Protein 1NA6 (pdb70)

Foldseek 3Di:
DQLLVVLVVLLPAFWKKKKAQQFLQQQVLLPFHDDDFLVVLCQQAVVQPDVPDAFDKDWAWEAERQDPDDTDIKMWTAHNQVVPPHDGGGIDIGCSDDPHCRNHLQLALWMKMKIFRDDPVRHHGRYIYIHTDPAVVSVCSQCQAQADHFHVDMDIGGSNVRGDRFHDDDDDADPPDDDDVCLLPPPDDLLVLLVCLLVPVLCLVVLVRSLVVSVNVNVNSLCSNPVVVVVVDDPDPVVVVVVRVVSRVVVNCNPPCSNLNNLVSVQCVQQLNEWDCPCQHTWPPYVVVVCPTDHEDEDQGDPPPCVVVLCQYEYARLEHRPVRVVVQVPSDYAYEYRPVRLVRYHPPCSVRHQYPSNVSVVSND/DQLLVVLVVQLPDQWKKKKAQAFLLQQCLLDDDRPAHFADPVCCCQAAVPQPDQPDAKDKDWAWEAESADPDDIDTKIWIARRCVSVVDDGGTIHIGDRDPPDPSNHQLLALWMKMWIFHGDPPSHHGRYIYMHTDPDVVSQCSQCVQQNHHFHPDIDIGRSNQNRVRYHDDADADDDDPCLLPDPDDLLVLLCCLQVPPDVVDPFLLVSLVSSVVSSVRVNSVSLCSVVVVVVVVPDDDVVVVVVVVVVSSVVVNVSVVCNVLSSLVVSLVVVPLQAWDQQAAAPDRQGARIKPRYNCLLPDPPHDLVLIAGEHEDQRCSVPPVSPLPRRPSDQQYEYEYARLEHHPVVVVVCVVSNYQYEYRPVSLVSYRPVNSVRYHHSRRVSVVNCVSPVD

InterPro domains:
  IPR011335 Restriction endonuclease type II-like [SSF52980] (180-397)
  IPR015109 Restriction endonuclease, type II, EcoRII, C-terminal [PF09019] (229-393)
  IPR015300 DNA-binding pseudobarrel domain superfamily [G3DSA:2.40.330.10] (2-172)
  IPR015300 DNA-binding pseudobarrel domain superfamily [SSF101936] (5-176)
  IPR023372 Restriction endonuclease, type II, EcoRII, N-terminal [PF09217] (17-165)
  IPR038365 EcoRII, C-terminal domain superfamily [G3DSA:3.40.91.80] (178-404)

Sequence (760 aa):
SVFHNWLLEIACENYFVYIKRLSANDTGATQVGLYIPSGIVEKLFPSINHTRELNPSVFLTAHVSSHDCPDSEARAIYYNSAHFGKTRNEKRITRWGRGSPLQDPENTGALTLLAFKLDEQGGDCKEVNIWVCASTDEEDVIETAIGEVIPGALISGPAGQILGGLSLQQAPVNHKYILPEDWHLRFPSGSEIIQYAASHYDPDEQLLDRRRVEYDIFLLVEELHVLDIIRKGFGSVDEFIALANSVSNRRKSRAGKSLELHLEHLFIEHGLRHFATQAPDFLFPSAGAYHPLRMLAVKTTCKDRWRQILNHLFTLQEGVSLAQYREMRESGVRLVVPSSLHKKYPEAVRAELMTLGAFIAELTGSVFHNWLLEIACENYFVYIKRLSANDTGATGGHQVGLYIPSGIVEKLFPSINHTRELNPSVFLTAHVSSHDCPDSEARAIYYNSAHFGKTRNEKRITRWGRGSPLQDPENTGALTLLAFKLDEQGGDCKEVNIWVCASTDEEDVIETAIGEVIPGALISGPAGQILGGLSLQQAPYILPEDWHLRFPSGSEIIQYAASHYVKNSLDPDEQLLDRRRVEYDIFLLVEELHVLDIIRKGFGSVDEFIALANSVSNRRKSRAGKSLELHLEHLFIEHGLRHFATQAITEGNKKPDFLFPSAGAYHDTEFPVENLRMLAVKTTCKDRWRQILNEADKIHQVHLFTLQEGVSLAQYREMRESGVRLVVPSSLHKKYPEAVRAELMTLGAFIAELTGLYAD

B-factor: mean 43.72, std 16.7, range [16.26, 100.53]

CATH classification: 2.40.330.10 (+1 more: 3.40.91.80)

Secondary structure (DSSP, 8-state):
-HHHHHHHHHHHSSEEEEEEE--HHHHT---------HHHHHHH-GGG---SSSS-EEEEEEEESSS----EEEEEEEE-GGGTTS---EEEEE---TTSGGG-GGGTT-EEEEEEEP-TTS----EEEEEE--SHHHHHHHHHHH----TT--EEEEHHHHSSSS----PPP-TT----GGGGTSPPPHHHHHHHHHH---HHHHHHHHHHHHHHHHHHHHHHHHHHHHHH--SSHHHHHHHHHHHHHHHHHHSSSHHHHHHHHHHHTSS-----S------BS-GGGG---B--EEESS-TT-SGGGG--EEE--S---HHHHHHHHTTT--EE--HHHHTTS-TTTGGG---HHHHHHHH--/-HHHHHHHHHHTSSEEEEEEE--HHHHTTTSSS---EEE-HHHHHHH-GGG-SSSSSS-EEEEEEEETTTT---EEEEEEEE-GGGTTS---EEEEE---TT-GGG-GGGTT-EEEEEEEP-TTSS---EEEEEE--SHHHHHHHHHHH-PPPTT--EEEEHHHHHSSS----------GGGGTS---HHHHHHHHHHHT--S--SHHHHHHHHHHHHHHHHHHHHHHHHHHHHHH--SSHHHHHHHHHHHHHHHHHHHHHHHHHHHHHHHHHTT----BSS---STT---S-EES-HHHHH-SSS-GGG-EEEEE-SS-TT-SGGGTTS-SS-SSEEEE---S---HHHHHHHHHTTEEEE--GGGGGGS-HHHHTT-B-HHHHHHHHHHHT--

Structure (mmCIF, N/CA/C/O backbone):
data_1NA6
#
_entry.id   1NA6
#
_cell.length_a   58.746
_cell.length_b   92.360
_cell.length_c   88.308
_cell.angle_alpha   90.00
_cell.angle_beta   108.08
_cell.angle_gamma   90.00
#
_symmetry.space_group_name_H-M   'P 1 21 1'
#
loop_
_entity.id
_entity.type
_entity.pdbx_description
1 polymer 'Restriction endonuclease EcoRII'
2 water water
#
loop_
_atom_site.group_PDB
_atom_site.id
_atom_s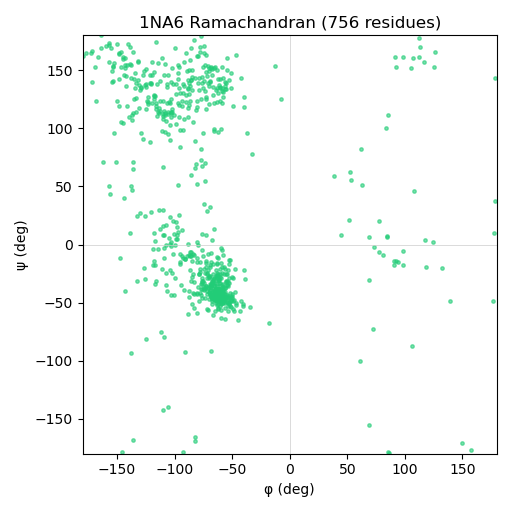ite.type_symbol
_atom_site.label_atom_id
_atom_site.label_alt_id
_atom_site.label_comp_id
_atom_site.label_asym_id
_atom_site.label_entity_id
_atom_site.label_seq_id
_atom_site.pdbx_PDB_ins_code
_atom_site.Cartn_x
_atom_site.Cartn_y
_atom_site.Cartn_z
_atom_site.occupancy
_atom_site.B_iso_or_equiv
_atom_site.auth_seq_id
_atom_site.auth_comp_id
_atom_site.auth_asym_id
_atom_site.auth_atom_id
_atom_site.pdbx_PDB_model_num
ATOM 1 N N . SER A 1 4 ? 29.095 81.418 25.755 1.00 43.70 4 SER A N 1
ATOM 2 C CA . SER A 1 4 ? 29.690 82.471 24.875 1.00 42.14 4 SER A CA 1
ATOM 3 C C . SER A 1 4 ? 31.170 82.602 25.180 1.00 40.00 4 SER A C 1
ATOM 4 O O . SER A 1 4 ? 32.007 82.594 24.281 1.00 38.21 4 SER A O 1
ATOM 7 N N . VAL A 1 5 ? 31.486 82.726 26.465 1.00 39.24 5 VAL A N 1
ATOM 8 C CA . VAL A 1 5 ? 32.868 82.864 26.892 1.00 37.13 5 VAL A CA 1
ATOM 9 C C . VAL A 1 5 ? 33.666 81.607 26.524 1.00 34.46 5 VAL A C 1
ATOM 10 O O . VAL A 1 5 ? 34.765 81.705 25.969 1.00 32.92 5 VAL A O 1
ATOM 14 N N . PHE A 1 6 ? 33.108 80.431 26.805 1.00 33.33 6 PHE A N 1
ATOM 15 C CA . PHE A 1 6 ? 33.796 79.181 26.491 1.00 32.11 6 PHE A CA 1
ATOM 16 C C . PHE A 1 6 ? 34.038 79.102 24.990 1.00 32.73 6 PHE A C 1
ATOM 17 O O . PHE A 1 6 ? 35.145 78.779 24.543 1.00 30.91 6 PHE A O 1
ATOM 25 N N . HIS A 1 7 ? 32.995 79.413 24.221 1.00 32.59 7 HIS A N 1
ATOM 26 C CA . HIS A 1 7 ? 33.067 79.418 22.762 1.00 33.58 7 HIS A CA 1
ATOM 27 C C . HIS A 1 7 ? 34.265 80.239 22.275 1.00 31.47 7 HIS A C 1
ATOM 28 O O . HIS A 1 7 ? 35.018 79.801 21.415 1.00 29.73 7 HIS A O 1
ATOM 35 N N . ASN A 1 8 ? 34.427 81.436 22.825 1.00 30.97 8 ASN A N 1
ATOM 36 C CA . ASN A 1 8 ? 35.531 82.315 22.442 1.00 30.27 8 ASN A CA 1
ATOM 37 C C . ASN A 1 8 ? 36.865 81.859 23.056 1.00 30.19 8 ASN A C 1
ATOM 38 O O . ASN A 1 8 ? 37.933 82.038 22.462 1.00 30.83 8 ASN A O 1
ATOM 43 N N . TRP A 1 9 ? 36.808 81.275 24.248 1.00 31.73 9 TRP A N 1
ATOM 44 C CA . TRP A 1 9 ? 38.030 80.804 24.908 1.00 31.19 9 TRP A CA 1
ATOM 45 C C . TRP A 1 9 ? 38.679 79.727 24.046 1.00 31.18 9 TRP A C 1
ATOM 46 O O . TRP A 1 9 ? 39.879 79.764 23.779 1.00 32.13 9 TRP A O 1
ATOM 57 N N . LEU A 1 10 ? 37.874 78.766 23.603 1.00 32.50 10 LEU A N 1
ATOM 58 C CA . LEU A 1 10 ? 38.386 77.684 22.778 1.00 30.97 10 LEU A CA 1
ATOM 59 C C . LEU A 1 10 ? 39.143 78.190 21.565 1.00 31.34 10 LEU A C 1
ATOM 60 O O . LEU A 1 10 ? 40.235 77.714 21.270 1.00 32.26 10 LEU A O 1
ATOM 65 N N . LEU A 1 11 ? 38.580 79.163 20.860 1.00 33.26 11 LEU A N 1
ATOM 66 C CA . LEU A 1 11 ? 39.248 79.696 19.681 1.00 33.05 11 LEU A CA 1
ATOM 67 C C . LEU A 1 11 ? 40.533 80.431 20.059 1.00 34.52 11 LEU A C 1
ATOM 68 O O . LEU A 1 11 ? 41.529 80.353 19.341 1.00 32.58 11 LEU A O 1
ATOM 73 N N . GLU A 1 12 ? 40.501 81.139 21.188 1.00 33.79 12 GLU A N 1
ATOM 74 C CA . GLU A 1 12 ? 41.665 81.860 21.690 1.00 35.15 12 GLU A CA 1
ATOM 75 C C . GLU A 1 12 ? 42.809 80.866 21.915 1.00 35.12 12 GLU A C 1
ATOM 76 O O . GLU A 1 12 ? 43.929 81.076 21.449 1.00 35.55 12 GLU A O 1
ATOM 82 N N . ILE A 1 13 ? 42.511 79.775 22.618 1.00 33.83 13 ILE A N 1
ATOM 83 C CA . ILE A 1 13 ? 43.507 78.743 22.923 1.00 33.89 13 ILE A CA 1
ATOM 84 C C . ILE A 1 13 ? 44.033 78.034 21.677 1.00 31.62 13 ILE A C 1
ATOM 85 O O . ILE A 1 13 ? 45.233 77.763 21.556 1.00 31.24 13 ILE A O 1
ATOM 90 N N . ALA A 1 14 ? 43.127 77.747 20.754 1.00 30.10 14 ALA A N 1
ATOM 91 C CA . ALA A 1 14 ? 43.475 77.060 19.522 1.00 28.82 14 ALA A CA 1
ATOM 92 C C . ALA A 1 14 ? 44.516 77.796 18.696 1.00 28.64 14 ALA A C 1
ATOM 93 O O . ALA A 1 14 ? 45.345 77.164 18.052 1.00 26.39 14 ALA A O 1
ATOM 95 N N . CYS A 1 15 ? 44.479 79.125 18.713 1.00 29.86 15 CYS A N 1
ATOM 96 C CA . CYS A 1 15 ? 45.406 79.917 17.907 1.00 33.09 15 CYS A CA 1
ATOM 97 C C . CYS A 1 15 ? 46.606 80.528 18.620 1.00 36.55 15 CYS A C 1
ATOM 98 O O . CYS A 1 15 ? 47.490 81.093 17.976 1.00 34.23 15 CYS A O 1
ATOM 101 N N . GLU A 1 16 ? 46.634 80.430 19.940 1.00 38.45 16 GLU A N 1
ATOM 102 C CA . GLU A 1 16 ? 47.763 80.945 20.699 1.00 44.35 16 GLU A CA 1
ATOM 103 C C . GLU A 1 16 ? 48.584 79.748 21.188 1.00 45.82 16 GLU A C 1
ATOM 104 O O . GLU A 1 16 ? 48.068 78.871 21.873 1.00 49.65 16 GLU A O 1
ATOM 110 N N . ASN A 1 17 ? 49.857 79.718 20.808 1.00 46.08 17 ASN A N 1
ATOM 111 C CA . ASN A 1 17 ? 50.788 78.644 21.152 1.00 43.09 17 ASN A CA 1
ATOM 112 C C . ASN A 1 17 ? 50.561 77.979 22.516 1.00 41.97 17 ASN A C 1
ATOM 113 O O . ASN A 1 17 ? 51.280 78.246 23.482 1.00 41.88 17 ASN A O 1
ATOM 118 N N . TYR A 1 18 ? 49.563 77.101 22.571 1.00 39.41 18 TYR A N 1
ATOM 119 C CA . TYR A 1 18 ? 49.202 76.375 23.782 1.00 38.03 18 TYR A CA 1
ATOM 120 C C . TYR A 1 18 ? 49.327 74.879 23.575 1.00 37.13 18 TYR A C 1
ATOM 121 O O . TYR A 1 18 ? 49.291 74.389 22.446 1.00 37.55 18 TYR A O 1
ATOM 130 N N . PHE A 1 19 ? 49.484 74.170 24.686 1.00 34.08 19 PHE A N 1
ATOM 131 C CA . PHE A 1 19 ? 49.529 72.718 24.703 1.00 33.84 19 PHE A CA 1
ATOM 132 C C . PHE A 1 19 ? 48.305 72.436 25.562 1.00 32.39 19 PHE A C 1
ATOM 133 O O . PHE A 1 19 ? 48.199 72.967 26.665 1.00 34.49 19 PHE A O 1
ATOM 141 N N . VAL A 1 20 ? 47.373 71.633 25.062 1.00 31.66 20 VAL A N 1
ATOM 142 C CA . VAL A 1 20 ? 46.155 71.344 25.809 1.00 28.07 20 VAL A CA 1
ATOM 143 C C . VAL A 1 20 ? 46.106 69.917 26.334 1.00 29.17 20 VAL A C 1
ATOM 144 O O . VAL A 1 20 ? 46.605 68.986 25.695 1.00 30.96 20 VAL A O 1
ATOM 148 N N . TYR A 1 21 ? 45.508 69.762 27.510 1.00 29.79 21 TYR A N 1
ATOM 149 C CA . TYR A 1 21 ? 45.360 68.468 28.178 1.00 30.78 21 TYR A CA 1
ATOM 150 C C . TYR A 1 21 ? 43.904 68.368 28.582 1.00 29.75 21 TYR A C 1
ATOM 151 O O . TYR A 1 21 ? 43.425 69.156 29.392 1.00 29.49 21 TYR A O 1
ATOM 160 N N . ILE A 1 22 ? 43.212 67.382 28.029 1.00 30.20 22 ILE A N 1
ATOM 161 C CA . ILE A 1 22 ? 41.793 67.212 28.276 1.00 32.04 22 ILE A CA 1
ATOM 162 C C . ILE A 1 22 ? 41.489 65.857 28.874 1.00 32.70 22 ILE A C 1
ATOM 163 O O . ILE A 1 22 ? 42.047 64.855 28.452 1.00 34.57 22 ILE A O 1
ATOM 168 N N . LYS A 1 23 ? 40.591 65.831 29.848 1.00 33.44 23 LYS A N 1
ATOM 169 C CA . LYS A 1 23 ? 40.201 64.583 30.480 1.00 34.95 23 LYS A CA 1
ATOM 170 C C . LYS A 1 23 ? 39.038 64.917 31.379 1.00 35.56 23 LYS A C 1
ATOM 171 O O . LYS A 1 23 ? 38.773 66.091 31.633 1.00 35.99 23 LYS A O 1
ATOM 177 N N . ARG A 1 24 ? 38.335 63.890 31.843 1.00 35.86 24 ARG A N 1
ATOM 178 C CA . ARG A 1 24 ? 37.231 64.093 32.769 1.00 38.07 24 ARG A CA 1
ATOM 179 C C . ARG A 1 24 ? 37.809 63.864 34.164 1.00 38.77 24 ARG A C 1
ATOM 180 O O . ARG A 1 24 ? 38.555 62.907 34.387 1.00 37.01 24 ARG A O 1
ATOM 188 N N . LEU A 1 25 ? 37.481 64.759 35.089 1.00 40.23 25 LEU A N 1
ATOM 189 C CA . LEU A 1 25 ? 37.990 64.673 36.452 1.00 41.10 25 LEU A CA 1
ATOM 190 C C . LEU A 1 25 ? 37.541 63.429 37.208 1.00 42.06 25 LEU A C 1
ATOM 191 O O . LEU A 1 25 ? 36.350 63.168 37.359 1.00 40.33 25 LEU A O 1
ATOM 196 N N . SER A 1 26 ? 38.516 62.657 37.673 1.00 44.66 26 SER A N 1
ATOM 197 C CA . SER A 1 26 ? 38.240 61.453 38.447 1.00 48.43 26 SER A CA 1
ATOM 198 C C . SER A 1 26 ? 38.007 61.842 39.911 1.00 48.61 26 SER A C 1
ATOM 199 O O . SER A 1 26 ? 38.136 63.009 40.272 1.00 48.32 26 SER A O 1
ATOM 202 N N . ALA A 1 27 ? 37.667 60.866 40.747 1.00 50.48 27 ALA A N 1
ATOM 203 C CA . ALA A 1 27 ? 37.433 61.123 42.170 1.00 50.61 27 ALA A CA 1
ATOM 204 C C . ALA A 1 27 ? 38.727 61.526 42.878 1.00 51.15 27 ALA A C 1
ATOM 205 O O . ALA A 1 27 ? 38.713 62.313 43.825 1.00 51.46 27 ALA A O 1
ATOM 207 N N . ASN A 1 28 ? 39.845 60.982 42.412 1.00 50.85 28 ASN A N 1
ATOM 208 C CA . ASN A 1 28 ? 41.145 61.295 42.985 1.00 51.38 28 ASN A CA 1
ATOM 209 C C . ASN A 1 28 ? 41.654 62.656 42.534 1.00 51.74 28 ASN A C 1
ATOM 210 O O . ASN A 1 28 ? 42.330 63.353 43.295 1.00 51.41 28 ASN A O 1
ATOM 215 N N . ASP A 1 29 ? 41.333 63.034 41.299 1.00 51.55 29 ASP A N 1
ATOM 216 C CA . ASP A 1 29 ? 41.764 64.324 40.777 1.00 51.36 29 ASP A CA 1
ATOM 217 C C . ASP A 1 29 ? 41.136 65.417 41.625 1.00 50.67 29 ASP A C 1
ATOM 218 O O . ASP A 1 29 ? 41.775 66.415 41.954 1.00 52.05 29 ASP A O 1
ATOM 223 N N . THR A 1 30 ? 39.870 65.224 41.966 1.00 50.41 30 THR A N 1
ATOM 224 C CA . THR A 1 30 ? 39.135 66.200 42.751 1.00 53.41 30 THR A CA 1
ATOM 225 C C . THR A 1 30 ? 39.420 66.104 44.245 1.00 55.56 30 THR A C 1
ATOM 226 O O . THR A 1 30 ? 39.586 67.121 44.922 1.00 55.33 30 THR A O 1
ATOM 230 N N . GLY A 1 31 ? 39.470 64.875 44.749 1.00 56.35 31 GLY A N 1
ATOM 231 C CA . GLY A 1 31 ? 39.726 64.660 46.156 1.00 58.63 31 GLY A CA 1
ATOM 232 C C . GLY A 1 31 ? 38.553 63.978 46.831 1.00 59.88 31 GLY A C 1
ATOM 233 O O . GLY A 1 31 ? 38.567 63.774 48.042 1.00 61.87 31 GLY A O 1
ATOM 234 N N . ALA A 1 32 ? 37.539 63.622 46.049 1.00 59.48 32 ALA A N 1
ATOM 235 C CA . ALA A 1 32 ? 36.355 62.966 46.585 1.00 60.76 32 ALA A CA 1
ATOM 236 C C . ALA A 1 32 ? 36.658 61.572 47.140 1.00 62.08 32 ALA A C 1
ATOM 237 O O . ALA A 1 32 ? 35.739 60.791 47.406 1.00 62.05 32 ALA A O 1
ATOM 239 N N . THR A 1 33 ? 37.943 61.264 47.310 1.00 62.58 33 THR A N 1
ATOM 240 C CA . THR A 1 33 ? 38.362 59.967 47.840 1.00 62.99 33 THR A CA 1
ATOM 241 C C . THR A 1 33 ? 39.638 60.102 48.666 1.00 63.67 33 THR A C 1
ATOM 242 O O . THR A 1 33 ? 40.731 60.271 48.121 1.00 64.37 33 THR A O 1
ATOM 246 N N . GLN A 1 37 ? 44.980 66.850 49.320 1.00 69.67 37 GLN A N 1
ATOM 247 C CA . GLN A 1 37 ? 44.680 67.271 47.956 1.00 69.15 37 GLN A CA 1
ATOM 248 C C . GLN A 1 37 ? 45.929 67.325 47.076 1.00 68.04 37 GLN A C 1
ATOM 249 O O . GLN A 1 37 ? 46.587 68.362 46.958 1.00 67.50 37 GLN A O 1
ATOM 255 N N . VAL A 1 38 ? 46.240 66.190 46.457 1.00 66.82 38 VAL A N 1
ATOM 256 C CA . VAL A 1 38 ? 47.403 66.059 45.583 1.00 65.54 38 VAL A CA 1
ATOM 257 C C . VAL A 1 38 ? 47.208 66.759 44.237 1.00 64.10 38 VAL A C 1
ATOM 258 O O . VAL A 1 38 ? 48.099 67.461 43.758 1.00 64.15 38 VAL A O 1
ATOM 262 N N . GLY A 1 39 ? 46.046 66.554 43.624 1.00 62.29 39 GLY A N 1
ATOM 263 C CA . GLY A 1 39 ? 45.770 67.184 42.346 1.00 59.07 39 GLY A CA 1
ATOM 264 C C . GLY A 1 39 ? 45.563 66.242 41.171 1.00 55.83 39 GLY A C 1
ATOM 265 O O . GLY A 1 39 ? 46.001 65.092 41.172 1.00 54.41 39 GLY A O 1
ATOM 266 N N . LEU A 1 40 ? 44.872 66.759 40.165 1.00 53.18 40 LEU A N 1
ATOM 267 C CA . LEU A 1 40 ? 44.568 66.045 38.936 1.00 49.80 40 LEU A CA 1
ATOM 268 C C . LEU A 1 40 ? 45.758 65.242 38.413 1.00 48.06 40 LEU A C 1
ATOM 269 O O . LEU A 1 40 ? 46.904 65.678 38.517 1.00 47.18 40 LEU A O 1
ATOM 274 N N . TYR A 1 41 ? 45.485 64.066 37.852 1.00 45.79 41 TYR A N 1
ATOM 275 C CA . TYR A 1 41 ? 46.549 63.234 37.293 1.00 43.63 41 TYR A CA 1
ATOM 276 C C . TYR A 1 41 ? 46.959 63.752 35.920 1.00 42.17 41 TYR A C 1
ATOM 277 O O . TYR A 1 41 ? 46.114 64.039 35.078 1.00 43.38 41 TYR A O 1
ATOM 286 N N . ILE A 1 42 ? 48.261 63.866 35.704 1.00 40.34 42 ILE A N 1
ATOM 287 C CA . ILE A 1 42 ? 48.800 64.328 34.436 1.00 40.61 42 ILE A CA 1
ATOM 288 C C . ILE A 1 42 ? 50.040 63.495 34.162 1.00 41.27 42 ILE A C 1
ATOM 289 O O . ILE A 1 42 ? 50.988 63.523 34.940 1.00 40.51 42 ILE A O 1
ATOM 294 N N . PRO A 1 43 ? 50.045 62.736 33.055 1.00 40.41 43 PRO A N 1
ATOM 295 C CA . PRO A 1 43 ? 51.206 61.908 32.724 1.00 39.30 43 PRO A CA 1
ATOM 296 C C . PRO A 1 43 ? 52.530 62.609 33.014 1.00 38.04 43 PRO A C 1
ATOM 297 O O . PRO A 1 43 ? 52.770 63.727 32.561 1.00 38.50 43 PRO A O 1
ATOM 301 N N . SER A 1 44 ? 53.387 61.946 33.781 1.00 37.54 44 SER A N 1
ATOM 302 C CA . SER A 1 44 ? 54.685 62.512 34.135 1.00 35.07 44 SER A CA 1
ATOM 303 C C . SER A 1 44 ? 55.435 62.947 32.888 1.00 34.41 44 SER A C 1
ATOM 304 O O . SER A 1 44 ? 56.180 63.940 32.906 1.00 33.29 44 SER A O 1
ATOM 307 N N . GLY A 1 45 ? 55.226 62.205 31.801 1.00 33.04 45 GLY A N 1
ATOM 308 C CA . GLY A 1 45 ? 55.889 62.513 30.545 1.00 32.09 45 GLY A CA 1
ATOM 309 C C . GLY A 1 45 ? 55.559 63.900 30.027 1.00 33.60 45 GLY A C 1
ATOM 310 O O . GLY A 1 45 ? 56.428 64.610 29.523 1.00 35.49 45 GLY A O 1
ATOM 311 N N . ILE A 1 46 ? 54.295 64.283 30.145 1.00 34.02 46 ILE A N 1
ATOM 312 C CA . ILE A 1 46 ? 53.850 65.592 29.694 1.00 35.34 46 ILE A CA 1
ATOM 313 C C . ILE A 1 46 ? 54.414 66.686 30.609 1.00 36.57 46 ILE A C 1
ATOM 314 O O . ILE A 1 46 ? 54.952 67.689 30.135 1.00 38.15 46 ILE A O 1
ATOM 319 N N . VAL A 1 47 ? 54.305 66.486 31.918 1.00 36.74 47 VAL A N 1
ATOM 320 C CA . VAL A 1 47 ? 54.820 67.461 32.881 1.00 37.47 47 VAL A CA 1
ATOM 321 C C . VAL A 1 47 ? 56.318 67.680 32.678 1.00 37.30 47 VAL A C 1
ATOM 322 O O . VAL A 1 47 ? 56.816 68.798 32.788 1.00 37.59 47 VAL A O 1
ATOM 326 N N . GLU A 1 48 ? 57.031 66.606 32.371 1.00 39.48 48 GLU A N 1
ATOM 327 C CA . GLU A 1 48 ? 58.468 66.673 32.143 1.00 41.14 48 GLU A CA 1
ATOM 328 C C . GLU A 1 48 ? 58.840 67.571 30.958 1.00 42.12 48 GLU A C 1
ATOM 329 O O . GLU A 1 48 ? 59.845 68.287 30.997 1.00 42.57 48 GLU A O 1
ATOM 335 N N . LYS A 1 49 ? 58.040 67.518 29.900 1.00 42.19 49 LYS A N 1
ATOM 336 C CA . LYS A 1 49 ? 58.296 68.330 28.717 1.00 42.63 49 LYS A CA 1
ATOM 337 C C . LYS A 1 49 ? 57.888 69.776 28.976 1.00 39.81 49 LYS A C 1
ATOM 338 O O . LYS A 1 49 ? 58.521 70.703 28.473 1.00 38.98 49 LYS A O 1
ATOM 344 N N . LEU A 1 50 ? 56.829 69.959 29.764 1.00 38.33 50 LEU A N 1
ATOM 345 C CA . LEU A 1 50 ? 56.331 71.294 30.096 1.00 38.64 50 LEU A CA 1
ATOM 346 C C . LEU A 1 50 ? 57.254 72.101 31.028 1.00 40.72 50 LEU A C 1
ATOM 347 O O . LEU A 1 50 ? 57.263 73.334 30.984 1.00 39.63 50 LEU A O 1
ATOM 352 N N . PHE A 1 51 ? 58.027 71.411 31.868 1.00 41.68 51 PHE A N 1
ATOM 353 C CA . PHE A 1 51 ? 58.945 72.084 32.793 1.00 41.77 51 PHE A CA 1
ATOM 354 C C . PHE A 1 51 ? 60.289 71.366 32.799 1.00 43.28 51 PHE A C 1
ATOM 355 O O . PHE A 1 51 ? 60.655 70.718 33.778 1.00 42.68 51 PHE A O 1
ATOM 363 N N . PRO A 1 52 ? 61.044 71.492 31.700 1.00 43.81 52 PRO A N 1
ATOM 364 C CA . PRO A 1 52 ? 62.356 70.880 31.494 1.00 45.24 52 PRO A CA 1
ATOM 365 C C . PRO A 1 52 ? 63.454 71.238 32.491 1.00 46.77 52 PRO A C 1
ATOM 366 O O . PRO A 1 52 ? 64.436 70.508 32.600 1.00 46.81 52 PRO A O 1
ATOM 370 N N . SER A 1 53 ? 63.297 72.345 33.214 1.00 46.26 53 SER A N 1
ATOM 371 C CA . SER A 1 53 ? 64.318 72.771 34.173 1.00 46.81 53 SER A CA 1
ATOM 372 C C . SER A 1 53 ? 64.363 71.926 35.442 1.00 47.54 53 SER A C 1
ATOM 373 O O . SER A 1 53 ? 65.396 71.862 36.104 1.00 48.79 53 SER A O 1
ATOM 376 N N . ILE A 1 54 ? 63.251 71.283 35.779 1.00 47.19 54 ILE A N 1
ATOM 377 C CA . ILE A 1 54 ? 63.182 70.463 36.983 1.00 47.83 54 ILE A CA 1
ATOM 378 C C . ILE A 1 54 ? 63.665 69.021 36.801 1.00 47.85 54 ILE A C 1
ATOM 379 O O . ILE A 1 54 ? 63.760 68.272 37.770 1.00 45.94 54 ILE A O 1
ATOM 384 N N . ASN A 1 55 ? 63.966 68.635 35.565 1.00 49.16 55 ASN A N 1
ATOM 385 C CA . ASN A 1 55 ? 64.425 67.281 35.278 1.00 49.52 55 ASN A CA 1
ATOM 386 C C . ASN A 1 55 ? 65.916 67.102 35.565 1.00 51.00 55 ASN A C 1
ATOM 387 O O . ASN A 1 55 ? 66.723 66.945 34.647 1.00 50.23 55 ASN A O 1
ATOM 392 N N . HIS A 1 56 ? 66.275 67.135 36.845 1.00 52.25 56 HIS A N 1
ATOM 393 C CA . HIS A 1 56 ? 67.660 66.961 37.261 1.00 52.61 56 HIS A CA 1
ATOM 394 C C . HIS A 1 56 ? 67.695 66.326 38.646 1.00 53.29 56 HIS A C 1
ATOM 395 O O . HIS A 1 56 ? 66.659 66.171 39.292 1.00 53.28 56 HIS A O 1
ATOM 402 N N . THR A 1 57 ? 68.888 65.955 39.098 1.00 53.80 57 THR A N 1
ATOM 403 C CA . THR A 1 57 ? 69.047 65.337 40.410 1.00 53.99 57 THR A CA 1
ATOM 404 C C . THR A 1 57 ? 70.066 66.100 41.249 1.00 54.46 57 THR A C 1
ATOM 405 O O . THR A 1 57 ? 70.676 65.540 42.154 1.00 54.21 57 THR A O 1
ATOM 409 N N . ARG A 1 58 ? 70.244 67.381 40.938 1.00 55.31 58 ARG A N 1
ATOM 410 C CA . ARG A 1 58 ? 71.186 68.223 41.664 1.00 55.65 58 ARG A CA 1
ATOM 411 C C . ARG A 1 58 ? 70.683 68.462 43.085 1.00 55.62 58 ARG A C 1
ATOM 412 O O . ARG A 1 58 ? 71.390 69.045 43.906 1.00 56.84 58 ARG A O 1
ATOM 420 N N . GLU A 1 59 ? 69.460 68.013 43.362 1.00 54.96 59 GLU A N 1
ATOM 421 C CA . GLU A 1 59 ? 68.840 68.158 44.680 1.00 53.71 59 GLU A CA 1
ATOM 422 C C . GLU A 1 59 ? 67.515 67.401 44.745 1.00 52.45 59 GLU A C 1
ATOM 423 O O . GLU A 1 59 ? 66.956 67.020 43.712 1.00 53.10 59 GLU A O 1
ATOM 429 N N . LEU A 1 60 ? 67.014 67.185 45.960 1.00 49.47 60 LEU A N 1
ATOM 430 C CA . LEU A 1 60 ? 65.759 66.463 46.162 1.00 46.64 60 LEU A CA 1
ATOM 431 C C . LEU A 1 60 ? 64.517 67.293 45.846 1.00 45.70 60 LEU A C 1
ATOM 432 O O . LEU A 1 60 ? 64.435 68.469 46.204 1.00 46.16 60 LEU A O 1
ATOM 437 N N . ASN A 1 61 ? 63.552 66.647 45.192 1.00 43.28 61 ASN A N 1
ATOM 438 C CA . ASN A 1 61 ? 62.289 67.255 44.782 1.00 39.08 61 ASN A CA 1
ATOM 439 C C . ASN A 1 61 ? 62.408 68.687 44.295 1.00 37.75 61 ASN A C 1
ATOM 440 O O . ASN A 1 61 ? 61.796 69.585 44.860 1.00 36.36 61 ASN A O 1
ATOM 445 N N . PRO A 1 62 ? 63.205 68.922 43.242 1.00 37.17 62 PRO A N 1
ATOM 446 C CA . PRO A 1 62 ? 63.352 70.283 42.724 1.00 39.36 62 PRO A CA 1
ATOM 447 C C . PRO A 1 62 ? 62.038 70.700 42.060 1.00 41.37 62 PRO A C 1
ATOM 448 O O . PRO A 1 62 ? 61.288 69.844 41.581 1.00 41.50 62 PRO A O 1
ATOM 452 N N . SER A 1 63 ? 61.748 72.000 42.036 1.00 42.22 63 SER A N 1
ATOM 453 C CA . SER A 1 63 ? 60.496 72.463 41.437 1.00 42.56 63 SER A CA 1
ATOM 454 C C . SER A 1 63 ? 60.487 73.913 40.962 1.00 42.72 63 SER A C 1
ATOM 455 O O . SER A 1 63 ? 61.430 74.673 41.191 1.00 41.88 63 SER A O 1
ATOM 458 N N . VAL A 1 64 ? 59.396 74.277 40.292 1.00 43.04 64 VAL A N 1
ATOM 459 C CA . VAL A 1 64 ? 59.194 75.625 39.777 1.00 42.08 64 VAL A CA 1
ATOM 460 C C . VAL A 1 64 ? 57.716 75.990 39.916 1.00 41.54 64 VAL A C 1
ATOM 461 O O . VAL A 1 64 ? 56.848 75.115 39.930 1.00 43.88 64 VAL A O 1
ATOM 465 N N . PHE A 1 65 ? 57.427 77.278 40.051 1.00 40.24 65 PHE A N 1
ATOM 466 C CA . PHE A 1 65 ? 56.042 77.722 40.186 1.00 40.53 65 PHE A CA 1
ATOM 467 C C . PHE A 1 65 ? 55.519 78.151 38.823 1.00 39.28 65 PHE A C 1
ATOM 468 O O . PHE A 1 65 ? 56.292 78.558 37.959 1.00 37.96 65 PHE A O 1
ATOM 476 N N . LEU A 1 66 ? 54.210 78.046 38.629 1.00 39.03 66 LEU A N 1
ATOM 477 C CA . LEU A 1 66 ? 53.597 78.492 37.382 1.00 39.82 66 LEU A CA 1
ATOM 478 C C . LEU A 1 66 ? 52.264 79.112 37.755 1.00 38.80 66 LEU A C 1
ATOM 479 O O . LEU A 1 66 ? 51.599 78.664 38.688 1.00 38.27 66 LEU A O 1
ATOM 484 N N . THR A 1 67 ? 51.878 80.153 37.035 1.00 40.23 67 THR A N 1
ATOM 485 C CA . THR A 1 67 ? 50.621 80.816 37.331 1.00 40.51 67 THR A CA 1
ATOM 486 C C . THR A 1 67 ? 49.439 80.018 36.797 1.00 39.41 67 THR A C 1
ATOM 487 O O . THR A 1 67 ? 49.386 79.684 35.615 1.00 38.22 67 THR A O 1
ATOM 491 N N . ALA A 1 68 ? 48.504 79.708 37.687 1.00 39.20 68 ALA A N 1
ATOM 492 C CA . ALA A 1 68 ? 47.308 78.975 37.323 1.00 39.43 68 ALA A CA 1
ATOM 493 C C . ALA A 1 68 ? 46.151 79.960 37.239 1.00 41.67 68 ALA A C 1
ATOM 494 O O . ALA A 1 68 ? 45.702 80.483 38.259 1.00 40.37 68 ALA A O 1
ATOM 496 N N . HIS A 1 69 ? 45.679 80.216 36.021 1.00 42.54 69 HIS A N 1
ATOM 497 C CA . HIS A 1 69 ? 44.557 81.128 35.804 1.00 43.83 69 HIS A CA 1
ATOM 498 C C . HIS A 1 69 ? 43.312 80.287 35.537 1.00 43.30 69 HIS A C 1
ATOM 499 O O . HIS A 1 69 ? 43.321 79.430 34.658 1.00 43.63 69 HIS A O 1
ATOM 506 N N . VAL A 1 70 ? 42.250 80.508 36.302 1.00 41.55 70 VAL A N 1
ATOM 507 C CA . VAL A 1 70 ? 41.020 79.755 36.094 1.00 42.87 70 VAL A CA 1
ATOM 508 C C . VAL A 1 70 ? 40.066 80.566 35.221 1.00 42.17 70 VAL A C 1
ATOM 509 O O . VAL A 1 70 ? 39.676 81.673 35.580 1.00 39.42 70 VAL A O 1
ATOM 513 N N . SER A 1 71 ? 39.701 80.010 34.070 1.00 41.69 71 SER A N 1
ATOM 514 C CA . SER A 1 71 ? 38.810 80.701 33.145 1.00 42.26 71 SER A CA 1
ATOM 515 C C . SER A 1 71 ? 37.362 80.242 33.220 1.00 42.03 71 SER A C 1
ATOM 516 O O . SER A 1 71 ? 36.446 81.011 32.943 1.00 40.38 71 SER A O 1
ATOM 519 N N . SER A 1 72 ? 37.160 78.988 33.593 1.00 44.42 72 SER A N 1
ATOM 520 C CA . SER A 1 72 ? 35.817 78.433 33.688 1.00 47.29 72 SER A CA 1
ATOM 521 C C . SER A 1 72 ? 35.041 78.999 34.863 1.00 49.11 72 SER A C 1
ATOM 522 O O . SER A 1 72 ? 33.810 78.959 34.879 1.00 50.27 72 SER A O 1
ATOM 525 N N . HIS A 1 73 ? 35.764 79.514 35.852 1.00 50.79 73 HIS A N 1
ATOM 526 C CA . HIS A 1 73 ? 35.144 80.086 37.041 1.00 51.55 73 HIS A CA 1
ATOM 527 C C . HIS A 1 73 ? 35.839 81.394 37.393 1.00 54.01 73 HIS A C 1
ATOM 528 O O . HIS A 1 73 ? 36.919 81.689 36.885 1.00 53.93 73 HIS A O 1
ATOM 535 N N . ASP A 1 74 ? 35.217 82.181 38.261 1.00 57.02 74 ASP A N 1
ATOM 536 C CA . ASP A 1 74 ? 35.812 83.445 38.670 1.00 59.99 74 ASP A CA 1
ATOM 537 C C . ASP A 1 74 ? 36.590 83.252 39.977 1.00 60.67 74 ASP A C 1
ATOM 538 O O . ASP A 1 74 ? 36.075 83.484 41.071 1.00 59.67 74 ASP A O 1
ATOM 543 N N . CYS A 1 75 ? 37.833 82.803 39.836 1.00 61.52 75 CYS A N 1
ATOM 544 C CA . CYS A 1 75 ? 38.724 82.561 40.961 1.00 62.23 75 CYS A CA 1
ATOM 545 C C . CYS A 1 75 ? 40.002 83.331 40.664 1.00 61.92 75 CYS A C 1
ATOM 546 O O . CYS A 1 75 ? 40.363 83.505 39.503 1.00 62.98 75 CYS A O 1
ATOM 549 N N . PRO A 1 76 ? 40.700 83.808 41.706 1.00 61.31 76 PRO A N 1
ATOM 550 C CA . PRO A 1 76 ? 41.945 84.562 41.505 1.00 60.25 76 PRO A CA 1
ATOM 551 C C . PRO A 1 76 ? 43.131 83.677 41.115 1.00 58.62 76 PRO A C 1
ATOM 552 O O . PRO A 1 76 ? 43.173 82.498 41.458 1.00 58.13 76 PRO A O 1
ATOM 556 N N . ASP A 1 77 ? 44.089 84.259 40.398 1.00 58.01 77 ASP A N 1
ATOM 557 C CA . ASP A 1 77 ? 45.286 83.543 39.945 1.00 57.64 77 ASP A CA 1
ATOM 558 C C . ASP A 1 77 ? 46.137 82.957 41.070 1.00 57.53 77 ASP A C 1
ATOM 559 O O . ASP A 1 77 ? 46.934 83.666 41.690 1.00 57.82 77 ASP A O 1
ATOM 564 N N . SER A 1 78 ? 45.981 81.662 41.325 1.00 56.78 78 SER A N 1
ATOM 565 C CA . SER A 1 78 ? 46.769 81.008 42.361 1.00 55.65 78 SER A CA 1
ATOM 566 C C . SER A 1 78 ? 48.082 80.582 41.727 1.00 54.64 78 SER A C 1
ATOM 567 O O . SER A 1 78 ? 48.228 80.624 40.504 1.00 55.19 78 SER A O 1
ATOM 570 N N . GLU A 1 79 ? 49.037 80.172 42.552 1.00 51.56 79 GLU A N 1
ATOM 571 C CA . GLU A 1 79 ? 50.334 79.746 42.047 1.00 49.89 79 GLU A CA 1
ATOM 572 C C . GLU A 1 79 ? 50.492 78.254 42.320 1.00 48.58 79 GLU A C 1
ATOM 573 O O . GLU A 1 79 ? 50.561 77.843 43.475 1.00 49.65 79 GLU A O 1
ATOM 579 N N . ALA A 1 80 ? 50.532 77.443 41.267 1.00 45.82 80 ALA A N 1
ATOM 580 C CA . ALA A 1 80 ? 50.689 76.001 41.433 1.00 43.75 80 ALA A CA 1
ATOM 581 C C . ALA A 1 80 ? 52.150 75.666 41.175 1.00 42.79 80 ALA A C 1
ATOM 582 O O . ALA A 1 80 ? 52.905 76.518 40.701 1.00 42.62 80 ALA A O 1
ATOM 584 N N . ARG A 1 81 ? 52.566 74.442 41.483 1.00 42.13 81 ARG A N 1
ATOM 585 C CA . ARG A 1 81 ? 53.960 74.096 41.238 1.00 41.60 81 ARG A CA 1
ATOM 586 C C . ARG A 1 81 ? 54.216 72.754 40.586 1.00 38.85 81 ARG A C 1
ATOM 587 O O . ARG A 1 81 ? 53.533 71.770 40.851 1.00 37.71 81 ARG A O 1
ATOM 595 N N . ALA A 1 82 ? 55.219 72.748 39.716 1.00 37.86 82 ALA A N 1
ATOM 596 C CA . ALA A 1 82 ? 55.641 71.559 39.000 1.00 39.55 82 ALA A CA 1
ATOM 597 C C . ALA A 1 82 ? 56.805 71.039 39.822 1.00 41.10 82 ALA A C 1
ATOM 598 O O . ALA A 1 82 ? 57.789 71.746 40.022 1.00 40.20 82 ALA A O 1
ATOM 600 N N . ILE A 1 83 ? 56.688 69.808 40.298 1.00 42.23 83 ILE A N 1
ATOM 601 C CA . ILE A 1 83 ? 57.725 69.224 41.132 1.00 43.31 83 ILE A CA 1
ATOM 602 C C . ILE A 1 83 ? 58.155 67.847 40.659 1.00 43.02 83 ILE A C 1
ATOM 603 O O . ILE A 1 83 ? 57.323 66.988 40.377 1.00 42.48 83 ILE A O 1
ATOM 608 N N . TYR A 1 84 ? 59.465 67.647 40.581 1.00 42.51 84 TYR A N 1
ATOM 609 C CA . TYR A 1 84 ? 60.027 66.370 40.167 1.00 42.67 84 TYR A CA 1
ATOM 610 C C . TYR A 1 84 ? 60.355 65.542 41.412 1.00 43.59 84 TYR A C 1
ATOM 611 O O . TYR A 1 84 ? 61.395 65.754 42.045 1.00 43.87 84 TYR A O 1
ATOM 620 N N . TYR A 1 85 ? 59.464 64.621 41.777 1.00 43.61 85 TYR A N 1
ATOM 621 C CA . TYR A 1 85 ? 59.706 63.773 42.939 1.00 44.42 85 TYR A CA 1
ATOM 622 C C . TYR A 1 85 ? 60.900 62.883 42.644 1.00 44.48 85 TYR A C 1
ATOM 623 O O . TYR A 1 85 ? 60.792 61.842 42.003 1.00 45.84 85 TYR A O 1
ATOM 632 N N . ASN A 1 86 ? 62.037 63.342 43.148 1.00 44.69 86 ASN A N 1
ATOM 633 C CA . ASN A 1 86 ? 63.351 62.750 42.975 1.00 44.21 86 ASN A CA 1
ATOM 634 C C . ASN A 1 86 ? 63.779 61.554 43.824 1.00 43.83 86 ASN A C 1
ATOM 635 O O . ASN A 1 86 ? 64.797 60.943 43.525 1.00 43.74 86 ASN A O 1
ATOM 640 N N . SER A 1 87 ? 63.029 61.231 44.873 1.00 43.99 87 SER A N 1
ATOM 641 C CA . SER A 1 87 ? 63.377 60.132 45.781 1.00 44.73 87 SER A CA 1
ATOM 642 C C . SER A 1 87 ? 64.381 59.085 45.316 1.00 45.26 87 SER A C 1
ATOM 643 O O . SER A 1 87 ? 65.476 58.991 45.864 1.00 43.91 87 SER A O 1
ATOM 646 N N . ALA A 1 88 ? 63.993 58.289 44.325 1.00 46.07 88 ALA A N 1
ATOM 647 C CA . ALA A 1 88 ? 64.836 57.224 43.797 1.00 47.39 88 ALA A CA 1
ATOM 648 C C . ALA A 1 88 ? 66.321 57.556 43.695 1.00 49.76 88 ALA A C 1
ATOM 649 O O . ALA A 1 88 ? 67.162 56.660 43.797 1.00 50.75 88 ALA A O 1
ATOM 651 N N . HIS A 1 89 ? 66.649 58.829 43.495 1.00 50.20 89 HIS A N 1
ATOM 652 C CA . HIS A 1 89 ? 68.047 59.239 43.381 1.00 52.79 89 HIS A CA 1
ATOM 653 C C . HIS A 1 89 ? 68.577 59.788 44.701 1.00 53.84 89 HIS A C 1
ATOM 654 O O . HIS A 1 89 ? 69.627 60.439 44.745 1.00 54.04 89 HIS A O 1
ATOM 661 N N . PHE A 1 90 ? 67.840 59.519 45.774 1.00 53.13 90 PHE A N 1
ATOM 662 C CA . PHE A 1 90 ? 68.216 59.971 47.104 1.00 53.89 90 PHE A CA 1
ATOM 663 C C . PHE A 1 90 ? 67.848 58.936 48.161 1.00 54.63 90 PHE A C 1
ATOM 664 O O . PHE A 1 90 ? 67.370 59.278 49.242 1.00 55.11 90 PHE A O 1
ATOM 672 N N . GLY A 1 91 ? 68.060 57.665 47.832 1.00 55.14 91 GLY A N 1
ATOM 673 C CA . GLY A 1 91 ? 67.775 56.603 48.779 1.00 57.17 91 GLY A CA 1
ATOM 674 C C . GLY A 1 91 ? 66.393 55.984 48.756 1.00 58.27 91 GLY A C 1
ATOM 675 O O . GLY A 1 91 ? 66.201 54.896 49.296 1.00 58.58 91 GLY A O 1
ATOM 676 N N . LYS A 1 92 ? 65.422 56.653 48.143 1.00 58.91 92 LYS A N 1
ATOM 677 C CA . LYS A 1 92 ? 64.077 56.099 48.110 1.00 59.42 92 LYS A CA 1
ATOM 678 C C . LYS A 1 92 ? 63.661 55.528 46.761 1.00 59.75 92 LYS A C 1
ATOM 679 O O . LYS A 1 92 ? 64.467 54.884 46.091 1.00 59.20 92 LYS A O 1
ATOM 685 N N . THR A 1 93 ? 62.415 55.762 46.353 1.00 60.51 93 THR A N 1
ATOM 686 C CA . THR A 1 93 ? 61.941 55.192 45.096 1.00 61.53 93 THR A CA 1
ATOM 687 C C . THR A 1 93 ? 61.070 56.059 44.175 1.00 60.73 93 THR A C 1
ATOM 688 O O . THR A 1 93 ? 60.518 55.546 43.201 1.00 60.25 93 THR A O 1
ATOM 692 N N . ARG A 1 94 ? 60.944 57.354 44.461 1.00 59.64 94 ARG A N 1
ATOM 693 C CA . ARG A 1 94 ? 60.123 58.228 43.618 1.00 58.76 94 ARG A CA 1
ATOM 694 C C . ARG A 1 94 ? 60.883 58.831 42.437 1.00 57.91 94 ARG A C 1
ATOM 695 O O . ARG A 1 94 ? 61.962 59.398 42.603 1.00 56.75 94 ARG A O 1
ATOM 703 N N . ASN A 1 95 ? 60.310 58.705 41.242 1.00 57.28 95 ASN A N 1
ATOM 704 C CA . ASN A 1 95 ? 60.925 59.246 40.031 1.00 56.72 95 ASN A CA 1
ATOM 705 C C . ASN A 1 95 ? 59.846 59.613 39.013 1.00 55.67 95 ASN A C 1
ATOM 706 O O . ASN A 1 95 ? 59.694 58.956 37.986 1.00 56.20 95 ASN A O 1
ATOM 711 N N . GLU A 1 96 ? 59.107 60.677 39.301 1.00 53.63 96 GLU A N 1
ATOM 712 C CA . GLU A 1 96 ? 58.026 61.109 38.429 1.00 52.22 96 GLU A CA 1
ATOM 713 C C . GLU A 1 96 ? 57.766 62.604 38.609 1.00 49.43 96 GLU A C 1
ATOM 714 O O . GLU A 1 96 ? 57.799 63.107 39.729 1.00 48.46 96 GLU A O 1
ATOM 720 N N . LYS A 1 97 ? 57.511 63.308 37.508 1.00 47.50 97 LYS A N 1
ATOM 721 C CA . LYS A 1 97 ? 57.227 64.740 37.571 1.00 44.67 97 LYS A CA 1
ATOM 722 C C . LYS A 1 97 ? 55.723 64.952 37.697 1.00 42.77 97 LYS A C 1
ATOM 723 O O . LYS A 1 97 ? 54.936 64.289 37.020 1.00 43.44 97 LYS A O 1
ATOM 729 N N . ARG A 1 98 ? 55.329 65.866 38.576 1.00 40.18 98 ARG A N 1
ATOM 730 C CA . ARG A 1 98 ? 53.917 66.167 38.795 1.00 40.08 98 ARG A CA 1
ATOM 731 C C . ARG A 1 98 ? 53.680 67.656 38.986 1.00 39.56 98 ARG A C 1
ATOM 732 O O . ARG A 1 98 ? 54.620 68.443 39.076 1.00 40.45 98 ARG A O 1
ATOM 740 N N . ILE A 1 99 ? 52.407 68.030 39.037 1.00 38.60 99 ILE A N 1
ATOM 741 C CA . ILE A 1 99 ? 52.018 69.411 39.268 1.00 38.59 99 ILE A CA 1
ATOM 742 C C . ILE A 1 99 ? 51.092 69.345 40.471 1.00 37.61 99 ILE A C 1
ATOM 743 O O . ILE A 1 99 ? 50.239 68.473 40.552 1.00 36.22 99 ILE A O 1
ATOM 748 N N . THR A 1 100 ? 51.272 70.247 41.420 1.00 36.95 100 THR A N 1
ATOM 749 C CA . THR A 1 100 ? 50.423 70.222 42.598 1.00 39.43 100 THR A CA 1
ATOM 750 C C . THR A 1 100 ? 50.168 71.645 43.087 1.00 39.70 100 THR A C 1
ATOM 751 O O . THR A 1 100 ? 50.617 72.616 42.472 1.00 39.71 100 THR A O 1
ATOM 755 N N . ARG A 1 101 ? 49.432 71.755 44.185 1.00 41.46 101 ARG A N 1
ATOM 756 C CA . ARG A 1 101 ? 49.089 73.043 44.769 1.00 45.34 101 ARG A CA 1
ATOM 757 C C . ARG A 1 101 ? 48.250 73.881 43.812 1.00 45.43 101 ARG A C 1
ATOM 758 O O . ARG A 1 101 ? 48.567 75.037 43.547 1.00 44.60 101 ARG A O 1
ATOM 766 N N . TRP A 1 102 ? 47.184 73.291 43.288 1.00 47.13 102 TRP A N 1
ATOM 767 C CA . TRP A 1 102 ? 46.310 74.021 42.386 1.00 49.53 102 TRP A CA 1
ATOM 768 C C . TRP A 1 102 ? 45.575 75.033 43.253 1.00 51.89 102 TRP A C 1
ATOM 769 O O . TRP A 1 102 ? 44.881 75.922 42.756 1.00 50.78 102 TRP A O 1
ATOM 780 N N . GLY A 1 103 ? 45.764 74.895 44.564 1.00 54.32 103 GLY A N 1
ATOM 781 C CA . GLY A 1 103 ? 45.114 75.775 45.514 1.00 55.54 103 GLY A CA 1
ATOM 782 C C . GLY A 1 103 ? 43.800 75.150 45.935 1.00 56.96 103 GLY A C 1
ATOM 783 O O . GLY A 1 103 ? 43.210 74.372 45.189 1.00 58.55 103 GLY A O 1
ATOM 784 N N . ARG A 1 104 ? 43.339 75.472 47.134 1.00 57.54 104 ARG A N 1
ATOM 785 C CA . ARG A 1 104 ? 42.080 74.925 47.617 1.00 59.36 104 ARG A CA 1
ATOM 786 C C . ARG A 1 104 ? 40.980 75.885 47.168 1.00 58.30 104 ARG A C 1
ATOM 787 O O . ARG A 1 104 ? 41.210 77.090 47.041 1.00 58.60 104 ARG A O 1
ATOM 795 N N . GLY A 1 105 ? 39.789 75.359 46.916 1.00 55.79 105 GLY A N 1
ATOM 796 C CA . GLY A 1 105 ? 38.713 76.224 46.470 1.00 55.29 105 GLY A CA 1
ATOM 797 C C . GLY A 1 105 ? 38.779 76.426 44.967 1.00 53.78 105 GLY A C 1
ATOM 798 O O . GLY A 1 105 ? 38.057 77.246 44.400 1.00 53.26 105 GLY A O 1
ATOM 799 N N . SER A 1 106 ? 39.677 75.682 44.329 1.00 52.36 106 SER A N 1
ATOM 800 C CA . SER A 1 106 ? 39.850 75.726 42.883 1.00 49.27 106 SER A CA 1
ATOM 801 C C . SER A 1 106 ? 38.865 74.718 42.324 1.00 47.29 106 SER A C 1
ATOM 802 O O . SER A 1 106 ? 38.546 73.731 42.986 1.00 48.18 106 SER A O 1
ATOM 805 N N . PRO A 1 107 ? 38.356 74.953 41.106 1.00 44.59 107 PRO A N 1
ATOM 806 C CA . PRO A 1 107 ? 37.403 74.012 40.519 1.00 42.78 107 PRO A CA 1
ATOM 807 C C . PRO A 1 107 ? 37.950 72.585 40.486 1.00 39.80 107 PRO A C 1
ATOM 808 O O . PRO A 1 107 ? 37.205 71.627 40.662 1.00 38.22 107 PRO A O 1
ATOM 812 N N . LEU A 1 108 ? 39.253 72.454 40.265 1.00 40.31 108 LEU A N 1
ATOM 813 C CA . LEU A 1 108 ? 39.893 71.143 40.204 1.00 42.30 108 LEU A CA 1
ATOM 814 C C . LEU A 1 108 ? 39.846 70.413 41.544 1.00 44.41 108 LEU A C 1
ATOM 815 O O . LEU A 1 108 ? 39.751 69.189 41.593 1.00 44.11 108 LEU A O 1
ATOM 820 N N . GLN A 1 109 ? 39.902 71.174 42.630 1.00 47.26 109 GLN A N 1
ATOM 821 C CA . GLN A 1 109 ? 39.887 70.597 43.973 1.00 49.65 109 GLN A CA 1
ATOM 822 C C . GLN A 1 109 ? 38.487 70.591 44.590 1.00 49.94 109 GLN A C 1
ATOM 823 O O . GLN A 1 109 ? 38.343 70.587 45.813 1.00 50.63 109 GLN A O 1
ATOM 829 N N . ASP A 1 110 ? 37.460 70.582 43.746 1.00 48.48 110 ASP A N 1
ATOM 830 C CA . ASP A 1 110 ? 36.071 70.584 44.213 1.00 47.66 110 ASP A CA 1
ATOM 831 C C . ASP A 1 110 ? 35.415 69.242 43.919 1.00 48.38 110 ASP A C 1
ATOM 832 O O . ASP A 1 110 ? 35.109 68.937 42.770 1.00 49.85 110 ASP A O 1
ATOM 837 N N . PRO A 1 111 ? 35.172 68.428 44.958 1.00 48.42 111 PRO A N 1
ATOM 838 C CA . PRO A 1 111 ? 34.546 67.108 44.802 1.00 46.59 111 PRO A CA 1
ATOM 839 C C . PRO A 1 111 ? 33.228 67.091 44.030 1.00 46.51 111 PRO A C 1
ATOM 840 O O . PRO A 1 111 ? 32.76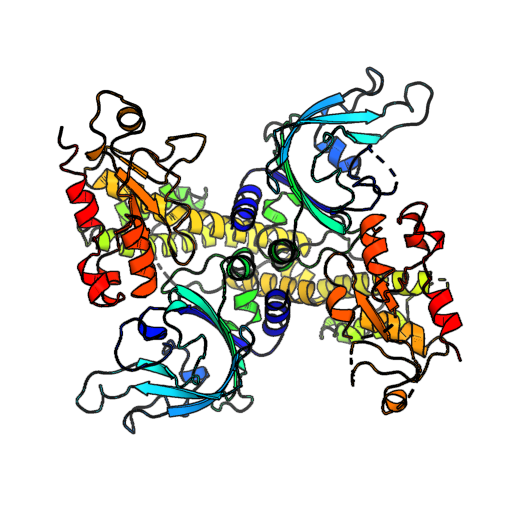9 66.037 43.576 1.00 45.04 111 PRO A O 1
ATOM 844 N N . GLU A 1 112 ? 32.620 68.257 43.876 1.00 46.28 112 GLU A N 1
ATOM 845 C CA . GLU A 1 112 ? 31.355 68.341 43.165 1.00 47.20 112 GLU A CA 1
ATOM 846 C C . GLU A 1 112 ? 31.519 68.429 41.653 1.00 45.49 112 GLU A C 1
ATOM 847 O O . GLU A 1 112 ? 30.542 68.344 40.915 1.00 45.34 112 GLU A O 1
ATOM 853 N N . ASN A 1 113 ? 32.760 68.594 41.205 1.00 43.45 113 ASN A N 1
ATOM 854 C CA . ASN A 1 113 ? 33.076 68.664 39.785 1.00 42.00 113 ASN A CA 1
ATOM 855 C C . ASN A 1 113 ? 33.579 67.300 39.311 1.00 42.58 113 ASN A C 1
ATOM 856 O O . ASN A 1 113 ? 34.240 67.196 38.270 1.00 41.93 113 ASN A O 1
ATOM 861 N N . THR A 1 114 ? 33.269 66.259 40.083 1.00 41.04 114 THR A N 1
ATOM 862 C CA . THR A 1 114 ? 33.688 64.905 39.741 1.00 40.44 114 THR A CA 1
ATOM 863 C C . THR A 1 114 ? 32.932 64.379 38.519 1.00 39.03 114 THR A C 1
ATOM 864 O O . THR A 1 114 ? 31.696 64.291 38.508 1.00 35.75 114 THR A O 1
ATOM 868 N N . GLY A 1 115 ? 33.694 64.031 37.487 1.00 38.49 115 GLY A N 1
ATOM 869 C CA . GLY A 1 115 ? 33.100 63.526 36.263 1.00 38.33 115 GLY A CA 1
ATOM 870 C C . GLY A 1 115 ? 32.984 64.616 35.210 1.00 38.22 115 GLY A C 1
ATOM 871 O O . GLY A 1 115 ? 32.608 64.348 34.072 1.00 38.17 115 GLY A O 1
ATOM 872 N N . ALA A 1 116 ? 33.320 65.844 35.587 1.00 36.96 116 ALA A N 1
ATOM 873 C CA . ALA A 1 116 ? 33.236 66.973 34.677 1.00 36.44 116 ALA A CA 1
ATOM 874 C C . ALA A 1 116 ? 34.418 67.015 33.726 1.00 36.79 116 ALA A C 1
ATOM 875 O O . ALA A 1 116 ? 35.542 66.692 34.107 1.00 37.59 116 ALA A O 1
ATOM 877 N N . LEU A 1 117 ? 34.146 67.414 32.485 1.00 35.52 117 LEU A N 1
ATOM 878 C CA . LEU A 1 117 ? 35.169 67.517 31.448 1.00 33.03 117 LEU A CA 1
ATOM 879 C C . LEU A 1 117 ? 36.027 68.738 31.751 1.00 32.25 117 LEU A C 1
ATOM 880 O O . LEU A 1 117 ? 35.511 69.824 32.021 1.00 30.20 117 LEU A O 1
ATOM 885 N N . THR A 1 118 ? 37.339 68.568 31.705 1.00 31.44 118 THR A N 1
ATOM 886 C CA . THR A 1 118 ? 38.216 69.678 32.011 1.00 33.44 118 THR A CA 1
ATOM 887 C C . THR A 1 118 ? 39.345 69.799 31.004 1.00 32.30 118 THR A C 1
ATOM 888 O O . THR A 1 118 ? 39.805 68.801 30.450 1.00 32.83 118 THR A O 1
ATOM 892 N N . LEU A 1 119 ? 39.770 71.034 30.753 1.00 30.98 119 LEU A N 1
ATOM 893 C CA . LEU A 1 119 ? 40.855 71.285 29.825 1.00 30.85 119 LEU A CA 1
ATOM 894 C C . LEU A 1 119 ? 41.907 72.168 30.463 1.00 31.43 119 LEU A C 1
ATOM 895 O O . LEU A 1 119 ? 41.573 73.174 31.083 1.00 31.91 119 LEU A O 1
ATOM 900 N N . LEU A 1 120 ? 43.171 71.797 30.290 1.00 29.82 120 LEU A N 1
ATOM 901 C CA . LEU A 1 120 ? 44.284 72.586 30.808 1.00 32.72 120 LEU A CA 1
ATOM 902 C C . LEU A 1 120 ? 45.091 73.067 29.616 1.00 31.90 120 LEU A C 1
ATOM 903 O O . LEU A 1 120 ? 45.652 72.265 28.865 1.00 32.40 120 LEU A O 1
ATOM 908 N N . ALA A 1 121 ? 45.131 74.379 29.435 1.00 31.58 121 ALA A N 1
ATOM 909 C CA . ALA A 1 121 ? 45.873 74.969 28.328 1.00 34.00 121 ALA A CA 1
ATOM 910 C C . ALA A 1 121 ? 47.173 75.577 28.850 1.00 34.59 121 ALA A C 1
ATOM 911 O O . ALA A 1 121 ? 47.171 76.656 29.444 1.00 34.48 121 ALA A O 1
ATOM 913 N N . PHE A 1 122 ? 48.277 74.876 28.628 1.00 35.81 122 PHE A N 1
ATOM 914 C CA . PHE A 1 122 ? 49.570 75.353 29.082 1.00 38.31 122 PHE A CA 1
ATOM 915 C C . PHE A 1 122 ? 50.195 76.231 28.017 1.00 38.96 122 PHE A C 1
ATOM 916 O O . PHE A 1 122 ? 50.463 75.775 26.908 1.00 39.09 122 PHE A O 1
ATOM 924 N N . LYS A 1 123 ? 50.413 77.497 28.354 1.00 39.70 123 LYS A N 1
ATOM 925 C CA . LYS A 1 123 ? 51.017 78.437 27.418 1.00 41.90 123 LYS A CA 1
ATOM 926 C C . LYS A 1 123 ? 52.459 78.013 27.169 1.00 43.37 123 LYS A C 1
ATOM 927 O O . LYS A 1 123 ? 53.221 77.805 28.112 1.00 44.54 123 LYS A O 1
ATOM 933 N N . LEU A 1 124 ? 52.839 77.890 25.903 1.00 43.82 124 LEU A N 1
ATOM 934 C CA . LEU A 1 124 ? 54.188 77.454 25.572 1.00 46.10 124 LEU A CA 1
ATOM 935 C C . LEU A 1 124 ? 55.174 78.567 25.267 1.00 48.51 124 LEU A C 1
ATOM 936 O O . LEU A 1 124 ? 54.801 79.663 24.846 1.00 48.08 124 LEU A O 1
ATOM 941 N N . ASP A 1 125 ? 56.446 78.258 25.488 1.00 51.31 125 ASP A N 1
ATOM 942 C CA . ASP A 1 125 ? 57.532 79.184 25.223 1.00 55.22 125 ASP A CA 1
ATOM 943 C C . ASP A 1 125 ? 58.232 78.694 23.957 1.00 57.55 125 ASP A C 1
ATOM 944 O O . ASP A 1 125 ? 58.822 77.614 23.945 1.00 56.67 125 ASP A O 1
ATOM 949 N N . GLU A 1 126 ? 58.150 79.484 22.892 1.00 60.79 126 GLU A N 1
ATOM 950 C CA . GLU A 1 126 ? 58.768 79.121 21.621 1.00 64.21 126 GLU A CA 1
ATOM 951 C C . GLU A 1 126 ? 60.292 79.016 21.717 1.00 64.97 126 GLU A C 1
ATOM 952 O O . GLU A 1 126 ? 60.937 78.420 20.852 1.00 65.57 126 GLU A O 1
ATOM 958 N N . GLN A 1 127 ? 60.860 79.587 22.774 1.00 65.79 127 GLN A N 1
ATOM 959 C CA . GLN A 1 127 ? 62.302 79.545 22.979 1.00 65.23 127 GLN A CA 1
ATOM 960 C C . GLN A 1 127 ? 62.730 78.200 23.562 1.00 64.57 127 GLN A C 1
ATOM 961 O O . GLN A 1 127 ? 63.800 77.689 23.228 1.00 64.88 127 GLN A O 1
ATOM 967 N N . GLY A 1 128 ? 61.897 77.635 24.437 1.00 62.80 128 GLY A N 1
ATOM 968 C CA . GLY A 1 128 ? 62.210 76.343 25.029 1.00 59.70 128 GLY A CA 1
ATOM 969 C C . GLY A 1 128 ? 62.229 76.283 26.548 1.00 57.85 128 GLY A C 1
ATOM 970 O O . GLY A 1 128 ? 62.526 75.236 27.123 1.00 57.43 128 GLY A O 1
ATOM 971 N N . GLY A 1 129 ? 61.910 77.395 27.202 1.00 55.22 129 GLY A N 1
ATOM 972 C CA . GLY A 1 129 ? 61.912 77.430 28.654 1.00 53.00 129 GLY A CA 1
ATOM 973 C C . GLY A 1 129 ? 60.694 76.766 29.261 1.00 51.91 129 GLY A C 1
ATOM 974 O O . GLY A 1 129 ? 59.817 76.292 28.538 1.00 53.39 129 GLY A O 1
ATOM 975 N N . ASP A 1 130 ? 60.629 76.740 30.589 1.00 49.11 130 ASP A N 1
ATOM 976 C CA . ASP A 1 130 ? 59.511 76.117 31.289 1.00 47.02 130 ASP A CA 1
ATOM 977 C C . ASP A 1 130 ? 58.210 76.853 31.025 1.00 46.32 130 ASP A C 1
ATOM 978 O O . ASP A 1 130 ? 58.206 78.047 30.742 1.00 46.86 130 ASP A O 1
ATOM 983 N N . CYS A 1 131 ? 57.101 76.132 31.109 1.00 45.11 131 CYS A N 1
ATOM 984 C CA . CYS A 1 131 ? 55.804 76.749 30.924 1.00 43.86 131 CYS A CA 1
ATOM 985 C C . CYS A 1 131 ? 55.646 77.607 32.168 1.00 44.48 131 CYS A C 1
ATOM 986 O O . CYS A 1 131 ? 55.958 77.165 33.266 1.00 44.31 131 CYS A O 1
ATOM 989 N N . LYS A 1 132 ? 55.170 78.833 32.010 1.00 45.40 132 LYS A N 1
ATOM 990 C CA . LYS A 1 132 ? 55.007 79.702 33.164 1.00 45.18 132 LYS A CA 1
ATOM 991 C C . LYS A 1 132 ? 53.561 80.037 33.464 1.00 43.96 132 LYS A C 1
ATOM 992 O O . LYS A 1 132 ? 53.269 80.696 34.464 1.00 44.13 132 LYS A O 1
ATOM 998 N N . GLU A 1 133 ? 52.653 79.567 32.613 1.00 41.82 133 GLU A N 1
ATOM 999 C CA . GLU A 1 133 ? 51.234 79.852 32.793 1.00 41.21 133 GLU A CA 1
ATOM 1000 C C . GLU A 1 133 ? 50.337 78.717 32.292 1.00 39.51 133 GLU A C 1
ATOM 1001 O O . GLU A 1 133 ? 50.628 78.100 31.269 1.00 37.47 133 GLU A O 1
ATOM 1007 N N . VAL A 1 134 ? 49.247 78.456 33.009 1.00 37.22 134 VAL A N 1
ATOM 1008 C CA . VAL A 1 134 ? 48.295 77.431 32.597 1.00 37.63 134 VAL A CA 1
ATOM 1009 C C . VAL A 1 134 ? 46.862 77.957 32.736 1.00 38.95 134 VAL A C 1
ATOM 1010 O O . VAL A 1 134 ? 46.453 78.427 33.802 1.00 37.57 134 VAL A O 1
ATOM 1014 N N . ASN A 1 135 ? 46.114 77.886 31.639 1.00 39.08 135 ASN A N 1
ATOM 1015 C CA . ASN A 1 135 ? 44.732 78.348 31.595 1.00 40.46 135 ASN A CA 1
ATOM 1016 C C . ASN A 1 135 ? 43.840 77.149 31.890 1.00 40.36 135 ASN A C 1
ATOM 1017 O O . ASN A 1 135 ? 43.905 76.144 31.192 1.00 42.79 135 ASN A O 1
ATOM 1022 N N . ILE A 1 136 ? 42.994 77.260 32.906 1.00 40.45 136 ILE A N 1
ATOM 1023 C CA . ILE A 1 136 ? 42.131 76.153 33.312 1.00 39.57 136 ILE A CA 1
ATOM 1024 C C . ILE A 1 136 ? 40.652 76.315 32.960 1.00 39.63 136 ILE A C 1
ATOM 1025 O O . ILE A 1 136 ? 40.080 77.385 33.167 1.00 39.12 136 ILE A O 1
ATOM 1030 N N . TRP A 1 137 ? 40.033 75.256 32.440 1.00 35.92 137 TRP A N 1
ATOM 1031 C CA . TRP A 1 137 ? 38.605 75.304 32.153 1.00 34.74 137 TRP A CA 1
ATOM 1032 C C . TRP A 1 137 ? 37.942 74.012 32.589 1.00 34.04 137 TRP A C 1
ATOM 1033 O O . TRP A 1 137 ? 38.177 72.947 32.013 1.00 37.56 137 TRP A O 1
ATOM 1044 N N . VAL A 1 138 ? 37.120 74.112 33.622 1.00 32.69 138 VAL A N 1
ATOM 1045 C CA . VAL A 1 138 ? 36.390 72.969 34.155 1.00 34.04 138 VAL A CA 1
ATOM 1046 C C . VAL A 1 138 ? 34.924 73.198 33.796 1.00 34.75 138 VAL A C 1
ATOM 1047 O O . VAL A 1 138 ? 34.308 74.112 34.331 1.00 34.84 138 VAL A O 1
ATOM 1051 N N . CYS A 1 139 ? 34.377 72.387 32.886 1.00 36.05 139 CYS A N 1
ATOM 1052 C CA . CYS A 1 139 ? 32.977 72.542 32.457 1.00 37.87 139 CYS A CA 1
ATOM 1053 C C . CYS A 1 139 ? 32.008 72.426 33.628 1.00 40.32 139 CYS A C 1
ATOM 1054 O O . CYS A 1 139 ? 31.969 71.404 34.312 1.00 42.37 139 CYS A O 1
ATOM 1057 N N . ALA A 1 140 ? 31.209 73.470 33.837 1.00 42.82 140 ALA A N 1
ATOM 1058 C CA . ALA A 1 140 ? 30.254 73.514 34.940 1.00 42.07 140 ALA A CA 1
ATOM 1059 C C . ALA A 1 140 ? 28.839 73.115 34.556 1.00 43.83 140 ALA A C 1
ATOM 1060 O O . ALA A 1 140 ? 27.907 73.311 35.336 1.00 44.87 140 ALA A O 1
ATOM 1062 N N . SER A 1 141 ? 28.671 72.565 33.356 1.00 43.38 141 SER A N 1
ATOM 1063 C CA . SER A 1 141 ? 27.355 72.142 32.882 1.00 41.19 141 SER A CA 1
ATOM 1064 C C . SER A 1 141 ? 27.504 71.254 31.650 1.00 40.81 141 SER A C 1
ATOM 1065 O O . SER A 1 141 ? 28.553 71.259 31.013 1.00 38.37 141 SER A O 1
ATOM 1068 N N . THR A 1 142 ? 26.465 70.491 31.316 1.00 41.01 142 THR A N 1
ATOM 1069 C CA . THR A 1 142 ? 26.540 69.634 30.141 1.00 43.12 142 THR A CA 1
ATOM 1070 C C . THR A 1 142 ? 26.474 70.507 28.896 1.00 41.90 142 THR A C 1
ATOM 1071 O O . THR A 1 142 ? 26.966 70.121 27.836 1.00 41.88 142 THR A O 1
ATOM 1075 N N . ASP A 1 143 ? 25.875 71.689 29.033 1.00 41.66 143 ASP A N 1
ATOM 1076 C CA . ASP A 1 143 ? 25.770 72.614 27.909 1.00 41.11 143 ASP A CA 1
ATOM 1077 C C . ASP A 1 143 ? 27.164 73.023 27.466 1.00 38.91 143 ASP A C 1
ATOM 1078 O O . ASP A 1 143 ? 27.429 73.148 26.274 1.00 39.10 143 ASP A O 1
ATOM 1083 N N . GLU A 1 144 ? 28.060 73.225 28.425 1.00 35.70 144 GLU A N 1
ATOM 1084 C CA . GLU A 1 144 ? 29.424 73.597 28.085 1.00 35.05 144 GLU A CA 1
ATOM 1085 C C . GLU A 1 144 ? 30.137 72.380 27.526 1.00 31.86 144 GLU A C 1
ATOM 1086 O O . GLU A 1 144 ? 30.948 72.499 26.612 1.00 30.10 144 GLU A O 1
ATOM 1092 N N . GLU A 1 145 ? 29.839 71.210 28.083 1.00 30.08 145 GLU A N 1
ATOM 1093 C CA . GLU A 1 145 ? 30.477 69.985 27.612 1.00 32.18 145 GLU A CA 1
ATOM 1094 C C . GLU A 1 145 ? 30.036 69.664 26.184 1.00 30.17 145 GLU A C 1
ATOM 1095 O O . GLU A 1 145 ? 30.794 69.081 25.414 1.00 31.74 145 GLU A O 1
ATOM 1101 N N . ASP A 1 146 ? 28.811 70.039 25.839 1.00 30.24 146 ASP A N 1
ATOM 1102 C CA . ASP A 1 146 ? 28.318 69.801 24.480 1.00 31.83 146 ASP A CA 1
ATOM 1103 C C . ASP A 1 146 ? 29.152 70.624 23.502 1.00 29.96 146 ASP A C 1
ATOM 1104 O O . ASP A 1 146 ? 29.528 70.140 22.434 1.00 32.16 146 ASP A O 1
ATOM 1109 N N . VAL A 1 147 ? 29.450 71.866 23.873 1.00 28.40 147 VAL A N 1
ATOM 1110 C CA . VAL A 1 147 ? 30.253 72.728 23.020 1.00 26.87 147 VAL A CA 1
ATOM 1111 C C . VAL A 1 147 ? 31.561 72.051 22.635 1.00 28.00 147 VAL A C 1
ATOM 1112 O O . VAL A 1 147 ? 31.853 71.877 21.449 1.00 24.90 147 VAL A O 1
ATOM 1116 N N . ILE A 1 148 ? 32.352 71.643 23.626 1.00 26.04 148 ILE A N 1
ATOM 1117 C CA . ILE A 1 148 ? 33.623 71.026 23.295 1.00 24.52 148 ILE A CA 1
ATOM 1118 C C . ILE A 1 148 ? 33.497 69.644 22.671 1.00 25.64 148 ILE A C 1
ATOM 1119 O O . ILE A 1 148 ? 34.216 69.325 21.719 1.00 26.45 148 ILE A O 1
ATOM 1124 N N . GLU A 1 149 ? 32.580 68.822 23.173 1.00 24.59 149 GLU A N 1
ATOM 1125 C CA . GLU A 1 149 ? 32.451 67.481 22.623 1.00 26.52 149 GLU A CA 1
ATOM 1126 C C . GLU A 1 149 ? 31.892 67.419 21.196 1.00 25.35 149 GLU A C 1
ATOM 1127 O O . GLU A 1 149 ? 32.192 66.480 20.459 1.00 24.22 149 GLU A O 1
ATOM 1133 N N . THR A 1 150 ? 31.090 68.405 20.802 1.00 24.34 150 THR A N 1
ATOM 1134 C CA . THR A 1 150 ? 30.561 68.407 19.438 1.00 25.66 150 THR A CA 1
ATOM 1135 C C . THR A 1 150 ? 31.761 68.595 18.507 1.00 23.82 150 THR A C 1
ATOM 1136 O O . THR A 1 150 ? 31.775 68.122 17.371 1.00 25.34 150 THR A O 1
ATOM 1140 N N . ALA A 1 151 ? 32.783 69.267 19.017 1.00 23.46 151 ALA A N 1
ATOM 1141 C CA . ALA A 1 151 ? 33.977 69.537 18.241 1.00 22.90 151 ALA A CA 1
ATOM 1142 C C . ALA A 1 151 ? 35.001 68.411 18.204 1.00 24.93 151 ALA A C 1
ATOM 1143 O O . ALA A 1 151 ? 35.386 67.952 17.130 1.00 26.01 151 ALA A O 1
ATOM 1145 N N . ILE A 1 152 ? 35.435 67.951 19.371 1.00 25.51 152 ILE A N 1
ATOM 1146 C CA . ILE A 1 152 ? 36.465 66.919 19.430 1.00 24.21 152 ILE A CA 1
ATOM 1147 C C . ILE A 1 152 ? 35.929 65.512 19.561 1.00 23.30 152 ILE A C 1
ATOM 1148 O O . ILE A 1 152 ? 36.687 64.554 19.478 1.00 25.86 152 ILE A O 1
ATOM 1153 N N . GLY A 1 153 ? 34.626 65.385 19.767 1.00 25.62 153 GLY A N 1
ATOM 1154 C CA . GLY A 1 153 ? 34.043 64.074 19.934 1.00 28.37 153 GLY A CA 1
ATOM 1155 C C . GLY A 1 153 ? 33.883 63.803 21.424 1.00 32.41 153 GLY A C 1
ATOM 1156 O O . GLY A 1 153 ? 34.514 64.461 22.257 1.00 32.39 153 GLY A O 1
ATOM 1157 N N . GLU A 1 154 ? 33.032 62.841 21.757 1.00 32.65 154 GLU A N 1
ATOM 1158 C CA . GLU A 1 154 ? 32.776 62.468 23.142 1.00 35.48 154 GLU A CA 1
ATOM 1159 C C . GLU A 1 154 ? 34.044 62.072 23.902 1.00 34.54 154 GLU A C 1
ATOM 1160 O O . GLU A 1 154 ? 34.881 61.327 23.396 1.00 30.39 154 GLU A O 1
ATOM 1166 N N . VAL A 1 155 ? 34.189 62.593 25.117 1.00 35.53 155 VAL A N 1
ATOM 1167 C CA . VAL A 1 155 ? 35.345 62.268 25.935 1.00 34.60 155 VAL A CA 1
ATOM 1168 C C . VAL A 1 155 ? 34.907 61.218 26.942 1.00 35.02 155 VAL A C 1
ATOM 1169 O O . VAL A 1 155 ? 34.116 61.483 27.848 1.00 34.44 155 VAL A O 1
ATOM 1173 N N . ILE A 1 156 ? 35.433 60.018 26.755 1.00 35.66 156 ILE A N 1
ATOM 1174 C CA . ILE A 1 156 ? 35.119 58.866 27.589 1.00 36.69 156 ILE A CA 1
ATOM 1175 C C . ILE A 1 156 ? 35.806 58.967 28.943 1.00 35.45 156 ILE A C 1
ATOM 1176 O O . ILE A 1 156 ? 36.956 59.401 29.040 1.00 36.19 156 ILE A O 1
ATOM 1181 N N . PRO A 1 157 ? 35.111 58.571 30.013 1.00 35.50 157 PRO A N 1
ATOM 1182 C CA . PRO A 1 157 ? 35.760 58.648 31.326 1.00 35.77 157 PRO A CA 1
ATOM 1183 C C . PRO A 1 157 ? 37.063 57.862 31.216 1.00 36.02 157 PRO A C 1
ATOM 1184 O O . PRO A 1 157 ? 37.081 56.772 30.648 1.00 36.70 157 PRO A O 1
ATOM 1188 N N . GLY A 1 158 ? 38.156 58.425 31.711 1.00 35.63 158 GLY A N 1
ATOM 1189 C CA . GLY A 1 158 ? 39.425 57.727 31.638 1.00 34.18 158 GLY A CA 1
ATOM 1190 C C . GLY A 1 158 ? 40.251 58.053 30.407 1.00 34.18 158 GLY A C 1
ATOM 1191 O O . GLY A 1 158 ? 41.443 57.733 30.350 1.00 32.09 158 GLY A O 1
ATOM 1192 N N . ALA A 1 159 ? 39.632 58.679 29.410 1.00 33.87 159 ALA A N 1
ATOM 1193 C CA . ALA A 1 159 ? 40.361 59.033 28.197 1.00 34.80 159 ALA A CA 1
ATOM 1194 C C . ALA A 1 159 ? 41.235 60.253 28.451 1.00 34.68 159 ALA A C 1
ATOM 1195 O O . ALA A 1 159 ? 40.861 61.155 29.193 1.00 36.26 159 ALA A O 1
ATOM 1197 N N . LEU A 1 160 ? 42.402 60.274 27.825 1.00 35.32 160 LEU A N 1
ATOM 1198 C CA . LEU A 1 160 ? 43.321 61.384 27.964 1.00 35.95 160 LEU A CA 1
ATOM 1199 C C . LEU A 1 160 ? 43.617 61.921 26.566 1.00 37.00 160 LEU A C 1
ATOM 1200 O O . LEU A 1 160 ? 44.051 61.172 25.686 1.00 37.40 160 LEU A O 1
ATOM 1205 N N . ILE A 1 161 ? 43.363 63.211 26.357 1.00 36.03 161 ILE A N 1
ATOM 1206 C CA . ILE A 1 161 ? 43.618 63.838 25.061 1.00 35.97 161 ILE A CA 1
ATOM 1207 C C . ILE A 1 161 ? 44.572 65.011 25.268 1.00 34.40 161 ILE A C 1
ATOM 1208 O O . ILE A 1 161 ? 44.309 65.871 26.101 1.00 36.53 161 ILE A O 1
ATOM 1213 N N . SER A 1 162 ? 45.672 65.057 24.522 1.00 32.64 162 SER A N 1
ATOM 1214 C CA . SER A 1 162 ? 46.614 66.166 24.671 1.00 32.33 162 SER A CA 1
ATOM 1215 C C . SER A 1 162 ? 47.471 66.384 23.431 1.00 30.97 162 SER A C 1
ATOM 1216 O O . SER A 1 162 ? 47.669 65.468 22.639 1.00 32.18 162 SER A O 1
ATOM 1219 N N . GLY A 1 163 ? 47.981 67.604 23.287 1.00 29.04 163 GLY A N 1
ATOM 1220 C CA . GLY A 1 163 ? 48.825 67.953 22.159 1.00 28.74 163 GLY A CA 1
ATOM 1221 C C . GLY A 1 163 ? 48.691 69.419 21.777 1.00 28.25 163 GLY A C 1
ATOM 1222 O O . GLY A 1 163 ? 48.086 70.198 22.506 1.00 26.58 163 GLY A O 1
ATOM 1223 N N . PRO A 1 164 ? 49.263 69.834 20.640 1.00 29.00 164 PRO A N 1
ATOM 1224 C CA . PRO A 1 164 ? 49.136 71.244 20.254 1.00 28.93 164 PRO A CA 1
ATOM 1225 C C . PRO A 1 164 ? 47.650 71.578 20.148 1.00 28.47 164 PRO A C 1
ATOM 1226 O O . PRO A 1 164 ? 46.905 70.892 19.445 1.00 25.53 164 PRO A O 1
ATOM 1230 N N . ALA A 1 165 ? 47.233 72.628 20.846 1.00 27.42 165 ALA A N 1
ATOM 1231 C CA . ALA A 1 165 ? 45.835 73.050 20.867 1.00 29.28 165 ALA A CA 1
ATOM 1232 C C . ALA A 1 165 ? 45.206 73.295 19.494 1.00 29.67 165 ALA A C 1
ATOM 1233 O O . ALA A 1 165 ? 44.018 73.050 19.305 1.00 31.52 165 ALA A O 1
ATOM 1235 N N . GLY A 1 166 ? 45.997 73.793 18.552 1.00 29.09 166 GLY A N 1
ATOM 1236 C CA . GLY A 1 166 ? 45.473 74.073 17.226 1.00 32.52 166 GLY A CA 1
ATOM 1237 C C . GLY A 1 166 ? 45.268 72.846 16.351 1.00 31.15 166 GLY A C 1
ATOM 1238 O O . GLY A 1 166 ? 44.768 72.962 15.234 1.00 32.14 166 GLY A O 1
ATOM 1239 N N . GLN A 1 167 ? 45.668 71.680 16.852 1.00 29.91 167 GLN A N 1
ATOM 1240 C CA . GLN A 1 167 ? 45.517 70.428 16.120 1.00 27.12 167 GLN A CA 1
ATOM 1241 C C . GLN A 1 167 ? 44.405 69.598 16.750 1.00 27.47 167 GLN A C 1
ATOM 1242 O O . GLN A 1 167 ? 43.813 68.742 16.094 1.00 25.02 167 GLN A O 1
ATOM 1248 N N . ILE A 1 168 ? 44.149 69.850 18.031 1.00 24.71 168 ILE A N 1
ATOM 1249 C CA . ILE A 1 168 ? 43.119 69.140 18.783 1.00 24.95 168 ILE A CA 1
ATOM 1250 C C . ILE A 1 168 ? 41.769 69.826 18.634 1.00 25.10 168 ILE A C 1
ATOM 1251 O O . ILE A 1 168 ? 40.737 69.177 18.430 1.00 25.43 168 ILE A O 1
ATOM 1256 N N . LEU A 1 169 ? 41.782 71.148 18.768 1.00 25.68 169 LEU A N 1
ATOM 1257 C CA . LEU A 1 169 ? 40.565 71.935 18.658 1.00 27.28 169 LEU A CA 1
ATOM 1258 C C . LEU A 1 169 ? 40.419 72.315 17.185 1.00 26.96 169 LEU A C 1
ATOM 1259 O O . LEU A 1 169 ? 41.372 72.199 16.417 1.00 27.38 169 LEU A O 1
ATOM 1264 N N . GLY A 1 170 ? 39.242 72.767 16.781 1.00 28.33 170 GLY A N 1
ATOM 1265 C CA . GLY A 1 170 ? 39.076 73.120 15.382 1.00 28.02 170 GLY A CA 1
ATOM 1266 C C . GLY A 1 170 ? 37.825 72.539 14.757 1.00 27.65 170 GLY A C 1
ATOM 1267 O O . GLY A 1 170 ? 37.374 73.008 13.712 1.00 27.70 170 GLY A O 1
ATOM 1268 N N . GLY A 1 171 ? 37.268 71.498 15.362 1.00 27.83 171 GLY A N 1
ATOM 1269 C CA . GLY A 1 171 ? 36.044 70.945 14.811 1.00 25.33 171 GLY A CA 1
ATOM 1270 C C . GLY A 1 171 ? 36.080 69.509 14.334 1.00 24.52 171 GLY A C 1
ATOM 1271 O O . GLY A 1 171 ? 35.024 68.895 14.192 1.00 24.45 171 GLY A O 1
ATOM 1272 N N . LEU A 1 172 ? 37.269 68.972 14.076 1.00 21.44 172 LEU A N 1
ATOM 1273 C CA . LEU A 1 172 ? 37.397 67.589 13.622 1.00 22.78 172 LEU A CA 1
ATOM 1274 C C . LEU A 1 172 ? 37.935 66.724 14.769 1.00 24.22 172 LEU A C 1
ATOM 1275 O O . LEU A 1 172 ? 38.752 67.173 15.582 1.00 22.75 172 LEU A O 1
ATOM 1280 N N . SER A 1 173 ? 37.479 65.479 14.825 1.00 24.57 173 SER A N 1
ATOM 1281 C CA . SER A 1 173 ? 37.847 64.585 15.908 1.00 24.93 173 SER A CA 1
ATOM 1282 C C . SER A 1 173 ? 39.176 63.841 15.770 1.00 26.46 173 SER A C 1
ATOM 1283 O O . SER A 1 173 ? 39.298 62.895 14.999 1.00 27.78 173 SER A O 1
ATOM 1286 N N . LEU A 1 174 ? 40.175 64.275 16.527 1.00 27.47 174 LEU A N 1
ATOM 1287 C CA . LEU A 1 174 ? 41.481 63.620 16.501 1.00 28.90 174 LEU A CA 1
ATOM 1288 C C . LEU A 1 174 ? 41.510 62.535 17.590 1.00 29.85 174 LEU A C 1
ATOM 1289 O O . LEU A 1 174 ? 40.730 62.576 18.539 1.00 29.96 174 LEU A O 1
ATOM 1294 N N . GLN A 1 175 ? 42.384 61.546 17.433 1.00 31.92 175 GLN A N 1
ATOM 1295 C CA . GLN A 1 175 ? 42.527 60.488 18.427 1.00 34.41 175 GLN A CA 1
ATOM 1296 C C . GLN A 1 175 ? 44.009 60.128 18.430 1.00 35.52 175 GLN A C 1
ATOM 1297 O O . GLN A 1 175 ? 44.719 60.404 17.460 1.00 35.06 175 GLN A O 1
ATOM 1303 N N . GLN A 1 176 ? 44.485 59.512 19.506 1.00 37.16 176 GLN A N 1
ATOM 1304 C CA . GLN A 1 176 ? 45.912 59.236 19.612 1.00 38.56 176 GLN A CA 1
ATOM 1305 C C . GLN A 1 176 ? 46.361 57.778 19.718 1.00 38.83 176 GLN A C 1
ATOM 1306 O O . GLN A 1 176 ? 47.563 57.498 19.733 1.00 39.95 176 GLN A O 1
ATOM 1312 N N . ALA A 1 177 ? 45.425 56.842 19.790 1.00 38.16 177 ALA A N 1
ATOM 1313 C CA . ALA A 1 177 ? 45.820 55.440 19.884 1.00 36.76 177 ALA A CA 1
ATOM 1314 C C . ALA A 1 177 ? 46.419 54.977 18.563 1.00 36.62 177 ALA A C 1
ATOM 1315 O O . ALA A 1 177 ? 46.057 55.478 17.500 1.00 34.95 177 ALA A O 1
ATOM 1317 N N . PRO A 1 178 ? 47.358 54.018 18.615 1.00 36.02 178 PRO A N 1
ATOM 1318 C CA . PRO A 1 178 ? 47.989 53.499 17.397 1.00 34.43 178 PRO A CA 1
ATOM 1319 C C . PRO A 1 178 ? 47.121 52.371 16.837 1.00 32.41 178 PRO A C 1
ATOM 1320 O O . PRO A 1 178 ? 46.327 51.782 17.566 1.00 29.12 178 PRO A O 1
ATOM 1324 N N . VAL A 1 179 ? 47.269 52.078 15.551 1.00 30.68 179 VAL A N 1
ATOM 1325 C CA . VAL A 1 179 ? 46.492 51.012 14.932 1.00 31.08 179 VAL A CA 1
ATOM 1326 C C . VAL A 1 179 ? 47.105 49.649 15.266 1.00 31.62 179 VAL A C 1
ATOM 1327 O O . VAL A 1 179 ? 48.332 49.490 15.286 1.00 30.51 179 VAL A O 1
ATOM 1331 N N . ASN A 1 180 ? 46.240 48.681 15.551 1.00 29.40 180 ASN A N 1
ATOM 1332 C CA . ASN A 1 180 ? 46.659 47.314 15.861 1.00 29.17 180 ASN A CA 1
ATOM 1333 C C . ASN A 1 180 ? 46.327 46.495 14.622 1.00 28.46 180 ASN A C 1
ATOM 1334 O O . ASN A 1 180 ? 45.152 46.305 14.315 1.00 26.45 180 ASN A O 1
ATOM 1339 N N . HIS A 1 181 ? 47.344 46.006 13.914 1.00 27.67 181 HIS A N 1
ATOM 1340 C CA . HIS A 1 181 ? 47.096 45.238 12.698 1.00 29.01 181 HIS A CA 1
ATOM 1341 C C . HIS A 1 181 ? 47.030 43.737 12.915 1.00 29.33 181 HIS A C 1
ATOM 1342 O O . HIS A 1 181 ? 47.053 42.975 11.945 1.00 28.14 181 HIS A O 1
ATOM 1349 N N . LYS A 1 182 ? 46.945 43.314 14.174 1.00 29.68 182 LYS A N 1
ATOM 1350 C CA . LYS A 1 182 ? 46.902 41.887 14.496 1.00 32.43 182 LYS A CA 1
ATOM 1351 C C . LYS A 1 182 ? 45.523 41.264 14.304 1.00 34.34 182 LYS A C 1
ATOM 1352 O O . LYS A 1 182 ? 45.342 40.067 14.538 1.00 36.32 182 LYS A O 1
ATOM 1358 N N . TYR A 1 183 ? 44.549 42.059 13.887 1.00 33.45 183 TYR A N 1
ATOM 1359 C CA . TYR A 1 183 ? 43.211 41.511 13.693 1.00 33.43 183 TYR A CA 1
ATOM 1360 C C . TYR A 1 183 ? 43.000 41.050 12.269 1.00 32.54 183 TYR A C 1
ATOM 1361 O O . TYR A 1 183 ? 43.412 41.724 11.328 1.00 34.01 183 TYR A O 1
ATOM 1370 N N . ILE A 1 184 ? 42.354 39.896 12.127 1.00 32.71 184 ILE A N 1
ATOM 1371 C CA . ILE A 1 184 ? 42.012 39.325 10.830 1.00 31.06 184 ILE A CA 1
ATOM 1372 C C . ILE A 1 184 ? 40.524 39.651 10.669 1.00 33.12 184 ILE A C 1
ATOM 1373 O O . ILE A 1 184 ? 39.691 39.154 11.436 1.00 30.71 184 ILE A O 1
ATOM 1378 N N . LEU A 1 185 ? 40.189 40.461 9.668 1.00 31.04 185 LEU A N 1
ATOM 1379 C CA . LEU A 1 185 ? 38.802 40.865 9.454 1.00 31.81 185 LEU A CA 1
ATOM 1380 C C . LEU A 1 185 ? 38.144 40.292 8.189 1.00 30.07 185 LEU A C 1
ATOM 1381 O O . LEU A 1 185 ? 38.827 39.865 7.263 1.00 30.94 185 LEU A O 1
ATOM 1386 N N . PRO A 1 186 ? 36.798 40.278 8.142 1.00 29.66 186 PRO A N 1
ATOM 1387 C CA . PRO A 1 186 ? 36.060 39.772 6.975 1.00 29.63 186 PRO A CA 1
ATOM 1388 C C . PRO A 1 186 ? 36.611 40.520 5.754 1.00 32.11 186 PRO A C 1
ATOM 1389 O O . PRO A 1 186 ? 36.901 41.715 5.851 1.00 31.97 186 PRO A O 1
ATOM 1393 N N . GLU A 1 187 ? 36.761 39.848 4.614 1.00 34.68 187 GLU A N 1
ATOM 1394 C CA . GLU A 1 187 ? 37.325 40.516 3.431 1.00 36.13 187 GLU A CA 1
ATOM 1395 C C . GLU A 1 187 ? 36.553 41.680 2.828 1.00 36.39 187 GLU A C 1
ATOM 1396 O O . GLU A 1 187 ? 37.150 42.551 2.190 1.00 39.96 187 GLU A O 1
ATOM 1402 N N . ASP A 1 188 ? 35.241 41.716 3.015 1.00 33.93 188 ASP A N 1
ATOM 1403 C CA . ASP A 1 188 ? 34.458 42.797 2.428 1.00 33.24 188 ASP A CA 1
ATOM 1404 C C . ASP A 1 188 ? 34.626 44.131 3.156 1.00 31.57 188 ASP A C 1
ATOM 1405 O O . ASP A 1 188 ? 34.368 45.191 2.583 1.00 26.07 188 ASP A O 1
ATOM 1410 N N . TRP A 1 189 ? 35.068 44.081 4.410 1.00 29.52 189 TRP A N 1
ATOM 1411 C CA . TRP A 1 189 ? 35.234 45.302 5.195 1.00 29.60 189 TRP A CA 1
ATOM 1412 C C . TRP A 1 189 ? 36.278 46.265 4.643 1.00 29.11 189 TRP A C 1
ATOM 1413 O O . TRP A 1 189 ? 36.363 47.395 5.092 1.00 31.34 189 TRP A O 1
ATOM 1424 N N . HIS A 1 190 ? 37.067 45.814 3.676 1.00 31.56 190 HIS A N 1
ATOM 1425 C CA . HIS A 1 190 ? 38.084 46.655 3.050 1.00 32.59 190 HIS A CA 1
ATOM 1426 C C . HIS A 1 190 ? 37.397 47.567 2.038 1.00 33.45 190 HIS A C 1
ATOM 1427 O O . HIS A 1 190 ? 37.909 48.636 1.698 1.00 32.81 190 HIS A O 1
ATOM 1434 N N . LEU A 1 191 ? 36.244 47.129 1.539 1.00 32.23 191 LEU A N 1
ATOM 1435 C CA . LEU A 1 191 ? 35.507 47.906 0.544 1.00 33.41 191 LEU A CA 1
ATOM 1436 C C . LEU A 1 191 ? 34.253 48.532 1.138 1.00 30.64 191 LEU A C 1
ATOM 1437 O O . LEU A 1 191 ? 33.859 49.631 0.765 1.00 29.96 191 LEU A O 1
ATOM 1442 N N . ARG A 1 192 ? 33.629 47.822 2.067 1.00 29.15 192 ARG A N 1
ATOM 1443 C CA . ARG A 1 192 ? 32.407 48.302 2.697 1.00 30.71 192 ARG A CA 1
ATOM 1444 C C . ARG A 1 192 ? 32.651 48.526 4.182 1.00 30.12 192 ARG A C 1
ATOM 1445 O O . ARG A 1 192 ? 33.008 47.598 4.903 1.00 33.87 192 ARG A O 1
ATOM 1453 N N . PHE A 1 193 ? 32.477 49.762 4.636 1.00 28.87 193 PHE A N 1
ATOM 1454 C CA . PHE A 1 193 ? 32.677 50.075 6.036 1.00 28.37 193 PHE A CA 1
ATOM 1455 C C . PHE A 1 193 ? 31.524 49.504 6.850 1.00 30.45 193 PHE A C 1
ATOM 1456 O O . PHE A 1 193 ? 30.378 49.898 6.675 1.00 31.62 193 PHE A O 1
ATOM 1464 N N . PRO A 1 194 ? 31.819 48.561 7.756 1.00 31.65 194 PRO A N 1
ATOM 1465 C CA . PRO A 1 194 ? 30.799 47.935 8.598 1.00 30.11 194 PRO A CA 1
ATOM 1466 C C . PRO A 1 194 ? 30.195 48.909 9.586 1.00 32.42 194 PRO A C 1
ATOM 1467 O O . PRO A 1 194 ? 30.855 49.863 10.008 1.00 31.88 194 PRO A O 1
ATOM 1471 N N . SER A 1 195 ? 28.939 48.659 9.954 1.00 31.58 195 SER A N 1
ATOM 1472 C CA . SER A 1 195 ? 28.237 49.513 10.901 1.00 32.87 195 SER A CA 1
ATOM 1473 C C . SER A 1 195 ? 28.774 49.252 12.293 1.00 33.77 195 SER A C 1
ATOM 1474 O O . SER A 1 195 ? 29.457 48.248 12.526 1.00 31.69 195 SER A O 1
ATOM 1477 N N . GLY A 1 196 ? 28.470 50.167 13.211 1.00 33.89 196 GLY A N 1
ATOM 1478 C CA . GLY A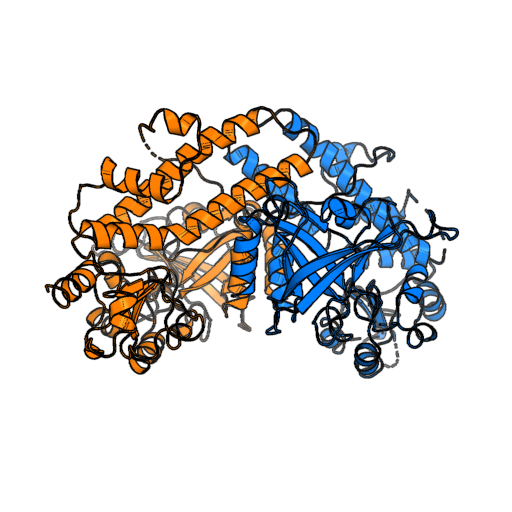 1 196 ? 28.917 50.019 14.581 1.00 33.20 196 GLY A CA 1
ATOM 1479 C C . GLY A 1 196 ? 28.516 48.663 15.136 1.00 34.55 196 GLY A C 1
ATOM 1480 O O . GLY A 1 196 ? 29.353 47.929 15.664 1.00 31.79 196 GLY A O 1
ATOM 1481 N N . SER A 1 197 ? 27.235 48.327 14.996 1.00 35.18 197 SER A N 1
ATOM 1482 C CA . SER A 1 197 ? 26.705 47.063 15.493 1.00 35.88 197 SER A CA 1
ATOM 1483 C C . SER A 1 197 ? 27.442 45.874 14.892 1.00 35.08 197 SER A C 1
ATOM 1484 O O . SER A 1 197 ? 27.790 44.934 15.595 1.00 37.30 197 SER A O 1
ATOM 1487 N N . GLU A 1 198 ? 27.680 45.921 13.587 1.00 36.36 198 GLU A N 1
ATOM 1488 C CA . GLU A 1 198 ? 28.374 44.838 12.899 1.00 35.66 198 GLU A CA 1
ATOM 1489 C C . GLU A 1 198 ? 29.756 44.629 13.524 1.00 35.59 198 GLU A C 1
ATOM 1490 O O . GLU A 1 198 ? 30.214 43.499 13.694 1.00 35.04 198 GLU A O 1
ATOM 1496 N N . ILE A 1 199 ? 30.419 45.727 13.867 1.00 35.18 199 ILE A N 1
ATOM 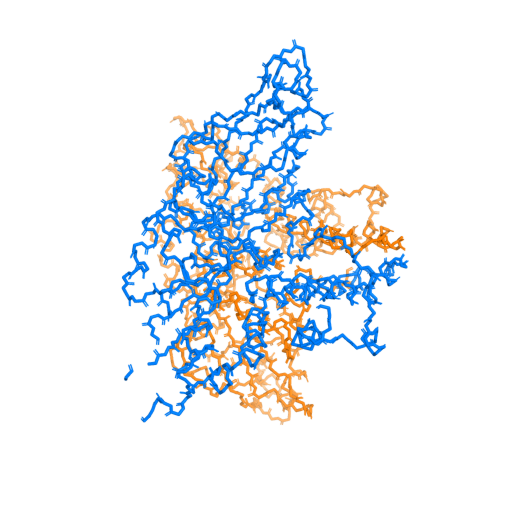1497 C CA . ILE A 1 199 ? 31.737 45.648 14.478 1.00 36.69 199 ILE A CA 1
ATOM 1498 C C . ILE A 1 199 ? 31.644 45.083 15.897 1.00 39.18 199 ILE A C 1
ATOM 1499 O O . ILE A 1 199 ? 32.476 44.277 16.311 1.00 38.45 199 ILE A O 1
ATOM 1504 N N . ILE A 1 200 ? 30.627 45.502 16.641 1.00 40.42 200 ILE A N 1
ATOM 1505 C CA . ILE A 1 200 ? 30.460 45.024 18.007 1.00 43.60 200 ILE A CA 1
ATOM 1506 C C . ILE A 1 200 ? 30.062 43.547 18.040 1.00 43.64 200 ILE A C 1
ATOM 1507 O O . ILE A 1 200 ? 30.535 42.795 18.890 1.00 43.27 200 ILE A O 1
ATOM 1512 N N . GLN A 1 201 ? 29.205 43.130 17.115 1.00 45.24 201 GLN A N 1
ATOM 1513 C CA . GLN A 1 201 ? 28.792 41.728 17.057 1.00 47.52 201 GLN A CA 1
ATOM 1514 C C . GLN A 1 201 ? 30.009 40.861 16.748 1.00 47.01 201 GLN A C 1
ATOM 1515 O O . GLN A 1 201 ? 30.184 39.787 17.319 1.00 47.59 201 GLN A O 1
ATOM 1521 N N . TYR A 1 202 ? 30.848 41.342 15.836 1.00 46.63 202 TYR A N 1
ATOM 1522 C CA . TYR A 1 202 ? 32.060 40.638 15.448 1.00 44.64 202 TYR A CA 1
ATOM 1523 C C . TYR A 1 202 ? 32.967 40.513 16.659 1.00 44.64 202 TYR A C 1
ATOM 1524 O O . TYR A 1 202 ? 33.492 39.438 16.942 1.00 42.34 202 TYR A O 1
ATOM 1533 N N . ALA A 1 203 ? 33.139 41.622 17.374 1.00 44.59 203 ALA A N 1
ATOM 1534 C CA . ALA A 1 203 ? 33.986 41.651 18.563 1.00 47.01 203 ALA A CA 1
ATOM 1535 C C . ALA A 1 203 ? 33.451 40.735 19.656 1.00 47.73 203 ALA A C 1
ATOM 1536 O O . ALA A 1 203 ? 34.205 40.236 20.482 1.00 48.89 203 ALA A O 1
ATOM 1538 N N . ALA A 1 204 ? 32.142 40.514 19.652 1.00 50.52 204 ALA A N 1
ATOM 1539 C CA . ALA A 1 204 ? 31.506 39.656 20.643 1.00 52.79 204 ALA A CA 1
ATOM 1540 C C . ALA A 1 204 ? 31.506 38.187 20.217 1.00 55.08 204 ALA A C 1
ATOM 1541 O O . ALA A 1 204 ? 31.157 37.307 21.005 1.00 55.92 204 ALA A O 1
ATOM 1543 N N . SER A 1 205 ? 31.899 37.923 18.974 1.00 56.09 205 SER A N 1
ATOM 1544 C CA . SER A 1 205 ? 31.917 36.559 18.457 1.00 58.30 205 SER A CA 1
ATOM 1545 C C . SER A 1 205 ? 33.311 36.086 18.088 1.00 58.96 205 SER A C 1
ATOM 1546 O O . SER A 1 205 ? 33.476 34.972 17.601 1.00 60.96 205 SER A O 1
ATOM 1549 N N . HIS A 1 206 ? 34.316 36.921 18.324 1.00 60.33 206 HIS A N 1
ATOM 1550 C CA . HIS A 1 206 ? 35.676 36.552 17.960 1.00 61.19 206 HIS A CA 1
ATOM 1551 C C . HIS A 1 206 ? 36.735 36.898 18.995 1.00 60.71 206 HIS A C 1
ATOM 1552 O O . HIS A 1 206 ? 37.002 36.114 19.903 1.00 61.30 206 HIS A O 1
ATOM 1559 N N . TYR A 1 207 ? 37.345 38.069 18.853 1.00 60.56 207 TYR A N 1
ATOM 1560 C CA . TYR A 1 207 ? 38.387 38.487 19.778 1.00 59.45 207 TYR A CA 1
ATOM 1561 C C . TYR A 1 207 ? 37.806 38.932 21.116 1.00 60.28 207 TYR A C 1
ATOM 1562 O O . TYR A 1 207 ? 37.371 38.101 21.919 1.00 60.79 207 TYR A O 1
ATOM 1571 N N . ASP A 1 213 ? 34.081 36.731 34.706 1.00 81.64 213 ASP A N 1
ATOM 1572 C CA . ASP A 1 213 ? 33.097 37.773 34.973 1.00 80.65 213 ASP A CA 1
ATOM 1573 C C . ASP A 1 213 ? 33.010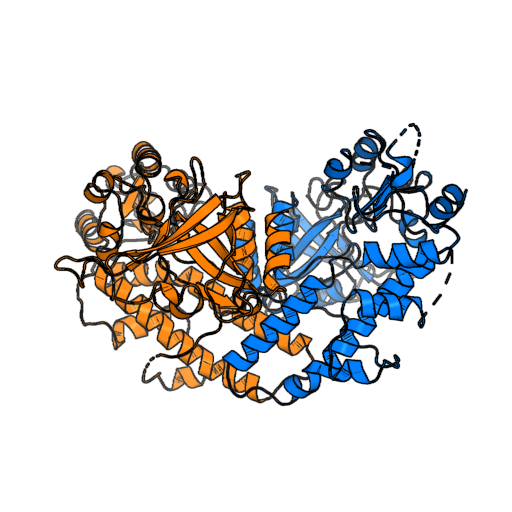 38.759 33.810 1.00 80.40 213 ASP A C 1
ATOM 1574 O O . ASP A 1 213 ? 34.017 39.333 33.390 1.00 80.35 213 ASP A O 1
ATOM 1579 N N . PRO A 1 214 ? 31.798 38.955 33.264 1.00 79.65 214 PRO A N 1
ATOM 1580 C CA . PRO A 1 214 ? 31.570 39.872 32.147 1.00 78.86 214 PRO A CA 1
ATOM 1581 C C . PRO A 1 214 ? 32.229 41.232 32.368 1.00 78.07 214 PRO A C 1
ATOM 1582 O O . PRO A 1 214 ? 32.472 41.974 31.420 1.00 78.31 214 PRO A O 1
ATOM 1586 N N . ASP A 1 215 ? 32.514 41.548 33.627 1.00 77.01 215 ASP A N 1
ATOM 1587 C CA . ASP A 1 215 ? 33.145 42.814 33.975 1.00 76.45 215 ASP A CA 1
ATOM 1588 C C . ASP A 1 215 ? 34.432 43.018 33.186 1.00 75.65 215 ASP A C 1
ATOM 1589 O O . ASP A 1 215 ? 34.762 44.140 32.799 1.00 76.26 215 ASP A O 1
ATOM 1594 N N . GLU A 1 216 ? 35.160 41.931 32.950 1.00 73.52 216 GLU A N 1
ATOM 1595 C CA . GLU A 1 216 ? 36.407 42.007 32.204 1.00 71.65 216 GLU A CA 1
ATOM 1596 C C . GLU A 1 216 ? 36.135 41.934 30.707 1.00 69.88 216 GLU A C 1
ATOM 1597 O O . GLU A 1 216 ? 36.868 42.516 29.913 1.00 69.91 216 GLU A O 1
ATOM 1603 N N . GLN A 1 217 ? 35.079 41.218 30.329 1.00 67.39 217 GLN A N 1
ATOM 1604 C CA . GLN A 1 217 ? 34.719 41.057 28.924 1.00 65.88 217 GLN A CA 1
ATOM 1605 C C . GLN A 1 217 ? 34.277 42.357 28.268 1.00 63.84 217 GLN A C 1
ATOM 1606 O O . GLN A 1 217 ? 34.888 42.805 27.302 1.00 63.62 217 GLN A O 1
ATOM 1612 N N . LEU A 1 218 ? 33.208 42.949 28.787 1.00 61.58 218 LEU A N 1
ATOM 1613 C CA . LEU A 1 218 ? 32.694 44.209 28.262 1.00 58.96 218 LEU A CA 1
ATOM 1614 C C . LEU A 1 218 ? 33.843 45.169 27.984 1.00 57.17 218 LEU A C 1
ATOM 1615 O O . LEU A 1 218 ? 34.021 45.638 26.862 1.00 56.69 218 LEU A O 1
ATOM 1620 N N . LEU A 1 219 ? 34.627 45.451 29.016 1.00 54.73 219 LEU A N 1
ATOM 1621 C CA . LEU A 1 219 ? 35.751 46.361 28.882 1.00 53.41 219 LEU A CA 1
ATOM 1622 C C . LEU A 1 219 ? 36.796 45.840 27.914 1.00 52.61 219 LEU A C 1
ATOM 1623 O O . LEU A 1 219 ? 37.660 46.592 27.462 1.00 52.66 219 LEU A O 1
ATOM 1628 N N . ASP A 1 220 ? 36.721 44.554 27.590 1.00 50.60 220 ASP A N 1
ATOM 1629 C CA . ASP A 1 220 ? 37.691 43.969 26.678 1.00 49.96 220 ASP A CA 1
ATOM 1630 C C . ASP A 1 220 ? 37.203 44.026 25.238 1.00 48.54 220 ASP A C 1
ATOM 1631 O O . ASP A 1 220 ? 37.987 44.282 24.321 1.00 47.09 220 ASP A O 1
ATOM 1636 N N . ARG A 1 221 ? 35.910 43.782 25.044 1.00 47.86 221 ARG A N 1
ATOM 1637 C CA . ARG A 1 221 ? 35.314 43.828 23.714 1.00 47.96 221 ARG A CA 1
ATOM 1638 C C . ARG A 1 221 ? 35.257 45.297 23.318 1.00 47.41 221 ARG A C 1
ATOM 1639 O O . ARG A 1 221 ? 35.316 45.648 22.138 1.00 46.54 221 ARG A O 1
ATOM 1647 N N . ARG A 1 222 ? 35.151 46.142 24.338 1.00 46.13 222 ARG A N 1
ATOM 1648 C CA . ARG A 1 222 ? 35.104 47.585 24.180 1.00 45.91 222 ARG A CA 1
ATOM 1649 C C . ARG A 1 222 ? 36.396 48.032 23.487 1.00 43.50 222 ARG A C 1
ATOM 1650 O O . ARG A 1 222 ? 36.358 48.813 22.541 1.00 43.25 222 ARG A O 1
ATOM 1658 N N . ARG A 1 223 ? 37.537 47.518 23.940 1.00 40.92 223 ARG A N 1
ATOM 1659 C CA . ARG A 1 223 ? 38.813 47.895 23.333 1.00 39.99 223 ARG A CA 1
ATOM 1660 C C . ARG A 1 223 ? 39.036 47.252 21.958 1.00 37.77 223 ARG A C 1
ATOM 1661 O O . ARG A 1 223 ? 39.669 47.849 21.085 1.00 34.85 223 ARG A O 1
ATOM 1669 N N . VAL A 1 224 ? 38.524 46.035 21.772 1.00 35.23 224 VAL A N 1
ATOM 1670 C CA . VAL A 1 224 ? 38.648 45.332 20.495 1.00 33.42 224 VAL A CA 1
ATOM 1671 C C . VAL A 1 224 ? 37.842 46.105 19.435 1.00 32.49 224 VAL A C 1
ATOM 1672 O O . VAL A 1 224 ? 38.312 46.344 18.318 1.00 31.09 224 VAL A O 1
ATOM 1676 N N . GLU A 1 225 ? 36.629 46.501 19.804 1.00 32.83 225 GLU A N 1
ATOM 1677 C CA . GLU A 1 225 ? 35.767 47.259 18.909 1.00 32.86 225 GLU A CA 1
ATOM 1678 C C . GLU A 1 225 ? 36.496 48.526 18.453 1.00 32.87 225 GLU A C 1
ATOM 1679 O O . GLU A 1 225 ? 36.520 48.844 17.256 1.00 31.55 225 GLU A O 1
ATOM 1685 N N . TYR A 1 226 ? 37.096 49.242 19.405 1.00 29.91 226 TYR A N 1
ATOM 1686 C CA . TYR A 1 226 ? 37.814 50.469 19.076 1.00 30.46 226 TYR A CA 1
ATOM 1687 C C . TYR A 1 226 ? 38.968 50.219 18.112 1.00 30.63 226 TYR A C 1
ATOM 1688 O O . TYR A 1 226 ? 39.161 50.991 17.168 1.00 27.72 226 TYR A O 1
ATOM 1697 N N . ASP A 1 227 ? 39.737 49.152 18.357 1.00 29.79 227 ASP A N 1
ATOM 1698 C CA . ASP A 1 227 ? 40.859 48.794 17.484 1.00 30.25 227 ASP A CA 1
ATOM 1699 C C . ASP A 1 227 ? 40.372 48.418 16.084 1.00 28.10 227 ASP A C 1
ATOM 1700 O O . ASP A 1 227 ? 40.932 48.854 15.079 1.00 26.79 227 ASP A O 1
ATOM 1705 N N . ILE A 1 228 ? 39.332 47.595 16.022 1.00 26.91 228 ILE A N 1
ATOM 1706 C CA . ILE A 1 228 ? 38.801 47.186 14.739 1.00 27.46 228 ILE A CA 1
ATOM 1707 C C . ILE A 1 228 ? 38.359 48.410 13.947 1.00 25.54 228 ILE A C 1
ATOM 1708 O O . ILE A 1 228 ? 38.718 48.554 12.783 1.00 26.61 228 ILE A O 1
ATOM 1713 N N . PHE A 1 229 ? 37.618 49.310 14.579 1.00 26.06 229 PHE A N 1
ATOM 1714 C CA . PHE A 1 229 ? 37.170 50.518 13.886 1.00 25.35 229 PHE A CA 1
ATOM 1715 C C . PHE A 1 229 ? 38.354 51.291 13.307 1.00 25.40 229 PHE A C 1
ATOM 1716 O O . PHE A 1 229 ? 38.317 51.747 12.161 1.00 24.15 229 PHE A O 1
ATOM 1724 N N . LEU A 1 230 ? 39.402 51.439 14.109 1.00 24.29 230 LEU A N 1
ATOM 1725 C CA . LEU A 1 230 ? 40.603 52.162 13.696 1.00 25.16 230 LEU A CA 1
ATOM 1726 C C . LEU A 1 230 ? 41.313 51.446 12.554 1.00 24.89 230 LEU A C 1
ATOM 1727 O O . LEU A 1 230 ? 41.821 52.078 11.630 1.00 25.95 230 LEU A O 1
ATOM 1732 N N . LEU A 1 231 ? 41.357 50.120 12.620 1.00 26.11 231 LEU A N 1
ATOM 1733 C CA . LEU A 1 231 ? 42.005 49.347 11.564 1.00 24.12 231 LEU A CA 1
ATOM 1734 C C . LEU A 1 231 ? 41.172 49.451 10.279 1.00 24.45 231 LEU A C 1
ATOM 1735 O O . LEU A 1 231 ? 41.705 49.662 9.194 1.00 23.52 231 LEU A O 1
ATOM 1740 N N . VAL A 1 232 ? 39.860 49.294 10.401 1.00 23.11 232 VAL A N 1
ATOM 1741 C CA . VAL A 1 232 ? 39.005 49.391 9.231 1.00 23.28 232 VAL A CA 1
ATOM 1742 C C . VAL A 1 232 ? 39.207 50.762 8.589 1.00 24.29 232 VAL A C 1
ATOM 1743 O O . VAL A 1 232 ? 39.422 50.871 7.376 1.00 23.46 232 VAL A O 1
ATOM 1747 N N . GLU A 1 233 ? 39.166 51.805 9.416 1.00 23.55 233 GLU A N 1
ATOM 1748 C CA . GLU A 1 233 ? 39.354 53.171 8.934 1.00 24.74 233 GLU A CA 1
ATOM 1749 C C . GLU A 1 233 ? 40.659 53.310 8.148 1.00 24.92 233 GLU A C 1
ATOM 1750 O O . GLU A 1 233 ? 40.682 53.937 7.093 1.00 27.81 233 GLU A O 1
ATOM 1756 N N . GLU A 1 234 ? 41.742 52.718 8.652 1.00 24.18 234 GLU A N 1
ATOM 1757 C CA . GLU A 1 234 ? 43.037 52.787 7.971 1.00 25.52 234 GLU A CA 1
ATOM 1758 C C . GLU A 1 234 ? 42.985 52.113 6.599 1.00 23.16 234 GLU A C 1
ATOM 1759 O O . GLU A 1 234 ? 43.485 52.649 5.618 1.00 22.85 234 GLU A O 1
ATOM 1765 N N . LEU A 1 235 ? 42.389 50.928 6.543 1.00 22.45 235 LEU A N 1
ATOM 1766 C CA . LEU A 1 235 ? 42.277 50.202 5.285 1.00 25.40 235 LEU A CA 1
ATOM 1767 C C . LEU A 1 235 ? 41.523 51.032 4.248 1.00 24.69 235 LEU A C 1
ATOM 1768 O O . LEU A 1 235 ? 41.835 50.984 3.063 1.00 28.40 235 LEU A O 1
ATOM 1773 N N . HIS A 1 236 ? 40.524 51.785 4.689 1.00 24.59 236 HIS A N 1
ATOM 1774 C CA . HIS A 1 236 ? 39.751 52.620 3.771 1.00 27.45 236 HIS A CA 1
ATOM 1775 C C . HIS A 1 236 ? 40.446 53.921 3.344 1.00 30.16 236 HIS A C 1
ATOM 1776 O O . HIS A 1 236 ? 40.403 54.287 2.166 1.00 32.30 236 HIS A O 1
ATOM 1783 N N . VAL A 1 237 ? 41.096 54.618 4.275 1.00 30.08 237 VAL A N 1
ATOM 1784 C CA . VAL A 1 237 ? 41.700 55.911 3.923 1.00 29.89 237 VAL A CA 1
ATOM 1785 C C . VAL A 1 237 ? 43.206 56.160 3.999 1.00 30.05 237 VAL A C 1
ATOM 1786 O O . VAL A 1 237 ? 43.686 57.116 3.402 1.00 30.31 237 VAL A O 1
ATOM 1790 N N . LEU A 1 238 ? 43.962 55.332 4.711 1.00 31.85 238 LEU A N 1
ATOM 1791 C CA . LEU A 1 238 ? 45.403 55.584 4.835 1.00 33.20 238 LEU A CA 1
ATOM 1792 C C . LEU A 1 238 ? 46.116 55.795 3.498 1.00 34.21 238 LEU A C 1
ATOM 1793 O O . LEU A 1 238 ? 46.824 56.787 3.302 1.00 33.36 238 LEU A O 1
ATOM 1798 N N . ASP A 1 239 ? 45.920 54.850 2.587 1.00 35.77 239 ASP A N 1
ATOM 1799 C CA . ASP A 1 239 ? 46.540 54.872 1.270 1.00 38.09 239 ASP A CA 1
ATOM 1800 C C . ASP A 1 239 ? 46.225 56.149 0.492 1.00 37.93 239 ASP A C 1
ATOM 1801 O O . ASP A 1 239 ? 47.112 56.728 -0.151 1.00 36.89 239 ASP A O 1
ATOM 1806 N N . ILE A 1 240 ? 44.967 56.582 0.549 1.00 36.46 240 ILE A N 1
ATOM 1807 C CA . ILE A 1 240 ? 44.542 57.810 -0.120 1.00 36.15 240 ILE A CA 1
ATOM 1808 C C . ILE A 1 240 ? 45.316 58.965 0.511 1.00 35.49 240 ILE A C 1
ATOM 1809 O O . ILE A 1 240 ? 45.933 59.780 -0.176 1.00 35.47 240 ILE A O 1
ATOM 1814 N N . ILE A 1 241 ? 45.272 59.011 1.837 1.00 34.20 241 ILE A N 1
ATOM 1815 C CA . ILE A 1 241 ? 45.942 60.040 2.615 1.00 33.90 241 ILE A CA 1
ATOM 1816 C C . ILE A 1 241 ? 47.449 60.088 2.362 1.00 35.77 241 ILE A C 1
ATOM 1817 O O . ILE A 1 241 ? 48.039 61.173 2.309 1.00 35.78 241 ILE A O 1
ATOM 1822 N N . ARG A 1 242 ? 48.063 58.917 2.202 1.00 36.03 242 ARG A N 1
ATOM 1823 C CA . ARG A 1 242 ? 49.495 58.833 1.939 1.00 37.73 242 ARG A CA 1
ATOM 1824 C C . ARG A 1 242 ? 49.839 59.350 0.554 1.00 37.62 242 ARG A C 1
ATOM 1825 O O . ARG A 1 242 ? 50.906 59.919 0.350 1.00 38.21 242 ARG A O 1
ATOM 1833 N N . LYS A 1 243 ? 48.936 59.142 -0.397 1.00 37.42 243 LYS A N 1
ATOM 1834 C CA . LYS A 1 243 ? 49.159 59.595 -1.758 1.00 37.19 243 LYS A CA 1
ATOM 1835 C C . LYS A 1 243 ? 49.163 61.119 -1.845 1.00 37.48 243 LYS A C 1
ATOM 1836 O O . LYS A 1 243 ? 50.018 61.709 -2.500 1.00 36.33 243 LYS A O 1
ATOM 1842 N N . GLY A 1 244 ? 48.212 61.757 -1.174 1.00 36.88 244 GLY A N 1
ATOM 1843 C CA . GLY A 1 244 ? 48.148 63.205 -1.212 1.00 36.65 244 GLY A CA 1
ATOM 1844 C C . GLY A 1 244 ? 46.897 63.660 -1.932 1.00 35.92 244 GLY A C 1
ATOM 1845 O O . GLY A 1 244 ? 46.206 62.860 -2.558 1.00 36.08 244 GLY A O 1
ATOM 1846 N N . PHE A 1 245 ? 46.601 64.948 -1.859 1.00 34.20 245 PHE A N 1
ATOM 1847 C CA . PHE A 1 245 ? 45.395 65.450 -2.495 1.00 32.97 245 PHE A CA 1
ATOM 1848 C C . PHE A 1 245 ? 45.681 66.461 -3.581 1.00 32.77 245 PHE A C 1
ATOM 1849 O O . PHE A 1 245 ? 46.660 67.203 -3.508 1.00 33.57 245 PHE A O 1
ATOM 1857 N N . GLY A 1 246 ? 44.815 66.477 -4.590 1.00 34.87 246 GLY A N 1
ATOM 1858 C CA . GLY A 1 246 ? 44.979 67.393 -5.702 1.00 35.73 246 GLY A CA 1
ATOM 1859 C C . GLY A 1 246 ? 44.272 68.717 -5.506 1.00 37.83 246 GLY A C 1
ATOM 1860 O O . GLY A 1 246 ? 44.508 69.671 -6.254 1.00 37.54 246 GLY A O 1
ATOM 1861 N N . SER A 1 247 ? 43.397 68.785 -4.509 1.00 37.79 247 SER A N 1
ATOM 1862 C CA . SER A 1 247 ? 42.671 70.022 -4.239 1.00 37.55 247 SER A CA 1
ATOM 1863 C C . SER A 1 247 ? 42.247 70.135 -2.780 1.00 35.72 247 SER A C 1
ATOM 1864 O O . SER A 1 247 ? 42.064 69.130 -2.096 1.00 34.03 247 SER A O 1
ATOM 1867 N N . VAL A 1 248 ? 42.099 71.373 -2.318 1.00 34.37 248 VAL A N 1
ATOM 1868 C CA . VAL A 1 248 ? 41.684 71.650 -0.953 1.00 33.88 248 VAL A CA 1
ATOM 1869 C C . VAL A 1 248 ? 40.374 70.930 -0.630 1.00 35.14 248 VAL A C 1
ATOM 1870 O O . VAL A 1 248 ? 40.259 70.238 0.390 1.00 35.31 248 VAL A O 1
ATOM 1874 N N . ASP A 1 249 ? 39.394 71.077 -1.513 1.00 33.16 249 ASP A N 1
ATOM 1875 C CA . ASP A 1 249 ? 38.090 70.475 -1.299 1.00 34.67 249 ASP A CA 1
ATOM 1876 C C . ASP A 1 249 ? 38.048 68.949 -1.225 1.00 32.93 249 ASP A C 1
ATOM 1877 O O . ASP A 1 249 ? 37.152 68.402 -0.608 1.00 31.60 249 ASP A O 1
ATOM 1882 N N . GLU A 1 250 ? 39.003 68.260 -1.844 1.00 33.71 250 GLU A N 1
ATOM 1883 C CA . GLU A 1 250 ? 39.056 66.792 -1.770 1.00 35.58 250 GLU A CA 1
ATOM 1884 C C . GLU A 1 250 ? 39.614 66.445 -0.385 1.00 33.03 250 GLU A C 1
ATOM 1885 O O . GLU A 1 250 ? 39.206 65.478 0.255 1.00 33.50 250 GLU A O 1
ATOM 1891 N N . PHE A 1 251 ? 40.570 67.248 0.059 1.00 32.09 251 PHE A N 1
ATOM 1892 C CA . PHE A 1 251 ? 41.176 67.075 1.371 1.00 30.49 251 PHE A CA 1
ATOM 1893 C C . PHE A 1 251 ? 40.073 67.298 2.409 1.00 28.03 251 PHE A C 1
ATOM 1894 O O . PHE A 1 251 ? 39.851 66.469 3.276 1.00 28.54 251 PHE A O 1
ATOM 1902 N N . ILE A 1 252 ? 39.375 68.422 2.289 1.00 25.87 252 ILE A N 1
ATOM 1903 C CA . ILE A 1 252 ? 38.299 68.783 3.206 1.00 26.52 252 ILE A CA 1
ATOM 1904 C C . ILE A 1 252 ? 37.164 67.751 3.243 1.00 26.94 252 ILE A C 1
ATOM 1905 O O . ILE A 1 252 ? 36.718 67.344 4.315 1.00 26.89 252 ILE A O 1
ATOM 1910 N N . ALA A 1 253 ? 36.695 67.330 2.073 1.00 26.38 253 ALA A N 1
ATOM 1911 C CA . ALA A 1 253 ? 35.605 66.368 2.013 1.00 28.45 253 ALA A CA 1
ATOM 1912 C C . ALA A 1 253 ? 35.926 65.094 2.789 1.00 27.46 253 ALA A C 1
ATOM 1913 O O . ALA A 1 253 ? 35.072 64.563 3.492 1.00 27.18 253 ALA A O 1
ATOM 1915 N N . LEU A 1 254 ? 37.161 64.613 2.678 1.00 26.00 254 LEU A N 1
ATOM 1916 C CA . LEU A 1 254 ? 37.546 63.404 3.390 1.00 25.79 254 LEU A CA 1
ATOM 1917 C C . LEU A 1 254 ? 37.732 63.669 4.894 1.00 24.43 254 LEU A C 1
ATOM 1918 O O . LEU A 1 254 ? 37.377 62.832 5.719 1.00 26.16 254 LEU A O 1
ATOM 1923 N N . ALA A 1 255 ? 38.291 64.824 5.252 1.00 22.16 255 ALA A N 1
ATOM 1924 C CA . ALA A 1 255 ? 38.484 65.152 6.660 1.00 23.64 255 ALA A CA 1
ATOM 1925 C C . ALA A 1 255 ? 37.144 65.132 7.397 1.00 21.42 255 ALA A C 1
ATOM 1926 O O . ALA A 1 255 ? 37.020 64.506 8.453 1.00 21.05 255 ALA A O 1
ATOM 1928 N N . ASN A 1 256 ? 36.154 65.823 6.831 1.00 22.10 256 ASN A N 1
ATOM 1929 C CA . ASN A 1 256 ? 34.811 65.904 7.395 1.00 22.57 256 ASN A CA 1
ATOM 1930 C C . ASN A 1 256 ? 34.191 64.522 7.574 1.00 23.40 256 ASN A C 1
ATOM 1931 O O . ASN A 1 256 ? 33.605 64.235 8.614 1.00 24.08 256 ASN A O 1
ATOM 1936 N N . SER A 1 257 ? 34.321 63.677 6.553 1.00 24.27 257 SER A N 1
ATOM 1937 C CA . SER A 1 257 ? 33.766 62.323 6.581 1.00 25.61 257 SER A CA 1
ATOM 1938 C C . SER A 1 257 ? 34.479 61.460 7.595 1.00 22.74 257 SER A C 1
ATOM 1939 O O . SER A 1 257 ? 33.843 60.746 8.353 1.00 23.00 257 SER A O 1
ATOM 1942 N N . VAL A 1 258 ? 35.806 61.509 7.597 1.00 22.83 258 VAL A N 1
ATOM 1943 C CA . VAL A 1 258 ? 36.564 60.721 8.562 1.00 22.88 258 VAL A CA 1
ATOM 1944 C C . VAL A 1 258 ? 36.149 61.127 9.972 1.00 21.06 258 VAL A C 1
ATOM 1945 O O . VAL A 1 258 ? 35.871 60.282 10.820 1.00 22.48 258 VAL A O 1
ATOM 1949 N N . SER A 1 259 ? 36.092 62.432 10.211 1.00 21.90 259 SER A N 1
ATOM 1950 C CA . SER A 1 259 ? 35.732 62.962 11.527 1.00 19.51 259 SER A CA 1
ATOM 1951 C C . SER A 1 259 ? 34.297 62.632 11.951 1.00 22.13 259 SER A C 1
ATOM 1952 O O . SER A 1 259 ? 34.063 62.177 13.077 1.00 21.73 259 SER A O 1
ATOM 1955 N N . ASN A 1 260 ? 33.331 62.852 11.060 1.00 23.38 260 ASN A N 1
ATOM 1956 C CA . ASN A 1 260 ? 31.940 62.537 11.393 1.00 25.42 260 ASN A CA 1
ATOM 1957 C C . ASN A 1 260 ? 31.739 61.077 11.765 1.00 25.34 260 ASN A C 1
ATOM 1958 O O . ASN A 1 260 ? 31.012 60.770 12.710 1.00 27.71 260 ASN A O 1
ATOM 1963 N N . ARG A 1 261 ? 32.371 60.167 11.029 1.00 25.32 261 ARG A N 1
ATOM 1964 C CA . ARG A 1 261 ? 32.198 58.755 11.344 1.00 25.55 261 ARG A CA 1
ATOM 1965 C C . ARG A 1 261 ? 32.779 58.483 12.733 1.00 24.85 261 ARG A C 1
ATOM 1966 O O . ARG A 1 261 ? 32.221 57.711 13.510 1.00 25.58 261 ARG A O 1
ATOM 1974 N N . ARG A 1 262 ? 33.893 59.129 13.062 1.00 25.38 262 ARG A N 1
ATOM 1975 C CA . ARG A 1 262 ? 34.485 58.942 14.381 1.00 24.51 262 ARG A CA 1
ATOM 1976 C C . ARG A 1 262 ? 33.539 59.420 15.473 1.00 27.11 262 ARG A C 1
ATOM 1977 O O . ARG A 1 262 ? 33.302 58.716 16.444 1.00 28.52 262 ARG A O 1
ATOM 1985 N N . LYS A 1 263 ? 32.981 60.612 15.308 1.00 26.69 263 LYS A N 1
ATOM 1986 C CA . LYS A 1 263 ? 32.081 61.155 16.313 1.00 29.10 263 LYS A CA 1
ATOM 1987 C C . LYS A 1 263 ? 30.807 60.338 16.476 1.00 31.43 263 LYS A C 1
ATOM 1988 O O . LYS A 1 263 ? 30.191 60.347 17.538 1.00 31.99 263 LYS A O 1
ATOM 1994 N N . SER A 1 264 ? 30.398 59.646 15.421 1.00 34.72 264 SER A N 1
ATOM 1995 C CA . SER A 1 264 ? 29.179 58.844 15.481 1.00 38.40 264 SER A CA 1
ATOM 1996 C C . SER A 1 264 ? 29.386 57.534 16.250 1.00 41.33 264 SER A C 1
ATOM 1997 O O . SER A 1 264 ? 28.453 57.003 16.850 1.00 40.61 264 SER A O 1
ATOM 2000 N N . ARG A 1 265 ? 30.612 57.022 16.225 1.00 44.84 265 ARG A N 1
ATOM 2001 C CA . ARG A 1 265 ? 30.943 55.772 16.897 1.00 49.31 265 ARG A CA 1
ATOM 2002 C C . ARG A 1 265 ? 30.434 55.720 18.333 1.00 51.29 265 ARG A C 1
ATOM 2003 O O . ARG A 1 265 ? 29.824 54.736 18.738 1.00 52.36 265 ARG A O 1
ATOM 2011 N N . ALA A 1 266 ? 30.676 56.776 19.100 1.00 54.48 266 ALA A N 1
ATOM 2012 C CA . ALA A 1 266 ? 30.228 56.824 20.490 1.00 56.88 266 ALA A CA 1
ATOM 2013 C C . ALA A 1 266 ? 28.716 57.043 20.586 1.00 58.68 266 ALA A C 1
ATOM 2014 O O . ALA A 1 266 ? 28.249 57.968 21.256 1.00 59.09 266 ALA A O 1
ATOM 2016 N N . GLY A 1 267 ? 27.954 56.184 19.916 1.00 59.39 267 GLY A N 1
ATOM 2017 C CA . GLY A 1 267 ? 26.507 56.300 19.940 1.00 59.10 267 GLY A CA 1
ATOM 2018 C C . GLY A 1 267 ? 25.840 55.159 20.686 1.00 59.12 267 GLY A C 1
ATOM 2019 O O . GLY A 1 267 ? 25.370 55.331 21.814 1.00 58.83 267 GLY A O 1
ATOM 2020 N N . LYS A 1 268 ? 25.791 53.988 20.060 1.00 58.08 268 LYS A N 1
ATOM 2021 C CA . LYS A 1 268 ? 25.168 52.840 20.698 1.00 59.05 268 LYS A CA 1
ATOM 2022 C C . LYS A 1 268 ? 26.147 51.724 21.035 1.00 58.01 268 LYS A C 1
ATOM 2023 O O . LYS A 1 268 ? 25.767 50.557 21.079 1.00 59.82 268 LYS A O 1
ATOM 2029 N N . SER A 1 269 ? 27.399 52.085 21.294 1.00 56.54 269 SER A N 1
ATOM 2030 C CA . SER A 1 269 ? 28.422 51.097 21.626 1.00 56.14 269 SER A CA 1
ATOM 2031 C C . SER A 1 269 ? 28.128 50.320 22.909 1.00 54.90 269 SER A C 1
ATOM 2032 O O . SER A 1 269 ? 28.093 49.090 22.909 1.00 54.07 269 SER A O 1
ATOM 2035 N N . LEU A 1 270 ? 27.920 51.041 24.001 1.00 53.66 270 LEU A N 1
ATOM 2036 C CA . LEU A 1 270 ? 27.668 50.404 25.284 1.00 53.99 270 LEU A CA 1
ATOM 2037 C C . LEU A 1 270 ? 26.354 49.625 25.335 1.00 54.21 270 LEU A C 1
ATOM 2038 O O . LEU A 1 270 ? 26.323 48.485 25.797 1.00 54.65 270 LEU A O 1
ATOM 2043 N N . GLU A 1 271 ? 25.274 50.228 24.855 1.00 54.77 271 GLU A N 1
ATOM 2044 C CA . GLU A 1 271 ? 23.978 49.558 24.870 1.00 54.95 271 GLU A CA 1
ATOM 2045 C C . GLU A 1 271 ? 23.955 48.276 24.032 1.00 55.69 271 GLU A C 1
ATOM 2046 O O . GLU A 1 271 ? 23.009 47.488 24.121 1.00 55.97 271 GLU A O 1
ATOM 2052 N N . LEU A 1 272 ? 24.993 48.067 23.224 1.00 55.02 272 LEU A N 1
ATOM 2053 C CA . LEU A 1 272 ? 25.083 46.875 22.382 1.00 53.88 272 LEU A CA 1
ATOM 2054 C C . LEU A 1 272 ? 26.008 45.829 22.985 1.00 54.67 272 LEU A C 1
ATOM 2055 O O . LEU A 1 272 ? 25.692 44.637 22.970 1.00 54.16 272 LEU A O 1
ATOM 2060 N N . HIS A 1 273 ? 27.154 46.267 23.501 1.00 54.44 273 HIS A N 1
ATOM 2061 C CA . HIS A 1 273 ? 28.101 45.345 24.119 1.00 55.38 273 HIS A CA 1
ATOM 2062 C C . HIS A 1 273 ? 27.430 44.640 25.292 1.00 56.79 273 HIS A C 1
ATOM 2063 O O . HIS A 1 273 ? 27.645 43.450 25.519 1.00 56.84 273 HIS A O 1
ATOM 2070 N N . LEU A 1 274 ? 26.623 45.386 26.039 1.00 58.09 274 LEU A N 1
ATOM 2071 C CA . LEU A 1 274 ? 25.911 44.834 27.184 1.00 60.39 274 LEU A CA 1
ATOM 2072 C C . LEU A 1 274 ? 24.926 43.774 26.703 1.00 61.51 274 LEU A C 1
ATOM 2073 O O . LEU A 1 274 ? 24.877 42.667 27.242 1.00 62.19 274 LEU A O 1
ATOM 2078 N N . GLU A 1 275 ? 24.152 44.123 25.681 1.00 63.16 275 GLU A N 1
ATOM 2079 C CA . GLU A 1 275 ? 23.155 43.223 25.111 1.00 64.62 275 GLU A CA 1
ATOM 2080 C C . GLU A 1 275 ? 23.735 41.846 24.802 1.00 65.80 275 GLU A C 1
ATOM 2081 O O . GLU A 1 275 ? 23.135 40.824 25.131 1.00 66.63 275 GLU A O 1
ATOM 2087 N N . HIS A 1 276 ? 24.904 41.819 24.173 1.00 65.99 276 HIS A N 1
ATOM 2088 C CA . HIS A 1 276 ? 25.542 40.553 23.835 1.00 66.69 276 HIS A CA 1
ATOM 2089 C C . HIS A 1 276 ? 25.956 39.800 25.093 1.00 66.70 276 HIS A C 1
ATOM 2090 O O . HIS A 1 276 ? 25.812 38.580 25.175 1.00 66.91 276 HIS A O 1
ATOM 2097 N N . LEU A 1 277 ? 26.472 40.533 26.072 1.00 67.20 277 LEU A N 1
ATOM 2098 C CA . LEU A 1 277 ? 26.913 39.929 27.319 1.00 67.63 277 LEU A CA 1
ATOM 2099 C C . LEU A 1 277 ? 25.752 39.349 28.117 1.00 68.30 277 LEU A C 1
ATOM 2100 O O . LEU A 1 277 ? 25.958 38.539 29.022 1.00 68.41 277 LEU A O 1
ATOM 2105 N N . PHE A 1 278 ? 24.534 39.762 27.780 1.00 68.39 278 PHE A N 1
ATOM 2106 C CA . PHE A 1 278 ? 23.350 39.260 28.466 1.00 68.98 278 PHE A CA 1
ATOM 2107 C C . PHE A 1 278 ? 22.834 37.984 27.798 1.00 69.60 278 PHE A C 1
ATOM 2108 O O . PHE A 1 278 ? 22.760 36.934 28.437 1.00 69.18 278 PHE A O 1
ATOM 2116 N N . ILE A 1 279 ? 22.473 38.074 26.520 1.00 70.32 279 ILE A N 1
ATOM 2117 C CA . ILE A 1 279 ? 21.985 36.910 25.787 1.00 71.26 279 ILE A CA 1
ATOM 2118 C C . ILE A 1 279 ? 22.944 35.758 26.068 1.00 72.81 279 ILE A C 1
ATOM 2119 O O . ILE A 1 279 ? 22.535 34.618 26.282 1.00 73.24 279 ILE A O 1
ATOM 2124 N N . GLU A 1 280 ? 24.227 36.090 26.084 1.00 74.20 280 GLU A N 1
ATOM 2125 C CA . GLU A 1 280 ? 25.296 3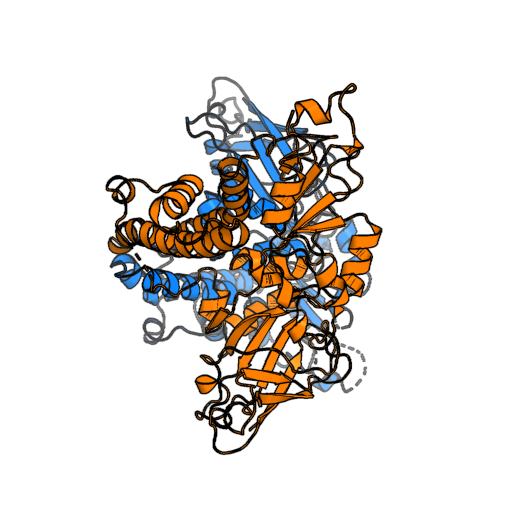5.134 26.322 1.00 76.44 280 GLU A CA 1
ATOM 2126 C C . GLU A 1 280 ? 25.292 34.535 27.730 1.00 78.40 280 GLU A C 1
ATOM 2127 O O . GLU A 1 280 ? 25.677 33.379 27.916 1.00 78.51 280 GLU A O 1
ATOM 2133 N N . HIS A 1 281 ? 24.864 35.322 28.716 1.00 80.61 281 HIS A N 1
ATOM 2134 C CA . HIS A 1 281 ? 24.828 34.867 30.107 1.00 82.42 281 HIS A CA 1
ATOM 2135 C C . HIS A 1 281 ? 23.417 34.661 30.655 1.00 83.70 281 HIS A C 1
ATOM 2136 O O . HIS A 1 281 ? 22.979 35.388 31.550 1.00 83.82 281 HIS A O 1
ATOM 2143 N N . GLY A 1 282 ? 22.707 33.672 30.124 1.00 84.84 282 GLY A N 1
ATOM 2144 C CA . GLY A 1 282 ? 21.364 33.402 30.604 1.00 87.01 282 GLY A CA 1
ATOM 2145 C C . GLY A 1 282 ? 20.318 34.427 30.207 1.00 88.14 282 GLY A C 1
ATOM 2146 O O . GLY A 1 282 ? 19.475 34.142 29.360 1.00 88.30 282 GLY A O 1
ATOM 2147 N N . LEU A 1 283 ? 20.364 35.609 30.820 1.00 89.29 283 LEU A N 1
ATOM 2148 C CA . LEU A 1 283 ? 19.403 36.674 30.529 1.00 90.17 283 LEU A CA 1
ATOM 2149 C C . LEU A 1 283 ? 19.043 36.698 29.051 1.00 91.02 283 LEU A C 1
ATOM 2150 O O . LEU A 1 283 ? 19.755 37.291 28.240 1.00 91.42 283 LEU A O 1
ATOM 2155 N N . ARG A 1 284 ? 17.933 36.050 28.709 1.00 91.78 284 ARG A N 1
ATOM 2156 C CA . ARG A 1 284 ? 17.486 35.979 27.324 1.00 92.85 284 ARG A CA 1
ATOM 2157 C C . ARG A 1 284 ? 16.546 37.116 26.957 1.00 93.08 284 ARG A C 1
ATOM 2158 O O . ARG A 1 284 ? 16.989 38.187 26.548 1.00 93.93 284 ARG A O 1
ATOM 2166 N N . HIS A 1 285 ? 15.248 36.880 27.104 1.00 93.06 285 HIS A N 1
ATOM 2167 C CA . HIS A 1 285 ? 14.248 37.882 26.763 1.00 93.01 285 HIS A CA 1
ATOM 2168 C C . HIS A 1 285 ? 14.284 39.159 27.598 1.00 92.52 285 HIS A C 1
ATOM 2169 O O . HIS A 1 285 ? 14.373 39.126 28.827 1.00 92.61 285 HIS A O 1
ATOM 2176 N N . PHE A 1 286 ? 14.224 40.284 26.892 1.00 91.49 286 PHE A N 1
ATOM 2177 C CA . PHE A 1 286 ? 14.222 41.618 27.479 1.00 90.26 286 PHE A CA 1
ATOM 2178 C C . PHE A 1 286 ? 13.750 42.591 26.401 1.00 89.71 286 PHE A C 1
ATOM 2179 O O . PHE A 1 286 ? 13.450 42.175 25.284 1.00 89.67 286 PHE A O 1
ATOM 2187 N N . ALA A 1 287 ? 13.671 43.877 26.723 1.00 88.92 287 ALA A N 1
ATOM 2188 C CA . ALA A 1 287 ? 13.213 44.852 25.740 1.00 88.35 287 ALA A CA 1
ATOM 2189 C C . ALA A 1 287 ? 14.107 46.081 25.649 1.00 88.20 287 ALA A C 1
ATOM 2190 O O . ALA A 1 287 ? 14.611 46.574 26.658 1.00 87.91 287 ALA A O 1
ATOM 2192 N N . THR A 1 288 ? 14.296 46.568 24.426 1.00 87.92 288 THR A N 1
ATOM 2193 C CA . THR A 1 288 ? 15.120 47.743 24.175 1.00 87.79 288 THR A CA 1
ATOM 2194 C C . THR A 1 288 ? 14.230 48.907 23.760 1.00 88.38 288 THR A C 1
ATOM 2195 O O . THR A 1 288 ? 14.708 49.908 23.226 1.00 88.13 288 THR A O 1
ATOM 2199 N N . GLN A 1 289 ? 12.932 48.766 24.011 1.00 89.28 289 GLN A N 1
ATOM 2200 C CA . GLN A 1 289 ? 11.963 49.799 23.669 1.00 89.79 289 GLN A CA 1
ATOM 2201 C C . GLN A 1 289 ? 10.547 49.354 24.025 1.00 89.67 289 GLN A C 1
ATOM 2202 O O . GLN A 1 289 ? 10.203 48.179 23.888 1.00 89.77 289 GLN A O 1
ATOM 2208 N N . ALA A 1 290 ? 9.730 50.299 24.481 1.00 89.23 290 ALA A N 1
ATOM 2209 C CA . ALA A 1 290 ? 8.350 50.009 24.854 1.00 88.66 290 ALA A CA 1
ATOM 2210 C C . ALA A 1 290 ? 7.394 50.498 23.773 1.00 88.67 290 ALA A C 1
ATOM 2211 O O . ALA A 1 290 ? 7.175 51.700 23.621 1.00 88.69 290 ALA A O 1
ATOM 2213 N N . PRO A 1 298 ? 13.403 54.004 26.717 1.00 83.96 298 PRO A N 1
ATOM 2214 C CA . PRO A 1 298 ? 13.944 53.014 27.655 1.00 84.09 298 PRO A CA 1
ATOM 2215 C C . PRO A 1 298 ? 14.852 52.006 26.961 1.00 84.71 298 PRO A C 1
ATOM 2216 O O . PRO A 1 298 ? 14.375 51.061 26.333 1.00 84.84 298 PRO A O 1
ATOM 2220 N N . ASP A 1 299 ? 16.162 52.207 27.083 1.00 85.27 299 ASP A N 1
ATOM 2221 C CA . ASP A 1 299 ? 17.131 51.322 26.447 1.00 85.72 299 ASP A CA 1
ATOM 2222 C C . ASP A 1 299 ? 17.088 49.865 26.911 1.00 85.68 299 ASP A C 1
ATOM 2223 O O . ASP A 1 299 ? 17.419 48.963 26.142 1.00 86.05 299 ASP A O 1
ATOM 2228 N N . PHE A 1 300 ? 16.686 49.627 28.155 1.00 85.44 300 PHE A N 1
ATOM 2229 C CA . PHE A 1 300 ? 16.599 48.259 28.666 1.00 84.75 300 PHE A CA 1
ATOM 2230 C C . PHE A 1 300 ? 15.349 48.014 29.503 1.00 84.58 300 PHE A C 1
ATOM 2231 O O . PHE A 1 300 ? 14.627 48.949 29.849 1.00 84.35 300 PHE A O 1
ATOM 2239 N N . LEU A 1 301 ? 15.096 46.747 29.820 1.00 84.36 301 LEU A N 1
ATOM 2240 C CA . LEU A 1 301 ? 13.931 46.375 30.613 1.00 83.82 301 LEU A CA 1
ATOM 2241 C C . LEU A 1 301 ? 13.981 44.899 31.007 1.00 83.79 301 LEU A C 1
ATOM 2242 O O . LEU A 1 301 ? 14.364 44.046 30.209 1.00 83.52 301 LEU A O 1
ATOM 2247 N N . PHE A 1 302 ? 13.592 44.609 32.244 1.00 84.30 302 PHE A N 1
ATOM 2248 C CA . PHE A 1 302 ? 13.584 43.240 32.753 1.00 85.53 302 PHE A CA 1
ATOM 2249 C C . PHE A 1 302 ? 12.317 42.980 33.566 1.00 86.02 302 PHE A C 1
ATOM 2250 O O . PHE A 1 302 ? 11.846 43.859 34.285 1.00 86.18 302 PHE A O 1
ATOM 2258 N N . PRO A 1 303 ? 11.757 41.760 33.476 1.00 86.42 303 PRO A N 1
ATOM 2259 C CA . PRO A 1 303 ? 12.222 40.623 32.674 1.00 86.68 303 PRO A CA 1
ATOM 2260 C C . PRO A 1 303 ? 11.833 40.684 31.195 1.00 87.05 303 PRO A C 1
ATOM 2261 O O . PRO A 1 303 ? 12.381 39.944 30.375 1.00 87.29 303 PRO A O 1
ATOM 2265 N N . SER A 1 304 ? 10.885 41.558 30.860 1.00 87.10 304 SER A N 1
ATOM 2266 C CA . SER A 1 304 ? 10.439 41.711 29.477 1.00 87.26 304 SER A CA 1
ATOM 2267 C C . SER A 1 304 ? 9.349 42.770 29.345 1.00 86.77 304 SER A C 1
ATOM 2268 O O . SER A 1 304 ? 8.721 43.150 30.331 1.00 86.22 304 SER A O 1
ATOM 2271 N N . ALA A 1 305 ? 9.134 43.241 28.118 1.00 86.84 305 ALA A N 1
ATOM 2272 C CA . ALA A 1 305 ? 8.124 44.257 27.839 1.00 87.07 305 ALA A CA 1
ATOM 2273 C C . ALA A 1 305 ? 6.735 43.737 28.178 1.00 87.83 305 ALA A C 1
ATOM 2274 O O . ALA A 1 305 ? 5.826 44.510 28.485 1.00 87.84 305 ALA A O 1
ATOM 2276 N N . GLY A 1 306 ? 6.577 42.419 28.110 1.00 88.58 306 GLY A N 1
ATOM 2277 C CA . GLY A 1 306 ? 5.297 41.814 28.421 1.00 89.14 306 GLY A CA 1
ATOM 2278 C C . GLY A 1 306 ? 4.936 42.044 29.872 1.00 89.44 306 GLY A C 1
ATOM 2279 O O . GLY A 1 306 ? 3.775 42.283 30.202 1.00 89.91 306 GLY A O 1
ATOM 2280 N N . ALA A 1 307 ? 5.938 41.975 30.743 1.00 89.70 307 ALA A N 1
ATOM 2281 C CA . ALA A 1 307 ? 5.736 42.184 32.171 1.00 89.87 307 ALA A CA 1
ATOM 2282 C C . ALA A 1 307 ? 5.528 43.668 32.465 1.00 89.95 307 ALA A C 1
ATOM 2283 O O . ALA A 1 307 ? 5.954 44.171 33.505 1.00 90.01 307 ALA A O 1
ATOM 2285 N N . TYR A 1 308 ? 4.876 44.363 31.537 1.00 89.96 308 TYR A N 1
ATOM 2286 C CA . TYR A 1 308 ? 4.610 45.786 31.696 1.00 89.80 308 TYR A CA 1
ATOM 2287 C C . TYR A 1 308 ? 3.150 46.083 31.363 1.00 90.36 308 TYR A C 1
ATOM 2288 O O . TYR A 1 308 ? 2.800 47.205 30.995 1.00 90.99 308 TYR A O 1
ATOM 2297 N N . HIS A 1 309 ? 2.304 45.065 31.497 1.00 90.80 309 HIS A N 1
ATOM 2298 C CA . HIS A 1 309 ? 0.874 45.195 31.220 1.00 91.03 309 HIS A CA 1
ATOM 2299 C C . HIS A 1 309 ? 0.070 44.144 31.983 1.00 90.81 309 HIS A C 1
ATOM 2300 O O . HIS A 1 309 ? 0.488 43.674 33.043 1.00 90.37 309 HIS A O 1
ATOM 2307 N N . PRO A 1 314 ? 4.999 45.557 39.747 1.00 71.01 314 PRO A N 1
ATOM 2308 C CA . PRO A 1 314 ? 5.739 44.522 40.473 1.00 70.90 314 PRO A CA 1
ATOM 2309 C C . PRO A 1 314 ? 7.247 44.628 40.292 1.00 70.87 314 PRO A C 1
ATOM 2310 O O . PRO A 1 314 ? 7.966 44.978 41.227 1.00 70.22 314 PRO A O 1
ATOM 2314 N N . LEU A 1 318 ? 10.291 44.034 38.719 1.00 76.31 318 LEU A N 1
ATOM 2315 C CA . LEU A 1 318 ? 10.856 44.520 37.466 1.00 75.72 318 LEU A CA 1
ATOM 2316 C C . LEU A 1 318 ? 12.227 45.153 37.682 1.00 76.34 318 LEU A C 1
ATOM 2317 O O . LEU A 1 318 ? 12.619 45.450 38.812 1.00 76.58 318 LEU A O 1
ATOM 2322 N N . ARG A 1 319 ? 12.952 45.354 36.587 1.00 76.46 319 ARG A N 1
ATOM 2323 C CA . ARG A 1 319 ? 14.279 45.955 36.637 1.00 76.74 319 ARG A CA 1
ATOM 2324 C C . ARG A 1 319 ? 14.533 46.754 35.362 1.00 76.93 319 ARG A C 1
ATOM 2325 O O . ARG A 1 319 ? 14.509 46.204 34.262 1.00 77.39 319 ARG A O 1
ATOM 2333 N N . MET A 1 320 ? 14.766 48.055 35.517 1.00 76.90 320 MET A N 1
ATOM 2334 C CA . MET A 1 320 ? 15.032 48.936 34.383 1.00 76.05 320 MET A CA 1
ATOM 2335 C C . MET A 1 320 ? 16.454 49.481 34.479 1.00 75.10 320 MET A C 1
ATOM 2336 O O . MET A 1 320 ? 16.759 50.289 35.357 1.00 75.79 320 MET A O 1
ATOM 2341 N N . LEU A 1 321 ? 17.319 49.032 33.573 1.00 72.89 321 LEU A N 1
ATOM 2342 C CA . LEU A 1 321 ? 18.716 49.453 33.564 1.00 69.84 321 LEU A CA 1
ATOM 2343 C C . LEU A 1 321 ? 19.010 50.463 32.464 1.00 68.49 321 LEU A C 1
ATOM 2344 O O . LEU A 1 321 ? 18.792 50.190 31.286 1.00 67.33 321 LEU A O 1
ATOM 2349 N N . ALA A 1 322 ? 19.499 51.635 32.862 1.00 67.08 322 ALA A N 1
ATOM 2350 C CA . ALA A 1 322 ? 19.849 52.693 31.920 1.00 65.26 322 ALA A CA 1
ATOM 2351 C C . ALA A 1 322 ? 21.367 52.696 31.745 1.00 64.11 322 ALA A C 1
ATOM 2352 O O . ALA A 1 322 ? 22.101 52.310 32.657 1.00 64.54 322 ALA A O 1
ATOM 2354 N N . VAL A 1 323 ? 21.840 53.126 30.579 1.00 62.51 323 VAL A N 1
ATOM 2355 C CA . VAL A 1 323 ? 23.277 53.152 30.317 1.00 60.75 323 VAL A CA 1
ATOM 2356 C C . VAL A 1 323 ? 23.777 54.569 30.067 1.00 60.15 323 VAL A C 1
ATOM 2357 O O . VAL A 1 323 ? 23.228 55.290 29.234 1.00 59.98 323 VAL A O 1
ATOM 2361 N N . LYS A 1 324 ? 24.822 54.960 30.793 1.00 58.90 324 LYS A N 1
ATOM 2362 C CA . LYS A 1 324 ? 25.406 56.290 30.660 1.00 56.45 324 LYS A CA 1
ATOM 2363 C C . LYS A 1 324 ? 26.915 56.222 30.840 1.00 55.73 324 LYS A C 1
ATOM 2364 O O . LYS A 1 324 ? 27.397 56.070 31.960 1.00 56.59 324 LYS A O 1
ATOM 2370 N N . THR A 1 325 ? 27.661 56.328 29.743 1.00 54.04 325 THR A N 1
ATOM 2371 C CA . THR A 1 325 ? 29.121 56.281 29.810 1.00 53.27 325 THR A CA 1
ATOM 2372 C C . THR A 1 325 ? 29.582 57.194 30.941 1.00 52.94 325 THR A C 1
ATOM 2373 O O . THR A 1 325 ? 30.376 56.794 31.789 1.00 53.04 325 THR A O 1
ATOM 2377 N N . THR A 1 326 ? 29.079 58.424 30.938 1.00 52.94 326 THR A N 1
ATOM 2378 C CA . THR A 1 326 ? 29.391 59.402 31.975 1.00 52.64 326 THR A CA 1
ATOM 2379 C C . THR A 1 326 ? 28.077 59.698 32.694 1.00 53.92 326 THR A C 1
ATOM 2380 O O . THR A 1 326 ? 27.100 60.125 32.081 1.00 53.44 326 THR A O 1
ATOM 2384 N N . CYS A 1 327 ? 28.066 59.458 33.999 1.00 54.64 327 CYS A N 1
ATOM 2385 C CA . CYS A 1 327 ? 26.876 59.643 34.824 1.00 55.63 327 CYS A CA 1
ATOM 2386 C C . CYS A 1 327 ? 26.507 61.092 35.181 1.00 53.61 327 CYS A C 1
ATOM 2387 O O . CYS A 1 327 ? 25.348 61.486 35.082 1.00 52.57 327 CYS A O 1
ATOM 2390 N N . LYS A 1 328 ? 27.502 61.870 35.594 1.00 53.10 328 LYS A N 1
ATOM 2391 C CA . LYS A 1 328 ? 27.319 63.261 36.008 1.00 51.10 328 LYS A CA 1
ATOM 2392 C C . LYS A 1 328 ? 26.354 64.126 35.202 1.00 51.60 328 LYS A C 1
ATOM 2393 O O . LYS A 1 328 ? 26.560 64.366 34.011 1.00 49.79 328 LYS A O 1
ATOM 2399 N N . ASP A 1 329 ? 25.306 64.595 35.880 1.00 52.48 329 ASP A N 1
ATOM 2400 C CA . ASP A 1 329 ? 24.295 65.483 35.306 1.00 52.03 329 ASP A CA 1
ATOM 2401 C C . ASP A 1 329 ? 23.371 64.915 34.244 1.00 52.91 329 ASP A C 1
ATOM 2402 O O . ASP A 1 329 ? 22.579 65.652 33.652 1.00 53.32 329 ASP A O 1
ATOM 2407 N N . ARG A 1 330 ? 23.448 63.618 33.994 1.00 52.80 330 ARG A N 1
ATOM 2408 C CA . ARG A 1 330 ? 22.579 63.039 32.984 1.00 54.91 330 ARG A CA 1
ATOM 2409 C C . ARG A 1 330 ? 21.986 61.708 33.413 1.00 56.57 330 ARG A C 1
ATOM 2410 O O . ARG A 1 330 ? 22.048 60.724 32.680 1.00 57.94 330 ARG A O 1
ATOM 2418 N N . TRP A 1 331 ? 21.406 61.687 34.610 1.00 59.13 331 TRP A N 1
ATOM 2419 C CA . TRP A 1 331 ? 20.784 60.475 35.132 1.00 60.82 331 TRP A CA 1
ATOM 2420 C C . TRP A 1 331 ? 19.337 60.722 35.550 1.00 62.23 331 TRP A C 1
ATOM 2421 O O . TRP A 1 331 ? 18.502 59.821 35.485 1.00 62.44 331 TRP A O 1
ATOM 2432 N N . ARG A 1 332 ? 19.041 61.950 35.962 1.00 63.84 332 ARG A N 1
ATOM 2433 C CA . ARG A 1 332 ? 17.695 62.303 36.391 1.00 65.69 332 ARG A CA 1
ATOM 2434 C C . ARG A 1 332 ? 16.588 61.911 35.412 1.00 66.42 332 ARG A C 1
ATOM 2435 O O . ARG A 1 332 ? 15.555 61.392 35.830 1.00 66.70 332 ARG A O 1
ATOM 2443 N N . GLN A 1 333 ? 16.791 62.150 34.119 1.00 66.97 333 GLN A N 1
ATOM 2444 C CA . GLN A 1 333 ? 15.766 61.809 33.131 1.00 68.17 333 GLN A CA 1
ATOM 2445 C C . GLN A 1 333 ? 15.385 60.336 33.178 1.00 68.52 333 GLN A C 1
ATOM 2446 O O . GLN A 1 333 ? 14.324 59.945 32.691 1.00 67.78 333 GLN A O 1
ATOM 2452 N N . ILE A 1 334 ? 16.252 59.525 33.769 1.00 69.58 334 ILE A N 1
ATOM 2453 C CA . ILE A 1 334 ? 16.013 58.094 33.875 1.00 70.72 334 ILE A CA 1
ATOM 2454 C C . ILE A 1 334 ? 14.884 57.790 34.852 1.00 71.86 334 ILE A C 1
ATOM 2455 O O . ILE A 1 334 ? 14.202 56.770 34.732 1.00 72.95 334 ILE A O 1
ATOM 2460 N N . LEU A 1 335 ? 14.686 58.689 35.812 1.00 72.35 335 LEU A N 1
ATOM 2461 C CA . LEU A 1 335 ? 13.656 58.523 36.831 1.00 72.27 335 LEU A CA 1
ATOM 2462 C C . LEU A 1 335 ? 12.240 58.703 36.297 1.00 72.30 335 LEU A C 1
ATOM 2463 O O . LEU A 1 335 ? 11.350 59.114 37.037 1.00 73.31 335 LEU A O 1
ATOM 2468 N N . ASN A 1 336 ? 12.029 58.398 35.021 1.00 72.42 336 ASN A N 1
ATOM 2469 C CA . ASN A 1 336 ? 10.705 58.532 34.423 1.00 72.33 336 ASN A CA 1
ATOM 2470 C C . ASN A 1 336 ? 10.710 58.176 32.942 1.00 71.76 336 ASN A C 1
ATOM 2471 O O . ASN A 1 336 ? 9.678 58.249 32.277 1.00 70.76 336 ASN A O 1
ATOM 2476 N N . HIS A 1 345 ? 18.076 50.656 37.782 1.00 61.54 345 HIS A N 1
ATOM 2477 C CA . HIS A 1 345 ? 19.531 50.549 37.806 1.00 61.92 345 HIS A CA 1
ATOM 2478 C C . HIS A 1 345 ? 20.193 51.471 36.785 1.00 61.17 345 HIS A C 1
ATOM 2479 O O . HIS A 1 345 ? 19.597 51.823 35.771 1.00 61.34 345 HIS A O 1
ATOM 2486 N N . LEU A 1 346 ? 21.433 51.857 37.063 1.00 61.61 346 LEU A N 1
ATOM 2487 C CA . LEU A 1 346 ? 22.165 52.745 36.172 1.00 60.55 346 LEU A CA 1
ATOM 2488 C C . LEU A 1 346 ? 23.574 52.237 35.929 1.00 59.88 346 LEU A C 1
ATOM 2489 O O . LEU A 1 346 ? 24.393 52.188 36.846 1.00 60.68 346 LEU A O 1
ATOM 2494 N N . PHE A 1 347 ? 23.850 51.850 34.688 1.00 59.14 347 PHE A N 1
ATOM 2495 C CA . PHE A 1 347 ? 25.174 51.367 34.327 1.00 57.68 347 PHE A CA 1
ATOM 2496 C C . PHE A 1 347 ? 26.009 52.558 33.872 1.00 56.01 347 PHE A C 1
ATOM 2497 O O . PHE A 1 347 ? 25.578 53.324 33.012 1.00 57.33 347 PHE A O 1
ATOM 2505 N N . THR A 1 348 ? 27.197 52.713 34.447 1.00 53.82 348 THR A N 1
ATOM 2506 C CA . THR A 1 348 ? 28.073 53.822 34.093 1.00 52.23 348 THR A CA 1
ATOM 2507 C C . THR A 1 348 ? 29.537 53.390 34.102 1.00 50.77 348 THR A C 1
ATOM 2508 O O . THR A 1 348 ? 29.884 52.373 34.702 1.00 51.69 348 THR A O 1
ATOM 2512 N N . LEU A 1 349 ? 30.390 54.160 33.428 1.00 48.00 349 LEU A N 1
ATOM 2513 C CA . LEU A 1 349 ? 31.819 53.860 33.375 1.00 44.85 349 LEU A CA 1
ATOM 2514 C C . LEU A 1 349 ? 32.635 54.984 34.000 1.00 42.80 349 LEU A C 1
ATOM 2515 O O . LEU A 1 349 ? 33.860 55.000 33.910 1.00 38.26 349 LEU A O 1
ATOM 2520 N N . GLN A 1 350 ? 31.945 55.913 34.650 1.00 44.75 350 GLN A N 1
ATOM 2521 C CA . GLN A 1 350 ? 32.590 57.055 35.290 1.00 45.31 350 GLN A CA 1
ATOM 2522 C C . GLN A 1 350 ? 33.670 56.637 36.283 1.00 47.89 350 GLN A C 1
ATOM 2523 O O . GLN A 1 350 ? 33.503 55.670 37.029 1.00 49.58 350 GLN A O 1
ATOM 2529 N N . GLU A 1 351 ? 34.783 57.363 36.284 1.00 47.79 351 GLU A N 1
ATOM 2530 C CA . GLU A 1 351 ? 35.879 57.050 37.186 1.00 50.34 351 GLU A CA 1
ATOM 2531 C C . GLU A 1 351 ? 35.631 57.604 38.577 1.00 50.71 351 GLU A C 1
ATOM 2532 O O . GLU A 1 351 ? 36.474 58.307 39.138 1.00 49.92 351 GLU A O 1
ATOM 2538 N N . GLY A 1 352 ? 34.464 57.293 39.128 1.00 51.22 352 GLY A N 1
ATOM 2539 C CA . GLY A 1 352 ? 34.151 57.761 40.460 1.00 53.80 352 GLY A CA 1
ATOM 2540 C C . GLY A 1 352 ? 33.044 58.789 40.520 1.00 55.44 352 GLY A C 1
ATOM 2541 O O . GLY A 1 352 ? 32.713 59.430 39.523 1.00 56.47 352 GLY A O 1
ATOM 2542 N N . VAL A 1 353 ? 32.480 58.936 41.713 1.00 55.99 353 VAL A N 1
ATOM 2543 C CA . VAL A 1 353 ? 31.398 59.872 41.987 1.00 56.42 353 VAL A CA 1
ATOM 2544 C C . VAL A 1 353 ? 31.532 60.290 43.446 1.00 57.70 353 VAL A C 1
ATOM 2545 O O . VAL A 1 353 ? 31.541 59.440 44.339 1.00 58.69 353 VAL A O 1
ATOM 2549 N N . SER A 1 354 ? 31.636 61.594 43.690 1.00 57.90 354 SER A N 1
ATOM 2550 C CA . SER A 1 354 ? 31.791 62.102 45.053 1.00 57.46 354 SER A CA 1
ATOM 2551 C C . SER A 1 354 ? 30.690 61.617 45.989 1.00 58.19 354 SER A C 1
ATOM 2552 O O . SER A 1 354 ? 29.615 61.196 45.553 1.00 57.83 354 SER A O 1
ATOM 2555 N N . LEU A 1 355 ? 30.969 61.684 47.285 1.00 58.78 355 LEU A N 1
ATOM 2556 C CA . LEU A 1 355 ? 30.014 61.254 48.293 1.00 59.42 355 LEU A CA 1
ATOM 2557 C C . LEU A 1 355 ? 28.650 61.917 48.126 1.00 58.27 355 LEU A C 1
ATOM 2558 O O . LEU A 1 355 ? 27.626 61.237 48.100 1.00 57.50 355 LEU A O 1
ATOM 2563 N N . ALA A 1 356 ? 28.642 63.241 48.003 1.00 58.42 356 ALA A N 1
ATOM 2564 C CA . ALA A 1 356 ? 27.397 63.991 47.847 1.00 59.61 356 ALA A CA 1
ATOM 2565 C C . ALA A 1 356 ? 26.641 63.578 46.589 1.00 60.21 356 ALA A C 1
ATOM 2566 O O . ALA A 1 356 ? 25.438 63.310 46.634 1.00 60.68 356 ALA A O 1
ATOM 2568 N N . GLN A 1 357 ? 27.349 63.540 45.466 1.00 60.76 357 GLN A N 1
ATOM 2569 C CA . GLN A 1 357 ? 26.749 63.151 44.196 1.00 60.94 357 GLN A CA 1
ATOM 2570 C C . GLN A 1 357 ? 25.971 61.848 44.338 1.00 62.60 357 GLN A C 1
ATOM 2571 O O . GLN A 1 357 ? 24.819 61.753 43.913 1.00 61.95 357 GLN A O 1
ATOM 2577 N N . TYR A 1 358 ? 26.604 60.846 44.943 1.00 65.15 358 TYR A N 1
ATOM 2578 C CA . TYR A 1 358 ? 25.962 59.550 45.122 1.00 68.33 358 TYR A CA 1
ATOM 2579 C C . TYR A 1 358 ? 24.713 59.610 45.989 1.00 69.91 358 TYR A C 1
ATOM 2580 O O . TYR A 1 358 ? 23.718 58.952 45.687 1.00 70.19 358 TYR A O 1
ATOM 2589 N N . ARG A 1 359 ? 24.763 60.391 47.064 1.00 72.08 359 ARG A N 1
ATOM 2590 C CA . ARG A 1 359 ? 23.614 60.505 47.954 1.00 74.37 359 ARG A CA 1
ATOM 2591 C C . ARG A 1 359 ? 22.341 60.793 47.168 1.00 75.34 359 ARG A C 1
ATOM 2592 O O . ARG A 1 359 ? 21.358 60.056 47.270 1.00 75.91 359 ARG A O 1
ATOM 2600 N N . GLU A 1 360 ? 22.364 61.865 46.382 1.00 76.26 360 GLU A N 1
ATOM 2601 C CA . GLU A 1 360 ? 21.206 62.251 45.586 1.00 76.76 360 GLU A CA 1
ATOM 2602 C C . GLU A 1 360 ? 20.741 61.092 44.714 1.00 77.43 360 GLU A C 1
ATOM 2603 O O . GLU A 1 360 ? 19.550 60.954 44.432 1.00 76.76 360 GLU A O 1
ATOM 2609 N N . MET A 1 361 ? 21.689 60.260 44.291 1.00 78.57 361 MET A N 1
ATOM 2610 C CA . MET A 1 361 ? 21.378 59.106 43.458 1.00 80.04 361 MET A CA 1
ATOM 2611 C C . MET A 1 361 ? 20.869 57.939 44.289 1.00 81.26 361 MET A C 1
ATOM 2612 O O . MET A 1 361 ? 19.938 57.252 43.880 1.00 81.28 361 MET A O 1
ATOM 2617 N N . ARG A 1 362 ? 21.488 57.703 45.445 1.00 83.11 362 ARG A N 1
ATOM 2618 C CA . ARG A 1 362 ? 21.061 56.609 46.317 1.00 85.14 362 ARG A CA 1
ATOM 2619 C C . ARG A 1 362 ? 19.568 56.781 46.558 1.00 85.43 362 ARG A C 1
ATOM 2620 O O . ARG A 1 362 ? 18.840 55.816 46.786 1.00 85.72 362 ARG A O 1
ATOM 2628 N N . GLU A 1 363 ? 19.129 58.032 46.502 1.00 85.79 363 GLU A N 1
ATOM 2629 C CA . GLU A 1 363 ? 17.731 58.382 46.689 1.00 86.13 363 GLU A CA 1
ATOM 2630 C C . GLU A 1 363 ? 17.099 58.411 45.299 1.00 86.21 363 GLU A C 1
ATOM 2631 O O . GLU A 1 363 ? 17.772 58.136 44.307 1.00 86.59 363 GLU A O 1
ATOM 2637 N N . SER A 1 364 ? 15.816 58.746 45.220 1.00 85.57 364 SER A N 1
ATOM 2638 C CA . SER A 1 364 ? 15.125 58.782 43.933 1.00 84.58 364 SER A CA 1
ATOM 2639 C C . SER A 1 364 ? 14.970 57.362 43.399 1.00 83.49 364 SER A C 1
ATOM 2640 O O . SER A 1 364 ? 14.011 57.059 42.690 1.00 83.66 364 SER A O 1
ATOM 2643 N N . GLY A 1 365 ? 15.922 56.497 43.743 1.00 82.01 365 GLY A N 1
ATOM 2644 C CA . GLY A 1 365 ? 15.868 55.116 43.302 1.00 80.45 365 GLY A CA 1
ATOM 2645 C C . GLY A 1 365 ? 16.884 54.762 42.234 1.00 79.40 365 GLY A C 1
ATOM 2646 O O . GLY A 1 365 ? 16.543 54.110 41.247 1.00 80.10 365 GLY A O 1
ATOM 2647 N N . VAL A 1 366 ? 18.131 55.181 42.427 1.00 77.81 366 VAL A N 1
ATOM 2648 C CA . VAL A 1 366 ? 19.189 54.895 41.462 1.00 76.32 366 VAL A CA 1
ATOM 2649 C C . VAL A 1 366 ? 20.227 53.936 42.039 1.00 75.22 366 VAL A C 1
ATOM 2650 O O . VAL A 1 366 ? 20.930 54.268 42.991 1.00 74.57 366 VAL A O 1
ATOM 2654 N N . ARG A 1 367 ? 20.317 52.747 41.448 1.00 74.32 367 ARG A N 1
ATOM 2655 C CA . ARG A 1 367 ? 21.257 51.718 41.890 1.00 73.76 367 ARG A CA 1
ATOM 2656 C C . ARG A 1 367 ? 22.373 51.576 40.854 1.00 72.42 367 ARG A C 1
ATOM 2657 O O . ARG A 1 367 ? 22.138 51.110 39.739 1.00 72.85 367 ARG A O 1
ATOM 2665 N N . LEU A 1 368 ? 23.585 51.972 41.225 1.00 70.68 368 LEU A N 1
ATOM 2666 C CA . LEU A 1 368 ? 24.723 51.911 40.310 1.00 69.40 368 LEU A CA 1
ATOM 2667 C C . LEU A 1 368 ? 25.204 50.514 39.933 1.00 69.12 368 LEU A C 1
ATOM 2668 O O . LEU A 1 368 ? 25.047 49.557 40.690 1.00 70.15 368 LEU A O 1
ATOM 2673 N N . VAL A 1 369 ? 25.799 50.422 38.747 1.00 68.13 369 VAL A N 1
ATOM 2674 C CA . VAL A 1 369 ? 26.345 49.178 38.209 1.00 65.56 369 VAL A CA 1
ATOM 2675 C C . VAL A 1 369 ? 27.658 49.560 37.531 1.00 63.89 369 VAL A C 1
ATOM 2676 O O . VAL A 1 369 ? 27.654 50.213 36.492 1.00 62.78 369 VAL A O 1
ATOM 2680 N N . VAL A 1 370 ? 28.779 49.156 38.117 1.00 63.27 370 VAL A N 1
ATOM 2681 C CA . VAL A 1 370 ? 30.086 49.506 37.573 1.00 62.94 370 VAL A CA 1
ATOM 2682 C C . VAL A 1 370 ? 31.055 48.327 37.503 1.00 63.74 370 VAL A C 1
ATOM 2683 O O . VAL A 1 370 ? 31.110 47.503 38.413 1.00 64.05 370 VAL A O 1
ATOM 2687 N N . PRO A 1 371 ? 31.827 48.229 36.409 1.00 64.42 371 PRO A N 1
ATOM 2688 C CA . PRO A 1 371 ? 32.799 47.146 36.232 1.00 64.42 371 PRO A CA 1
ATOM 2689 C C . PRO A 1 371 ? 33.842 47.106 37.355 1.00 64.78 371 PRO A C 1
ATOM 2690 O O . PRO A 1 371 ? 34.427 48.130 37.714 1.00 64.53 371 PRO A O 1
ATOM 2694 N N . SER A 1 372 ? 34.064 45.910 37.891 1.00 64.35 372 SER A N 1
ATOM 2695 C CA . SER A 1 372 ? 35.009 45.669 38.979 1.00 65.30 372 SER A CA 1
ATOM 2696 C C . SER A 1 372 ? 36.275 46.526 38.973 1.00 66.19 372 SER A C 1
ATOM 2697 O O . SER A 1 372 ? 36.608 47.168 39.975 1.00 67.00 372 SER A O 1
ATOM 2700 N N . SER A 1 373 ? 36.987 46.520 37.852 1.00 65.78 373 SER A N 1
ATOM 2701 C CA . SER A 1 373 ? 38.223 47.283 37.730 1.00 65.97 373 SER A CA 1
ATOM 2702 C C . SER A 1 373 ? 38.019 48.772 37.975 1.00 65.40 373 SER A C 1
ATOM 2703 O O . SER A 1 373 ? 38.984 49.527 38.086 1.00 64.91 373 SER A O 1
ATOM 2706 N N . LEU A 1 374 ? 36.763 49.192 38.071 1.00 64.89 374 LEU A N 1
ATOM 2707 C CA . LEU A 1 374 ? 36.457 50.598 38.274 1.00 65.37 374 LEU A CA 1
ATOM 2708 C C . LEU A 1 374 ? 36.077 50.993 39.696 1.00 65.56 374 LEU A C 1
ATOM 2709 O O . LEU A 1 374 ? 36.231 52.153 40.077 1.00 65.64 374 LEU A O 1
ATOM 2714 N N . HIS A 1 375 ? 35.584 50.044 40.484 1.00 65.22 375 HIS A N 1
ATOM 2715 C CA . HIS A 1 375 ? 35.189 50.360 41.851 1.00 64.02 375 HIS A CA 1
ATOM 2716 C C . HIS A 1 375 ? 36.280 51.082 42.622 1.00 64.09 375 HIS A C 1
ATOM 2717 O O . HIS A 1 375 ? 36.011 52.073 43.297 1.00 64.56 375 HIS A O 1
ATOM 2724 N N . LYS A 1 376 ? 37.511 50.599 42.512 1.00 64.54 376 LYS A N 1
ATOM 2725 C CA . LYS A 1 376 ? 38.631 51.223 43.207 1.00 65.42 376 LYS A CA 1
ATOM 2726 C C . LYS A 1 376 ? 38.712 52.720 42.922 1.00 65.86 376 LYS A C 1
ATOM 2727 O O . LYS A 1 376 ? 39.432 53.449 43.602 1.00 65.96 376 LYS A O 1
ATOM 2733 N N . LYS A 1 377 ? 37.968 53.171 41.917 1.00 66.49 377 LYS A N 1
ATOM 2734 C CA . LYS A 1 377 ? 37.952 54.579 41.528 1.00 67.65 377 LYS A CA 1
ATOM 2735 C C . LYS A 1 377 ? 36.992 55.393 42.391 1.00 68.43 377 LYS A C 1
ATOM 2736 O O . LYS A 1 377 ? 37.226 56.575 42.643 1.00 68.65 377 LYS A O 1
ATOM 2742 N N . TYR A 1 378 ? 35.909 54.760 42.830 1.00 69.52 378 TYR A N 1
ATOM 2743 C CA . TYR A 1 378 ? 34.906 55.423 43.659 1.00 71.50 378 TYR A CA 1
ATOM 2744 C C . TYR A 1 378 ? 35.375 55.674 45.095 1.00 73.54 378 TYR A C 1
ATOM 2745 O O . TYR A 1 378 ? 36.342 55.071 45.560 1.00 72.89 378 TYR A O 1
ATOM 2754 N N . PRO A 1 379 ? 34.685 56.575 45.817 1.00 75.65 379 PRO A N 1
ATOM 2755 C CA . PRO A 1 379 ? 35.020 56.914 47.203 1.00 77.11 379 PRO A CA 1
ATOM 2756 C C . PRO A 1 379 ? 35.160 55.686 48.092 1.00 78.50 379 PRO A C 1
ATOM 2757 O O . PRO A 1 379 ? 34.476 54.681 47.890 1.00 78.73 379 PRO A O 1
ATOM 2761 N N . GLU A 1 380 ? 36.044 55.781 49.080 1.00 79.38 380 GLU A N 1
ATOM 2762 C CA . GLU A 1 380 ? 36.285 54.689 50.016 1.00 80.49 380 GLU A CA 1
ATOM 2763 C C . GLU A 1 380 ? 35.056 54.513 50.909 1.00 80.18 380 GLU A C 1
ATOM 2764 O O . GLU A 1 380 ? 35.169 54.127 52.072 1.00 80.83 380 GLU A O 1
ATOM 2770 N N . ALA A 1 381 ? 33.883 54.798 50.349 1.00 79.47 381 ALA A N 1
ATOM 2771 C CA . ALA A 1 381 ? 32.622 54.692 51.073 1.00 78.72 381 ALA A CA 1
ATOM 2772 C C . ALA A 1 381 ? 31.505 54.182 50.168 1.00 78.63 381 ALA A C 1
ATOM 2773 O O . ALA A 1 381 ? 30.672 53.381 50.588 1.00 79.06 381 ALA A O 1
ATOM 2775 N N . VAL A 1 382 ? 31.489 54.653 48.926 1.00 78.57 382 VAL A N 1
ATOM 2776 C CA . VAL A 1 382 ? 30.471 54.243 47.967 1.00 78.60 382 VAL A CA 1
ATOM 2777 C C . VAL A 1 382 ? 30.877 52.930 47.302 1.00 78.82 382 VAL A C 1
ATOM 2778 O O . VAL A 1 382 ? 30.032 52.168 46.834 1.00 78.58 382 VAL A O 1
ATOM 2782 N N . ARG A 1 383 ? 32.182 52.678 47.276 1.00 78.82 383 ARG A N 1
ATOM 2783 C CA . ARG A 1 383 ? 32.749 51.478 46.669 1.00 78.98 383 ARG A CA 1
ATOM 2784 C C . ARG A 1 383 ? 31.993 50.204 47.037 1.00 79.12 383 ARG A C 1
ATOM 2785 O O . ARG A 1 383 ? 31.391 49.554 46.182 1.00 79.47 383 ARG A O 1
ATOM 2793 N N . ALA A 1 384 ? 32.032 49.854 48.317 1.00 79.31 384 ALA A N 1
ATOM 2794 C CA . ALA A 1 384 ? 31.375 48.652 48.815 1.00 79.11 384 ALA A CA 1
ATOM 2795 C C . ALA A 1 384 ? 29.873 48.627 48.553 1.00 79.03 384 ALA A C 1
ATOM 2796 O O . ALA A 1 384 ? 29.209 47.633 48.835 1.00 78.58 384 ALA A O 1
ATOM 2798 N N . GLU A 1 385 ? 29.339 49.714 48.009 1.00 78.97 385 GLU A N 1
ATOM 2799 C CA . GLU A 1 385 ? 27.909 49.792 47.736 1.00 79.53 385 GLU A CA 1
ATOM 2800 C C . GLU A 1 385 ? 27.581 49.617 46.255 1.00 78.97 385 GLU A C 1
ATOM 2801 O O . GLU A 1 385 ? 26.414 49.651 45.861 1.00 79.01 385 GLU A O 1
ATOM 2807 N N . LEU A 1 386 ? 28.614 49.415 45.441 1.00 78.22 386 LEU A N 1
ATOM 2808 C CA . LEU A 1 386 ? 28.438 49.241 44.001 1.00 77.48 386 LEU A CA 1
ATOM 2809 C C . LEU A 1 386 ? 28.125 47.793 43.617 1.00 77.29 386 LEU A C 1
ATOM 2810 O O . LEU A 1 386 ? 28.642 46.850 44.217 1.00 77.19 386 LEU A O 1
ATOM 2815 N N . MET A 1 387 ? 27.281 47.634 42.602 1.00 76.93 387 MET A N 1
ATOM 2816 C CA . MET A 1 387 ? 26.862 46.321 42.118 1.00 76.69 387 MET A CA 1
ATOM 2817 C C . MET A 1 387 ? 27.525 45.966 40.784 1.00 76.16 387 MET A C 1
ATOM 2818 O O . MET A 1 387 ? 27.030 46.346 39.723 1.00 76.09 387 MET A O 1
ATOM 2823 N N . THR A 1 388 ? 28.636 45.233 40.842 1.00 75.01 388 THR A N 1
ATOM 2824 C CA . THR A 1 388 ? 29.368 44.834 39.636 1.00 74.33 388 THR A CA 1
ATOM 2825 C C . THR A 1 388 ? 28.452 44.288 38.541 1.00 73.60 388 THR A C 1
ATOM 2826 O O . THR A 1 388 ? 27.302 43.932 38.800 1.00 73.36 388 THR A O 1
ATOM 2830 N N . LEU A 1 389 ? 28.966 44.227 37.315 1.00 72.83 389 LEU A N 1
ATOM 2831 C CA . LEU A 1 389 ? 28.185 43.715 36.194 1.00 72.08 389 LEU A CA 1
ATOM 2832 C C . LEU A 1 389 ? 27.839 42.257 36.444 1.00 71.63 389 LEU A C 1
ATOM 2833 O O . LEU A 1 389 ? 26.816 41.763 35.974 1.00 70.62 389 LEU A O 1
ATOM 2838 N N . GLY A 1 390 ? 28.707 41.572 37.182 1.00 72.24 390 GLY A N 1
ATOM 2839 C CA . GLY A 1 390 ? 28.468 40.176 37.499 1.00 72.18 390 GLY A CA 1
ATOM 2840 C C . GLY A 1 390 ? 27.330 40.071 38.494 1.00 72.01 390 GLY A C 1
ATOM 2841 O O . GLY A 1 390 ? 26.328 39.399 38.243 1.00 71.66 390 GLY A O 1
ATOM 2842 N N . ALA A 1 391 ? 27.483 40.754 39.624 1.00 72.40 391 ALA A N 1
ATOM 2843 C CA . ALA A 1 391 ? 26.469 40.752 40.672 1.00 72.20 391 ALA A CA 1
ATOM 2844 C C . ALA A 1 391 ? 25.113 41.174 40.111 1.00 71.78 391 ALA A C 1
ATOM 2845 O O . ALA A 1 391 ? 24.069 40.822 40.655 1.00 71.88 391 ALA A O 1
ATOM 2847 N N . PHE A 1 392 ? 25.133 41.933 39.021 1.00 71.66 392 PHE A N 1
ATOM 2848 C CA . PHE A 1 392 ? 23.897 42.383 38.399 1.00 71.62 392 PHE A CA 1
ATOM 2849 C C . PHE A 1 392 ? 23.303 41.259 37.563 1.00 73.30 392 PHE A C 1
ATOM 2850 O O . PHE A 1 392 ? 22.116 40.955 37.672 1.00 73.01 392 PHE A O 1
ATOM 2858 N N . ILE A 1 393 ? 24.138 40.642 36.730 1.00 76.01 393 ILE A N 1
ATOM 2859 C CA . ILE A 1 393 ? 23.696 39.546 35.875 1.00 78.38 393 ILE A CA 1
ATOM 2860 C C . ILE A 1 393 ? 23.226 38.386 36.741 1.00 79.70 393 ILE A C 1
ATOM 2861 O O . ILE A 1 393 ? 22.170 37.799 36.499 1.00 79.37 393 ILE A O 1
ATOM 2866 N N . ALA A 1 394 ? 24.023 38.067 37.756 1.00 81.92 394 ALA A N 1
ATOM 2867 C CA . ALA A 1 394 ? 23.710 36.981 38.677 1.00 83.88 394 ALA A CA 1
ATOM 2868 C C . ALA A 1 394 ? 22.322 37.155 39.290 1.00 84.94 394 ALA A C 1
ATOM 2869 O O . ALA A 1 394 ? 21.516 36.224 39.283 1.00 85.28 394 ALA A O 1
ATOM 2871 N N . GLU A 1 395 ? 22.050 38.349 39.812 1.00 85.99 395 GLU A N 1
ATOM 2872 C CA . GLU A 1 395 ? 20.764 38.648 40.436 1.00 87.11 395 GLU A CA 1
ATOM 2873 C C . GLU A 1 395 ? 19.594 38.482 39.462 1.00 87.37 395 GLU A C 1
ATOM 2874 O O . GLU A 1 395 ? 18.725 37.632 39.661 1.00 87.50 395 GLU A O 1
ATOM 2880 N N . LEU A 1 396 ? 19.579 39.294 38.412 1.00 88.14 396 LEU A N 1
ATOM 2881 C CA . LEU A 1 396 ? 18.519 39.243 37.407 1.00 89.21 396 LEU A CA 1
ATOM 2882 C C . LEU A 1 396 ? 18.240 37.839 36.873 1.00 89.55 396 LEU A C 1
ATOM 2883 O O . LEU A 1 396 ? 17.125 37.545 36.439 1.00 88.90 396 LEU A O 1
ATOM 2888 N N . THR A 1 397 ? 19.253 36.977 36.896 1.00 90.21 397 THR A N 1
ATOM 2889 C CA . THR A 1 397 ? 19.094 35.611 36.406 1.00 90.91 397 THR A CA 1
ATOM 2890 C C . THR A 1 397 ? 18.050 34.866 37.235 1.00 91.08 397 THR A C 1
ATOM 2891 O O . THR A 1 397 ? 18.351 34.339 38.309 1.00 90.96 397 THR A O 1
ATOM 2895 N N . GLY A 1 398 ? 16.822 34.832 36.725 1.00 90.83 398 GLY A N 1
ATOM 2896 C CA . GLY A 1 398 ? 15.738 34.161 37.419 1.00 89.72 398 GLY A CA 1
ATOM 2897 C C . GLY A 1 398 ? 14.724 35.154 37.948 1.00 89.11 398 GLY A C 1
ATOM 2898 O O . GLY A 1 398 ? 13.582 35.165 37.443 1.00 88.80 398 GLY A O 1
ATOM 2899 N N . SER B 1 4 ? 21.276 67.673 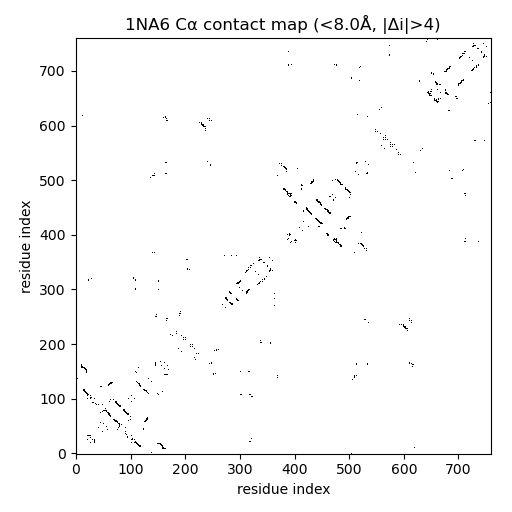26.463 1.00 41.60 4 SER B N 1
ATOM 2900 C CA . SER B 1 4 ? 22.104 67.894 25.240 1.00 41.22 4 SER B CA 1
ATOM 2901 C C . SER B 1 4 ? 21.366 67.417 23.984 1.00 38.20 4 SER B C 1
ATOM 2902 O O . SER B 1 4 ? 21.912 66.683 23.167 1.00 35.58 4 SER B O 1
ATOM 2905 N N . VAL B 1 5 ? 20.122 67.862 23.834 1.00 37.03 5 VAL B N 1
ATOM 2906 C CA . VAL B 1 5 ? 19.294 67.461 22.705 1.00 35.65 5 VAL B CA 1
ATOM 2907 C C . VAL B 1 5 ? 19.853 67.946 21.372 1.00 33.22 5 VAL B C 1
ATOM 2908 O O . VAL B 1 5 ? 19.927 67.179 20.417 1.00 34.49 5 VAL B O 1
ATOM 2912 N N . PHE B 1 6 ? 20.259 69.210 21.316 1.00 32.03 6 PHE B N 1
ATOM 2913 C CA . PHE B 1 6 ? 20.812 69.765 20.086 1.00 32.08 6 PHE B CA 1
ATOM 2914 C C . PHE B 1 6 ? 22.041 68.958 19.659 1.00 31.11 6 PHE B C 1
ATOM 2915 O O . PHE B 1 6 ? 22.149 68.556 18.504 1.00 34.05 6 PHE B O 1
ATOM 2923 N N . HIS B 1 7 ? 22.952 68.705 20.591 1.00 31.68 7 HIS B N 1
ATOM 2924 C CA . HIS B 1 7 ? 24.146 67.927 20.281 1.00 31.81 7 HIS B CA 1
ATOM 2925 C C . HIS B 1 7 ? 23.785 66.599 19.621 1.00 30.77 7 HIS B C 1
ATOM 2926 O O . HIS B 1 7 ? 24.344 66.250 18.590 1.00 30.12 7 HIS B O 1
ATOM 2933 N N . ASN B 1 8 ? 22.853 65.860 20.220 1.00 30.76 8 ASN B N 1
ATOM 2934 C CA . ASN B 1 8 ? 22.422 64.577 19.661 1.00 31.91 8 ASN B CA 1
ATOM 2935 C C . ASN B 1 8 ? 21.705 64.773 18.330 1.00 29.08 8 ASN B C 1
ATOM 2936 O O . ASN B 1 8 ? 21.836 63.963 17.418 1.00 30.29 8 ASN B O 1
ATOM 2941 N N . TRP B 1 9 ? 20.948 65.851 18.216 1.00 28.64 9 TRP B N 1
ATOM 2942 C CA . TRP B 1 9 ? 20.251 66.127 16.965 1.00 30.11 9 TRP B CA 1
ATOM 2943 C C . TRP B 1 9 ? 21.317 66.282 15.860 1.00 31.25 9 TRP B C 1
ATOM 2944 O O . TRP B 1 9 ? 21.232 65.668 14.791 1.00 31.18 9 TRP B O 1
ATOM 2955 N N . LEU B 1 10 ? 22.342 67.082 16.135 1.00 30.00 10 LEU B N 1
ATOM 2956 C CA . LEU B 1 10 ? 23.399 67.297 15.156 1.00 31.15 10 LEU B CA 1
ATOM 2957 C C . LEU B 1 10 ? 24.036 65.979 14.730 1.00 31.39 10 LEU B C 1
ATOM 2958 O O . LEU B 1 10 ? 24.236 65.734 13.540 1.00 33.83 10 LEU B O 1
ATOM 2963 N N . LEU B 1 11 ? 24.355 65.127 15.696 1.00 34.11 11 LEU B N 1
ATOM 2964 C CA . LEU B 1 11 ? 24.951 63.833 15.381 1.00 35.47 11 LEU B CA 1
ATOM 2965 C C . LEU B 1 11 ? 23.994 62.996 14.525 1.00 35.26 11 LEU B C 1
ATOM 2966 O O . LEU B 1 11 ? 24.421 62.303 13.609 1.00 35.57 11 LEU B O 1
ATOM 2971 N N . GLU B 1 12 ? 22.703 63.069 14.817 1.00 36.60 12 GLU B N 1
ATOM 2972 C CA . GLU B 1 12 ? 21.718 62.305 14.048 1.00 40.78 12 GLU B CA 1
ATOM 2973 C C . GLU B 1 12 ? 21.731 62.748 12.592 1.00 39.35 12 GLU B C 1
ATOM 2974 O O . GLU B 1 12 ? 21.900 61.936 11.683 1.00 41.33 12 GLU B O 1
ATOM 2980 N N . ILE B 1 13 ? 21.557 64.047 12.385 1.00 37.71 13 ILE B N 1
ATOM 2981 C CA . ILE B 1 13 ? 21.526 64.628 11.048 1.00 36.19 13 ILE B CA 1
ATOM 2982 C C . ILE B 1 13 ? 22.811 64.395 10.248 1.00 36.68 13 ILE B C 1
ATOM 2983 O O . ILE B 1 13 ? 22.772 63.934 9.103 1.00 34.97 13 ILE B O 1
ATOM 2988 N N . ALA B 1 14 ? 23.948 64.715 10.857 1.00 37.82 14 ALA B N 1
ATOM 2989 C CA . ALA B 1 14 ? 25.239 64.585 10.188 1.00 37.99 14 ALA B CA 1
ATOM 2990 C C . ALA B 1 14 ? 25.500 63.244 9.510 1.00 39.11 14 ALA B C 1
ATOM 2991 O O . ALA B 1 14 ? 26.235 63.182 8.524 1.00 38.02 14 ALA B O 1
ATOM 2993 N N . CYS B 1 15 ? 24.906 62.172 10.020 1.00 41.58 15 CYS B N 1
ATOM 2994 C CA . CYS B 1 15 ? 25.145 60.862 9.427 1.00 43.88 15 CYS B CA 1
ATOM 2995 C C . CYS B 1 15 ? 23.969 60.192 8.723 1.00 44.53 15 CYS B C 1
ATOM 2996 O O . CYS B 1 15 ? 24.023 59.004 8.404 1.00 45.63 15 CYS B O 1
ATOM 2999 N N . GLU B 1 16 ? 22.908 60.947 8.470 1.00 44.31 16 GLU B N 1
ATOM 3000 C CA . GLU B 1 16 ? 21.771 60.381 7.768 1.00 45.19 16 GLU B CA 1
ATOM 3001 C C . GLU B 1 16 ? 21.605 61.099 6.433 1.00 45.63 16 GLU B C 1
ATOM 3002 O O . GLU B 1 16 ? 22.316 62.066 6.146 1.00 46.27 16 GLU B O 1
ATOM 3008 N N . ASN B 1 17 ? 20.678 60.621 5.613 1.00 45.75 17 ASN B N 1
ATOM 3009 C CA . ASN B 1 17 ? 20.450 61.210 4.299 1.00 44.39 17 ASN B CA 1
ATOM 3010 C C . ASN B 1 17 ? 19.665 62.514 4.356 1.00 40.77 17 ASN B C 1
ATOM 3011 O O . ASN B 1 17 ? 18.495 62.550 3.983 1.00 38.64 17 ASN B O 1
ATOM 3016 N N . TYR B 1 18 ? 20.309 63.578 4.825 1.00 37.59 18 TYR B N 1
ATOM 3017 C CA . TYR B 1 18 ? 19.669 64.890 4.897 1.00 34.16 18 TYR B CA 1
ATOM 3018 C C . TYR B 1 18 ? 20.440 65.929 4.089 1.00 32.50 18 TYR B C 1
ATOM 3019 O O . TYR B 1 18 ? 21.675 65.874 4.002 1.00 29.66 18 TYR B O 1
ATOM 3028 N N . PHE B 1 19 ? 19.701 66.869 3.506 1.00 27.98 19 PHE B N 1
ATOM 3029 C CA . PHE B 1 19 ? 20.289 67.976 2.764 1.00 28.88 19 PHE B CA 1
ATOM 3030 C C . PHE B 1 19 ? 20.020 69.135 3.720 1.00 28.70 19 PHE B C 1
ATOM 3031 O O . PHE B 1 19 ? 18.864 69.493 3.939 1.00 27.56 19 PHE B O 1
ATOM 3039 N N . VAL B 1 20 ? 21.078 69.711 4.289 1.00 27.18 20 VAL B N 1
ATOM 3040 C CA . VAL B 1 20 ? 20.918 70.776 5.264 1.00 24.58 20 VAL B CA 1
ATOM 3041 C C . VAL B 1 20 ? 21.081 72.207 4.767 1.00 24.31 20 VAL B C 1
ATOM 3042 O O . VAL B 1 20 ? 21.990 72.533 4.005 1.00 25.51 20 VAL B O 1
ATOM 3046 N N . TYR B 1 21 ? 20.192 73.063 5.245 1.00 22.53 21 TYR B N 1
ATOM 3047 C CA . TYR B 1 21 ? 20.187 74.473 4.904 1.00 23.07 21 TYR B CA 1
ATOM 3048 C C . TYR B 1 21 ? 20.281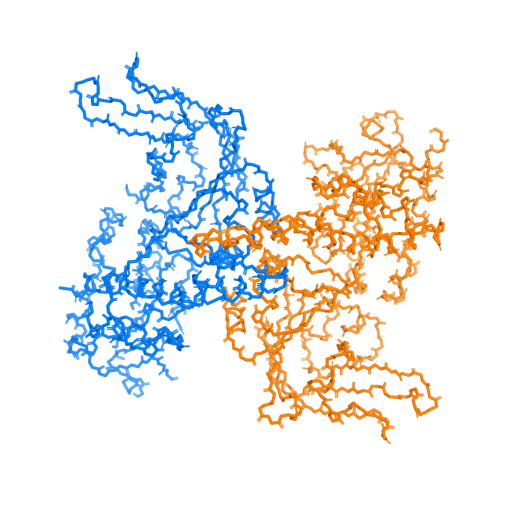 75.242 6.222 1.00 23.06 21 TYR B C 1
ATOM 3049 O O . TYR B 1 21 ? 19.446 75.063 7.120 1.00 23.46 21 TYR B O 1
ATOM 3058 N N . ILE B 1 22 ? 21.302 76.085 6.337 1.00 22.22 22 ILE B N 1
ATOM 3059 C CA . ILE B 1 22 ? 21.522 76.887 7.543 1.00 19.09 22 ILE B CA 1
ATOM 3060 C C . ILE B 1 22 ? 21.492 78.370 7.187 1.00 20.53 22 ILE B C 1
ATOM 3061 O O . ILE B 1 22 ? 22.033 78.775 6.159 1.00 20.07 22 ILE B O 1
ATOM 3066 N N . LYS B 1 23 ? 20.866 79.174 8.040 1.00 21.53 23 LYS B N 1
ATOM 3067 C CA . LYS B 1 23 ? 20.785 80.615 7.827 1.00 22.61 23 LYS B CA 1
ATOM 3068 C C . LYS B 1 23 ? 20.378 81.216 9.168 1.00 24.22 23 LYS B C 1
ATOM 3069 O O . LYS B 1 23 ? 20.027 80.488 10.089 1.00 25.76 23 LYS B O 1
ATOM 3075 N N . ARG B 1 24 ? 20.447 82.539 9.286 1.00 24.87 24 ARG B N 1
ATOM 3076 C CA . ARG B 1 24 ? 19.983 83.205 10.492 1.00 23.90 24 ARG B CA 1
ATOM 3077 C C . ARG B 1 24 ? 18.673 83.862 10.036 1.00 25.35 24 ARG B C 1
ATOM 3078 O O . ARG B 1 24 ? 18.595 84.393 8.928 1.00 23.00 24 ARG B O 1
ATOM 3086 N N . LEU B 1 25 ? 17.638 83.791 10.870 1.00 24.71 25 LEU B N 1
ATOM 3087 C CA . LEU B 1 25 ? 16.344 84.354 10.517 1.00 24.37 25 LEU B CA 1
ATOM 3088 C C . LEU B 1 25 ? 16.348 85.872 10.388 1.00 24.74 25 LEU B C 1
ATOM 3089 O O . LEU B 1 25 ? 16.691 86.594 11.318 1.00 24.13 25 LEU B O 1
ATOM 3094 N N . SER B 1 26 ? 15.963 86.346 9.215 1.00 22.17 26 SER B N 1
ATOM 3095 C CA . SER B 1 26 ? 15.890 87.779 8.945 1.00 22.44 26 SER B CA 1
ATOM 3096 C C . SER B 1 26 ? 14.584 88.329 9.531 1.00 23.34 26 SER B C 1
ATOM 3097 O O . SER B 1 26 ? 13.649 87.576 9.807 1.00 22.88 26 SER B O 1
ATOM 3100 N N . ALA B 1 27 ? 14.503 89.641 9.712 1.00 24.30 27 ALA B N 1
ATOM 3101 C CA . ALA B 1 27 ? 13.270 90.211 10.242 1.00 25.13 27 ALA B CA 1
ATOM 3102 C C . ALA B 1 27 ? 12.089 89.814 9.349 1.00 25.32 27 ALA B C 1
ATOM 3103 O O . ALA B 1 27 ? 11.000 89.554 9.851 1.00 27.05 27 ALA B O 1
ATOM 3105 N N . ASN B 1 28 ? 12.305 89.764 8.036 1.00 27.42 28 ASN B N 1
ATOM 3106 C CA . ASN B 1 28 ? 11.226 89.399 7.115 1.00 30.19 28 ASN B CA 1
ATOM 3107 C C . ASN B 1 28 ? 10.866 87.918 7.221 1.00 30.38 28 ASN B C 1
ATOM 3108 O O . ASN B 1 28 ? 9.690 87.567 7.143 1.00 28.81 28 ASN B O 1
ATOM 3113 N N . ASP B 1 29 ? 11.865 87.051 7.413 1.00 28.81 29 ASP B N 1
ATOM 3114 C CA . ASP B 1 29 ? 11.606 85.615 7.555 1.00 28.13 29 ASP B CA 1
ATOM 3115 C C . ASP B 1 29 ? 10.573 85.345 8.659 1.00 27.78 29 ASP B C 1
ATOM 3116 O O . ASP B 1 29 ? 9.676 84.522 8.510 1.00 27.38 29 ASP B O 1
ATOM 3121 N N . THR B 1 30 ? 10.736 86.032 9.780 1.00 26.39 30 THR B N 1
ATOM 3122 C CA . THR B 1 30 ? 9.876 85.839 10.940 1.00 27.61 30 THR B CA 1
ATOM 3123 C C . THR B 1 30 ? 8.592 86.670 10.952 1.00 27.60 30 THR B C 1
ATOM 3124 O O . THR B 1 30 ? 7.758 86.485 11.826 1.00 26.78 30 THR B O 1
ATOM 3128 N N . GLY B 1 31 ? 8.446 87.578 9.992 1.00 28.26 31 GLY B N 1
ATOM 3129 C CA . GLY B 1 31 ? 7.272 88.432 9.950 1.00 30.71 31 GLY B CA 1
ATOM 3130 C C . GLY B 1 31 ? 7.441 89.653 10.842 1.00 32.57 31 GLY B C 1
ATOM 3131 O O . GLY B 1 31 ? 6.512 90.440 11.038 1.00 33.48 31 GLY B O 1
ATOM 3132 N N . ALA B 1 32 ? 8.641 89.811 11.388 1.00 32.98 32 ALA B N 1
ATOM 3133 C CA . ALA B 1 32 ? 8.951 90.934 12.262 1.00 33.08 32 ALA B CA 1
ATOM 3134 C C . ALA B 1 32 ? 8.838 92.265 11.530 1.00 32.99 32 ALA B C 1
ATOM 3135 O O . ALA B 1 32 ? 8.624 93.294 12.164 1.00 32.90 32 ALA B O 1
ATOM 3137 N N . THR B 1 33 ? 8.985 92.256 10.206 1.00 31.98 33 THR B N 1
ATOM 3138 C CA . THR B 1 33 ? 8.876 93.500 9.445 1.00 35.62 33 THR B CA 1
ATOM 3139 C C . THR B 1 33 ? 7.424 93.921 9.288 1.00 38.05 33 THR B C 1
ATOM 3140 O O . THR B 1 33 ? 7.117 94.832 8.524 1.00 37.61 33 THR B O 1
ATOM 3144 N N . GLY B 1 34 ? 6.534 93.235 10.007 1.00 41.38 34 GLY B N 1
ATOM 3145 C CA . GLY B 1 34 ? 5.122 93.572 9.970 1.00 42.65 34 GLY B CA 1
ATOM 3146 C C . GLY B 1 34 ? 4.322 92.936 8.859 1.00 44.43 34 GLY B C 1
ATOM 3147 O O . GLY B 1 34 ? 4.849 92.170 8.055 1.00 45.97 34 GLY B O 1
ATOM 3148 N N . GLY B 1 35 ? 3.034 93.263 8.821 1.00 44.61 35 GLY B N 1
ATOM 3149 C CA . GLY B 1 35 ? 2.159 92.727 7.797 1.00 45.03 35 GLY B CA 1
ATOM 3150 C C . GLY B 1 35 ? 1.904 91.242 7.942 1.00 45.73 35 GLY B C 1
ATOM 3151 O O . GLY B 1 35 ? 2.008 90.682 9.035 1.00 46.14 35 GLY B O 1
ATOM 3152 N N . HIS B 1 36 ? 1.572 90.605 6.824 1.00 46.67 36 HIS B N 1
ATOM 3153 C CA . HIS B 1 36 ? 1.287 89.175 6.789 1.00 45.52 36 HIS B CA 1
ATOM 3154 C C . HIS B 1 36 ? 2.553 88.363 6.551 1.00 43.73 36 HIS B C 1
ATOM 3155 O O . HIS B 1 36 ? 3.424 88.763 5.774 1.00 43.89 36 HIS B O 1
ATOM 3162 N N . GLN B 1 37 ? 2.648 87.218 7.219 1.00 41.02 37 GLN B N 1
ATOM 3163 C CA . GLN B 1 37 ? 3.798 86.338 7.066 1.00 39.69 37 GLN B CA 1
ATOM 3164 C C . GLN B 1 37 ? 3.982 85.968 5.586 1.00 38.35 37 GLN B C 1
ATOM 3165 O O . GLN B 1 37 ? 3.008 85.677 4.896 1.00 37.47 37 GLN B O 1
ATOM 3171 N N . VAL B 1 38 ? 5.220 85.994 5.092 1.00 36.48 38 VAL B N 1
ATOM 3172 C CA . VAL B 1 38 ? 5.486 85.613 3.700 1.00 34.46 38 VAL B CA 1
ATOM 3173 C C . VAL B 1 38 ? 6.263 84.305 3.679 1.00 32.92 38 VAL B C 1
ATOM 3174 O O . VAL B 1 38 ? 6.277 83.602 2.671 1.00 34.04 38 VAL B O 1
ATOM 3178 N N . GLY B 1 39 ? 6.915 83.996 4.797 1.00 31.20 39 GLY B N 1
ATOM 3179 C CA . GLY B 1 39 ? 7.671 82.762 4.904 1.00 28.94 39 GLY B CA 1
ATOM 3180 C C . GLY B 1 39 ? 9.186 82.887 5.012 1.00 28.37 39 GLY B C 1
ATOM 3181 O O . GLY B 1 39 ? 9.764 83.983 4.964 1.00 23.58 39 GLY B O 1
ATOM 3182 N N . LEU B 1 40 ? 9.815 81.727 5.160 1.00 26.42 40 LEU B N 1
ATOM 3183 C CA . LEU B 1 40 ? 11.250 81.609 5.281 1.00 28.18 40 LEU B CA 1
ATOM 3184 C C . LEU B 1 40 ? 11.834 81.529 3.870 1.00 27.89 40 LEU B C 1
ATOM 3185 O O . LEU B 1 40 ? 11.458 80.673 3.067 1.00 27.28 40 LEU B O 1
ATOM 3190 N N . TYR B 1 41 ? 12.747 82.441 3.572 1.00 26.51 41 TYR B N 1
ATOM 3191 C CA . TYR B 1 41 ? 13.376 82.499 2.261 1.00 25.50 41 TYR B CA 1
ATOM 3192 C C . TYR B 1 41 ? 14.255 81.289 1.970 1.00 25.88 41 TYR B C 1
ATOM 3193 O O . TYR B 1 41 ? 14.994 80.856 2.829 1.00 26.22 41 TYR B O 1
ATOM 3202 N N . ILE B 1 42 ? 14.153 80.731 0.765 1.00 27.37 42 ILE B N 1
ATOM 3203 C CA . ILE B 1 42 ? 15.002 79.608 0.376 1.00 28.48 42 ILE B CA 1
ATOM 3204 C C . ILE B 1 42 ? 15.696 80.001 -0.936 1.00 28.27 42 ILE B C 1
ATOM 3205 O O . ILE B 1 42 ? 15.074 80.599 -1.821 1.00 25.26 42 ILE B O 1
ATOM 3210 N N . PRO B 1 43 ? 17.010 79.705 -1.055 1.00 28.52 43 PRO B N 1
ATOM 3211 C CA . PRO B 1 43 ? 17.821 80.015 -2.236 1.00 28.07 43 PRO B CA 1
ATOM 3212 C C . PRO B 1 43 ? 17.273 79.316 -3.463 1.00 28.60 43 PRO B C 1
ATOM 3213 O O . PRO B 1 43 ? 16.938 78.132 -3.407 1.00 26.39 43 PRO B O 1
ATOM 3217 N N . SER B 1 44 ? 17.191 80.041 -4.572 1.00 28.62 44 SER B N 1
ATOM 3218 C CA . SER B 1 44 ? 16.668 79.459 -5.791 1.00 30.88 44 SER B CA 1
ATOM 3219 C C . SER B 1 44 ? 17.529 78.275 -6.215 1.00 30.96 44 SER B C 1
ATOM 3220 O O . SER B 1 44 ? 17.029 77.296 -6.765 1.00 31.62 44 SER B O 1
ATOM 3223 N N . GLY B 1 45 ? 18.824 78.359 -5.935 1.00 30.56 45 GLY B N 1
ATOM 3224 C CA . GLY B 1 45 ? 19.724 77.282 -6.304 1.00 33.02 45 GLY B CA 1
ATOM 3225 C C . GLY B 1 45 ? 19.500 75.995 -5.531 1.00 34.41 45 GLY B C 1
ATOM 3226 O O . GLY B 1 45 ? 20.239 75.022 -5.708 1.00 36.79 45 GLY B O 1
ATOM 3227 N N . ILE B 1 46 ? 18.479 75.985 -4.681 1.00 33.68 46 ILE B N 1
ATOM 3228 C CA . ILE B 1 46 ? 18.144 74.823 -3.857 1.00 34.56 46 ILE B CA 1
ATOM 3229 C C . ILE B 1 46 ? 16.733 74.296 -4.176 1.00 32.55 46 ILE B C 1
ATOM 3230 O O . ILE B 1 46 ? 16.378 73.167 -3.843 1.00 29.75 46 ILE B O 1
ATOM 3235 N N . VAL B 1 47 ? 15.936 75.127 -4.827 1.00 30.25 47 VAL B N 1
ATOM 3236 C CA . VAL B 1 47 ? 14.571 74.752 -5.167 1.00 30.85 47 VAL B CA 1
ATOM 3237 C C . VAL B 1 47 ? 14.500 73.612 -6.164 1.00 31.62 47 VAL B C 1
ATOM 3238 O O . VAL B 1 47 ? 13.697 72.696 -6.011 1.00 30.69 47 VAL B O 1
ATOM 3242 N N . GLU B 1 48 ? 15.336 73.668 -7.191 1.00 31.76 48 GLU B N 1
ATOM 3243 C CA . GLU B 1 48 ? 15.305 72.621 -8.201 1.00 37.12 48 GLU B CA 1
ATOM 3244 C C . GLU B 1 48 ? 15.613 71.250 -7.611 1.00 36.84 48 GLU B C 1
ATOM 3245 O O . GLU B 1 48 ? 15.183 70.226 -8.137 1.00 39.16 48 GLU B O 1
ATOM 3251 N N . LYS B 1 49 ? 16.338 71.223 -6.503 1.00 36.21 49 LYS B N 1
ATOM 3252 C CA . LYS B 1 49 ? 16.680 69.951 -5.901 1.00 33.88 49 LYS B CA 1
ATOM 3253 C C . LYS B 1 49 ? 15.602 69.472 -4.945 1.00 33.40 49 LYS B C 1
ATOM 3254 O O . LYS B 1 49 ? 15.256 68.289 -4.930 1.00 34.38 49 LYS B O 1
ATOM 3260 N N . LEU B 1 50 ? 15.042 70.398 -4.176 1.00 29.70 50 LEU B N 1
ATOM 3261 C CA . LEU B 1 50 ? 14.045 70.045 -3.169 1.00 29.69 50 LEU B CA 1
ATOM 3262 C C . LEU B 1 50 ? 12.566 70.131 -3.539 1.00 28.16 50 LEU B C 1
ATOM 3263 O O . LEU B 1 50 ? 11.773 69.335 -3.055 1.00 26.84 50 LEU B O 1
ATOM 3268 N N . PHE B 1 51 ? 12.198 71.101 -4.371 1.00 26.48 51 PHE B N 1
ATOM 3269 C CA . PHE B 1 51 ? 10.805 71.288 -4.776 1.00 26.31 51 PHE B CA 1
ATOM 3270 C C . PHE B 1 51 ? 10.755 71.552 -6.280 1.00 25.40 51 PHE B C 1
ATOM 3271 O O . PHE B 1 51 ? 10.351 72.623 -6.723 1.00 25.49 51 PHE B O 1
ATOM 3279 N N . PRO B 1 52 ? 11.154 70.565 -7.088 1.00 26.37 52 PRO B N 1
ATOM 3280 C CA . PRO B 1 52 ? 11.151 70.744 -8.546 1.00 29.98 52 PRO B CA 1
ATOM 3281 C C . PRO B 1 52 ? 9.805 71.067 -9.188 1.00 31.72 52 PRO B C 1
ATOM 3282 O O . PRO B 1 52 ? 9.760 71.736 -10.210 1.00 31.95 52 PRO B O 1
ATOM 3286 N N . SER B 1 53 ? 8.711 70.615 -8.584 1.00 32.95 53 SER B N 1
ATOM 3287 C CA . SER B 1 53 ? 7.395 70.853 -9.165 1.00 34.72 53 SER B CA 1
ATOM 3288 C C . SER B 1 53 ? 6.866 72.282 -9.062 1.00 34.92 53 SER B C 1
ATOM 3289 O O . SER B 1 53 ? 5.917 72.632 -9.761 1.00 37.75 53 SER B O 1
ATOM 3292 N N . ILE B 1 54 ? 7.456 73.111 -8.204 1.00 34.01 54 ILE B N 1
ATOM 3293 C CA . ILE B 1 54 ? 6.987 74.491 -8.088 1.00 33.60 54 ILE B CA 1
ATOM 3294 C C . ILE B 1 54 ? 7.941 75.442 -8.800 1.00 32.03 54 ILE B C 1
ATOM 3295 O O . ILE B 1 54 ? 7.700 76.646 -8.845 1.00 32.45 54 ILE B O 1
ATOM 3300 N N . ASN B 1 55 ? 9.010 74.888 -9.368 1.00 32.23 55 ASN B N 1
ATOM 3301 C CA . ASN B 1 55 ? 10.047 75.665 -10.047 1.00 30.89 55 ASN B CA 1
ATOM 3302 C C . ASN B 1 55 ? 9.715 75.961 -11.506 1.00 31.22 55 ASN B C 1
ATOM 3303 O O . ASN B 1 55 ? 10.459 75.588 -12.408 1.00 30.37 55 ASN B O 1
ATOM 3308 N N . HIS B 1 56 ? 8.608 76.653 -11.733 1.00 30.70 56 HIS B N 1
ATOM 3309 C CA . HIS B 1 56 ? 8.190 76.982 -13.083 1.00 31.03 56 HIS B CA 1
ATOM 3310 C C . HIS B 1 56 ? 7.281 78.204 -13.056 1.00 31.59 56 HIS B C 1
ATOM 3311 O O . HIS B 1 56 ? 6.872 78.665 -11.990 1.00 31.70 56 HIS B O 1
ATOM 3318 N N . THR B 1 57 ? 6.961 78.711 -14.239 1.00 34.05 57 THR B N 1
ATOM 3319 C CA . THR B 1 57 ? 6.126 79.890 -14.382 1.00 35.88 57 THR B CA 1
ATOM 3320 C C . THR B 1 57 ? 4.854 79.636 -15.192 1.00 38.50 57 THR B C 1
ATOM 3321 O O . THR B 1 57 ? 4.325 80.555 -15.822 1.00 38.99 57 THR B O 1
ATOM 3325 N N . ARG B 1 58 ? 4.364 78.398 -15.178 1.00 39.49 58 ARG B N 1
ATOM 3326 C CA . ARG B 1 58 ? 3.145 78.066 -15.913 1.00 41.68 58 ARG B CA 1
ATOM 3327 C C . ARG B 1 58 ? 1.913 78.651 -15.235 1.00 43.24 58 ARG B C 1
ATOM 3328 O O . ARG B 1 58 ? 0.962 79.048 -15.908 1.00 44.58 58 ARG B O 1
ATOM 3336 N N . GLU B 1 59 ? 1.926 78.682 -13.903 1.00 41.46 59 GLU B N 1
ATOM 3337 C CA . GLU B 1 59 ? 0.816 79.239 -13.134 1.00 40.53 59 GLU B CA 1
ATOM 3338 C C . GLU B 1 59 ? 1.355 80.187 -12.080 1.00 38.34 59 GLU B C 1
ATOM 3339 O O . GLU B 1 59 ? 2.521 80.097 -11.684 1.00 37.40 59 GLU B O 1
ATOM 3345 N N . LEU B 1 60 ? 0.496 81.088 -11.624 1.00 34.39 60 LEU B N 1
ATOM 3346 C CA . LEU B 1 60 ? 0.861 82.055 -10.602 1.00 33.30 60 LEU B CA 1
ATOM 3347 C C . LEU B 1 60 ? 0.975 81.376 -9.238 1.00 31.27 60 LEU B C 1
ATOM 3348 O O . LEU B 1 60 ? 0.060 80.682 -8.802 1.00 29.30 60 LEU B O 1
ATOM 3353 N N . ASN B 1 61 ? 2.112 81.579 -8.583 1.00 28.18 61 ASN B N 1
ATOM 3354 C CA . ASN B 1 61 ? 2.394 81.036 -7.255 1.00 25.84 61 ASN B CA 1
ATOM 3355 C C . ASN B 1 61 ? 2.216 79.526 -7.032 1.00 25.61 61 ASN B C 1
ATOM 3356 O O . ASN B 1 61 ? 1.482 79.097 -6.136 1.00 24.60 61 ASN B O 1
ATOM 3361 N N . PRO B 1 62 ? 2.891 78.697 -7.842 1.00 24.34 62 PRO B N 1
ATOM 3362 C CA . PRO B 1 62 ? 2.725 77.262 -7.611 1.00 26.41 62 PRO B CA 1
ATOM 3363 C C . PRO B 1 62 ? 3.324 76.899 -6.248 1.00 28.13 62 PRO B C 1
ATOM 3364 O O . PRO B 1 62 ? 4.249 77.569 -5.759 1.00 26.44 62 PRO B O 1
ATOM 3368 N N . SER B 1 63 ? 2.787 75.856 -5.627 1.00 26.86 63 SER B N 1
ATOM 3369 C CA . SER B 1 63 ? 3.277 75.433 -4.333 1.00 28.60 63 SER B CA 1
ATOM 3370 C C . SER B 1 63 ? 3.005 73.954 -4.069 1.00 30.55 63 SER B C 1
ATOM 3371 O O . SER B 1 63 ? 2.266 73.297 -4.805 1.00 29.09 63 SER B O 1
ATOM 3374 N N . VAL B 1 64 ? 3.622 73.445 -3.011 1.00 28.45 64 VAL B N 1
ATOM 3375 C CA . VAL B 1 64 ? 3.469 72.057 -2.602 1.00 30.38 64 VAL B CA 1
ATOM 3376 C C . VAL B 1 64 ? 3.588 72.030 -1.093 1.00 31.05 64 VAL B C 1
ATOM 3377 O O . VAL B 1 64 ? 4.075 72.991 -0.490 1.00 30.27 64 VAL B O 1
ATOM 3381 N N . PHE B 1 65 ? 3.150 70.935 -0.488 1.00 29.99 65 PHE B N 1
ATOM 3382 C CA . PHE B 1 65 ? 3.218 70.778 0.958 1.00 32.16 65 PHE B CA 1
ATOM 3383 C C . PHE B 1 65 ? 4.280 69.766 1.370 1.00 31.49 65 PHE B C 1
ATOM 3384 O O . PHE B 1 65 ? 4.649 68.879 0.597 1.00 33.44 65 PHE B O 1
ATOM 3392 N N . LEU B 1 66 ? 4.766 69.915 2.594 1.00 32.18 66 LEU B N 1
ATOM 3393 C CA . LEU B 1 66 ? 5.748 68.999 3.157 1.00 30.99 66 LEU B CA 1
ATOM 3394 C C . LEU B 1 66 ? 5.566 69.074 4.660 1.00 30.87 66 LEU B C 1
ATOM 3395 O O . LEU B 1 66 ? 5.160 70.107 5.190 1.00 31.86 66 LEU B O 1
ATOM 3400 N N . THR B 1 67 ? 5.841 67.973 5.348 1.00 30.99 67 THR B N 1
ATOM 3401 C CA . THR B 1 67 ? 5.685 67.936 6.795 1.00 32.03 67 THR B CA 1
ATOM 3402 C C . THR B 1 67 ? 6.879 68.577 7.492 1.00 32.31 67 THR B C 1
ATOM 3403 O O . THR B 1 67 ? 8.027 68.190 7.270 1.00 32.12 67 THR B O 1
ATOM 3407 N N . ALA B 1 68 ? 6.596 69.573 8.320 1.00 31.76 68 ALA B N 1
ATOM 3408 C CA . ALA B 1 68 ? 7.635 70.268 9.059 1.00 35.39 68 ALA B CA 1
ATOM 3409 C C . ALA B 1 68 ? 7.661 69.810 10.517 1.00 35.60 68 ALA B C 1
ATOM 3410 O O . ALA B 1 68 ? 6.712 70.037 11.275 1.00 35.99 68 ALA B O 1
ATOM 3412 N N . HIS B 1 69 ? 8.746 69.140 10.893 1.00 36.08 69 HIS B N 1
ATOM 3413 C CA . HIS B 1 69 ? 8.930 68.669 12.259 1.00 36.22 69 HIS B CA 1
ATOM 3414 C C . HIS B 1 69 ? 9.946 69.584 12.941 1.00 36.55 69 HIS B C 1
ATOM 3415 O O . HIS B 1 69 ? 11.071 69.747 12.467 1.00 36.62 69 HIS B O 1
ATOM 3422 N N . VAL B 1 70 ? 9.551 70.190 14.051 1.00 35.81 70 VAL B N 1
ATOM 3423 C CA . VAL B 1 70 ? 10.455 71.064 14.772 1.00 35.98 70 VAL B CA 1
ATOM 3424 C C . VAL B 1 70 ? 10.997 70.344 16.004 1.00 36.56 70 VAL B C 1
ATOM 3425 O O . VAL B 1 70 ? 10.243 70.027 16.924 1.00 37.94 70 VAL B O 1
ATOM 3429 N N . SER B 1 71 ? 12.301 70.079 16.009 1.00 35.84 71 SER B N 1
ATOM 3430 C CA . SER B 1 71 ? 12.955 69.382 17.122 1.00 35.76 71 SER B CA 1
ATOM 3431 C C . SER B 1 71 ? 13.490 70.337 18.187 1.00 36.73 71 SER B C 1
ATOM 3432 O O . SER B 1 71 ? 13.860 69.918 19.285 1.00 36.27 71 SER B O 1
ATOM 3435 N N . SER B 1 72 ? 13.528 71.621 17.864 1.00 37.70 72 SER B N 1
ATOM 3436 C CA . SER B 1 72 ? 14.057 72.605 18.790 1.00 39.67 72 SER B CA 1
ATOM 3437 C C . SER B 1 72 ? 13.040 73.103 19.802 1.00 40.06 72 SER B C 1
ATOM 3438 O O . SER B 1 72 ? 13.396 73.522 20.903 1.00 40.00 72 SER B O 1
ATOM 3441 N N . HIS B 1 73 ? 11.772 73.074 19.420 1.00 40.41 73 HIS B N 1
ATOM 3442 C CA . HIS B 1 73 ? 10.714 73.532 20.300 1.00 39.30 73 HIS B CA 1
ATOM 3443 C C . HIS B 1 73 ? 9.601 72.506 20.339 1.00 41.63 73 HIS B C 1
ATOM 3444 O O . HIS B 1 73 ? 9.449 71.702 19.420 1.00 41.32 73 HIS B O 1
ATOM 3451 N N . ASP B 1 74 ? 8.828 72.536 21.415 1.00 44.82 74 ASP B N 1
ATOM 3452 C CA . ASP B 1 74 ? 7.722 71.611 21.594 1.00 47.98 74 ASP B CA 1
ATOM 3453 C C . ASP B 1 74 ? 6.554 72.071 20.728 1.00 49.20 74 ASP B C 1
ATOM 3454 O O . ASP B 1 74 ? 5.638 72.734 21.206 1.00 50.71 74 ASP B O 1
ATOM 3459 N N . CYS B 1 75 ? 6.596 71.720 19.447 1.00 49.54 75 CYS B N 1
ATOM 3460 C CA . CYS B 1 75 ? 5.551 72.115 18.515 1.00 49.43 75 CYS B CA 1
ATOM 3461 C C . CYS B 1 75 ? 4.998 70.926 17.753 1.00 47.88 75 CYS B C 1
ATOM 3462 O O . CYS B 1 75 ? 5.716 69.978 17.448 1.00 47.51 75 CYS B O 1
ATOM 3465 N N . PRO B 1 76 ? 3.700 70.963 17.437 1.00 46.95 76 PRO B N 1
ATOM 3466 C CA . PRO B 1 76 ? 3.108 69.852 16.694 1.00 46.62 76 PRO B CA 1
ATOM 3467 C C . PRO B 1 76 ? 3.585 69.914 15.249 1.00 45.18 76 PRO B C 1
ATOM 3468 O O . PRO B 1 76 ? 3.859 70.994 14.728 1.00 45.04 76 PRO B O 1
ATOM 3472 N N . ASP B 1 77 ? 3.712 68.759 14.611 1.00 44.49 77 ASP B N 1
ATOM 3473 C CA . ASP B 1 77 ? 4.125 68.737 13.220 1.00 43.56 77 ASP B CA 1
ATOM 3474 C C . ASP B 1 77 ? 3.033 69.450 12.437 1.00 43.44 77 ASP B C 1
ATOM 3475 O O . ASP B 1 77 ? 1.866 69.439 12.830 1.00 40.95 77 ASP B O 1
ATOM 3480 N N . SER B 1 78 ? 3.416 70.080 11.336 1.00 43.22 78 SER B N 1
ATOM 3481 C CA . SER B 1 78 ? 2.451 70.791 10.519 1.00 42.99 78 SER B CA 1
ATOM 3482 C C . SER B 1 78 ? 2.810 70.666 9.047 1.00 40.75 78 SER B C 1
ATOM 3483 O O . SER B 1 78 ? 3.935 70.308 8.704 1.00 38.73 78 SER B O 1
ATOM 3486 N N . GLU B 1 79 ? 1.841 70.925 8.177 1.00 37.44 79 GLU B N 1
ATOM 3487 C CA . GLU B 1 79 ? 2.086 70.845 6.747 1.00 35.63 79 GLU B CA 1
ATOM 3488 C C . GLU B 1 79 ? 2.484 72.232 6.286 1.00 34.97 79 GLU B C 1
ATOM 3489 O O . GLU B 1 79 ? 1.640 73.103 6.095 1.00 35.47 79 GLU B O 1
ATOM 3495 N N . ALA B 1 80 ? 3.787 72.441 6.147 1.00 32.90 80 ALA B N 1
ATOM 3496 C CA . ALA B 1 80 ? 4.304 73.727 5.711 1.00 32.05 80 ALA B CA 1
ATOM 3497 C C . ALA B 1 80 ? 4.103 73.799 4.207 1.00 31.02 80 ALA B C 1
ATOM 3498 O O . ALA B 1 80 ? 3.844 72.787 3.563 1.00 31.93 80 ALA B O 1
ATOM 3500 N N . ARG B 1 81 ? 4.225 74.992 3.648 1.00 29.15 81 ARG B N 1
ATOM 3501 C CA . ARG B 1 81 ? 4.034 75.161 2.223 1.00 28.50 81 ARG B CA 1
ATOM 3502 C C . ARG B 1 81 ? 5.219 75.814 1.510 1.00 27.02 81 ARG B C 1
ATOM 3503 O O . ARG B 1 81 ? 5.559 76.961 1.796 1.00 24.82 81 ARG B O 1
ATOM 3511 N N . ALA B 1 82 ? 5.849 75.078 0.597 1.00 26.29 82 ALA B N 1
ATOM 3512 C CA . ALA B 1 82 ? 6.945 75.632 -0.193 1.00 27.26 82 ALA B CA 1
ATOM 3513 C C . ALA B 1 82 ? 6.209 76.320 -1.323 1.00 27.75 82 ALA B C 1
ATOM 3514 O O . ALA B 1 82 ? 5.307 75.737 -1.929 1.00 26.45 82 ALA B O 1
ATOM 3516 N N . ILE B 1 83 ? 6.591 77.552 -1.617 1.00 27.47 83 ILE B N 1
ATOM 3517 C CA . ILE B 1 83 ? 5.903 78.305 -2.645 1.00 28.30 83 ILE B CA 1
ATOM 3518 C C . ILE B 1 83 ? 6.809 79.197 -3.456 1.00 28.34 83 ILE B C 1
ATOM 3519 O O . ILE B 1 83 ? 7.785 79.757 -2.950 1.00 29.78 83 ILE B O 1
ATOM 3524 N N . TYR B 1 84 ? 6.474 79.327 -4.729 1.00 27.24 84 TYR B N 1
ATOM 3525 C CA . TYR B 1 84 ? 7.227 80.180 -5.617 1.00 26.99 84 TYR B CA 1
ATOM 3526 C C . TYR B 1 84 ? 6.419 81.429 -5.955 1.00 28.72 84 TYR B C 1
ATOM 3527 O O . TYR B 1 84 ? 5.557 81.400 -6.848 1.00 29.37 84 TYR B O 1
ATOM 3536 N N . TYR B 1 85 ? 6.687 82.517 -5.235 1.00 26.31 85 TYR B N 1
ATOM 3537 C CA . TYR B 1 85 ? 6.010 83.786 -5.501 1.00 27.76 85 TYR B CA 1
ATOM 3538 C C . TYR B 1 85 ? 6.486 84.212 -6.884 1.00 28.32 85 TYR B C 1
ATOM 3539 O O . TYR B 1 85 ? 7.574 84.769 -7.074 1.00 28.35 85 TYR B O 1
ATOM 3548 N N . ASN B 1 86 ? 5.605 83.925 -7.826 1.00 28.37 86 ASN B N 1
ATOM 3549 C CA . ASN B 1 86 ? 5.740 84.080 -9.270 1.00 31.04 86 ASN B CA 1
ATOM 3550 C C . ASN B 1 86 ? 5.278 85.363 -9.991 1.00 29.79 86 ASN B C 1
ATOM 3551 O O . ASN B 1 86 ? 5.569 85.521 -11.174 1.00 26.21 86 ASN B O 1
ATOM 3556 N N . SER B 1 87 ? 4.535 86.236 -9.312 1.00 29.43 87 SER B N 1
ATOM 3557 C CA . SER B 1 87 ? 3.960 87.426 -9.950 1.00 31.17 87 SER B CA 1
ATOM 3558 C C . SER B 1 87 ? 4.773 88.222 -10.975 1.00 31.97 87 SER B C 1
ATOM 3559 O O . SER B 1 87 ? 4.184 88.928 -11.794 1.00 32.71 87 SER B O 1
ATOM 3562 N N . ALA B 1 88 ? 6.100 88.110 -10.956 1.00 29.41 88 ALA B N 1
ATOM 3563 C CA . ALA B 1 88 ? 6.921 88.825 -11.927 1.00 28.65 88 ALA B CA 1
ATOM 3564 C C . ALA B 1 88 ? 6.621 88.319 -13.333 1.00 30.12 88 ALA B C 1
ATOM 3565 O O . ALA B 1 88 ? 6.883 89.003 -14.322 1.00 29.09 88 ALA B O 1
ATOM 3567 N N . HIS B 1 89 ? 6.085 87.110 -13.421 1.00 30.02 89 HIS B N 1
ATOM 3568 C CA . HIS B 1 89 ? 5.746 86.524 -14.712 1.00 32.32 89 HIS B CA 1
ATOM 3569 C C . HIS B 1 89 ? 4.251 86.671 -14.980 1.00 33.60 89 HIS B C 1
ATOM 3570 O O . HIS B 1 89 ? 3.731 86.094 -15.932 1.00 36.67 89 HIS B O 1
ATOM 3577 N N . PHE B 1 90 ? 3.570 87.443 -14.136 1.00 33.93 90 PHE B N 1
ATOM 3578 C CA . PHE B 1 90 ? 2.135 87.661 -14.276 1.00 35.83 90 PHE B CA 1
ATOM 3579 C C . PHE B 1 90 ? 1.762 89.134 -14.054 1.00 37.64 90 PHE B C 1
ATOM 3580 O O . PHE B 1 90 ? 0.825 89.455 -13.311 1.00 37.72 90 PHE B O 1
ATOM 3588 N N . GLY B 1 91 ? 2.521 90.019 -14.701 1.00 38.12 91 GLY B N 1
ATOM 3589 C CA . GLY B 1 91 ? 2.272 91.447 -14.618 1.00 37.87 91 GLY B CA 1
ATOM 3590 C C . GLY B 1 91 ? 2.724 92.165 -13.362 1.00 39.29 91 GLY B C 1
ATOM 3591 O O . GLY B 1 91 ? 2.650 93.394 -13.296 1.00 37.98 91 GLY B O 1
ATOM 3592 N N . LYS B 1 92 ? 3.194 91.425 -12.362 1.00 38.92 92 LYS B N 1
ATOM 3593 C CA . LYS B 1 92 ? 3.623 92.062 -11.127 1.00 36.06 92 LYS B CA 1
ATOM 3594 C C . LYS B 1 92 ? 5.133 92.035 -10.865 1.00 34.89 92 LYS B C 1
ATOM 3595 O O . LYS B 1 92 ? 5.923 92.145 -11.799 1.00 33.05 92 LYS B O 1
ATOM 3601 N N . THR B 1 93 ? 5.532 91.851 -9.608 1.00 32.80 93 THR B N 1
ATOM 3602 C CA . THR B 1 93 ? 6.950 91.930 -9.263 1.00 33.95 93 THR B CA 1
ATOM 3603 C C . THR B 1 93 ? 7.677 90.805 -8.515 1.00 31.85 93 THR B C 1
ATOM 3604 O O . THR B 1 93 ? 8.903 90.726 -8.562 1.00 31.35 93 THR B O 1
ATOM 3608 N N . ARG B 1 94 ? 6.951 89.942 -7.826 1.00 30.04 94 ARG B N 1
ATOM 3609 C CA . ARG B 1 94 ? 7.608 88.896 -7.054 1.00 30.95 94 ARG B CA 1
ATOM 3610 C C . ARG B 1 94 ? 8.338 87.835 -7.858 1.00 29.65 94 ARG B C 1
ATOM 3611 O O . ARG B 1 94 ? 7.923 87.468 -8.961 1.00 27.88 94 ARG B O 1
ATOM 3619 N N . ASN B 1 95 ? 9.442 87.355 -7.293 1.00 27.26 95 ASN B N 1
ATOM 3620 C CA . ASN B 1 95 ? 10.224 86.305 -7.921 1.00 26.41 95 ASN B CA 1
ATOM 3621 C C . ASN B 1 95 ? 11.128 85.688 -6.868 1.00 26.49 95 ASN B C 1
ATOM 3622 O O . ASN B 1 95 ? 12.343 85.867 -6.899 1.00 25.13 95 ASN B O 1
ATOM 3627 N N . GLU B 1 96 ? 10.531 84.950 -5.941 1.00 25.29 96 GLU B N 1
ATOM 3628 C CA . GLU B 1 96 ? 11.296 84.343 -4.859 1.00 26.46 96 GLU B CA 1
ATOM 3629 C C . GLU B 1 96 ? 10.590 83.090 -4.386 1.00 25.02 96 GLU B C 1
ATOM 3630 O O . GLU B 1 96 ? 9.380 82.956 -4.561 1.00 23.95 96 GLU B O 1
ATOM 3636 N N . LYS B 1 97 ? 11.347 82.178 -3.782 1.00 23.02 97 LYS B N 1
ATOM 3637 C CA . LYS B 1 97 ? 10.771 80.956 -3.243 1.00 21.14 97 LYS B CA 1
ATOM 3638 C C . LYS B 1 97 ? 10.898 81.026 -1.733 1.00 23.31 97 LYS B C 1
ATOM 3639 O O . LYS B 1 97 ? 11.907 81.507 -1.218 1.00 21.65 97 LYS B O 1
ATOM 3645 N N . ARG B 1 98 ? 9.871 80.565 -1.027 1.00 23.89 98 ARG B N 1
ATOM 3646 C CA . ARG B 1 98 ? 9.886 80.546 0.428 1.00 25.61 98 ARG B CA 1
ATOM 3647 C C . ARG B 1 98 ? 9.071 79.364 0.937 1.00 27.14 98 ARG B C 1
ATOM 3648 O O . ARG B 1 98 ? 8.303 78.757 0.186 1.00 26.97 98 ARG B O 1
ATOM 3656 N N . ILE B 1 99 ? 9.249 79.030 2.206 1.00 24.62 99 ILE B N 1
ATOM 3657 C CA . ILE B 1 99 ? 8.472 77.963 2.822 1.00 27.35 99 ILE B CA 1
ATOM 3658 C C . ILE B 1 99 ? 7.702 78.685 3.927 1.00 28.99 99 ILE B C 1
ATOM 3659 O O . ILE B 1 99 ? 8.297 79.409 4.734 1.00 28.17 99 ILE B O 1
ATOM 3664 N N . THR B 1 100 ? 6.382 78.511 3.951 1.00 27.91 100 THR B N 1
ATOM 3665 C CA . THR B 1 100 ? 5.559 79.187 4.932 1.00 26.92 100 THR B CA 1
ATOM 3666 C C . THR B 1 100 ? 4.489 78.295 5.570 1.00 28.90 100 THR B C 1
ATOM 3667 O O . THR B 1 100 ? 4.513 77.077 5.407 1.00 28.21 100 THR B O 1
ATOM 3671 N N . ARG B 1 101 ? 3.558 78.920 6.287 1.00 31.19 101 ARG B N 1
ATOM 3672 C CA . ARG B 1 101 ? 2.481 78.251 7.034 1.00 33.14 101 ARG B CA 1
ATOM 3673 C C . ARG B 1 101 ? 3.028 77.174 7.966 1.00 31.51 101 ARG B C 1
ATOM 3674 O O . ARG B 1 101 ? 2.731 75.980 7.857 1.00 28.71 101 ARG B O 1
ATOM 3682 N N . TRP B 1 102 ? 3.841 77.634 8.905 1.00 30.38 102 TRP B N 1
ATOM 3683 C CA . TRP B 1 102 ? 4.482 76.766 9.876 1.00 31.42 102 TRP B CA 1
ATOM 3684 C C . TRP B 1 102 ? 3.545 76.338 10.996 1.00 32.52 102 TRP B C 1
ATOM 3685 O O . TRP B 1 102 ? 3.839 75.402 11.737 1.00 32.64 102 TRP B O 1
ATOM 3696 N N . GLY B 1 103 ? 2.418 77.029 11.112 1.00 33.96 103 GLY B N 1
ATOM 3697 C CA . GLY B 1 103 ? 1.473 76.702 12.155 1.00 36.02 103 GLY B CA 1
ATOM 3698 C C . GLY B 1 103 ? 1.564 77.754 13.239 1.00 38.99 103 GLY B C 1
ATOM 3699 O O . GLY B 1 103 ? 2.616 78.365 13.439 1.00 37.09 103 GLY B O 1
ATOM 3700 N N . ARG B 1 104 ? 0.456 77.960 13.942 1.00 40.10 104 ARG B N 1
ATOM 3701 C CA . ARG B 1 104 ? 0.378 78.946 15.008 1.00 40.10 104 ARG B CA 1
ATOM 3702 C C . ARG B 1 104 ? 1.358 78.660 16.144 1.00 39.12 104 ARG B C 1
ATOM 3703 O O . ARG B 1 104 ? 1.485 77.521 16.599 1.00 37.12 104 ARG B O 1
ATOM 3711 N N . GLY B 1 105 ? 2.048 79.707 16.591 1.00 38.55 105 GLY B N 1
ATOM 3712 C CA . GLY B 1 105 ? 3.003 79.574 17.681 1.00 37.97 105 GLY B CA 1
ATOM 3713 C C . GLY B 1 105 ? 4.376 79.046 17.300 1.00 36.06 105 GLY B C 1
ATOM 3714 O O . GLY B 1 105 ? 5.296 79.050 18.124 1.00 35.52 105 GLY B O 1
ATOM 3715 N N . SER B 1 106 ? 4.515 78.594 16.057 1.00 35.74 106 SER B N 1
ATOM 3716 C CA . SER B 1 106 ? 5.776 78.046 15.567 1.00 35.99 106 SER B CA 1
ATOM 3717 C C . SER B 1 106 ? 6.922 79.030 15.729 1.00 34.55 106 SER B C 1
ATOM 3718 O O . SER B 1 106 ? 6.764 80.227 15.495 1.00 33.86 106 SER B O 1
ATOM 3721 N N . PRO B 1 107 ? 8.101 78.531 16.128 1.00 34.36 107 PRO B N 1
ATOM 3722 C CA . PRO B 1 107 ? 9.268 79.398 16.314 1.00 33.70 107 PRO B CA 1
ATOM 3723 C C . PRO B 1 107 ? 9.681 80.108 15.034 1.00 32.51 107 PRO B C 1
ATOM 3724 O O . PRO B 1 107 ? 10.239 81.201 15.077 1.00 33.96 107 PRO B O 1
ATOM 3728 N N . LEU B 1 108 ? 9.400 79.495 13.893 1.00 32.36 108 LEU B N 1
ATOM 3729 C CA . LEU B 1 108 ? 9.767 80.105 12.618 1.00 34.11 108 LEU B CA 1
ATOM 3730 C C . LEU B 1 108 ? 8.872 81.299 12.287 1.00 34.29 108 LEU B C 1
ATOM 3731 O O . LEU B 1 108 ? 9.196 82.095 11.413 1.00 33.96 108 LEU B O 1
ATOM 3736 N N . GLN B 1 109 ? 7.758 81.436 13.000 1.00 35.76 109 GLN B N 1
ATOM 3737 C CA . GLN B 1 109 ? 6.841 82.551 12.760 1.00 37.69 109 GLN B CA 1
ATOM 3738 C C . GLN B 1 109 ? 6.898 83.542 13.909 1.00 37.42 109 GLN B C 1
ATOM 3739 O O . GLN B 1 109 ? 6.101 84.475 13.976 1.00 39.32 109 GLN B O 1
ATOM 3745 N N . ASP B 1 110 ? 7.853 83.341 14.806 1.00 37.05 110 ASP B N 1
ATOM 3746 C CA . ASP B 1 110 ? 8.001 84.200 15.974 1.00 35.23 110 ASP B CA 1
ATOM 3747 C C . ASP B 1 110 ? 9.032 85.309 15.766 1.00 35.43 110 ASP B C 1
ATOM 3748 O O . ASP B 1 110 ? 10.234 85.051 15.722 1.00 33.89 110 ASP B O 1
ATOM 3753 N N . PRO B 1 111 ? 8.570 86.567 15.655 1.00 36.27 111 PRO B N 1
ATOM 3754 C CA . PRO B 1 111 ? 9.452 87.722 15.454 1.00 35.29 111 PRO B CA 1
ATOM 3755 C C . PRO B 1 111 ? 10.569 87.864 16.483 1.00 35.63 111 PRO B C 1
ATOM 3756 O O . PRO B 1 111 ? 11.583 88.507 16.216 1.00 34.29 111 PRO B O 1
ATOM 3760 N N . GLU B 1 112 ? 10.390 87.258 17.652 1.00 35.60 112 GLU B N 1
ATOM 3761 C CA . GLU B 1 112 ? 11.408 87.344 18.690 1.00 35.66 112 GLU B CA 1
ATOM 3762 C C . GLU B 1 112 ? 12.553 86.354 18.466 1.00 34.25 112 GLU B C 1
ATOM 3763 O O . GLU B 1 112 ? 13.480 86.270 19.265 1.00 34.79 112 GLU B O 1
ATOM 3769 N N . ASN B 1 113 ? 12.474 85.616 17.363 1.00 32.14 113 ASN B N 1
ATOM 3770 C CA . ASN B 1 113 ? 13.497 84.664 16.973 1.00 28.42 113 ASN B CA 1
ATOM 3771 C C . ASN B 1 113 ? 14.283 85.292 15.821 1.00 27.99 113 ASN B C 1
ATOM 3772 O O . ASN B 1 113 ? 15.133 84.648 15.201 1.00 28.15 113 ASN B O 1
ATOM 3777 N N . THR B 1 114 ? 13.978 86.548 15.514 1.00 26.88 114 THR B N 1
ATOM 3778 C CA . THR B 1 114 ? 14.699 87.240 14.454 1.00 27.78 114 THR B CA 1
ATOM 3779 C C . THR B 1 114 ? 16.182 87.224 14.850 1.00 27.54 114 THR B C 1
ATOM 3780 O O . THR B 1 114 ? 16.536 87.541 15.992 1.00 26.63 114 THR B O 1
ATOM 3784 N N . GLY B 1 115 ? 17.036 86.840 13.911 1.00 25.25 115 GLY B N 1
ATOM 3785 C CA . GLY B 1 115 ? 18.460 86.777 14.182 1.00 24.30 115 GLY B CA 1
ATOM 3786 C C . GLY B 1 115 ? 18.961 85.405 14.615 1.00 24.73 115 GLY B C 1
ATOM 3787 O O . GLY B 1 115 ? 20.167 85.151 14.600 1.00 23.40 115 GLY B O 1
ATOM 3788 N N . ALA B 1 116 ? 18.045 84.519 15.002 1.00 23.92 116 ALA B N 1
ATOM 3789 C CA . ALA B 1 116 ? 18.413 83.186 15.457 1.00 21.45 116 ALA B CA 1
ATOM 3790 C C . ALA B 1 116 ? 18.956 82.274 14.360 1.00 23.88 116 ALA B C 1
ATOM 3791 O O . ALA B 1 116 ? 18.457 82.258 13.235 1.00 22.05 116 ALA B O 1
ATOM 3793 N N . LEU B 1 117 ? 19.972 81.500 14.717 1.00 22.77 117 LEU B N 1
ATOM 3794 C CA . LEU B 1 117 ? 20.601 80.550 13.811 1.00 25.72 117 LEU B CA 1
ATOM 3795 C C . LEU B 1 117 ? 19.615 79.409 13.642 1.00 25.98 117 LEU B C 1
ATOM 3796 O O . LEU B 1 117 ? 19.184 78.811 14.631 1.00 28.77 117 LEU B O 1
ATOM 3801 N N . THR B 1 118 ? 19.262 79.098 12.400 1.00 24.96 118 THR B N 1
ATOM 3802 C CA . THR B 1 118 ? 18.299 78.034 12.136 1.00 25.60 118 THR B CA 1
ATOM 3803 C C . THR B 1 118 ? 18.793 77.021 11.117 1.00 26.32 118 THR B C 1
ATOM 3804 O O . THR B 1 118 ? 19.338 77.387 10.077 1.00 24.31 118 THR B O 1
ATOM 3808 N N . LEU B 1 119 ? 18.580 75.743 11.419 1.00 25.16 119 LEU B N 1
ATOM 3809 C CA . LEU B 1 119 ? 19.001 74.677 10.531 1.00 26.99 119 LEU B CA 1
ATOM 3810 C C . LEU B 1 119 ? 17.808 73.841 10.059 1.00 28.30 119 LEU B C 1
ATOM 3811 O O . LEU B 1 119 ? 17.077 73.272 10.872 1.00 29.12 119 LEU B O 1
ATOM 3816 N N . LEU B 1 120 ? 17.608 73.776 8.744 1.00 29.27 120 LEU B N 1
ATOM 3817 C CA . LEU B 1 120 ? 16.516 72.980 8.185 1.00 27.27 120 LEU B CA 1
ATOM 3818 C C . LEU B 1 120 ? 17.135 71.791 7.488 1.00 27.11 120 LEU B C 1
ATOM 3819 O O . LEU B 1 120 ? 17.822 71.946 6.476 1.00 25.60 120 LEU B O 1
ATOM 3824 N N . ALA B 1 121 ? 16.906 70.607 8.045 1.00 24.50 121 ALA B N 1
ATOM 3825 C CA . ALA B 1 121 ? 17.438 69.388 7.475 1.00 24.92 121 ALA B CA 1
ATOM 3826 C C . ALA B 1 121 ? 16.323 68.751 6.668 1.00 26.40 121 ALA B C 1
ATOM 3827 O O . ALA B 1 121 ? 15.400 68.166 7.239 1.00 27.52 121 ALA B O 1
ATOM 3829 N N . PHE B 1 122 ? 16.404 68.878 5.345 1.00 29.26 122 PHE B N 1
ATOM 3830 C CA . PHE B 1 122 ? 15.405 68.310 4.445 1.00 32.05 122 PHE B CA 1
ATOM 3831 C C . PHE B 1 122 ? 15.753 66.856 4.114 1.00 34.52 122 PHE B C 1
ATOM 3832 O O . PHE B 1 122 ? 16.907 66.531 3.831 1.00 31.56 122 PHE B O 1
ATOM 3840 N N . LYS B 1 123 ? 14.746 65.988 4.139 1.00 38.13 123 LYS B N 1
ATOM 3841 C CA . LYS B 1 123 ? 14.939 64.577 3.813 1.00 42.20 123 LYS B CA 1
ATOM 3842 C C . LYS B 1 123 ? 14.791 64.422 2.300 1.00 44.83 123 LYS B C 1
ATOM 3843 O O . LYS B 1 123 ? 13.743 64.732 1.733 1.00 45.89 123 LYS B O 1
ATOM 3849 N N . LEU B 1 124 ? 15.841 63.951 1.638 1.00 49.08 124 LEU B N 1
ATOM 3850 C CA . LEU B 1 124 ? 15.797 63.781 0.189 1.00 52.93 124 LEU B CA 1
ATOM 3851 C C . LEU B 1 124 ? 14.720 62.785 -0.240 1.00 54.56 124 LEU B C 1
ATOM 3852 O O . LEU B 1 124 ? 14.544 61.735 0.382 1.00 55.31 124 LEU B O 1
ATOM 3857 N N . ASP B 1 125 ? 13.992 63.119 -1.301 1.00 57.36 125 ASP B N 1
ATOM 3858 C CA . ASP B 1 125 ? 12.949 62.231 -1.801 1.00 59.18 125 ASP B CA 1
ATOM 3859 C C . ASP B 1 125 ? 13.575 61.145 -2.664 1.00 60.48 125 ASP B C 1
ATOM 3860 O O . ASP B 1 125 ? 14.150 61.429 -3.715 1.00 60.25 125 ASP B O 1
ATOM 3865 N N . GLU B 1 126 ? 13.470 59.900 -2.214 1.00 62.18 126 GLU B N 1
ATOM 3866 C CA . GLU B 1 126 ? 14.025 58.784 -2.963 1.00 64.12 126 GLU B CA 1
ATOM 3867 C C . GLU B 1 126 ? 13.134 58.463 -4.153 1.00 63.56 126 GLU B C 1
ATOM 3868 O O . GLU B 1 126 ? 12.500 57.407 -4.202 1.00 63.83 126 GLU B O 1
ATOM 3874 N N . GLN B 1 127 ? 13.084 59.385 -5.107 1.00 62.42 127 GLN B N 1
ATOM 3875 C CA . GLN B 1 127 ? 12.275 59.197 -6.297 1.00 62.63 127 GLN B CA 1
ATOM 3876 C C . GLN B 1 127 ? 12.346 60.432 -7.189 1.00 61.14 127 GLN B C 1
ATOM 3877 O O . GLN B 1 127 ? 11.599 60.555 -8.161 1.00 61.34 127 GLN B O 1
ATOM 3883 N N . GLY B 1 128 ? 13.255 61.343 -6.851 1.00 59.51 128 GLY B N 1
ATOM 3884 C CA . GLY B 1 128 ? 13.429 62.554 -7.636 1.00 56.03 128 GLY B CA 1
ATOM 3885 C C . GLY B 1 128 ? 12.322 63.582 -7.486 1.00 53.38 128 GLY B C 1
ATOM 3886 O O . GLY B 1 128 ? 12.395 64.665 -8.071 1.00 53.53 128 GLY B O 1
ATOM 3887 N N . GLY B 1 129 ? 11.298 63.252 -6.703 1.00 50.10 129 GLY B N 1
ATOM 3888 C CA . GLY B 1 129 ? 10.195 64.173 -6.507 1.00 47.30 129 GLY B CA 1
ATOM 3889 C C . GLY B 1 129 ? 10.458 65.237 -5.455 1.00 44.94 129 GLY B C 1
ATOM 3890 O O . GLY B 1 129 ? 11.595 65.447 -5.034 1.00 45.66 129 GLY B O 1
ATOM 3891 N N . ASP B 1 130 ? 9.398 65.913 -5.027 1.00 42.43 130 ASP B N 1
ATOM 3892 C CA . ASP B 1 130 ? 9.524 66.952 -4.020 1.00 39.45 130 ASP B CA 1
ATOM 3893 C C . ASP B 1 130 ? 9.819 66.389 -2.646 1.00 38.28 130 ASP B C 1
ATOM 3894 O O . ASP B 1 130 ? 9.339 65.319 -2.273 1.00 35.62 130 ASP B O 1
ATOM 3899 N N . CYS B 1 131 ? 10.613 67.132 -1.890 1.00 36.40 131 CYS B N 1
ATOM 3900 C CA . CYS B 1 131 ? 10.954 66.737 -0.537 1.00 35.12 131 CYS B CA 1
ATOM 3901 C C . CYS B 1 131 ? 9.626 66.744 0.228 1.00 32.85 131 CYS B C 1
ATOM 3902 O O . CYS B 1 131 ? 8.850 67.674 0.095 1.00 31.32 131 CYS B O 1
ATOM 3905 N N . LYS B 1 132 ? 9.366 65.717 1.025 1.00 32.09 132 LYS B N 1
ATOM 3906 C CA . LYS B 1 132 ? 8.100 65.649 1.746 1.00 31.58 132 LYS B CA 1
ATOM 3907 C C . LYS B 1 132 ? 8.236 65.877 3.236 1.00 29.83 132 LYS B C 1
ATOM 3908 O O . LYS B 1 132 ? 7.235 65.903 3.964 1.00 27.29 132 LYS B O 1
ATOM 3914 N N . GLU B 1 133 ? 9.473 66.037 3.698 1.00 28.90 133 GLU B N 1
ATOM 3915 C CA . GLU B 1 133 ? 9.694 66.272 5.114 1.00 29.09 133 GLU B CA 1
ATOM 3916 C C . GLU B 1 133 ? 10.962 67.040 5.435 1.00 28.40 133 GLU B C 1
ATOM 3917 O O . GLU B 1 133 ? 12.002 66.850 4.802 1.00 28.98 133 GLU B O 1
ATOM 3923 N N . VAL B 1 134 ? 10.849 67.924 6.418 1.00 27.05 134 VAL B N 1
ATOM 3924 C CA . VAL B 1 134 ? 11.977 68.723 6.868 1.00 29.39 134 VAL B CA 1
ATOM 3925 C C . VAL B 1 134 ? 12.008 68.702 8.392 1.00 27.88 134 VAL B C 1
ATOM 3926 O O . VAL B 1 134 ? 10.978 68.840 9.056 1.00 28.68 134 VAL B O 1
ATOM 3930 N N . ASN B 1 135 ? 13.201 68.493 8.931 1.00 28.48 135 ASN B N 1
ATOM 3931 C CA . ASN B 1 135 ? 13.425 68.432 10.370 1.00 29.96 135 ASN B CA 1
ATOM 3932 C C . ASN B 1 135 ? 14.185 69.717 10.696 1.00 30.96 135 ASN B C 1
ATOM 3933 O O . ASN B 1 135 ? 15.322 69.898 10.246 1.00 32.83 135 ASN B O 1
ATOM 3938 N N . ILE B 1 136 ? 13.577 70.611 11.467 1.00 30.89 136 ILE B N 1
ATOM 3939 C CA . ILE B 1 136 ? 14.253 71.871 11.750 1.00 32.46 136 ILE B CA 1
ATOM 3940 C C . ILE B 1 136 ? 14.663 72.130 13.189 1.00 32.52 136 ILE B C 1
ATOM 3941 O O . ILE B 1 136 ? 14.099 71.582 14.132 1.00 32.79 136 ILE B O 1
ATOM 3946 N N . TRP B 1 137 ? 15.664 72.986 13.337 1.00 31.19 137 TRP B N 1
ATOM 3947 C CA . TRP B 1 137 ? 16.134 73.374 14.647 1.00 30.56 137 TRP B CA 1
ATOM 3948 C C . TRP B 1 137 ? 16.346 74.864 14.663 1.00 29.55 137 TRP B C 1
ATOM 3949 O O . TRP B 1 137 ? 17.201 75.380 13.942 1.00 30.16 137 TRP B O 1
ATOM 3960 N N . VAL B 1 138 ? 15.539 75.562 15.444 1.00 31.02 138 VAL B N 1
ATOM 3961 C CA . VAL B 1 138 ? 15.701 76.996 15.576 1.00 31.12 138 VAL B CA 1
ATOM 3962 C C . VAL B 1 138 ? 16.394 77.173 16.915 1.00 32.26 138 VAL B C 1
ATOM 3963 O O . VAL B 1 138 ? 15.825 76.857 17.956 1.00 30.41 138 VAL B O 1
ATOM 3967 N N . CYS B 1 139 ? 17.630 77.658 16.887 1.00 32.66 139 CYS B N 1
ATOM 3968 C CA . CYS B 1 139 ? 18.376 77.852 18.124 1.00 32.67 139 CYS B CA 1
ATOM 3969 C C . CYS B 1 139 ? 17.642 78.838 19.009 1.00 33.78 139 CYS B C 1
ATOM 3970 O O . CYS B 1 139 ? 17.368 79.965 18.609 1.00 32.99 139 CYS B O 1
ATOM 3973 N N . ALA B 1 140 ? 17.328 78.394 20.221 1.00 36.91 140 ALA B N 1
ATOM 3974 C CA . ALA B 1 140 ? 16.594 79.203 21.184 1.00 38.81 140 ALA B CA 1
ATOM 3975 C C . ALA B 1 140 ? 17.483 80.067 22.068 1.00 40.36 140 ALA B C 1
ATOM 3976 O O . ALA B 1 140 ? 16.984 80.925 22.802 1.00 41.78 140 ALA B O 1
ATOM 3978 N N . SER B 1 141 ? 18.794 79.848 22.005 1.00 40.90 141 SER B N 1
ATOM 3979 C CA . SER B 1 141 ? 19.718 80.626 22.822 1.00 40.06 141 SER B CA 1
ATOM 3980 C C . SER B 1 141 ? 21.128 80.595 22.265 1.00 40.03 141 SER B C 1
ATOM 3981 O O . SER B 1 141 ? 21.433 79.830 21.352 1.00 38.67 141 SER B O 1
ATOM 3984 N N . THR B 1 142 ? 21.985 81.430 22.843 1.00 38.64 142 THR B N 1
ATOM 3985 C CA . THR B 1 142 ? 23.379 81.522 22.444 1.00 39.03 142 THR B CA 1
ATOM 3986 C C . THR B 1 142 ? 24.117 80.228 22.808 1.00 37.31 142 THR B C 1
ATOM 3987 O O . THR B 1 142 ? 25.049 79.818 22.116 1.00 36.61 142 THR B O 1
ATOM 3991 N N . ASP B 1 143 ? 23.691 79.585 23.891 1.00 35.84 143 ASP B N 1
ATOM 3992 C CA . ASP B 1 143 ? 24.302 78.330 24.323 1.00 36.34 143 ASP B CA 1
ATOM 3993 C C . ASP B 1 143 ? 24.198 77.290 23.216 1.00 34.90 143 ASP B C 1
ATOM 3994 O O . ASP B 1 143 ? 25.161 76.581 22.928 1.00 34.19 143 ASP B O 1
ATOM 3999 N N . GLU B 1 144 ? 23.027 77.207 22.591 1.00 32.83 144 GLU B N 1
ATOM 4000 C CA . GLU B 1 144 ? 22.827 76.256 21.504 1.00 32.71 144 GLU B CA 1
ATOM 4001 C C . GLU B 1 144 ? 23.671 76.650 20.299 1.00 29.93 144 GLU B C 1
ATOM 4002 O O . GLU B 1 144 ? 24.346 75.816 19.704 1.00 30.66 144 GLU B O 1
ATOM 4008 N N . GLU B 1 145 ? 23.625 77.927 19.940 1.00 30.01 145 GLU B N 1
ATOM 4009 C CA . GLU B 1 145 ? 24.394 78.412 18.804 1.00 31.03 145 GLU B CA 1
ATOM 4010 C C . GLU B 1 145 ? 25.889 78.148 18.989 1.00 29.97 145 GLU B C 1
ATOM 4011 O O . GLU B 1 145 ? 26.583 77.875 18.014 1.00 30.53 145 GLU B O 1
ATOM 4017 N N . ASP B 1 146 ? 26.378 78.220 20.232 1.00 30.34 146 ASP B N 1
ATOM 4018 C CA . ASP B 1 146 ? 27.800 77.965 20.517 1.00 30.12 146 ASP B CA 1
ATOM 4019 C C . ASP B 1 146 ? 28.141 76.510 20.223 1.00 31.54 146 ASP B C 1
ATOM 4020 O O . ASP B 1 146 ? 29.277 76.181 19.874 1.00 34.39 146 ASP B O 1
ATOM 4025 N N . VAL B 1 147 ? 27.162 75.627 20.374 1.00 29.10 147 VAL B N 1
ATOM 4026 C CA . VAL B 1 147 ? 27.411 74.224 20.126 1.00 28.60 147 VAL B CA 1
ATOM 4027 C C . VAL B 1 147 ? 27.771 73.945 18.676 1.00 31.01 147 VAL B C 1
ATOM 4028 O O . VAL B 1 147 ? 28.744 73.237 18.385 1.00 32.54 147 VAL B O 1
ATOM 4032 N N . ILE B 1 148 ? 26.992 74.503 17.760 1.00 27.38 148 ILE B N 1
ATOM 4033 C CA . ILE B 1 148 ? 27.233 74.271 16.352 1.00 28.53 148 ILE B CA 1
ATOM 4034 C C . ILE B 1 148 ? 28.313 75.184 15.755 1.00 27.34 148 ILE B C 1
ATOM 4035 O O . ILE B 1 148 ? 29.177 74.715 14.999 1.00 28.50 148 ILE B O 1
ATOM 4040 N N . GLU B 1 149 ? 28.294 76.464 16.117 1.00 24.59 149 GLU B N 1
ATOM 4041 C CA . GLU B 1 149 ? 29.269 77.418 15.591 1.00 25.11 149 GLU B CA 1
ATOM 4042 C C . GLU B 1 149 ? 30.701 77.154 16.040 1.00 25.68 149 GLU B C 1
ATOM 4043 O O . GLU B 1 149 ? 31.648 77.553 15.364 1.00 24.77 149 GLU B O 1
ATOM 4049 N N . THR B 1 150 ? 30.865 76.496 17.180 1.00 25.34 150 THR B N 1
ATOM 4050 C CA . THR B 1 150 ? 32.203 76.187 17.658 1.00 28.93 150 THR B CA 1
ATOM 4051 C C . THR B 1 150 ? 32.849 75.164 16.730 1.00 28.36 150 THR B C 1
ATOM 4052 O O . THR B 1 150 ? 34.055 75.216 16.484 1.00 31.06 150 THR B O 1
ATOM 4056 N N . ALA B 1 151 ? 32.049 74.250 16.202 1.00 28.16 151 ALA B N 1
ATOM 4057 C CA . ALA B 1 151 ? 32.586 73.235 15.308 1.00 28.51 151 ALA B CA 1
ATOM 4058 C C . ALA B 1 151 ? 32.697 73.703 13.856 1.00 27.79 151 ALA B C 1
ATOM 4059 O O . ALA B 1 151 ? 33.762 73.584 13.253 1.00 28.30 151 ALA B O 1
ATOM 4061 N N . ILE B 1 152 ? 31.613 74.242 13.296 1.00 26.48 152 ILE B N 1
ATOM 4062 C CA . ILE B 1 152 ? 31.641 74.688 11.896 1.00 22.96 152 ILE B CA 1
ATOM 4063 C C . ILE B 1 152 ? 31.982 76.158 11.640 1.00 23.01 152 ILE B C 1
ATOM 4064 O O . ILE B 1 152 ? 32.194 76.560 10.488 1.00 22.57 152 ILE B O 1
ATOM 4069 N N . GLY B 1 153 ? 32.026 76.962 12.696 1.00 19.79 153 GLY B N 1
ATOM 4070 C CA . GLY B 1 153 ? 32.325 78.371 12.530 1.00 17.85 153 GLY B CA 1
ATOM 4071 C C . GLY B 1 153 ? 31.069 79.196 12.729 1.00 23.80 153 GLY B C 1
ATOM 4072 O O . GLY B 1 153 ? 29.947 78.675 12.649 1.00 21.63 153 GLY B O 1
ATOM 4073 N N . GLU B 1 154 ? 31.244 80.485 13.001 1.00 24.03 154 GLU B N 1
ATOM 4074 C CA . GLU B 1 154 ? 30.104 81.363 13.223 1.00 27.56 154 GLU B CA 1
ATOM 4075 C C . GLU B 1 154 ? 29.363 81.613 11.913 1.00 27.12 154 GLU B C 1
ATOM 4076 O O . GLU B 1 154 ? 29.972 81.803 10.860 1.00 24.62 154 GLU B O 1
ATOM 4082 N N . VAL B 1 155 ? 28.041 81.609 11.985 1.00 26.50 155 VAL B N 1
ATOM 4083 C CA . VAL B 1 155 ? 27.235 81.847 10.804 1.00 26.65 155 VAL B CA 1
ATOM 4084 C C . VAL B 1 155 ? 26.894 83.324 10.734 1.00 23.47 155 VAL B C 1
ATOM 4085 O O . VAL B 1 155 ? 26.245 83.878 11.619 1.00 26.22 155 VAL B O 1
ATOM 4089 N N . ILE B 1 156 ? 27.337 83.962 9.669 1.00 23.31 156 ILE B N 1
ATOM 4090 C CA . ILE B 1 156 ? 27.099 85.381 9.492 1.00 24.71 156 ILE B CA 1
ATOM 4091 C C . ILE B 1 156 ? 25.703 85.642 8.923 1.00 23.68 156 ILE B C 1
ATOM 4092 O O . ILE B 1 156 ? 25.213 84.865 8.117 1.00 23.88 156 ILE B O 1
ATOM 4097 N N . PRO B 1 157 ? 25.047 86.728 9.360 1.00 23.92 157 PRO B N 1
ATOM 4098 C CA . PRO B 1 157 ? 23.713 87.059 8.861 1.00 25.31 157 PRO B CA 1
ATOM 4099 C C . PRO B 1 157 ? 23.787 87.235 7.355 1.00 26.73 157 PRO B C 1
ATOM 4100 O O . PRO B 1 157 ? 24.707 87.872 6.835 1.00 27.08 157 PRO B O 1
ATOM 4104 N N . GLY B 1 158 ? 22.831 86.654 6.645 1.00 26.00 158 GLY B N 1
ATOM 4105 C CA . GLY B 1 158 ? 22.849 86.768 5.204 1.00 24.55 158 GLY B CA 1
ATOM 4106 C C . GLY B 1 158 ? 23.447 85.539 4.562 1.00 27.13 158 GLY B C 1
ATOM 4107 O O . GLY B 1 158 ? 23.264 85.312 3.366 1.00 30.94 158 GLY B O 1
ATOM 4108 N N . ALA B 1 159 ? 24.171 84.740 5.342 1.00 26.96 159 ALA B N 1
ATOM 4109 C CA . ALA B 1 159 ? 24.765 83.532 4.800 1.00 27.26 159 ALA B CA 1
ATOM 4110 C C . ALA B 1 159 ? 23.652 82.546 4.479 1.00 27.80 159 ALA B C 1
ATOM 4111 O O . ALA B 1 159 ? 22.689 82.410 5.231 1.00 30.82 159 ALA B O 1
ATOM 4113 N N . LEU B 1 160 ? 23.791 81.866 3.350 1.00 27.33 160 LEU B N 1
ATOM 4114 C CA . LEU B 1 160 ? 22.822 80.872 2.894 1.00 26.65 160 LEU B CA 1
ATOM 4115 C C . LEU B 1 160 ? 23.662 79.632 2.630 1.00 26.23 160 LEU B C 1
ATOM 4116 O O . LEU B 1 160 ? 24.179 79.433 1.532 1.00 27.51 160 LEU B O 1
ATOM 4121 N N . ILE B 1 161 ? 23.792 78.805 3.658 1.00 26.27 161 ILE B N 1
ATOM 4122 C CA . ILE B 1 161 ? 24.601 77.601 3.596 1.00 25.52 161 ILE B CA 1
ATOM 4123 C C . ILE B 1 161 ? 23.754 76.373 3.339 1.00 25.17 161 ILE B C 1
ATOM 4124 O O . ILE B 1 161 ? 22.759 76.153 4.028 1.00 26.92 161 ILE B O 1
ATOM 4129 N N . SER B 1 162 ? 24.145 75.571 2.355 1.00 23.79 162 SER B N 1
ATOM 4130 C CA . SER B 1 162 ? 23.407 74.352 2.060 1.00 25.94 162 SER B CA 1
ATOM 4131 C C . SER B 1 162 ? 24.309 73.302 1.416 1.00 25.73 162 SER B C 1
ATOM 4132 O O . SER B 1 162 ? 25.312 73.628 0.780 1.00 26.03 162 SER B O 1
ATOM 4135 N N . GLY B 1 163 ? 23.949 72.040 1.605 1.00 24.54 163 GLY B N 1
ATOM 4136 C CA . GLY B 1 163 ? 24.720 70.950 1.044 1.00 23.51 163 GLY B CA 1
ATOM 4137 C C . GLY B 1 163 ? 24.457 69.677 1.824 1.00 24.87 163 GLY B C 1
ATOM 4138 O O . GLY B 1 163 ? 23.615 69.677 2.722 1.00 25.62 163 GLY B O 1
ATOM 4139 N N . PRO B 1 164 ? 25.133 68.564 1.493 1.00 24.78 164 PRO B N 1
ATOM 4140 C CA . PRO B 1 164 ? 24.866 67.353 2.268 1.00 26.76 164 PRO B CA 1
ATOM 4141 C C . PRO B 1 164 ? 25.200 67.589 3.738 1.00 28.88 164 PRO B C 1
ATOM 4142 O O . PRO B 1 164 ? 26.158 68.300 4.064 1.00 29.00 164 PRO B O 1
ATOM 4146 N N . ALA B 1 165 ? 24.387 67.015 4.618 1.00 27.19 165 ALA B N 1
ATOM 4147 C CA . ALA B 1 165 ? 24.566 67.167 6.052 1.00 28.18 165 ALA B CA 1
ATOM 4148 C C . ALA B 1 165 ? 26.008 66.964 6.513 1.00 27.60 165 ALA B C 1
ATOM 4149 O O . ALA B 1 165 ? 26.569 67.810 7.219 1.00 28.42 165 ALA B O 1
ATOM 4151 N N . GLY B 1 166 ? 26.598 65.841 6.116 1.00 27.76 166 GLY B N 1
ATOM 4152 C CA . GLY B 1 166 ? 27.958 65.516 6.523 1.00 26.39 166 GLY B CA 1
ATOM 4153 C C . GLY B 1 166 ? 28.993 66.598 6.262 1.00 27.67 166 GLY B C 1
ATOM 4154 O O . GLY B 1 166 ? 29.815 66.911 7.131 1.00 29.01 166 GLY B O 1
ATOM 4155 N N . GLN B 1 167 ? 28.952 67.172 5.066 1.00 25.63 167 GLN B N 1
ATOM 4156 C CA . GLN B 1 167 ? 29.889 68.214 4.678 1.00 24.56 167 GLN B CA 1
ATOM 4157 C C . GLN B 1 167 ? 29.575 69.555 5.311 1.00 24.35 167 GLN B C 1
ATOM 4158 O O . GLN B 1 167 ? 30.475 70.358 5.576 1.00 23.46 167 GLN B O 1
ATOM 4164 N N . ILE B 1 168 ? 28.294 69.798 5.551 1.00 23.04 168 ILE B N 1
ATOM 4165 C CA . ILE B 1 168 ? 27.879 71.044 6.159 1.00 22.46 168 ILE B CA 1
ATOM 4166 C C . ILE B 1 168 ? 28.215 71.063 7.647 1.00 21.93 168 ILE B C 1
ATOM 4167 O O . ILE B 1 168 ? 28.628 72.083 8.181 1.00 21.85 168 ILE B O 1
ATOM 4172 N N . LEU B 1 169 ? 28.032 69.933 8.315 1.00 21.39 169 LEU B N 1
ATOM 4173 C CA . LEU B 1 169 ? 28.253 69.880 9.751 1.00 22.05 169 LEU B CA 1
ATOM 4174 C C . LEU B 1 169 ? 29.592 69.285 10.141 1.00 21.76 169 LEU B C 1
ATOM 4175 O O . LEU B 1 169 ? 29.901 69.206 11.320 1.00 24.09 169 LEU B O 1
ATOM 4180 N N . GLY B 1 170 ? 30.389 68.888 9.154 1.00 23.71 170 GLY B N 1
ATOM 4181 C CA . GLY B 1 170 ? 31.672 68.265 9.437 1.00 21.79 170 GLY B CA 1
ATOM 4182 C C . GLY B 1 170 ? 32.694 69.065 10.230 1.00 23.98 170 GLY B C 1
ATOM 4183 O O . GLY B 1 170 ? 33.399 68.515 11.084 1.00 24.34 170 GLY B O 1
ATOM 4184 N N . GLY B 1 171 ? 32.779 70.358 9.961 1.00 22.19 171 GLY B N 1
ATOM 4185 C CA . GLY B 1 171 ? 33.754 71.190 10.643 1.00 23.64 171 GLY B CA 1
ATOM 4186 C C . GLY B 1 171 ? 34.369 72.156 9.646 1.00 23.97 171 GLY B C 1
ATOM 4187 O O . GLY B 1 171 ? 34.437 73.350 9.915 1.00 24.84 171 GLY B O 1
ATOM 4188 N N . LEU B 1 172 ? 34.807 71.647 8.492 1.00 24.88 172 LEU B N 1
ATOM 4189 C CA . LEU B 1 172 ? 35.382 72.495 7.445 1.00 24.86 172 LEU B CA 1
ATOM 4190 C C . LEU B 1 172 ? 34.360 72.699 6.330 1.00 27.94 172 LEU B C 1
ATOM 4191 O O . LEU B 1 172 ? 33.644 71.778 5.943 1.00 28.98 172 LEU B O 1
ATOM 4196 N N . SER B 1 173 ? 34.312 73.916 5.813 1.00 27.82 173 SER B N 1
ATOM 4197 C CA . SER B 1 173 ? 33.385 74.275 4.754 1.00 29.83 173 SER B CA 1
ATOM 4198 C C . SER B 1 173 ? 34.005 74.096 3.363 1.00 30.73 173 SER B C 1
ATOM 4199 O O . SER B 1 173 ? 35.126 74.543 3.107 1.00 28.07 173 SER B O 1
ATOM 4202 N N . LEU B 1 174 ? 33.277 73.417 2.480 1.00 32.78 174 LEU B N 1
ATOM 4203 C CA . LEU B 1 174 ? 33.719 73.201 1.103 1.00 38.22 174 LEU B CA 1
ATOM 4204 C C . LEU B 1 174 ? 33.382 74.449 0.291 1.00 42.37 174 LEU B C 1
ATOM 4205 O O . LEU B 1 174 ? 33.020 75.484 0.853 1.00 39.52 174 LEU B O 1
ATOM 4210 N N . GLN B 1 175 ? 33.505 74.325 -1.030 1.00 49.35 175 GLN B N 1
ATOM 4211 C CA . GLN B 1 175 ? 33.188 75.387 -1.993 1.00 56.39 175 GLN B CA 1
ATOM 4212 C C . GLN B 1 175 ? 34.319 76.375 -2.242 1.00 60.35 175 GLN B C 1
ATOM 4213 O O . GLN B 1 175 ? 34.678 77.162 -1.370 1.00 62.36 175 GLN B O 1
ATOM 4219 N N . GLN B 1 176 ? 34.868 76.323 -3.452 1.00 65.07 176 GLN B N 1
ATOM 4220 C CA . GLN B 1 176 ? 35.950 77.209 -3.865 1.00 69.17 176 GLN B CA 1
ATOM 4221 C C . GLN B 1 176 ? 35.845 77.544 -5.355 1.00 70.86 176 GLN B C 1
ATOM 4222 O O . GLN B 1 176 ? 36.127 76.707 -6.214 1.00 72.31 176 GLN B O 1
ATOM 4228 N N . ALA B 1 177 ? 35.420 78.765 -5.660 1.00 72.59 177 ALA B N 1
ATOM 4229 C CA . ALA B 1 177 ? 35.304 79.186 -7.048 1.00 74.05 177 ALA B CA 1
ATOM 4230 C C . ALA B 1 177 ? 36.093 80.475 -7.315 1.00 74.71 177 ALA B C 1
ATOM 4231 O O . ALA B 1 177 ? 37.222 80.412 -7.808 1.00 75.23 177 ALA B O 1
ATOM 4233 N N . PRO B 1 178 ? 35.535 81.657 -6.978 1.00 75.24 178 PRO B N 1
ATOM 4234 C CA . PRO B 1 178 ? 36.317 82.869 -7.251 1.00 75.50 178 PRO B CA 1
ATOM 4235 C C . PRO B 1 178 ? 37.521 83.030 -6.324 1.00 75.62 178 PRO B C 1
ATOM 4236 O O . PRO B 1 178 ? 38.636 82.625 -6.659 1.00 75.70 178 PRO B O 1
ATOM 4240 N N . TYR B 1 183 ? 42.896 87.081 -9.565 1.00 48.98 183 TYR B N 1
ATOM 4241 C CA . TYR B 1 183 ? 43.689 88.070 -8.837 1.00 48.79 183 TYR B CA 1
ATOM 4242 C C . TYR B 1 183 ? 45.184 87.818 -8.955 1.00 49.38 183 TYR B C 1
ATOM 4243 O O . TYR B 1 183 ? 45.618 86.683 -9.136 1.00 50.56 183 TYR B O 1
ATOM 4252 N N . ILE B 1 184 ? 45.967 88.885 -8.832 1.00 49.83 184 ILE B N 1
ATOM 4253 C CA . ILE B 1 184 ? 47.418 88.780 -8.883 1.00 49.72 184 ILE B CA 1
ATOM 4254 C C . ILE B 1 184 ? 47.932 89.004 -7.465 1.00 49.56 184 ILE B C 1
ATOM 4255 O O . ILE B 1 184 ? 47.917 90.124 -6.949 1.00 50.20 184 ILE B O 1
ATOM 4260 N N . LEU B 1 185 ? 48.371 87.926 -6.829 1.00 48.00 185 LEU B N 1
ATOM 4261 C CA . LEU B 1 185 ? 48.867 88.009 -5.467 1.00 46.27 185 LEU B CA 1
ATOM 4262 C C . LEU B 1 185 ? 50.340 88.377 -5.477 1.00 45.38 185 LEU B C 1
ATOM 4263 O O . LEU B 1 185 ? 51.094 87.921 -6.329 1.00 43.92 185 LEU B O 1
ATOM 4268 N N . PRO B 1 186 ? 50.766 89.225 -4.533 1.00 45.10 186 PRO B N 1
ATOM 4269 C CA . PRO B 1 186 ? 52.176 89.608 -4.491 1.00 45.12 186 PRO B CA 1
ATOM 4270 C C . PRO B 1 186 ? 53.079 88.384 -4.347 1.00 45.49 186 PRO B C 1
ATOM 4271 O O . PRO B 1 186 ? 52.731 87.414 -3.665 1.00 44.50 186 PRO B O 1
ATOM 4275 N N . GLU B 1 187 ? 54.231 88.445 -5.009 1.00 44.80 187 GLU B N 1
ATOM 4276 C CA . GLU B 1 187 ? 55.222 87.374 -4.999 1.00 44.70 187 GLU B CA 1
ATOM 4277 C C . GLU B 1 187 ? 55.408 86.733 -3.628 1.00 43.83 187 GLU B C 1
ATOM 4278 O O . GLU B 1 187 ? 55.343 85.513 -3.493 1.00 44.04 187 GLU B O 1
ATOM 4284 N N . ASP B 1 188 ? 55.638 87.559 -2.617 1.00 43.49 188 ASP B N 1
ATOM 4285 C CA . ASP B 1 188 ? 55.878 87.060 -1.267 1.00 45.95 188 ASP B CA 1
ATOM 4286 C C . ASP B 1 188 ? 54.745 86.253 -0.633 1.00 44.75 188 ASP B C 1
ATOM 4287 O O . ASP B 1 188 ? 54.978 85.491 0.303 1.00 45.52 188 ASP B O 1
ATOM 4292 N N . TRP B 1 189 ? 53.524 86.410 -1.131 1.00 43.17 189 TRP B N 1
ATOM 4293 C CA . TRP B 1 189 ? 52.400 85.662 -0.574 1.00 42.00 189 TRP B CA 1
ATOM 4294 C C . TRP B 1 189 ? 52.435 84.203 -1.035 1.00 40.21 189 TRP B C 1
ATOM 4295 O O . TRP B 1 189 ? 51.691 83.359 -0.539 1.00 38.54 189 TRP B O 1
ATOM 4306 N N . HIS B 1 190 ? 53.312 83.918 -1.990 1.00 40.02 190 HIS B N 1
ATOM 4307 C CA . HIS B 1 190 ? 53.491 82.558 -2.490 1.00 41.34 190 HIS B CA 1
ATOM 4308 C C . HIS B 1 190 ? 54.487 81.853 -1.569 1.00 41.66 190 HIS B C 1
ATOM 4309 O O . HIS B 1 190 ? 54.666 80.637 -1.641 1.00 42.16 190 HIS B O 1
ATOM 4316 N N . LEU B 1 191 ? 55.122 82.624 -0.691 1.00 42.08 191 LEU B N 1
ATOM 4317 C CA . LEU B 1 191 ? 56.130 82.084 0.213 1.00 40.72 191 LEU B CA 1
ATOM 4318 C C . LEU B 1 191 ? 55.767 82.204 1.690 1.00 40.33 191 LEU B C 1
ATOM 4319 O O . LEU B 1 191 ? 56.123 81.343 2.492 1.00 41.15 191 LEU B O 1
ATOM 4324 N N . ARG B 1 192 ? 55.069 83.272 2.050 1.00 39.32 192 ARG B N 1
ATOM 4325 C CA . ARG B 1 192 ? 54.657 83.488 3.435 1.00 39.45 192 ARG B CA 1
ATOM 4326 C C . ARG B 1 192 ? 53.137 83.681 3.479 1.00 38.67 192 ARG B C 1
ATOM 4327 O O . ARG B 1 192 ? 52.546 84.162 2.510 1.00 36.71 192 ARG B O 1
ATOM 4335 N N . PHE B 1 193 ? 52.508 83.307 4.592 1.00 36.82 193 PHE B N 1
ATOM 4336 C CA . PHE B 1 193 ? 51.060 83.471 4.716 1.00 36.04 193 PHE B CA 1
ATOM 4337 C C . PHE B 1 193 ? 50.780 84.829 5.350 1.00 34.60 193 PHE B C 1
ATOM 4338 O O . PHE B 1 193 ? 51.021 85.036 6.539 1.00 34.33 193 PHE B O 1
ATOM 4346 N N . PRO B 1 194 ? 50.266 85.776 4.554 1.00 32.86 194 PRO B N 1
ATOM 4347 C CA . PRO B 1 194 ? 49.951 87.129 5.023 1.00 32.08 194 PRO B CA 1
ATOM 4348 C C . PRO B 1 194 ? 48.949 87.171 6.164 1.00 33.16 194 PRO B C 1
ATOM 4349 O O . PRO B 1 194 ? 48.111 86.284 6.301 1.00 34.27 194 PRO B O 1
ATOM 4353 N N . SER B 1 195 ? 49.039 88.212 6.979 1.00 30.99 195 SER B N 1
ATOM 4354 C CA . SER B 1 195 ? 48.140 88.373 8.109 1.00 32.21 195 SER B CA 1
ATOM 4355 C C . SER B 1 195 ? 46.771 88.882 7.637 1.00 30.42 195 SER B C 1
ATOM 4356 O O . SER B 1 195 ? 46.609 89.284 6.484 1.00 29.49 195 SER B O 1
ATOM 4359 N N . GLY B 1 196 ? 45.798 88.869 8.543 1.00 31.63 196 GLY B N 1
ATOM 4360 C CA . GLY B 1 196 ? 44.457 89.336 8.215 1.00 28.62 196 GLY B CA 1
ATOM 4361 C C . GLY B 1 196 ? 44.466 90.790 7.797 1.00 30.54 196 GLY B C 1
ATOM 4362 O O . GLY B 1 196 ? 43.786 91.172 6.837 1.00 28.39 196 GLY B O 1
ATOM 4363 N N . SER B 1 197 ? 45.241 91.613 8.509 1.00 30.49 197 SER B N 1
ATOM 4364 C CA . SER B 1 197 ? 45.341 93.035 8.175 1.00 31.18 197 SER B CA 1
ATOM 4365 C C . SER B 1 197 ? 45.938 93.217 6.788 1.00 30.33 197 SER B C 1
ATOM 4366 O O . SER B 1 197 ? 45.453 94.030 5.997 1.00 30.93 197 SER B O 1
ATOM 4369 N N . GLU B 1 198 ? 46.998 92.464 6.500 1.00 32.41 198 GLU B N 1
ATOM 4370 C CA . GLU B 1 198 ? 47.671 92.552 5.205 1.00 32.19 198 GLU B CA 1
ATOM 4371 C C . GLU B 1 198 ? 46.706 92.219 4.076 1.00 30.22 198 GLU B C 1
ATOM 4372 O O . GLU B 1 198 ? 46.686 92.893 3.047 1.00 31.59 198 GLU B O 1
ATOM 4378 N N . ILE B 1 199 ? 45.917 91.167 4.260 1.00 28.00 199 ILE B N 1
ATOM 4379 C CA . ILE B 1 199 ? 44.946 90.791 3.244 1.00 27.48 199 ILE B CA 1
ATOM 4380 C C . ILE B 1 199 ? 43.903 91.902 3.076 1.00 27.92 199 ILE B C 1
ATOM 4381 O O . ILE B 1 199 ? 43.513 92.250 1.960 1.00 29.53 199 ILE B O 1
ATOM 4386 N N . ILE B 1 200 ? 43.465 92.462 4.193 1.00 27.54 200 ILE B N 1
ATOM 4387 C CA . ILE B 1 200 ? 42.463 93.515 4.168 1.00 32.53 200 ILE B CA 1
ATOM 4388 C C . ILE B 1 200 ? 42.993 94.808 3.541 1.00 35.58 200 ILE B C 1
ATOM 4389 O O . ILE B 1 200 ? 42.297 95.461 2.760 1.00 36.10 200 ILE B O 1
ATOM 4394 N N . GLN B 1 201 ? 44.230 95.165 3.865 1.00 40.07 201 GLN B N 1
ATOM 4395 C CA . GLN B 1 201 ? 44.827 96.370 3.309 1.00 43.74 201 GLN B CA 1
ATOM 4396 C C . GLN B 1 201 ? 45.047 96.215 1.806 1.00 44.79 201 GLN B C 1
ATOM 4397 O O . GLN B 1 201 ? 45.008 97.193 1.066 1.00 46.98 201 GLN B O 1
ATOM 4403 N N . TYR B 1 202 ? 45.270 94.985 1.356 1.00 45.49 202 TYR B N 1
ATOM 4404 C CA . TYR B 1 202 ? 45.471 94.713 -0.066 1.00 46.84 202 TYR B CA 1
ATOM 4405 C C . TYR B 1 202 ? 44.128 94.735 -0.792 1.00 48.08 202 TYR B C 1
ATOM 4406 O O . TYR B 1 202 ? 44.024 95.216 -1.922 1.00 48.18 202 TYR B O 1
ATOM 4415 N N . ALA B 1 203 ? 43.099 94.206 -0.138 1.00 48.71 203 ALA B N 1
ATOM 4416 C CA . ALA B 1 203 ? 41.765 94.174 -0.722 1.00 49.08 203 ALA B CA 1
ATOM 4417 C C . ALA B 1 203 ? 41.252 95.598 -0.923 1.00 50.35 203 ALA B C 1
ATOM 4418 O O . ALA B 1 203 ? 40.678 95.921 -1.964 1.00 49.87 203 ALA B O 1
ATOM 4420 N N . ALA B 1 204 ? 41.470 96.441 0.082 1.00 52.12 204 ALA B N 1
ATOM 4421 C CA . ALA B 1 204 ? 41.029 97.830 0.044 1.00 55.15 204 ALA B CA 1
ATOM 4422 C C . ALA B 1 204 ? 41.852 98.655 -0.928 1.00 57.69 204 ALA B C 1
ATOM 4423 O O . ALA B 1 204 ? 41.320 99.291 -1.839 1.00 57.37 204 ALA B O 1
ATOM 4425 N N . SER B 1 205 ? 43.161 98.636 -0.720 1.00 60.83 205 SER B N 1
ATOM 4426 C CA . SER B 1 205 ? 44.086 99.397 -1.545 1.00 64.48 205 SER B CA 1
ATOM 4427 C C . SER B 1 205 ? 44.234 98.909 -2.980 1.00 65.16 205 SER B C 1
ATOM 4428 O O . SER B 1 205 ? 44.679 99.663 -3.843 1.00 66.02 205 SER B O 1
ATOM 4431 N N . HIS B 1 206 ? 43.850 97.669 -3.254 1.00 66.22 206 HIS B N 1
ATOM 4432 C CA . HIS B 1 206 ? 44.028 97.153 -4.601 1.00 67.71 206 HIS B CA 1
ATOM 4433 C C . HIS B 1 206 ? 42.822 96.740 -5.437 1.00 68.41 206 HIS B C 1
ATOM 4434 O O . HIS B 1 206 ? 42.966 96.564 -6.645 1.00 68.47 206 HIS B O 1
ATOM 4441 N N . TYR B 1 207 ? 41.641 96.588 -4.846 1.00 69.90 207 TYR B N 1
ATOM 4442 C CA . TYR B 1 207 ? 40.508 96.162 -5.667 1.00 71.59 207 TYR B CA 1
ATOM 4443 C C . TYR B 1 207 ? 39.158 96.867 -5.583 1.00 72.13 207 TYR B C 1
ATOM 4444 O O . TYR B 1 207 ? 38.435 96.916 -6.578 1.00 73.15 207 TYR B O 1
ATOM 4453 N N . VAL B 1 208 ? 38.787 97.395 -4.424 1.00 72.76 208 VAL B N 1
ATOM 4454 C CA . VAL B 1 208 ? 37.501 98.077 -4.341 1.00 73.49 208 VAL B CA 1
ATOM 4455 C C . VAL B 1 208 ? 37.572 99.370 -5.168 1.00 74.00 208 VAL B C 1
ATOM 4456 O O . VAL B 1 208 ? 37.305 99.356 -6.369 1.00 74.74 208 VAL B O 1
ATOM 4460 N N . LYS B 1 209 ? 37.944 100.472 -4.524 1.00 73.91 209 LYS B N 1
ATOM 4461 C CA . LYS B 1 209 ? 38.080 101.781 -5.162 1.00 73.24 209 LYS B CA 1
ATOM 4462 C C . LYS B 1 209 ? 36.956 102.196 -6.114 1.00 71.54 209 LYS B C 1
ATOM 4463 O O . LYS B 1 209 ? 37.068 103.210 -6.800 1.00 70.74 209 LYS B O 1
ATOM 4469 N N . ASN B 1 210 ? 35.880 101.418 -6.155 1.00 70.24 210 ASN B N 1
ATOM 4470 C CA . ASN B 1 210 ? 34.745 101.735 -7.016 1.00 68.94 210 ASN B CA 1
ATOM 4471 C C . ASN B 1 210 ? 33.626 102.297 -6.144 1.00 66.54 210 ASN B C 1
ATOM 4472 O O . ASN B 1 210 ? 32.448 102.244 -6.504 1.00 65.79 210 ASN B O 1
ATOM 4477 N N . SER B 1 211 ? 34.013 102.836 -4.992 1.00 63.91 211 SER B N 1
ATOM 4478 C CA . SER B 1 211 ? 33.067 103.399 -4.035 1.00 60.83 211 SER B CA 1
ATOM 4479 C C . SER B 1 211 ? 33.820 104.183 -2.969 1.00 58.20 211 SER B C 1
ATOM 4480 O O . SER B 1 211 ? 34.702 103.639 -2.305 1.00 57.33 211 SER B O 1
ATOM 4483 N N . LEU B 1 212 ? 33.481 105.459 -2.811 1.00 54.31 212 LEU B N 1
ATOM 4484 C CA . LEU B 1 212 ? 34.147 106.287 -1.812 1.00 51.06 212 LEU B CA 1
ATOM 4485 C C . LEU B 1 212 ? 33.270 106.370 -0.575 1.00 46.98 212 LEU B C 1
ATOM 4486 O O . LEU B 1 212 ? 33.577 107.082 0.378 1.00 47.43 212 LEU B O 1
ATOM 4491 N N . ASP B 1 213 ? 32.170 105.629 -0.613 1.00 44.44 213 ASP B N 1
ATOM 4492 C CA . ASP B 1 213 ? 31.218 105.562 0.488 1.00 42.69 213 ASP B CA 1
ATOM 4493 C C . ASP B 1 213 ? 31.636 104.415 1.419 1.00 40.39 213 ASP B C 1
ATOM 4494 O O . ASP B 1 213 ? 31.744 103.267 0.989 1.00 40.05 213 ASP B O 1
ATOM 4499 N N . PRO B 1 214 ? 31.866 104.714 2.707 1.00 37.95 214 PRO B N 1
ATOM 4500 C CA . PRO B 1 214 ? 32.280 103.719 3.704 1.00 35.03 214 PRO B CA 1
ATOM 4501 C C . PRO B 1 214 ? 31.412 102.462 3.773 1.00 34.55 214 PRO B C 1
ATOM 4502 O O . PRO B 1 214 ? 31.942 101.357 3.799 1.00 33.07 214 PRO B O 1
ATOM 4506 N N . ASP B 1 215 ? 30.091 102.631 3.826 1.00 31.49 215 ASP B N 1
ATOM 4507 C CA . ASP B 1 215 ? 29.178 101.489 3.891 1.00 32.09 215 ASP B CA 1
ATOM 4508 C C . ASP B 1 215 ? 29.403 100.554 2.704 1.00 32.01 215 ASP B C 1
ATOM 4509 O O . ASP B 1 215 ? 29.489 99.339 2.875 1.00 31.69 215 ASP B O 1
ATOM 4514 N N . GLU B 1 216 ? 29.513 101.126 1.506 1.00 30.75 216 GLU B N 1
ATOM 4515 C CA . GLU B 1 216 ? 29.737 100.341 0.295 1.00 30.81 216 GLU B CA 1
ATOM 4516 C C . GLU B 1 216 ? 31.159 99.751 0.260 1.00 29.59 216 GLU B C 1
ATOM 4517 O O . GLU B 1 216 ? 31.362 98.624 -0.193 1.00 28.13 216 GLU B O 1
ATOM 4523 N N . GLN B 1 217 ? 32.140 100.496 0.756 1.00 26.65 217 GLN B N 1
ATOM 4524 C CA . GLN B 1 217 ? 33.515 100.001 0.761 1.00 25.26 217 GLN B CA 1
ATOM 4525 C C . GLN B 1 217 ? 33.622 98.744 1.608 1.00 24.80 217 GLN B C 1
ATOM 4526 O O . GLN B 1 217 ? 34.253 97.774 1.212 1.00 28.60 217 GLN B O 1
ATOM 4532 N N . LEU B 1 218 ? 32.998 98.774 2.778 1.00 24.64 218 LEU B N 1
ATOM 4533 C CA . LEU B 1 218 ? 33.015 97.642 3.679 1.00 26.04 218 LEU B CA 1
ATOM 4534 C C . LEU B 1 218 ? 32.484 96.382 2.996 1.00 25.50 218 LEU B C 1
ATOM 4535 O O . LEU B 1 218 ? 33.169 95.365 2.958 1.00 22.20 218 LEU B O 1
ATOM 4540 N N . LEU B 1 219 ? 31.278 96.442 2.436 1.00 25.87 219 LEU B N 1
ATOM 4541 C CA . LEU B 1 219 ? 30.725 95.248 1.800 1.00 27.11 219 LEU B CA 1
ATOM 4542 C C . LEU B 1 219 ? 31.556 94.758 0.618 1.00 25.78 219 LEU B C 1
ATOM 4543 O O . LEU B 1 219 ? 31.756 93.552 0.459 1.00 25.19 219 LEU B O 1
ATOM 4548 N N . ASP B 1 220 ? 32.047 95.675 -0.206 1.00 25.71 220 ASP B N 1
ATOM 4549 C CA . ASP B 1 220 ? 32.865 95.269 -1.345 1.00 25.48 220 ASP B CA 1
ATOM 4550 C C . ASP B 1 220 ? 34.200 94.649 -0.890 1.00 23.55 220 ASP B C 1
ATOM 4551 O O . ASP B 1 220 ? 34.624 93.630 -1.418 1.00 22.69 220 ASP B O 1
ATOM 4556 N N . ARG B 1 221 ? 34.857 95.265 0.085 1.00 24.26 221 ARG B N 1
ATOM 4557 C CA . ARG B 1 221 ? 36.137 94.749 0.570 1.00 25.34 221 ARG B CA 1
ATOM 4558 C C . ARG B 1 221 ? 35.967 93.416 1.310 1.00 26.43 221 ARG B C 1
ATOM 4559 O O . ARG B 1 221 ? 36.829 92.541 1.234 1.00 27.77 221 ARG B O 1
ATOM 4567 N N . ARG B 1 222 ? 34.854 93.242 2.009 1.00 25.83 222 ARG B N 1
ATOM 4568 C CA . ARG B 1 222 ? 34.626 91.980 2.706 1.00 29.93 222 ARG B CA 1
ATOM 4569 C C . ARG B 1 222 ? 34.579 90.866 1.654 1.00 29.72 222 ARG B C 1
ATOM 4570 O O . ARG B 1 222 ? 35.080 89.756 1.878 1.00 26.61 222 ARG B O 1
ATOM 4578 N N . ARG B 1 223 ? 33.981 91.173 0.503 1.00 30.85 223 ARG B N 1
ATOM 4579 C CA . ARG B 1 223 ? 33.872 90.195 -0.573 1.00 32.46 223 ARG B CA 1
ATOM 4580 C C . ARG B 1 223 ? 35.237 89.904 -1.192 1.00 32.91 223 ARG B C 1
ATOM 4581 O O . ARG B 1 223 ? 35.519 88.771 -1.585 1.00 34.08 223 ARG B O 1
ATOM 4589 N N . VAL B 1 224 ? 36.074 90.930 -1.296 1.00 31.38 224 VAL B N 1
ATOM 4590 C CA . VAL B 1 224 ? 37.410 90.766 -1.869 1.00 31.43 224 VAL B CA 1
ATOM 4591 C C . VAL B 1 224 ? 38.311 89.999 -0.900 1.00 29.01 224 VAL B C 1
ATOM 4592 O O . VAL B 1 224 ? 39.094 89.149 -1.319 1.00 29.30 224 VAL B O 1
ATOM 4596 N N . GLU B 1 225 ? 38.191 90.304 0.388 1.00 29.81 225 GLU B N 1
ATOM 4597 C CA . GLU B 1 225 ? 38.972 89.633 1.429 1.00 28.63 225 GLU B CA 1
ATOM 4598 C C . GLU B 1 225 ? 38.674 88.128 1.347 1.00 29.81 225 GLU B C 1
ATOM 4599 O O . GLU B 1 225 ? 39.584 87.309 1.285 1.00 29.17 225 GLU B O 1
ATOM 4605 N N . TYR B 1 226 ? 37.393 87.770 1.319 1.00 30.30 226 TYR B N 1
ATOM 4606 C CA . TYR B 1 226 ? 37.004 86.364 1.230 1.00 31.26 226 TYR B CA 1
ATOM 4607 C C . TYR B 1 226 ? 37.664 85.647 0.055 1.00 31.03 226 TYR B C 1
ATOM 4608 O O . TYR B 1 226 ? 38.157 84.530 0.207 1.00 32.51 226 TYR B O 1
ATOM 4617 N N . ASP B 1 227 ? 37.673 86.270 -1.120 1.00 27.18 227 ASP B N 1
ATOM 4618 C CA . ASP B 1 227 ? 38.297 85.636 -2.277 1.00 25.55 227 ASP B CA 1
ATOM 4619 C C . ASP B 1 227 ? 39.823 85.502 -2.172 1.00 24.15 227 ASP B C 1
ATOM 4620 O O . ASP B 1 227 ? 40.376 84.425 -2.418 1.00 21.55 227 ASP B O 1
ATOM 4625 N N . ILE B 1 228 ? 40.519 86.574 -1.817 1.00 22.72 228 ILE B N 1
ATOM 4626 C CA . ILE B 1 228 ? 41.971 86.428 -1.761 1.00 26.12 228 ILE B CA 1
ATOM 4627 C C . ILE B 1 228 ? 42.424 85.514 -0.614 1.00 24.47 228 ILE B C 1
ATOM 4628 O O . ILE B 1 228 ? 43.394 84.778 -0.763 1.00 25.44 228 ILE B O 1
ATOM 4633 N N . PHE B 1 229 ? 41.731 85.540 0.520 1.00 23.34 229 PHE B N 1
ATOM 4634 C CA . PHE B 1 229 ? 42.103 84.625 1.599 1.00 23.80 229 PHE B CA 1
ATOM 4635 C C . PHE B 1 229 ? 42.014 83.205 1.044 1.00 24.78 229 PHE B C 1
ATOM 4636 O O . PHE B 1 229 ? 42.900 82.388 1.264 1.00 25.75 229 PHE B O 1
ATOM 4644 N N . LEU B 1 230 ? 40.941 82.917 0.310 1.00 25.53 230 LEU B N 1
ATOM 4645 C CA . LEU B 1 230 ? 40.742 81.592 -0.267 1.00 25.45 230 LEU B CA 1
ATOM 4646 C C . LEU B 1 230 ? 41.882 81.221 -1.223 1.00 27.33 230 LEU B C 1
ATOM 4647 O O . LEU B 1 230 ? 42.352 80.076 -1.230 1.00 25.07 230 LEU B O 1
ATOM 4652 N N . LEU B 1 231 ? 42.319 82.188 -2.032 1.00 27.42 231 LEU B N 1
ATOM 4653 C CA . LEU B 1 231 ? 43.423 81.979 -2.972 1.00 29.26 231 LEU B CA 1
ATOM 4654 C C . LEU B 1 231 ? 44.749 81.795 -2.240 1.00 29.94 231 LEU B C 1
ATOM 4655 O O . LEU B 1 231 ? 45.543 80.920 -2.587 1.00 31.49 231 LEU B O 1
ATOM 4660 N N . VAL B 1 232 ? 44.995 82.628 -1.234 1.00 29.81 232 VAL B N 1
ATOM 4661 C CA . VAL B 1 232 ? 46.216 82.524 -0.452 1.00 31.29 232 VAL B CA 1
ATOM 4662 C C . VAL B 1 232 ? 46.205 81.188 0.277 1.00 30.30 232 VAL B C 1
ATOM 4663 O O . VAL B 1 232 ? 47.209 80.483 0.330 1.00 30.71 232 VAL B O 1
ATOM 4667 N N . GLU B 1 233 ? 45.054 80.838 0.835 1.00 28.66 233 GLU B N 1
ATOM 4668 C CA . GLU B 1 233 ? 44.937 79.588 1.552 1.00 28.98 233 GLU B CA 1
ATOM 4669 C C . GLU B 1 233 ? 45.216 78.420 0.624 1.00 31.17 233 GLU B C 1
ATOM 4670 O O . GLU B 1 233 ? 45.956 77.501 0.976 1.00 31.94 233 GLU B O 1
ATOM 4676 N N . GLU B 1 234 ? 44.620 78.465 -0.563 1.00 31.48 234 GLU B N 1
ATOM 4677 C CA . GLU B 1 234 ? 44.782 77.400 -1.526 1.00 35.25 234 GLU B CA 1
ATOM 4678 C C . GLU B 1 234 ? 46.234 77.165 -1.885 1.00 36.76 234 GLU B C 1
ATOM 4679 O O . GLU B 1 234 ? 46.671 76.020 -1.992 1.00 37.51 234 GLU B O 1
ATOM 4685 N N . LEU B 1 235 ? 46.983 78.244 -2.071 1.00 38.35 235 LEU B N 1
ATOM 4686 C CA . LEU B 1 235 ? 48.395 78.117 -2.412 1.00 38.93 235 LEU B CA 1
ATOM 4687 C C . LEU B 1 235 ? 49.111 77.280 -1.369 1.00 38.39 235 LEU B C 1
ATOM 4688 O O . LEU B 1 235 ? 49.589 76.184 -1.653 1.00 39.60 235 LEU B O 1
ATOM 4693 N N . HIS B 1 236 ? 49.152 77.806 -0.154 1.00 37.98 236 HIS B N 1
ATOM 4694 C CA . HIS B 1 236 ? 49.820 77.169 0.971 1.00 37.53 236 HIS B CA 1
ATOM 4695 C C . HIS B 1 236 ? 49.346 75.778 1.371 1.00 37.68 236 HIS B C 1
ATOM 4696 O O . HIS B 1 236 ? 50.161 74.923 1.713 1.00 37.82 236 HIS B O 1
ATOM 4703 N N . VAL B 1 237 ? 48.039 75.539 1.330 1.00 37.37 237 VAL B N 1
ATOM 4704 C CA . VAL B 1 237 ? 47.521 74.236 1.715 1.00 37.13 237 VAL B CA 1
ATOM 4705 C C . VAL B 1 237 ? 47.732 73.183 0.637 1.00 38.76 237 VAL B C 1
ATOM 4706 O O . VAL B 1 237 ? 48.128 72.060 0.944 1.00 38.38 237 VAL B O 1
ATOM 4710 N N . LEU B 1 238 ? 47.478 73.546 -0.621 1.00 41.09 238 LEU B N 1
ATOM 4711 C CA . LEU B 1 238 ? 47.642 72.619 -1.740 1.00 42.21 238 LEU B CA 1
ATOM 4712 C C . LEU B 1 238 ? 49.040 72.009 -1.760 1.00 43.62 238 LEU B C 1
ATOM 4713 O O . LEU B 1 238 ? 49.226 70.867 -2.177 1.00 43.82 238 LEU B O 1
ATOM 4718 N N . ASP B 1 239 ? 50.022 72.785 -1.314 1.00 46.42 239 ASP B N 1
ATOM 4719 C CA . ASP B 1 239 ? 51.410 72.340 -1.294 1.00 48.42 239 ASP B CA 1
ATOM 4720 C C . ASP B 1 239 ? 51.610 71.171 -0.332 1.00 48.15 239 ASP B C 1
ATOM 4721 O O . ASP B 1 239 ? 52.076 70.098 -0.730 1.00 48.86 239 ASP B O 1
ATOM 4726 N N . ILE B 1 240 ? 51.250 71.382 0.930 1.00 46.05 240 ILE B N 1
ATOM 4727 C CA . ILE B 1 240 ? 51.373 70.348 1.959 1.00 44.47 240 ILE B CA 1
ATOM 4728 C C . ILE B 1 240 ? 50.495 69.147 1.608 1.00 42.72 240 ILE B C 1
ATOM 4729 O O . ILE B 1 240 ? 50.925 67.994 1.655 1.00 43.18 240 ILE B O 1
ATOM 4734 N N . ILE B 1 241 ? 49.253 69.446 1.257 1.00 39.87 241 ILE B N 1
ATOM 4735 C CA . ILE B 1 241 ? 48.258 68.444 0.921 1.00 37.42 241 ILE B CA 1
ATOM 4736 C C . ILE B 1 241 ? 48.679 67.487 -0.196 1.00 36.69 241 ILE B C 1
ATOM 4737 O O . ILE B 1 241 ? 48.293 66.309 -0.201 1.00 33.81 241 ILE B O 1
ATOM 4742 N N . ARG B 1 242 ? 49.472 67.991 -1.135 1.00 36.25 242 ARG B N 1
ATOM 4743 C CA . ARG B 1 242 ? 49.937 67.183 -2.259 1.00 37.27 242 ARG B CA 1
ATOM 4744 C C . ARG B 1 242 ? 50.968 66.137 -1.871 1.00 36.26 242 ARG B C 1
ATOM 4745 O O . ARG B 1 242 ? 51.095 65.122 -2.549 1.00 34.91 242 ARG B O 1
ATOM 4753 N N . LYS B 1 243 ? 51.702 66.384 -0.788 1.00 36.66 243 LYS B N 1
ATOM 4754 C CA . LYS B 1 243 ? 52.727 65.447 -0.329 1.00 37.51 243 LYS B CA 1
ATOM 4755 C C . LYS B 1 243 ? 52.128 64.245 0.417 1.00 38.00 243 LYS B C 1
ATOM 4756 O O . LYS B 1 243 ? 52.773 63.203 0.536 1.00 37.74 243 LYS B O 1
ATOM 4762 N N . GLY B 1 244 ? 50.905 64.390 0.926 1.00 37.71 244 GLY B N 1
ATOM 4763 C CA . GLY B 1 244 ? 50.274 63.294 1.649 1.00 35.21 244 GLY B CA 1
ATOM 4764 C C . GLY B 1 244 ? 50.664 63.266 3.119 1.00 36.11 244 GLY B C 1
ATOM 4765 O O . GLY B 1 244 ? 51.413 64.123 3.584 1.00 34.57 244 GLY B O 1
ATOM 4766 N N . PHE B 1 245 ? 50.160 62.282 3.857 1.00 34.68 245 PHE B N 1
ATOM 4767 C CA . PHE B 1 245 ? 50.467 62.175 5.283 1.00 35.11 245 PHE B CA 1
ATOM 4768 C C . PHE B 1 245 ? 50.731 60.720 5.680 1.00 34.95 245 PHE B C 1
ATOM 4769 O O . PHE B 1 245 ? 50.243 59.798 5.033 1.00 34.61 245 PHE B O 1
ATOM 4777 N N . GLY B 1 246 ? 51.498 60.524 6.749 1.00 38.02 246 GLY B N 1
ATOM 4778 C CA . GLY B 1 246 ? 51.821 59.177 7.203 1.00 37.88 246 GLY B CA 1
ATOM 4779 C C . GLY B 1 246 ? 50.717 58.466 7.971 1.00 37.01 246 GLY B C 1
ATOM 4780 O O . GLY B 1 246 ? 50.678 57.240 8.031 1.00 37.21 246 GLY B O 1
ATOM 4781 N N . SER B 1 247 ? 49.806 59.226 8.560 1.00 34.23 247 SER B N 1
ATOM 4782 C CA . SER B 1 247 ? 48.730 58.611 9.322 1.00 32.28 247 SER B CA 1
ATOM 4783 C C . SER B 1 247 ? 47.475 59.447 9.184 1.00 30.24 247 SER B C 1
ATOM 4784 O O . SER B 1 247 ? 47.535 60.594 8.749 1.00 32.24 247 SER B O 1
ATOM 4787 N N . VAL B 1 248 ? 46.344 58.875 9.573 1.00 27.91 248 VAL B N 1
ATOM 4788 C CA . VAL B 1 248 ? 45.078 59.575 9.492 1.00 27.99 248 VAL B CA 1
ATOM 4789 C C . VAL B 1 248 ? 45.072 60.781 10.423 1.00 30.75 248 VAL B C 1
ATOM 4790 O O . VAL B 1 248 ? 44.593 61.856 10.061 1.00 30.59 248 VAL B O 1
ATOM 4794 N N . ASP B 1 249 ? 45.640 60.622 11.612 1.00 31.17 249 ASP B N 1
ATOM 4795 C CA . ASP B 1 249 ? 45.645 61.718 12.558 1.00 31.36 249 ASP B CA 1
ATOM 4796 C C . ASP B 1 249 ? 46.573 62.891 12.263 1.00 31.46 249 ASP B C 1
ATOM 4797 O O . ASP B 1 249 ? 46.371 63.983 12.797 1.00 30.97 249 ASP B O 1
ATOM 4802 N N . GLU B 1 250 ? 47.575 62.684 11.410 1.00 31.23 250 GLU B N 1
ATOM 4803 C CA . GLU B 1 250 ? 48.462 63.782 11.003 1.00 32.41 250 GLU B CA 1
ATOM 4804 C C . GLU B 1 250 ? 47.609 64.580 9.999 1.00 28.99 250 GLU B C 1
ATOM 4805 O O . GLU B 1 250 ? 47.739 65.790 9.841 1.00 27.58 250 GLU B O 1
ATOM 4811 N N . PHE B 1 251 ? 46.756 63.842 9.306 1.00 28.59 251 PHE B N 1
ATOM 4812 C CA . PHE B 1 251 ? 45.834 64.363 8.299 1.00 28.99 251 PHE B CA 1
ATOM 4813 C C . PHE B 1 251 ? 44.781 65.240 8.986 1.00 26.21 251 PHE B C 1
ATOM 4814 O O . PHE B 1 251 ? 44.580 66.391 8.603 1.00 28.09 251 PHE B O 1
ATOM 4822 N N . ILE B 1 252 ? 44.143 64.703 10.023 1.00 26.42 252 ILE B N 1
ATOM 4823 C CA . ILE B 1 252 ? 43.121 65.428 10.792 1.00 24.64 252 ILE B CA 1
ATOM 4824 C C . ILE B 1 252 ? 43.712 66.625 11.536 1.00 24.32 252 ILE B C 1
ATOM 4825 O O . ILE B 1 252 ? 43.072 67.664 11.670 1.00 25.72 252 ILE B O 1
ATOM 4830 N N . ALA B 1 253 ? 44.943 66.483 12.010 1.00 25.19 253 ALA B N 1
ATOM 4831 C CA . ALA B 1 253 ? 45.591 67.570 12.737 1.00 25.76 253 ALA B CA 1
ATOM 4832 C C . ALA B 1 253 ? 45.729 68.803 11.841 1.00 24.72 253 ALA B C 1
ATOM 4833 O O . ALA B 1 253 ? 45.471 69.924 12.277 1.00 23.24 253 ALA B O 1
ATOM 4835 N N . LEU B 1 254 ? 46.131 68.589 10.588 1.00 24.35 254 LEU B N 1
ATOM 4836 C CA . LEU B 1 254 ? 46.287 69.682 9.636 1.00 25.89 254 LEU B CA 1
ATOM 4837 C C . LEU B 1 254 ? 44.922 70.302 9.331 1.00 25.72 254 LEU B C 1
ATOM 4838 O O . LEU B 1 254 ? 44.781 71.529 9.263 1.00 26.61 254 LEU B O 1
ATOM 4843 N N . ALA B 1 255 ? 43.915 69.455 9.151 1.00 25.60 255 ALA B N 1
ATOM 4844 C CA . ALA B 1 255 ? 42.562 69.943 8.879 1.00 25.00 255 ALA B CA 1
ATOM 4845 C C . ALA B 1 255 ? 42.149 70.841 10.039 1.00 23.22 255 ALA B C 1
ATOM 4846 O O . ALA B 1 255 ? 41.595 71.915 9.825 1.00 22.39 255 ALA B O 1
ATOM 4848 N N . ASN B 1 256 ? 42.413 70.399 11.269 1.00 21.75 256 ASN B N 1
ATOM 4849 C CA . ASN B 1 256 ? 42.065 71.225 12.412 1.00 20.10 256 ASN B CA 1
ATOM 4850 C C . ASN B 1 256 ? 42.880 72.515 12.385 1.00 21.38 256 ASN B C 1
ATOM 4851 O O . ASN B 1 256 ? 42.363 73.563 12.736 1.00 19.45 256 ASN B O 1
ATOM 4856 N N . SER B 1 257 ? 44.153 72.444 11.980 1.00 23.18 257 SER B N 1
ATOM 4857 C CA . SER B 1 257 ? 44.980 73.656 11.904 1.00 23.39 257 SER B CA 1
ATOM 4858 C C . SER B 1 257 ? 44.350 74.610 10.883 1.00 22.62 257 SER B C 1
ATOM 4859 O O . SER B 1 257 ? 44.188 75.800 11.143 1.00 21.00 257 SER B O 1
ATOM 4862 N N . VAL B 1 258 ? 44.021 74.082 9.711 1.00 23.81 258 VAL B N 1
ATOM 4863 C CA . VAL B 1 258 ? 43.407 74.896 8.663 1.00 23.74 258 VAL B CA 1
ATOM 4864 C C . VAL B 1 258 ? 42.094 75.503 9.166 1.00 23.01 258 VAL B C 1
ATOM 4865 O O . VAL B 1 258 ? 41.825 76.682 8.966 1.00 24.25 258 VAL B O 1
ATOM 4869 N N . SER B 1 259 ? 41.297 74.700 9.856 1.00 23.26 259 SER B N 1
ATOM 4870 C CA . SER B 1 259 ? 40.026 75.179 10.384 1.00 21.43 259 SER B CA 1
ATOM 4871 C C . SER B 1 259 ? 40.163 76.322 11.394 1.00 22.13 259 SER B C 1
ATOM 4872 O O . SER B 1 259 ? 39.436 77.321 11.321 1.00 17.47 259 SER B O 1
ATOM 4875 N N . ASN B 1 260 ? 41.085 76.183 12.350 1.00 20.37 260 ASN B N 1
ATOM 4876 C CA . ASN B 1 260 ? 41.269 77.240 13.335 1.00 21.59 260 ASN B CA 1
ATOM 4877 C C . ASN B 1 260 ? 41.702 78.553 12.721 1.00 20.03 260 ASN B C 1
ATOM 4878 O O . ASN B 1 260 ? 41.281 79.620 13.162 1.00 24.41 260 ASN B O 1
ATOM 4883 N N . ARG B 1 261 ? 42.557 78.479 11.713 1.00 22.68 261 ARG B N 1
ATOM 4884 C CA . ARG B 1 261 ? 43.045 79.675 11.037 1.00 21.64 261 ARG B CA 1
ATOM 4885 C C . ARG B 1 261 ? 41.861 80.416 10.376 1.00 20.26 261 ARG B C 1
ATOM 4886 O O . ARG B 1 261 ? 41.728 81.639 10.486 1.00 17.97 261 ARG B O 1
ATOM 4894 N N . ARG B 1 262 ? 40.997 79.677 9.692 1.00 19.36 262 ARG B N 1
ATOM 4895 C CA . ARG B 1 262 ? 39.849 80.316 9.058 1.00 20.53 262 ARG B CA 1
ATOM 4896 C C . ARG B 1 262 ? 38.939 80.940 10.107 1.00 18.99 262 ARG B C 1
ATOM 4897 O O . ARG B 1 262 ? 38.491 82.072 9.942 1.00 19.56 262 ARG B O 1
ATOM 4905 N N . LYS B 1 263 ? 38.682 80.217 11.195 1.00 20.23 263 LYS B N 1
ATOM 4906 C CA . LYS B 1 263 ? 37.798 80.725 12.246 1.00 20.61 263 LYS B CA 1
ATOM 4907 C C . LYS B 1 263 ? 38.402 81.956 12.894 1.00 22.75 263 LYS B C 1
ATOM 4908 O O . LYS B 1 263 ? 37.716 82.956 13.122 1.00 20.81 263 LYS B O 1
ATOM 4914 N N . SER B 1 264 ? 39.696 81.895 13.195 1.00 21.83 264 SER B N 1
ATOM 4915 C CA . SER B 1 264 ? 40.318 83.045 13.829 1.00 22.85 264 SER B CA 1
ATOM 4916 C C . SER B 1 264 ? 40.230 84.282 12.928 1.00 22.37 264 SER B C 1
ATOM 4917 O O . SER B 1 264 ? 39.868 85.364 13.391 1.00 22.36 264 SER B O 1
ATOM 4920 N N . ARG B 1 265 ? 40.532 84.123 11.644 1.00 20.64 265 ARG B N 1
ATOM 4921 C CA . ARG B 1 265 ? 40.484 85.260 10.722 1.00 21.14 265 ARG B CA 1
ATOM 4922 C C . ARG B 1 265 ? 39.065 85.783 10.454 1.00 21.35 265 ARG B C 1
ATOM 4923 O O . ARG B 1 265 ? 38.857 86.988 10.346 1.00 20.48 265 ARG B O 1
ATOM 4931 N N . ALA B 1 266 ? 38.098 84.876 10.373 1.00 21.79 266 ALA B N 1
ATOM 4932 C CA . ALA B 1 266 ? 36.699 85.256 10.166 1.00 22.26 266 ALA B CA 1
ATOM 4933 C C . ALA B 1 266 ? 36.264 86.113 11.347 1.00 22.33 266 ALA B C 1
ATOM 4934 O O . ALA B 1 266 ? 35.563 87.110 11.181 1.00 19.46 266 ALA B O 1
ATOM 4936 N N . GLY B 1 267 ? 36.710 85.724 12.540 1.00 22.90 267 GLY B N 1
ATOM 4937 C CA . GLY B 1 267 ? 36.348 86.449 13.743 1.00 22.56 267 GLY B CA 1
ATOM 4938 C C . GLY B 1 267 ? 36.947 87.834 13.918 1.00 22.60 267 GLY B C 1
ATOM 4939 O O . GLY B 1 267 ? 36.342 88.699 14.562 1.00 21.95 267 GLY B O 1
ATOM 4940 N N . LYS B 1 268 ? 38.128 88.058 13.356 1.00 21.97 268 LYS B N 1
ATOM 4941 C CA . LYS B 1 268 ? 38.794 89.354 13.480 1.00 23.13 268 LYS B CA 1
ATOM 4942 C C . LYS B 1 268 ? 38.537 90.297 12.305 1.00 23.26 268 LYS B C 1
ATOM 4943 O O . LYS B 1 268 ? 38.779 91.496 12.405 1.00 22.88 268 LYS B O 1
ATOM 4949 N N . SER B 1 269 ? 38.052 89.739 11.200 1.00 21.06 269 SER B N 1
ATOM 4950 C CA . SER B 1 269 ? 37.785 90.491 9.970 1.00 21.85 269 SER B CA 1
ATOM 4951 C C . SER B 1 269 ? 36.996 91.793 10.069 1.00 21.74 269 SER B C 1
ATOM 4952 O O . SER B 1 269 ? 37.454 92.842 9.631 1.00 24.22 269 SER B O 1
ATOM 4955 N N . LEU B 1 270 ? 35.795 91.724 10.623 1.00 22.16 270 LEU B N 1
ATOM 4956 C CA . LEU B 1 270 ? 34.960 92.913 10.694 1.00 22.33 270 LEU B CA 1
ATOM 4957 C C . LEU B 1 270 ? 35.623 94.094 11.409 1.00 22.82 270 LEU B C 1
ATOM 4958 O O . LEU B 1 270 ? 35.683 95.199 10.863 1.00 20.74 270 LEU B O 1
ATOM 4963 N N . GLU B 1 271 ? 36.155 93.858 12.605 1.00 24.30 271 GLU B N 1
ATOM 4964 C CA . GLU B 1 271 ? 36.815 94.919 13.361 1.00 26.89 271 GLU B CA 1
ATOM 4965 C C . GLU B 1 271 ? 38.041 95.471 12.651 1.00 25.83 271 GLU B C 1
ATOM 4966 O O . GLU B 1 271 ? 38.354 96.655 12.791 1.00 24.86 271 GLU B O 1
ATOM 4972 N N . LEU B 1 272 ? 38.732 94.624 11.889 1.00 23.47 272 LEU B N 1
ATOM 4973 C CA . LEU B 1 272 ? 39.898 95.080 11.141 1.00 24.68 272 LEU B CA 1
ATOM 4974 C C . LEU B 1 272 ? 39.444 96.007 10.013 1.00 24.04 272 LEU B C 1
ATOM 4975 O O . LEU B 1 272 ? 40.054 97.042 9.771 1.00 24.07 272 LEU B O 1
ATOM 4980 N N . HIS B 1 273 ? 38.369 95.638 9.323 1.00 23.18 273 HIS B N 1
ATOM 4981 C CA . HIS B 1 273 ? 37.865 96.484 8.253 1.00 23.59 273 HIS B CA 1
ATOM 4982 C C . HIS B 1 273 ? 37.434 97.852 8.780 1.00 23.16 273 HIS B C 1
ATOM 4983 O O . HIS B 1 273 ? 37.732 98.874 8.173 1.00 24.72 273 HIS B O 1
ATOM 4990 N N . LEU B 1 274 ? 36.720 97.867 9.900 1.00 25.13 274 LEU B N 1
ATOM 4991 C CA . LEU B 1 274 ? 36.232 99.122 10.464 1.00 26.40 274 LEU B CA 1
ATOM 4992 C C . LEU B 1 274 ? 37.398 100.016 10.898 1.00 28.88 274 LEU B C 1
ATOM 4993 O O . LEU B 1 274 ? 37.389 101.225 10.678 1.00 28.61 274 LEU B O 1
ATOM 4998 N N . GLU B 1 275 ? 38.409 99.412 11.504 1.00 28.97 275 GLU B N 1
ATOM 4999 C CA . GLU B 1 275 ? 39.584 100.149 11.943 1.00 30.72 275 GLU B CA 1
ATOM 5000 C C . GLU B 1 275 ? 40.207 100.862 10.741 1.00 30.21 275 GLU B C 1
ATOM 5001 O O . GLU B 1 275 ? 40.535 102.049 10.797 1.00 31.02 275 GLU B O 1
ATOM 5007 N N . HIS B 1 276 ? 40.350 100.121 9.653 1.00 28.53 276 HIS B N 1
ATOM 5008 C CA . HIS B 1 276 ? 40.915 100.642 8.425 1.00 30.96 276 HIS B CA 1
ATOM 5009 C C . HIS B 1 276 ? 40.087 101.807 7.867 1.00 31.62 276 HIS B C 1
ATOM 5010 O O . HIS B 1 276 ? 40.632 102.847 7.471 1.00 32.21 276 HIS B O 1
ATOM 5017 N N . LEU B 1 277 ? 38.771 101.617 7.829 1.00 31.40 277 LEU B N 1
ATOM 5018 C CA . LEU B 1 277 ? 37.849 102.630 7.326 1.00 32.09 277 LEU B CA 1
ATOM 5019 C C . LEU B 1 277 ? 37.855 103.888 8.197 1.00 32.13 277 LEU B C 1
ATOM 5020 O O . LEU B 1 277 ? 37.837 104.995 7.671 1.00 34.15 277 LEU B O 1
ATOM 5025 N N . PHE B 1 278 ? 37.869 103.733 9.520 1.00 33.23 278 PHE B N 1
ATOM 5026 C CA . PHE B 1 278 ? 37.908 104.905 10.396 1.00 34.83 278 PHE B CA 1
ATOM 5027 C C . PHE B 1 278 ? 39.174 105.713 10.076 1.00 35.63 278 PHE B C 1
ATOM 5028 O O . PHE B 1 278 ? 39.121 106.930 9.908 1.00 36.81 278 PHE B O 1
ATOM 5036 N N . ILE B 1 279 ? 40.309 105.026 9.984 1.00 35.46 279 ILE B N 1
ATOM 5037 C CA . ILE B 1 279 ? 41.586 105.676 9.679 1.00 35.27 279 ILE B CA 1
ATOM 5038 C C . ILE B 1 279 ? 41.542 106.388 8.335 1.00 36.98 279 ILE B C 1
ATOM 5039 O O . ILE B 1 279 ? 41.800 107.588 8.240 1.00 38.26 279 ILE B O 1
ATOM 5044 N N . GLU B 1 280 ? 41.210 105.621 7.303 1.00 37.93 280 GLU B N 1
ATOM 5045 C CA . GLU B 1 280 ? 41.124 106.088 5.928 1.00 39.05 280 GLU B CA 1
ATOM 5046 C C . GLU B 1 280 ? 40.166 107.256 5.690 1.00 39.90 280 GLU B C 1
ATOM 5047 O O . GLU B 1 280 ? 40.344 108.020 4.740 1.00 39.55 280 GLU B O 1
ATOM 5053 N N . HIS B 1 281 ? 39.156 107.408 6.540 1.00 40.42 281 HIS B N 1
ATOM 5054 C CA . HIS B 1 281 ? 38.196 108.491 6.348 1.00 41.82 281 HIS B CA 1
ATOM 5055 C C . HIS B 1 281 ? 38.384 109.714 7.231 1.00 43.45 281 HIS B C 1
ATOM 5056 O O . HIS B 1 281 ? 37.459 110.503 7.422 1.00 43.93 281 HIS B O 1
ATOM 5063 N N . GLY B 1 282 ? 39.591 109.869 7.766 1.00 45.93 282 GLY B N 1
ATOM 5064 C CA . GLY B 1 282 ? 39.889 111.035 8.579 1.00 46.45 282 GLY B CA 1
ATOM 5065 C C . GLY B 1 282 ? 39.645 110.918 10.062 1.00 46.45 282 GLY B C 1
ATOM 5066 O O . GLY B 1 282 ? 40.106 111.763 10.825 1.00 46.67 282 GLY B O 1
ATOM 5067 N N . LEU B 1 283 ? 38.915 109.893 10.483 1.00 47.59 283 LEU B N 1
ATOM 5068 C CA . LEU B 1 283 ? 38.653 109.717 11.903 1.00 49.29 283 LEU B CA 1
ATOM 5069 C C . LEU B 1 283 ? 39.876 109.027 12.483 1.00 50.92 283 LEU B C 1
ATOM 5070 O O . LEU B 1 283 ? 39.940 107.800 12.528 1.00 51.85 283 LEU B O 1
ATOM 5075 N N . ARG B 1 284 ? 40.848 109.824 12.920 1.00 52.26 284 ARG B N 1
ATOM 5076 C CA . ARG B 1 284 ? 42.092 109.299 13.477 1.00 53.75 284 ARG B CA 1
ATOM 5077 C C . ARG B 1 284 ? 42.068 109.272 14.999 1.00 54.04 284 ARG B C 1
ATOM 5078 O O . ARG B 1 284 ? 43.073 108.948 15.633 1.00 54.68 284 ARG B O 1
ATOM 5086 N N . HIS B 1 285 ? 40.927 109.614 15.585 1.00 53.92 285 HIS B N 1
ATOM 5087 C CA . HIS B 1 285 ? 40.815 109.641 17.039 1.00 54.79 285 HIS B CA 1
ATOM 5088 C C . HIS B 1 285 ? 40.059 108.456 17.630 1.00 52.21 285 HIS B C 1
ATOM 5089 O O . HIS B 1 285 ? 38.842 108.521 17.810 1.00 50.67 285 HIS B O 1
ATOM 5096 N N . PHE B 1 286 ? 40.781 107.383 17.950 1.00 49.55 286 PHE B N 1
ATOM 5097 C CA . PHE B 1 286 ? 40.145 106.211 18.535 1.00 48.32 286 PHE B CA 1
ATOM 5098 C C . PHE B 1 286 ? 41.127 105.180 19.080 1.00 48.22 286 PHE B C 1
ATOM 5099 O O . PHE B 1 286 ? 42.260 105.072 18.611 1.00 49.15 286 PHE B O 1
ATOM 5107 N N . ALA B 1 287 ? 40.670 104.429 20.077 1.00 48.01 287 ALA B N 1
ATOM 5108 C CA . ALA B 1 287 ? 41.466 103.386 20.713 1.00 48.70 287 ALA B CA 1
ATOM 5109 C C . ALA B 1 287 ? 40.715 102.052 20.652 1.00 49.48 287 ALA B C 1
ATOM 5110 O O . ALA B 1 287 ? 39.508 102.005 20.876 1.00 49.94 287 ALA B O 1
ATOM 5112 N N . THR B 1 288 ? 41.433 100.974 20.351 1.00 51.58 288 THR B N 1
ATOM 5113 C CA . THR B 1 288 ? 40.833 99.642 20.276 1.00 53.78 288 THR B CA 1
ATOM 5114 C C . THR B 1 288 ? 41.244 98.808 21.487 1.00 56.30 288 THR B C 1
ATOM 5115 O O . THR B 1 288 ? 40.445 98.056 22.053 1.00 55.72 288 THR B O 1
ATOM 5119 N N . GLN B 1 289 ? 42.503 98.947 21.877 1.00 58.41 289 GLN B N 1
ATOM 5120 C CA . GLN B 1 289 ? 43.031 98.225 23.026 1.00 61.91 289 GLN B CA 1
ATOM 5121 C C . GLN B 1 289 ? 42.977 99.165 24.225 1.00 61.88 289 GLN B C 1
ATOM 5122 O O . GLN B 1 289 ? 43.976 99.350 24.924 1.00 63.02 289 GLN B O 1
ATOM 5128 N N . ALA B 1 290 ? 41.808 99.752 24.465 1.00 59.94 290 ALA B N 1
ATOM 5129 C CA . ALA B 1 290 ? 41.656 100.692 25.565 1.00 58.14 290 ALA B CA 1
ATOM 5130 C C . ALA B 1 290 ? 40.804 100.201 26.720 1.00 57.52 290 ALA B C 1
ATOM 5131 O O . ALA B 1 290 ? 39.638 99.843 26.551 1.00 56.80 290 ALA B O 1
ATOM 5133 N N . ILE B 1 291 ? 41.408 100.208 27.903 1.00 56.04 291 ILE B N 1
ATOM 5134 C CA . ILE B 1 291 ? 40.747 99.790 29.128 1.00 55.69 291 ILE B CA 1
ATOM 5135 C C . ILE B 1 291 ? 40.017 100.985 29.741 1.00 54.97 291 ILE B C 1
ATOM 5136 O O . ILE B 1 291 ? 40.535 102.100 29.757 1.00 53.98 291 ILE B O 1
ATOM 5141 N N . THR B 1 292 ? 38.812 100.752 30.241 1.00 54.68 292 THR B N 1
ATOM 5142 C CA . THR B 1 292 ? 38.034 101.817 30.856 1.00 55.42 292 THR B CA 1
ATOM 5143 C C . THR B 1 292 ? 37.958 101.607 32.367 1.00 56.88 292 THR B C 1
ATOM 5144 O O . THR B 1 292 ? 38.687 102.240 33.123 1.00 57.06 292 THR B O 1
ATOM 5148 N N . GLU B 1 293 ? 37.070 100.721 32.803 1.00 58.81 293 GLU B N 1
ATOM 5149 C CA . GLU B 1 293 ? 36.922 100.417 34.218 1.00 60.03 293 GLU B CA 1
ATOM 5150 C C . GLU B 1 293 ? 37.192 98.934 34.410 1.00 61.25 293 GLU B C 1
ATOM 5151 O O . GLU B 1 293 ? 36.753 98.110 33.609 1.00 62.20 293 GLU B O 1
ATOM 5157 N N . GLY B 1 294 ? 37.919 98.598 35.469 1.00 61.82 294 GLY B N 1
ATOM 5158 C CA . GLY B 1 294 ? 38.233 97.207 35.730 1.00 62.58 294 GLY B CA 1
ATOM 5159 C C . GLY B 1 294 ? 39.039 96.611 34.595 1.00 63.15 294 GLY B C 1
ATOM 5160 O O . GLY B 1 294 ? 40.247 96.823 34.501 1.00 63.44 294 GLY B O 1
ATOM 5161 N N . ASN B 1 295 ? 38.372 95.866 33.723 1.00 64.45 295 ASN B N 1
ATOM 5162 C CA . ASN B 1 295 ? 39.049 95.246 32.593 1.00 65.37 295 ASN B CA 1
ATOM 5163 C C . ASN B 1 295 ? 38.048 94.951 31.480 1.00 65.33 295 ASN B C 1
ATOM 5164 O O . ASN B 1 295 ? 37.994 93.837 30.963 1.00 66.56 295 ASN B O 1
ATOM 5169 N N . LYS B 1 296 ? 37.261 95.960 31.113 1.00 64.96 296 LYS B N 1
ATOM 5170 C CA . LYS B 1 296 ? 36.243 95.810 30.076 1.00 63.66 296 LYS B CA 1
ATOM 5171 C C . LYS B 1 296 ? 36.760 95.893 28.637 1.00 62.79 296 LYS B C 1
ATOM 5172 O O . LYS B 1 296 ? 36.581 94.956 27.854 1.00 64.26 296 LYS B O 1
ATOM 5178 N N . LYS B 1 297 ? 37.378 97.015 28.283 1.00 60.19 297 LYS B N 1
ATOM 5179 C CA . LYS B 1 297 ? 37.936 97.196 26.943 1.00 56.90 297 LYS B CA 1
ATOM 5180 C C . LYS B 1 297 ? 36.925 97.143 25.789 1.00 53.76 297 LYS B C 1
ATOM 5181 O O . LYS B 1 297 ? 36.766 96.109 25.145 1.00 53.49 297 LYS B O 1
ATOM 5187 N N . PRO B 1 298 ? 36.233 98.260 25.507 1.00 50.64 298 PRO B N 1
ATOM 5188 C CA . PRO B 1 298 ? 35.261 98.261 24.404 1.00 46.25 298 PRO B CA 1
ATOM 5189 C C . PRO B 1 298 ? 35.984 98.138 23.060 1.00 43.02 298 PRO B C 1
ATOM 5190 O O . PRO B 1 298 ? 37.131 98.554 22.933 1.00 41.57 298 PRO B O 1
ATOM 5194 N N . ASP B 1 299 ? 35.319 97.566 22.060 1.00 38.71 299 ASP B N 1
ATOM 5195 C CA . ASP B 1 299 ? 35.943 97.389 20.753 1.00 37.85 299 ASP B CA 1
ATOM 5196 C C . ASP B 1 299 ? 36.550 98.670 20.190 1.00 36.15 299 ASP B C 1
ATOM 5197 O O . ASP B 1 299 ? 37.643 98.657 19.632 1.00 36.07 299 ASP B O 1
ATOM 5202 N N . PHE B 1 300 ? 35.833 99.775 20.340 1.00 34.73 300 PHE B N 1
ATOM 5203 C CA . PHE B 1 300 ? 36.295 101.066 19.864 1.00 32.43 300 PHE B CA 1
ATOM 5204 C C . PHE B 1 300 ? 35.895 102.118 20.868 1.00 32.51 300 PHE B C 1
ATOM 5205 O O . PHE B 1 300 ? 34.767 102.115 21.366 1.00 31.77 300 PHE B O 1
ATOM 5213 N N . LEU B 1 301 ? 36.823 103.022 21.155 1.00 33.57 301 LEU B N 1
ATOM 5214 C CA . LEU B 1 301 ? 36.584 104.094 22.111 1.00 34.77 301 LEU B CA 1
ATOM 5215 C C . LEU B 1 301 ? 37.080 105.380 21.482 1.00 34.67 301 LEU B C 1
ATOM 5216 O O . LEU B 1 301 ? 38.226 105.454 21.038 1.00 35.54 301 LEU B O 1
ATOM 5221 N N . PHE B 1 302 ? 36.208 106.384 21.433 1.00 34.50 302 PHE B N 1
ATOM 5222 C CA . PHE B 1 302 ? 36.543 107.668 20.835 1.00 35.53 302 PHE B CA 1
ATOM 5223 C C . PHE B 1 302 ? 36.430 108.788 21.870 1.00 36.17 302 PHE B C 1
ATOM 5224 O O . PHE B 1 302 ? 35.551 108.764 22.724 1.00 34.14 302 PHE B O 1
ATOM 5232 N N . PRO B 1 303 ? 37.296 109.809 21.774 1.00 37.70 303 PRO B N 1
ATOM 5233 C CA . PRO B 1 303 ? 38.345 109.964 20.766 1.00 38.63 303 PRO B CA 1
ATOM 5234 C C . PRO B 1 303 ? 39.649 109.284 21.144 1.00 40.70 303 PRO B C 1
ATOM 5235 O O . PRO B 1 303 ? 40.559 109.177 20.318 1.00 41.60 303 PRO B O 1
ATOM 5239 N N . SER B 1 304 ? 39.746 108.823 22.388 1.00 42.67 304 SER B N 1
ATOM 5240 C CA . SER B 1 304 ? 40.967 108.174 22.845 1.00 44.35 304 SER B CA 1
ATOM 5241 C C . SER B 1 304 ? 40.863 107.649 24.267 1.00 44.64 304 SER B C 1
ATOM 5242 O O . SER B 1 304 ? 39.958 108.019 25.015 1.00 42.85 304 SER B O 1
ATOM 5245 N N . ALA B 1 305 ? 41.803 106.781 24.627 1.00 44.14 305 ALA B N 1
ATOM 5246 C CA . ALA B 1 305 ? 41.859 106.219 25.966 1.00 45.75 305 ALA B CA 1
ATOM 5247 C C . ALA B 1 305 ? 42.177 107.374 26.904 1.00 46.90 305 ALA B C 1
ATOM 5248 O O . ALA B 1 305 ? 41.628 107.474 28.000 1.00 46.64 305 ALA B O 1
ATOM 5250 N N . GLY B 1 306 ? 43.069 108.249 26.451 1.00 48.41 306 GLY B N 1
ATOM 5251 C CA . GLY B 1 306 ? 43.456 109.398 27.247 1.00 50.08 306 GLY B CA 1
ATOM 5252 C C . GLY B 1 306 ? 42.291 110.319 27.557 1.00 50.35 306 GLY B C 1
ATOM 5253 O O . GLY B 1 306 ? 42.051 110.644 28.718 1.00 50.63 306 GLY B O 1
ATOM 5254 N N . ALA B 1 307 ? 41.562 110.736 26.525 1.00 50.21 307 ALA B N 1
ATOM 5255 C CA . ALA B 1 307 ? 40.424 111.630 26.711 1.00 50.49 307 ALA B CA 1
ATOM 5256 C C . ALA B 1 307 ? 39.336 111.007 27.581 1.00 50.10 307 ALA B C 1
ATOM 5257 O O . ALA B 1 307 ? 38.619 111.713 28.289 1.00 50.19 307 ALA B O 1
ATOM 5259 N N . TYR B 1 308 ? 39.216 109.685 27.534 1.00 50.86 308 TYR B N 1
ATOM 5260 C CA . TYR B 1 308 ? 38.205 108.999 28.334 1.00 51.11 308 TYR B CA 1
ATOM 5261 C C . TYR B 1 308 ? 38.514 109.113 29.825 1.00 51.41 308 TYR B C 1
ATOM 5262 O O . TYR B 1 308 ? 37.622 109.331 30.643 1.00 51.43 308 TYR B O 1
ATOM 5271 N N . HIS B 1 309 ? 39.783 108.949 30.177 1.00 52.99 309 HIS B N 1
ATOM 5272 C CA . HIS B 1 309 ? 40.190 109.026 31.571 1.00 54.51 309 HIS B CA 1
ATOM 5273 C C . HIS B 1 309 ? 40.528 110.452 31.999 1.00 54.96 309 HIS B C 1
ATOM 5274 O O . HIS B 1 309 ? 40.884 110.688 33.152 1.00 55.64 309 HIS B O 1
ATOM 5281 N N . ASP B 1 310 ? 40.405 111.399 31.073 1.00 56.55 310 ASP B N 1
ATOM 5282 C CA . ASP B 1 310 ? 40.707 112.800 31.360 1.00 57.65 310 ASP B CA 1
ATOM 5283 C C . ASP B 1 310 ? 39.569 113.511 32.085 1.00 57.24 310 ASP B C 1
ATOM 5284 O O . ASP B 1 310 ? 38.465 113.636 31.561 1.00 56.60 310 ASP B O 1
ATOM 5289 N N . THR B 1 311 ? 39.851 113.980 33.295 1.00 57.52 311 THR B N 1
ATOM 5290 C CA . THR B 1 311 ? 38.856 114.685 34.094 1.00 57.59 311 THR B CA 1
ATOM 5291 C C . THR B 1 311 ? 38.410 115.969 33.401 1.00 57.91 311 THR B C 1
ATOM 5292 O O . THR B 1 311 ? 37.264 116.399 33.541 1.00 56.25 311 THR B O 1
ATOM 5296 N N . GLU B 1 312 ? 39.323 116.566 32.642 1.00 58.80 312 GLU B N 1
ATOM 5297 C CA . GLU B 1 312 ? 39.049 117.811 31.939 1.00 60.31 312 GLU B CA 1
ATOM 5298 C C . GLU B 1 312 ? 38.235 117.644 30.659 1.00 60.15 312 GLU B C 1
ATOM 5299 O O . GLU B 1 312 ? 37.545 118.572 30.244 1.00 60.08 312 GLU B O 1
ATOM 5305 N N . PHE B 1 313 ? 38.305 116.468 30.040 1.00 60.04 313 PHE B N 1
ATOM 5306 C CA . PHE B 1 313 ? 37.567 116.212 28.800 1.00 59.47 313 PHE B CA 1
ATOM 5307 C C . PHE B 1 313 ? 36.071 115.989 29.035 1.00 58.89 313 PHE B C 1
ATOM 5308 O O . PHE B 1 313 ? 35.676 115.248 29.937 1.00 59.11 313 PHE B O 1
ATOM 5316 N N . PRO B 1 314 ? 35.220 116.623 28.211 1.00 57.98 314 PRO B N 1
ATOM 5317 C CA . PRO B 1 314 ? 33.758 116.515 28.304 1.00 58.69 314 PRO B CA 1
ATOM 5318 C C . PRO B 1 314 ? 33.273 115.085 28.081 1.00 59.06 314 PRO B C 1
ATOM 5319 O O . PRO B 1 314 ? 33.653 114.439 27.101 1.00 59.12 314 PRO B O 1
ATOM 5323 N N . VAL B 1 315 ? 32.427 114.597 28.982 1.00 58.52 315 VAL B N 1
ATOM 5324 C CA . VAL B 1 315 ? 31.914 113.240 28.866 1.00 58.01 315 VAL B CA 1
ATOM 5325 C C . VAL B 1 315 ? 30.907 113.095 27.734 1.00 57.49 315 VAL B C 1
ATOM 5326 O O . VAL B 1 315 ? 30.953 112.120 26.985 1.00 58.24 315 VAL B O 1
ATOM 5330 N N . GLU B 1 316 ? 30.009 114.067 27.593 1.00 56.38 316 GLU B N 1
ATOM 5331 C CA . GLU B 1 316 ? 28.999 113.999 26.544 1.00 55.07 316 GLU B CA 1
ATOM 5332 C C . GLU B 1 316 ? 29.610 113.932 25.150 1.00 52.69 316 GLU B C 1
ATOM 5333 O O . GLU B 1 316 ? 28.893 113.815 24.158 1.00 52.36 316 GLU B O 1
ATOM 5339 N N . ASN B 1 317 ? 30.932 114.010 25.070 1.00 49.70 317 ASN B N 1
ATOM 5340 C CA . ASN B 1 317 ? 31.599 113.944 23.782 1.00 48.06 317 ASN B CA 1
ATOM 5341 C C . ASN B 1 317 ? 32.333 112.628 23.570 1.00 46.42 317 ASN B C 1
ATOM 5342 O O . ASN B 1 317 ? 32.953 112.415 22.529 1.00 46.43 317 ASN B O 1
ATOM 5347 N N . LEU B 1 318 ? 32.265 111.747 24.562 1.00 43.90 318 LEU B N 1
ATOM 5348 C CA . LEU B 1 318 ? 32.909 110.446 24.456 1.00 41.67 318 LEU B CA 1
ATOM 5349 C C . LEU B 1 318 ? 31.970 109.486 23.731 1.00 40.07 318 LEU B C 1
ATOM 5350 O O . LEU B 1 318 ? 30.746 109.613 23.819 1.00 38.34 318 LEU B O 1
ATOM 5355 N N . ARG B 1 319 ? 32.556 108.529 23.021 1.00 38.93 319 ARG B N 1
ATOM 5356 C CA . ARG B 1 319 ? 31.794 107.541 22.270 1.00 37.47 319 ARG B CA 1
ATOM 5357 C C . ARG B 1 319 ? 32.500 106.189 22.243 1.00 37.08 319 ARG B C 1
ATOM 5358 O O . ARG B 1 319 ? 33.725 106.107 22.353 1.00 35.92 319 ARG B O 1
ATOM 5366 N N . MET B 1 320 ? 31.716 105.126 22.117 1.00 35.42 320 MET B N 1
ATOM 5367 C CA . MET B 1 320 ? 32.274 103.793 21.997 1.00 36.30 320 MET B CA 1
ATOM 5368 C C . MET B 1 320 ? 31.456 103.061 20.938 1.00 35.50 320 MET B C 1
ATOM 5369 O O . MET B 1 320 ? 30.302 103.413 20.665 1.00 35.47 320 MET B O 1
ATOM 5374 N N . LEU B 1 321 ? 32.063 102.061 20.324 1.00 32.99 321 LEU B N 1
ATOM 5375 C CA . LEU B 1 321 ? 31.374 101.291 19.306 1.00 31.21 321 LEU B CA 1
ATOM 5376 C C . LEU B 1 321 ? 31.660 99.817 19.495 1.00 31.71 321 LEU B C 1
ATOM 5377 O O . LEU B 1 321 ? 32.776 99.360 19.240 1.00 33.73 321 LEU B O 1
ATOM 5382 N N . ALA B 1 322 ? 30.664 99.078 19.964 1.00 29.89 322 ALA B N 1
ATOM 5383 C CA . ALA B 1 322 ? 30.824 97.644 20.131 1.00 31.23 322 ALA B CA 1
ATOM 5384 C C . ALA B 1 322 ? 30.475 97.046 18.773 1.00 30.69 322 ALA B C 1
ATOM 5385 O O . ALA B 1 322 ? 29.573 97.531 18.093 1.00 31.20 322 ALA B O 1
ATOM 5387 N N . VAL B 1 323 ? 31.205 96.016 18.366 1.00 30.97 323 VAL B N 1
ATOM 5388 C CA . VAL B 1 323 ? 30.956 95.373 17.086 1.00 31.09 323 VAL B CA 1
ATOM 5389 C C . VAL B 1 323 ? 30.466 93.950 17.312 1.00 33.10 323 VAL B C 1
ATOM 5390 O O . VAL B 1 323 ? 31.194 93.089 17.822 1.00 31.77 323 VAL B O 1
ATOM 5394 N N . LYS B 1 324 ? 29.211 93.716 16.940 1.00 33.60 324 LYS B N 1
ATOM 5395 C CA . LYS B 1 324 ? 28.593 92.401 17.084 1.00 31.74 324 LYS B CA 1
ATOM 5396 C C . LYS B 1 324 ? 27.969 91.995 15.756 1.00 31.53 324 LYS B C 1
ATOM 5397 O O . LYS B 1 324 ? 26.835 92.387 15.458 1.00 30.25 324 LYS B O 1
ATOM 5403 N N . THR B 1 325 ? 28.703 91.221 14.961 1.00 31.02 325 THR B N 1
ATOM 5404 C CA . THR B 1 325 ? 28.198 90.759 13.668 1.00 31.61 325 THR B CA 1
ATOM 5405 C C . THR B 1 325 ? 26.728 90.382 13.839 1.00 28.20 325 THR B C 1
ATOM 5406 O O . THR B 1 325 ? 25.879 90.860 13.111 1.00 25.93 325 THR B O 1
ATOM 5410 N N . THR B 1 326 ? 26.446 89.523 14.812 1.00 27.68 326 THR B N 1
ATOM 5411 C CA . THR B 1 326 ? 25.078 89.139 15.140 1.00 28.24 326 THR B CA 1
ATOM 5412 C C . THR B 1 326 ? 24.858 89.740 16.537 1.00 30.29 326 THR B C 1
ATOM 5413 O O . THR B 1 326 ? 25.622 89.451 17.469 1.00 26.46 326 THR B O 1
ATOM 5417 N N . CYS B 1 327 ? 23.834 90.579 16.680 1.00 29.68 327 CYS B N 1
ATOM 5418 C CA . CYS B 1 327 ? 23.572 91.234 17.959 1.00 33.03 327 CYS B CA 1
ATOM 5419 C C . CYS B 1 327 ? 22.555 90.521 18.837 1.00 33.42 327 CYS B C 1
ATOM 5420 O O . CYS B 1 327 ? 22.447 90.806 20.023 1.00 34.22 327 CYS B O 1
ATOM 5423 N N . LYS B 1 328 ? 21.811 89.598 18.239 1.00 34.40 328 LYS B N 1
ATOM 5424 C CA . LYS B 1 328 ? 20.806 88.810 18.942 1.00 33.76 328 LYS B CA 1
ATOM 5425 C C . LYS B 1 328 ? 21.406 88.216 20.220 1.00 34.47 328 LYS B C 1
ATOM 5426 O O . LYS B 1 328 ? 22.376 87.455 20.169 1.00 33.91 328 LYS B O 1
ATOM 5432 N N . ASP B 1 329 ? 20.827 88.584 21.358 1.00 36.48 329 ASP B N 1
ATOM 5433 C CA . ASP B 1 329 ? 21.261 88.102 22.668 1.00 38.38 329 ASP B CA 1
ATOM 5434 C C . ASP B 1 329 ? 22.746 88.238 22.966 1.00 38.98 329 ASP B C 1
ATOM 5435 O O . ASP B 1 329 ? 23.267 87.549 23.845 1.00 39.49 329 ASP B O 1
ATOM 5440 N N . ARG B 1 330 ? 23.419 89.129 22.245 1.00 38.74 330 ARG B N 1
ATOM 5441 C CA . ARG B 1 330 ? 24.849 89.361 22.436 1.00 38.66 330 ARG B CA 1
ATOM 5442 C C . ARG B 1 330 ? 25.145 90.854 22.592 1.00 38.91 330 ARG B C 1
ATOM 5443 O O . ARG B 1 330 ? 26.243 91.295 22.269 1.00 41.59 330 ARG B O 1
ATOM 5451 N N . TRP B 1 331 ? 24.183 91.631 23.082 1.00 38.83 331 TRP B N 1
ATOM 5452 C CA . TRP B 1 331 ? 24.400 93.070 23.221 1.00 40.29 331 TRP B CA 1
ATOM 5453 C C . TRP B 1 331 ? 24.389 93.648 24.636 1.00 41.52 331 TRP B C 1
ATOM 5454 O O . TRP B 1 331 ? 25.087 94.625 24.905 1.00 41.46 331 TRP B O 1
ATOM 5465 N N . ARG B 1 332 ? 23.607 93.067 25.539 1.00 42.49 332 ARG B N 1
ATOM 5466 C CA . ARG B 1 332 ? 23.540 93.578 26.906 1.00 45.04 332 ARG B CA 1
ATOM 5467 C C . ARG B 1 332 ? 24.898 93.662 27.607 1.00 46.54 332 ARG B C 1
ATOM 5468 O O . ARG B 1 332 ? 25.083 94.476 28.514 1.00 46.33 332 ARG B O 1
ATOM 5476 N N . GLN B 1 333 ? 25.840 92.829 27.170 1.00 48.06 333 GLN B N 1
ATOM 5477 C CA . GLN B 1 333 ? 27.190 92.791 27.732 1.00 49.75 333 GLN B CA 1
ATOM 5478 C C . GLN B 1 333 ? 28.010 93.997 27.320 1.00 50.33 333 GLN B C 1
ATOM 5479 O O . GLN B 1 333 ? 29.214 94.056 27.580 1.00 52.17 333 GLN B O 1
ATOM 5485 N N . ILE B 1 334 ? 27.355 94.955 26.678 1.00 47.98 334 ILE B N 1
ATOM 5486 C CA . ILE B 1 334 ? 28.019 96.158 26.207 1.00 46.90 334 ILE B CA 1
ATOM 5487 C C . ILE B 1 334 ? 27.698 97.343 27.105 1.00 45.91 334 ILE B C 1
ATOM 5488 O O . ILE B 1 334 ? 28.433 98.326 27.137 1.00 44.37 334 ILE B O 1
ATOM 5493 N N . LEU B 1 335 ? 26.594 97.244 27.834 1.00 46.73 335 LEU B N 1
ATOM 5494 C CA . LEU B 1 335 ? 26.169 98.316 28.720 1.00 47.69 335 LEU B CA 1
ATOM 5495 C C . LEU B 1 335 ? 27.118 98.481 29.909 1.00 47.20 335 LEU B C 1
ATOM 5496 O O . LEU B 1 335 ? 27.083 99.500 30.599 1.00 48.00 335 LEU B O 1
ATOM 5501 N N . ASN B 1 336 ? 27.970 97.485 30.136 1.00 47.72 336 ASN B N 1
ATOM 5502 C CA . ASN B 1 336 ? 28.928 97.524 31.245 1.00 48.05 336 ASN B CA 1
ATOM 5503 C C . ASN B 1 336 ? 30.373 97.693 30.764 1.00 47.46 336 ASN B C 1
ATOM 5504 O O . ASN B 1 336 ? 31.298 97.224 31.424 1.00 49.17 336 ASN B O 1
ATOM 5509 N N . GLU B 1 337 ? 30.582 98.355 29.632 1.00 46.36 337 GLU B N 1
ATOM 5510 C CA . GLU B 1 337 ? 31.943 98.513 29.121 1.00 46.16 337 GLU B CA 1
ATOM 5511 C C . GLU B 1 337 ? 32.519 99.924 29.199 1.00 44.35 337 GLU B C 1
ATOM 5512 O O . GLU B 1 337 ? 33.710 100.118 28.977 1.00 43.03 337 GLU B O 1
ATOM 5518 N N . ALA B 1 338 ? 31.672 100.900 29.493 1.00 44.60 338 ALA B N 1
ATOM 5519 C CA . ALA B 1 338 ? 32.090 102.294 29.586 1.00 45.22 338 ALA B CA 1
ATOM 5520 C C . ALA B 1 338 ? 31.143 102.994 30.541 1.00 45.99 338 ALA B C 1
ATOM 5521 O O . ALA B 1 338 ? 30.068 103.442 30.146 1.00 45.27 338 ALA B O 1
ATOM 5523 N N . ASP B 1 339 ? 31.549 103.088 31.801 1.00 45.89 339 ASP B N 1
ATOM 5524 C CA . ASP B 1 339 ? 30.725 103.709 32.826 1.00 46.00 339 ASP B CA 1
ATOM 5525 C C . ASP B 1 339 ? 30.324 105.136 32.458 1.00 44.22 339 ASP B C 1
ATOM 5526 O O . ASP B 1 339 ? 29.201 105.566 32.734 1.00 43.88 339 ASP B O 1
ATOM 5531 N N . LYS B 1 340 ? 31.245 105.858 31.826 1.00 42.65 340 LYS B N 1
ATOM 5532 C CA . LYS B 1 340 ? 31.027 107.250 31.443 1.00 43.30 340 LYS B CA 1
ATOM 5533 C C . LYS B 1 340 ? 30.076 107.498 30.278 1.00 43.92 340 LYS B C 1
ATOM 5534 O O . LYS B 1 340 ? 29.350 108.497 30.270 1.00 43.10 340 LYS B O 1
ATOM 5540 N N . ILE B 1 341 ? 30.089 106.600 29.296 1.00 42.36 341 ILE B N 1
ATOM 5541 C CA . ILE B 1 341 ? 29.256 106.742 28.103 1.00 41.97 341 ILE B CA 1
ATOM 5542 C C . ILE B 1 341 ? 27.864 106.138 28.248 1.00 41.09 341 ILE B C 1
ATOM 5543 O O . ILE B 1 341 ? 27.705 104.913 28.292 1.00 40.24 341 ILE B O 1
ATOM 5548 N N . HIS B 1 342 ? 26.853 106.997 28.307 1.00 40.10 342 HIS B N 1
ATOM 5549 C CA . HIS B 1 342 ? 25.481 106.529 28.462 1.00 43.15 342 HIS B CA 1
ATOM 5550 C C . HIS B 1 342 ? 24.783 106.190 27.151 1.00 41.86 342 HIS B C 1
ATOM 5551 O O . HIS B 1 342 ? 23.812 105.434 27.142 1.00 41.39 342 HIS B O 1
ATOM 5558 N N . GLN B 1 343 ? 25.272 106.756 26.053 1.00 41.72 343 GLN B N 1
ATOM 5559 C CA . GLN B 1 343 ? 24.715 106.482 24.730 1.00 41.56 343 GLN B CA 1
ATOM 5560 C C . GLN B 1 343 ? 25.769 105.691 23.984 1.00 39.18 343 GLN B C 1
ATOM 5561 O O . GLN B 1 343 ? 26.724 106.247 23.443 1.00 37.92 343 GLN B O 1
ATOM 5567 N N . VAL B 1 344 ? 25.597 104.377 23.978 1.00 36.36 344 VAL B N 1
ATOM 5568 C CA . VAL B 1 344 ? 26.549 103.492 23.338 1.00 35.03 344 VAL B CA 1
ATOM 5569 C C . VAL B 1 344 ? 26.116 103.104 21.933 1.00 35.00 344 VAL B C 1
ATOM 5570 O O . VAL B 1 344 ? 24.931 102.895 21.679 1.00 36.64 344 VAL B O 1
ATOM 5574 N N . HIS B 1 345 ? 27.080 103.009 21.026 1.00 32.10 345 HIS B N 1
ATOM 5575 C CA . HIS B 1 345 ? 26.775 102.622 19.660 1.00 30.83 345 HIS B CA 1
ATOM 5576 C C . HIS B 1 345 ? 27.114 101.163 19.421 1.00 29.54 345 HIS B C 1
ATOM 5577 O O . HIS B 1 345 ? 28.141 100.669 19.879 1.00 24.97 345 HIS B O 1
ATOM 5584 N N . LEU B 1 346 ? 26.227 100.477 18.707 1.00 28.54 346 LEU B N 1
ATOM 5585 C CA . LEU B 1 346 ? 26.416 99.074 18.391 1.00 28.11 346 LEU B CA 1
ATOM 5586 C C . LEU B 1 346 ? 26.383 98.869 16.875 1.00 28.90 346 LEU B C 1
ATOM 5587 O O . LEU B 1 346 ? 25.401 99.215 16.217 1.00 28.23 346 LEU B O 1
ATOM 5592 N N . PHE B 1 347 ? 27.466 98.330 16.323 1.00 27.56 347 PHE B N 1
ATOM 5593 C CA . PHE B 1 347 ? 27.528 98.064 14.893 1.00 26.32 347 PHE B CA 1
ATOM 5594 C C . PHE B 1 347 ? 27.138 96.605 14.680 1.00 26.44 347 PHE B C 1
ATOM 5595 O O . PHE B 1 347 ? 27.669 95.716 15.342 1.00 25.20 347 PHE B O 1
ATOM 5603 N N . THR B 1 348 ? 26.211 96.354 13.762 1.00 25.54 348 THR B N 1
ATOM 5604 C CA . THR B 1 348 ? 25.778 94.984 13.514 1.00 23.88 348 THR B CA 1
ATOM 5605 C C . THR B 1 348 ? 25.494 94.733 12.029 1.00 25.62 348 THR B C 1
ATOM 5606 O O . THR B 1 348 ? 25.192 95.656 11.263 1.00 22.46 348 THR B O 1
ATOM 5610 N N . LEU B 1 349 ? 25.610 93.476 11.624 1.00 22.68 349 LEU B N 1
ATOM 5611 C CA . LEU B 1 349 ? 25.371 93.100 10.240 1.00 23.41 349 LEU B CA 1
ATOM 5612 C C . LEU B 1 349 ? 24.096 92.289 10.172 1.00 22.50 349 LEU B C 1
ATOM 5613 O O . LEU B 1 349 ? 23.781 91.711 9.140 1.00 20.09 349 LEU B O 1
ATOM 5618 N N . GLN B 1 350 ? 23.376 92.228 11.282 1.00 22.62 350 GLN B N 1
ATOM 5619 C CA . GLN B 1 350 ? 22.171 91.424 11.322 1.00 24.81 350 GLN B CA 1
ATOM 5620 C C . GLN B 1 350 ? 21.129 91.924 10.331 1.00 23.23 350 GLN B C 1
ATOM 5621 O O . GLN B 1 350 ? 20.978 93.125 10.137 1.00 22.28 350 GLN B O 1
ATOM 5627 N N . GLU B 1 351 ? 20.419 90.990 9.706 1.00 23.31 351 GLU B N 1
ATOM 5628 C CA . GLU B 1 351 ? 19.381 91.342 8.744 1.00 25.40 351 GLU B CA 1
ATOM 5629 C C . GLU B 1 351 ? 18.102 91.676 9.489 1.00 25.51 351 GLU B C 1
ATOM 5630 O O . GLU B 1 351 ? 17.109 90.955 9.390 1.00 29.04 351 GLU B O 1
ATOM 5636 N N . GLY B 1 352 ? 18.147 92.763 10.251 1.00 25.68 352 GLY B N 1
ATOM 5637 C CA . GLY B 1 352 ? 16.992 93.202 11.013 1.00 25.86 352 GLY B CA 1
ATOM 5638 C C . GLY B 1 352 ? 16.852 92.687 12.439 1.00 25.77 352 GLY B C 1
ATOM 5639 O O . GLY B 1 352 ? 17.475 91.699 12.842 1.00 24.99 352 GLY B O 1
ATOM 5640 N N . VAL B 1 353 ? 16.023 93.391 13.203 1.00 26.23 353 VAL B N 1
ATOM 5641 C CA . VAL B 1 353 ? 15.698 93.042 14.581 1.00 25.97 353 VAL B CA 1
ATOM 5642 C C . VAL B 1 353 ? 14.214 93.356 14.718 1.00 27.45 353 VAL B C 1
ATOM 5643 O O . VAL B 1 353 ? 13.694 94.199 13.992 1.00 27.52 353 VAL B O 1
ATOM 5647 N N . SER B 1 354 ? 13.532 92.697 15.642 1.00 28.45 354 SER B N 1
ATOM 5648 C CA . SER B 1 354 ? 12.113 92.955 15.831 1.00 32.33 354 SER B CA 1
ATOM 5649 C C . SER B 1 354 ? 11.924 94.293 16.533 1.00 34.31 354 SER B C 1
ATOM 5650 O O . SER B 1 354 ? 12.886 94.904 17.003 1.00 35.52 354 SER B O 1
ATOM 5653 N N . LEU B 1 355 ? 10.679 94.746 16.599 1.00 34.89 355 LEU B N 1
ATOM 5654 C CA . LEU B 1 355 ? 10.365 95.999 17.267 1.00 36.54 355 LEU B CA 1
ATOM 5655 C C . LEU B 1 355 ? 10.662 95.813 18.746 1.00 36.17 355 LEU B C 1
ATOM 5656 O O . LEU B 1 355 ? 11.316 96.646 19.376 1.00 35.85 355 LEU B O 1
ATOM 5661 N N . ALA B 1 356 ? 10.199 94.699 19.294 1.00 36.28 356 ALA B N 1
ATOM 5662 C CA . ALA B 1 356 ? 10.418 94.417 20.703 1.00 37.55 356 ALA B CA 1
ATOM 5663 C C . ALA B 1 356 ? 11.912 94.332 21.039 1.00 39.37 356 ALA B C 1
ATOM 5664 O O . ALA B 1 356 ? 12.347 94.824 22.084 1.00 41.73 356 ALA B O 1
ATOM 5666 N N . GLN B 1 357 ? 12.699 93.705 20.167 1.00 39.01 357 GLN B N 1
ATOM 5667 C CA . GLN B 1 357 ? 14.135 93.602 20.419 1.00 37.87 357 GLN B CA 1
ATOM 5668 C C . GLN B 1 357 ? 14.735 94.995 20.447 1.00 38.36 357 GLN B C 1
ATOM 5669 O O . GLN B 1 357 ? 15.498 95.338 21.353 1.00 37.37 357 GLN B O 1
ATOM 5675 N N . TYR B 1 358 ? 14.376 95.797 19.449 1.00 38.75 358 TYR B N 1
ATOM 5676 C CA . TYR B 1 358 ? 14.885 97.149 19.347 1.00 38.15 358 TYR B CA 1
ATOM 5677 C C . TYR B 1 358 ? 14.458 98.039 20.511 1.00 39.95 358 TYR B C 1
ATOM 5678 O O . TYR B 1 358 ? 15.215 98.911 20.938 1.00 36.30 358 TYR B O 1
ATOM 5687 N N . ARG B 1 359 ? 13.243 97.836 21.009 1.00 42.34 359 ARG B N 1
ATOM 5688 C CA . ARG B 1 359 ? 12.756 98.632 22.128 1.00 45.59 359 ARG B CA 1
ATOM 5689 C C . ARG B 1 359 ? 13.667 98.384 23.326 1.00 46.06 359 ARG B C 1
ATOM 5690 O O . ARG B 1 359 ? 14.030 99.322 24.044 1.00 45.12 359 ARG B O 1
ATOM 5698 N N . GLU B 1 360 ? 14.042 97.123 23.532 1.00 45.35 360 GLU B N 1
ATOM 5699 C CA . GLU B 1 360 ? 14.931 96.763 24.634 1.00 47.46 360 GLU B CA 1
ATOM 5700 C C . GLU B 1 360 ? 16.247 97.528 24.500 1.00 46.93 360 GLU B C 1
ATOM 5701 O O . GLU B 1 360 ? 16.766 98.068 25.479 1.00 46.31 360 GLU B O 1
ATOM 5707 N N . MET B 1 361 ? 16.773 97.572 23.279 1.00 45.16 361 MET B N 1
ATOM 5708 C CA . MET B 1 361 ? 18.022 98.271 22.994 1.00 45.24 361 MET B CA 1
ATOM 5709 C C . MET B 1 361 ? 17.881 99.771 23.233 1.00 45.80 361 MET B C 1
ATOM 5710 O O . MET B 1 361 ? 18.696 100.381 23.925 1.00 44.87 361 MET B O 1
ATOM 5715 N N . ARG B 1 362 ? 16.840 100.360 22.653 1.00 48.14 362 ARG B N 1
ATOM 5716 C CA . ARG B 1 362 ? 16.586 101.786 22.792 1.00 51.00 362 ARG B CA 1
ATOM 5717 C C . ARG B 1 362 ? 16.549 102.161 24.279 1.00 52.03 362 ARG B C 1
ATOM 5718 O O . ARG B 1 362 ? 17.262 103.063 24.716 1.00 52.42 362 ARG B O 1
ATOM 5726 N N . GLU B 1 363 ? 15.731 101.451 25.051 1.00 52.29 363 GLU B N 1
ATOM 5727 C CA . GLU B 1 363 ? 15.601 101.716 26.481 1.00 52.44 363 GLU B CA 1
ATOM 5728 C C . GLU B 1 363 ? 16.925 101.651 27.242 1.00 51.85 363 GLU B C 1
ATOM 5729 O O . GLU B 1 363 ? 17.038 102.208 28.332 1.00 52.41 363 GLU B O 1
ATOM 5735 N N . SER B 1 364 ? 17.921 100.969 26.685 1.00 48.92 364 SER B N 1
ATOM 5736 C CA . SER B 1 364 ? 19.218 100.875 27.351 1.00 46.29 364 SER B CA 1
ATOM 5737 C C . SER B 1 364 ? 20.202 101.895 26.791 1.00 45.06 364 SER B C 1
ATOM 5738 O O . SER B 1 364 ? 21.384 101.862 27.116 1.00 45.05 364 SER B O 1
ATOM 5741 N N . GLY B 1 365 ? 19.712 102.794 25.943 1.00 43.19 365 GLY B N 1
ATOM 5742 C CA . GLY B 1 365 ? 20.573 103.813 25.366 1.00 42.20 365 GLY B CA 1
ATOM 5743 C C . GLY B 1 365 ? 21.468 103.333 24.236 1.00 40.01 365 GLY B C 1
ATOM 5744 O O . GLY B 1 365 ? 22.474 103.971 23.920 1.00 38.08 365 GLY B O 1
ATOM 5745 N N . VAL B 1 366 ? 21.105 102.212 23.618 1.00 39.27 366 VAL B N 1
ATOM 5746 C CA . VAL B 1 366 ? 21.896 101.664 22.521 1.00 36.51 366 VAL B CA 1
ATOM 5747 C C . VAL B 1 366 ? 21.459 102.257 21.185 1.00 35.95 366 VAL B C 1
ATOM 5748 O O . VAL B 1 366 ? 20.274 102.375 20.901 1.00 36.39 366 VAL B O 1
ATOM 5752 N N . ARG B 1 367 ? 22.428 102.656 20.376 1.00 35.86 367 ARG B N 1
ATOM 5753 C CA . ARG B 1 367 ? 22.131 103.207 19.065 1.00 36.52 367 ARG B CA 1
ATOM 5754 C C . ARG B 1 367 ? 22.756 102.260 18.049 1.00 34.70 367 ARG B C 1
ATOM 5755 O O . ARG B 1 367 ? 23.942 101.936 18.157 1.00 32.26 367 ARG B O 1
ATOM 5763 N N . LEU B 1 368 ? 21.970 101.813 17.069 1.00 31.67 368 LEU B N 1
ATOM 5764 C CA . LEU B 1 368 ? 22.495 100.891 16.065 1.00 29.43 368 LEU B CA 1
ATOM 5765 C C . LEU B 1 368 ? 23.132 101.561 14.856 1.00 27.31 368 LEU B C 1
ATOM 5766 O O . LEU B 1 368 ? 22.589 102.518 14.310 1.00 29.19 368 LEU B O 1
ATOM 5771 N N . VAL B 1 369 ? 24.308 101.065 14.465 1.00 25.60 369 VAL B N 1
ATOM 5772 C CA . VAL B 1 369 ? 25.027 101.550 13.286 1.00 23.65 369 VAL B CA 1
ATOM 5773 C C . VAL B 1 369 ? 24.999 100.360 12.328 1.00 25.49 369 VAL B C 1
ATOM 5774 O O . VAL B 1 369 ? 25.538 99.292 12.634 1.00 23.96 369 VAL B O 1
ATOM 5778 N N . VAL B 1 370 ? 24.359 100.540 11.176 1.00 25.46 370 VAL B N 1
ATOM 5779 C CA . VAL B 1 370 ? 24.219 99.453 10.217 1.00 24.86 370 VAL B CA 1
ATOM 5780 C C . VAL B 1 370 ? 24.609 99.821 8.796 1.00 24.35 370 VAL B C 1
ATOM 5781 O O . VAL B 1 370 ? 24.299 100.912 8.310 1.00 24.91 370 VAL B O 1
ATOM 5785 N N . PRO B 1 371 ? 25.328 98.917 8.118 1.00 24.02 371 PRO B N 1
ATOM 5786 C CA . PRO B 1 371 ? 25.734 99.192 6.744 1.00 25.24 371 PRO B CA 1
ATOM 5787 C C . PRO B 1 371 ? 24.481 99.623 5.968 1.00 26.35 371 PRO B C 1
ATOM 5788 O O . PRO B 1 371 ? 23.422 99.009 6.085 1.00 27.31 371 PRO B O 1
ATOM 5792 N N . SER B 1 372 ? 24.621 100.687 5.192 1.00 27.51 372 SER B N 1
ATOM 5793 C CA . SER B 1 372 ? 23.525 101.256 4.420 1.00 28.25 372 SER B CA 1
ATOM 5794 C C . SER B 1 372 ? 22.582 100.285 3.696 1.00 26.53 372 SER B C 1
ATOM 5795 O O . SER B 1 372 ? 21.366 100.414 3.800 1.00 24.79 372 SER B O 1
ATOM 5798 N N . SER B 1 373 ? 23.133 99.320 2.968 1.00 27.24 373 SER B N 1
ATOM 5799 C CA . SER B 1 373 ? 22.300 98.381 2.214 1.00 28.81 373 SER B CA 1
ATOM 5800 C C . SER B 1 373 ? 21.499 97.417 3.077 1.00 26.73 373 SER B C 1
ATOM 5801 O O . SER B 1 373 ? 20.537 96.813 2.601 1.00 29.64 373 SER B O 1
ATOM 5804 N N . LEU B 1 374 ? 21.894 97.272 4.338 1.00 25.86 374 LEU B N 1
ATOM 5805 C CA . LEU B 1 374 ? 21.207 96.381 5.266 1.00 26.27 374 LEU B CA 1
ATOM 5806 C C . LEU B 1 374 ? 19.994 97.042 5.935 1.00 25.58 374 LEU B C 1
ATOM 5807 O O . LEU B 1 374 ? 19.167 96.360 6.541 1.00 21.49 374 LEU B O 1
ATOM 5812 N N . HIS B 1 375 ? 19.888 98.367 5.839 1.00 25.05 375 HIS B N 1
ATOM 5813 C CA . HIS B 1 375 ? 18.750 99.052 6.455 1.00 25.12 375 HIS B CA 1
ATOM 5814 C C . HIS B 1 375 ? 17.409 98.536 5.926 1.00 24.85 375 HIS B C 1
ATOM 5815 O O . HIS B 1 375 ? 16.454 98.440 6.682 1.00 21.78 375 HIS B O 1
ATOM 5822 N N . LYS B 1 376 ? 17.335 98.204 4.636 1.00 27.07 376 LYS B N 1
ATOM 5823 C CA . LYS B 1 376 ? 16.076 97.702 4.073 1.00 28.06 376 LYS B CA 1
ATOM 5824 C C . LYS B 1 376 ? 15.613 96.416 4.776 1.00 29.48 376 LYS B C 1
ATOM 5825 O O . LYS B 1 376 ? 14.455 96.016 4.653 1.00 30.47 376 LYS B O 1
ATOM 5831 N N . LYS B 1 377 ? 16.505 95.767 5.523 1.00 28.23 377 LYS B N 1
ATOM 5832 C CA . LYS B 1 377 ? 16.139 94.525 6.219 1.00 28.12 377 LYS B CA 1
ATOM 5833 C C . LYS B 1 377 ? 15.435 94.745 7.566 1.00 25.96 377 LYS B C 1
ATOM 5834 O O . LYS B 1 377 ? 14.925 93.798 8.173 1.00 26.55 377 LYS B O 1
ATOM 5840 N N . TYR B 1 378 ? 15.413 95.988 8.027 1.00 24.10 378 TYR B N 1
ATOM 5841 C CA . TYR B 1 378 ? 14.813 96.320 9.311 1.00 25.31 378 TYR B CA 1
ATOM 5842 C C . TYR B 1 378 ? 13.378 96.830 9.226 1.00 27.30 378 TYR B C 1
ATOM 5843 O O . TYR B 1 378 ? 12.997 97.467 8.247 1.00 25.55 378 TYR B O 1
ATOM 5852 N N . PRO B 1 379 ? 12.559 96.539 10.254 1.00 28.98 379 PRO B N 1
ATOM 5853 C CA . PRO B 1 379 ? 11.168 97.004 10.269 1.00 30.35 379 PRO B CA 1
ATOM 5854 C C . PRO B 1 379 ? 11.211 98.519 10.077 1.00 32.77 379 PRO B C 1
ATOM 5855 O O . PRO B 1 379 ? 12.174 99.161 10.489 1.00 32.94 379 PRO B O 1
ATOM 5859 N N . GLU B 1 380 ? 10.181 99.093 9.467 1.00 35.25 380 GLU B N 1
ATOM 5860 C CA . GLU B 1 380 ? 10.166 100.533 9.217 1.00 37.83 380 GLU B CA 1
ATOM 5861 C C . GLU B 1 380 ? 10.467 101.403 10.428 1.00 38.78 380 GLU B C 1
ATOM 5862 O O . GLU B 1 380 ? 11.355 102.253 10.373 1.00 39.22 380 GLU B O 1
ATOM 5868 N N . ALA B 1 381 ? 9.730 101.196 11.517 1.00 39.38 381 ALA B N 1
ATOM 5869 C CA . ALA B 1 381 ? 9.918 101.985 12.730 1.00 38.99 381 ALA B CA 1
ATOM 5870 C C . ALA B 1 381 ? 11.353 101.958 13.262 1.00 39.27 381 ALA B C 1
ATOM 5871 O O . ALA B 1 381 ? 11.813 102.923 13.869 1.00 40.64 381 ALA B O 1
ATOM 5873 N N . VAL B 1 382 ? 12.054 100.848 13.059 1.00 38.85 382 VAL B N 1
ATOM 5874 C CA . VAL B 1 382 ? 13.437 100.735 13.531 1.00 37.01 382 VAL B CA 1
ATOM 5875 C C . VAL B 1 382 ? 14.375 101.347 12.503 1.00 36.33 382 VAL B C 1
ATOM 5876 O O . VAL B 1 382 ? 15.319 102.049 12.845 1.00 36.08 382 VAL B O 1
ATOM 5880 N N . ARG B 1 383 ? 14.095 101.064 11.237 1.00 36.94 383 ARG B N 1
ATOM 5881 C CA . ARG B 1 383 ? 14.893 101.554 10.127 1.00 37.31 383 ARG B CA 1
ATOM 5882 C C . ARG B 1 383 ? 15.125 103.058 10.223 1.00 37.77 383 ARG B C 1
ATOM 5883 O O . ARG B 1 383 ? 16.238 103.551 9.997 1.00 36.32 383 ARG B O 1
ATOM 5891 N N . ALA B 1 384 ? 14.069 103.778 10.579 1.00 36.73 384 ALA B N 1
ATOM 5892 C CA . ALA B 1 384 ? 14.127 105.222 10.682 1.00 37.12 384 ALA B CA 1
ATOM 5893 C C . ALA B 1 384 ? 15.165 105.748 11.674 1.00 37.00 384 ALA B C 1
ATOM 5894 O O . ALA B 1 384 ? 15.631 106.877 11.535 1.00 37.36 384 ALA B O 1
ATOM 5896 N N . GLU B 1 385 ? 15.539 104.938 12.662 1.00 37.61 385 GLU B N 1
ATOM 5897 C CA . GLU B 1 385 ? 16.508 105.379 13.668 1.00 37.88 385 GLU B CA 1
ATOM 5898 C C . GLU B 1 385 ? 17.919 104.826 13.500 1.00 37.13 385 GLU B C 1
ATOM 5899 O O . GLU B 1 385 ? 18.797 105.103 14.317 1.00 39.09 385 GLU B O 1
ATOM 5905 N N . LEU B 1 386 ? 18.141 104.054 12.445 1.00 35.38 386 LEU B N 1
ATOM 5906 C CA . LEU B 1 386 ? 19.450 103.464 12.192 1.00 33.87 386 LEU B CA 1
ATOM 5907 C C . LEU B 1 386 ? 20.451 104.488 11.694 1.00 32.20 386 LEU B C 1
ATOM 5908 O O . LEU B 1 386 ? 20.074 105.507 11.126 1.00 34.13 386 LEU B O 1
ATOM 5913 N N . MET B 1 387 ? 21.731 104.217 11.919 1.00 31.76 387 MET B N 1
ATOM 5914 C CA . MET B 1 387 ? 22.786 105.102 11.439 1.00 29.68 387 MET B CA 1
ATOM 5915 C C . MET B 1 387 ? 23.583 104.316 10.408 1.00 27.43 387 MET B C 1
ATOM 5916 O O . MET B 1 387 ? 23.858 103.145 10.612 1.00 30.90 387 MET B O 1
ATOM 5921 N N . THR B 1 388 ? 23.946 104.948 9.303 1.00 26.47 388 THR B N 1
ATOM 5922 C CA . THR B 1 388 ? 24.771 104.286 8.306 1.00 27.19 388 THR B CA 1
ATOM 5923 C C . THR B 1 388 ? 26.190 104.386 8.869 1.00 28.76 388 THR B C 1
ATOM 5924 O O . THR B 1 388 ? 26.443 105.195 9.759 1.00 30.19 388 THR B O 1
ATOM 5928 N N . LEU B 1 389 ? 27.113 103.574 8.368 1.00 29.63 389 LEU B N 1
ATOM 5929 C CA . LEU B 1 389 ? 28.490 103.646 8.848 1.00 29.48 389 LEU B CA 1
ATOM 5930 C C . LEU B 1 389 ? 29.030 105.025 8.500 1.00 30.33 389 LEU B C 1
ATOM 5931 O O . LEU B 1 389 ? 29.753 105.636 9.284 1.00 30.19 389 LEU B O 1
ATOM 5936 N N . GLY B 1 390 ? 28.663 105.515 7.319 1.00 31.63 390 GLY B N 1
ATOM 5937 C CA . GLY B 1 390 ? 29.124 106.819 6.873 1.00 33.29 390 GLY B CA 1
ATOM 5938 C C . GLY B 1 390 ? 28.675 107.981 7.743 1.00 34.60 390 GLY B C 1
ATOM 5939 O O . GLY B 1 390 ? 29.415 108.950 7.928 1.00 34.01 390 GLY B O 1
ATOM 5940 N N . ALA B 1 391 ? 27.465 107.897 8.285 1.00 34.46 391 ALA B N 1
ATOM 5941 C CA . ALA B 1 391 ? 26.950 108.970 9.127 1.00 36.86 391 ALA B CA 1
ATOM 5942 C C . ALA B 1 391 ? 27.613 108.952 10.503 1.00 37.62 391 ALA B C 1
ATOM 5943 O O . ALA B 1 391 ? 27.878 110.006 11.084 1.00 38.61 391 ALA B O 1
ATOM 5945 N N . PHE B 1 392 ? 27.885 107.750 11.013 1.00 37.22 392 PHE B N 1
ATOM 5946 C CA . PHE B 1 392 ? 28.532 107.582 12.313 1.00 35.80 392 PHE B CA 1
ATOM 5947 C C . PHE B 1 392 ? 29.932 108.177 12.240 1.00 36.85 392 PHE B C 1
ATOM 5948 O O . PHE B 1 392 ? 30.389 108.854 13.165 1.00 36.39 392 PHE B O 1
ATOM 5956 N N . ILE B 1 393 ? 30.616 107.912 11.132 1.00 36.63 393 ILE B N 1
ATOM 5957 C CA . ILE B 1 393 ? 31.960 108.432 10.940 1.00 37.26 393 ILE B CA 1
ATOM 5958 C C . ILE B 1 393 ? 31.898 109.955 10.881 1.00 37.83 393 ILE B C 1
ATOM 5959 O O . ILE B 1 393 ? 32.715 110.641 11.489 1.00 36.76 393 ILE B O 1
ATOM 5964 N N . ALA B 1 394 ? 30.905 110.475 10.171 1.00 37.85 394 ALA B N 1
ATOM 5965 C CA . ALA B 1 394 ? 30.735 111.917 10.036 1.00 41.19 394 ALA B CA 1
ATOM 5966 C C . ALA B 1 394 ? 30.482 112.585 11.386 1.00 43.76 394 ALA B C 1
ATOM 5967 O O . ALA B 1 394 ? 31.100 113.605 11.700 1.00 45.07 394 ALA B O 1
ATOM 5969 N N . GLU B 1 395 ? 29.581 112.008 12.180 1.00 45.41 395 GLU B N 1
ATOM 5970 C CA . GLU B 1 395 ? 29.252 112.553 13.494 1.00 48.54 395 GLU B CA 1
ATOM 5971 C C . GLU B 1 395 ? 30.503 112.669 14.361 1.00 50.23 395 GLU B C 1
ATOM 5972 O O . GLU B 1 395 ? 30.724 113.688 15.015 1.00 50.38 395 GLU B O 1
ATOM 5978 N N . LEU B 1 396 ? 31.317 111.622 14.371 1.00 51.26 396 LEU B N 1
ATOM 5979 C CA . LEU B 1 396 ? 32.540 111.646 15.152 1.00 53.67 396 LEU B CA 1
ATOM 5980 C C . LEU B 1 396 ? 33.526 112.631 14.522 1.00 55.03 396 LEU B C 1
ATOM 5981 O O . LEU B 1 396 ? 34.165 113.409 15.228 1.00 55.23 396 LEU B O 1
ATOM 5986 N N . THR B 1 397 ? 33.641 112.595 13.196 1.00 56.41 397 THR B N 1
ATOM 5987 C CA . THR B 1 397 ? 34.530 113.499 12.474 1.00 57.54 397 THR B CA 1
ATOM 5988 C C . THR B 1 397 ? 33.891 114.880 12.492 1.00 59.12 397 THR B C 1
ATOM 5989 O O . THR B 1 397 ? 33.417 115.386 11.475 1.00 61.81 397 THR B O 1
ATOM 5993 N N . GLY B 1 398 ? 33.876 115.473 13.674 1.00 58.87 398 GLY B N 1
ATOM 5994 C CA . GLY B 1 398 ? 33.296 116.784 13.859 1.00 58.92 398 GLY B CA 1
ATOM 5995 C C . GLY B 1 398 ? 33.403 117.062 15.339 1.00 58.51 398 GLY B C 1
ATOM 5996 O O . GLY B 1 398 ? 33.861 118.127 15.755 1.00 58.77 398 GLY B O 1
ATOM 5997 N N . LEU B 1 399 ? 32.985 116.083 16.135 1.00 56.69 399 LEU B N 1
ATOM 5998 C CA . LEU B 1 399 ? 33.052 116.207 17.581 1.00 56.66 399 LEU B CA 1
ATOM 5999 C C . LEU B 1 399 ? 34.508 116.377 17.977 1.00 55.68 399 LEU B C 1
ATOM 6000 O O . LEU B 1 399 ? 34.823 117.065 18.943 1.00 55.63 399 LEU B O 1
ATOM 6005 N N . TYR B 1 400 ? 35.391 115.745 17.213 1.00 54.28 400 TYR B N 1
ATOM 6006 C CA . TYR B 1 400 ? 36.813 115.799 17.500 1.00 54.28 400 TYR B CA 1
ATOM 6007 C C . TYR B 1 400 ? 37.572 116.666 16.502 1.00 54.29 400 TYR B C 1
ATOM 6008 O O . TYR B 1 400 ? 38.795 116.592 16.403 1.00 52.72 400 TYR B O 1
ATOM 6017 N N . ALA B 1 401 ? 36.833 117.495 15.774 1.00 55.65 401 ALA B N 1
ATOM 6018 C CA . ALA B 1 401 ? 37.418 118.385 14.782 1.00 58.54 401 ALA B CA 1
ATOM 6019 C C . ALA B 1 401 ? 38.563 119.220 15.359 1.00 60.71 401 ALA B C 1
ATOM 6020 O O . ALA B 1 401 ? 39.329 119.828 14.612 1.00 60.23 401 ALA B O 1
ATOM 6022 N N . ASP B 1 402 ? 38.679 119.237 16.686 1.00 62.52 402 ASP B N 1
ATOM 6023 C CA . ASP B 1 402 ? 39.725 120.002 17.359 1.00 65.06 402 ASP B CA 1
ATOM 6024 C C . ASP B 1 402 ? 40.686 119.135 18.175 1.00 65.58 402 ASP B C 1
ATOM 6025 O O . ASP B 1 402 ? 40.445 117.916 18.304 1.00 66.55 402 ASP B O 1
#

Radius of gyration: 28.69 Å; Cα contacts (8 Å, |Δi|>4): 1519; chains: 2; bounding box: 71×87×67 Å

Solvent-accessible surface area: 33993 Å² total; per-residue (Å²): 58,95,6,20,85,13,8,48,79,0,10,62,91,84,23,37,0,2,0,8,7,2,11,0,82,4,2,44,10,67,131,100,11,6,126,8,30,37,35,20,0,66,156,11,0,62,58,2,70,34,68,182,89,91,54,5,50,40,110,1,44,2,85,10,32,19,58,157,36,121,80,38,72,0,86,0,19,9,54,0,23,44,94,87,73,156,118,85,75,43,6,91,7,27,107,4,24,198,52,11,7,0,13,53,51,78,18,0,1,0,0,1,0,1,0,0,97,57,46,140,167,52,43,23,4,133,74,1,22,1,2,0,0,59,38,27,75,38,7,10,8,0,11,11,4,9,6,65,1,67,19,34,25,74,24,23,9,72,1,18,62,3,8,7,0,0,9,26,25,93,43,112,46,43,117,171,30,139,17,44,144,62,6,74,150,111,48,4,59,29,48,51,3,1,106,28,1,22,76,111,106,89,10,4,119,58,0,40,62,23,45,131,8,9,65,26,0,10,2,10,0,3,28,68,46,7,13,102,86,0,141,161,16,11,52,28,4,34,98,0,1,34,36,0,0,44,0,0,14,60,5,18,44,54,37,49,96,7,5,52,35,0,1,46,45,0,2,99,88,50,29,21,169,140,40,11,73,143,96,101,45,2,16,5,68,28,41,59,37,134,211,190,76,87,82,3,5,8,54,24,7,0,26,90,66,18,125,157,27,60,164,29,1,2,0,14,3,27,0,1,1,101,56,32,20,162,82,4,127,85,64,61,12,113,5,1,0,0,49,67,23,22,135,56,0,2,156,58,2,71,104,76,20,19,34,2,17,50,1,10,71,74,26,78,117,68,101,9,20,86,12,8,49,78,0,16,72,84,102,27,21,1,1,0,10,6,3,11,0,51,2,0,14,9,48,44,78,173,69,36,2,2,72,2,18,60,79,10,0,102,115,3,0,39,60,1,51,30,58,172,98,93,53,16,42,34,88,2,45,1,77,10,32,21,53,157,34,113,79,28,81,0,69,0,16,12,20,0,13,44,100,67,79,149,118,87,88,45,15,22,0,18,114,9,30,250,69,5,5,2,44,50,46,75,18,0,0,0,0,1,0,2,0,1,57,71,33,168,159,67,31,25,2,129,94,2,20,0,8,0,0,52,45,19,75,39,4,7,7,2,8,16,2,30,11,105,4,70,15,35,31,85,50,29,8,79,2,18,29,20,14,0,3,4,64,44,112,76,91,78,106,148,25,49,140,80,16,99,138,119,43,0,48,16,58,71,2,3,107,18,0,6,79,112,72,4,177,123,15,156,66,16,4,92,6,0,66,55,7,47,123,17,20,102,7,0,25,27,45,0,0,46,62,38,7,25,72,90,0,133,152,14,21,40,43,12,28,97,0,0,9,41,0,0,42,2,1,6,71,41,27,16,50,70,45,126,7,7,64,41,2,0,51,37,0,0,100,76,42,29,3,183,78,38,20,47,164,2,79,13,63,79,102,107,86,0,36,1,0,0,9,40,35,52,15,0,99,52,130,153,52,63,81,124,42,2,37,0,0,0,13,49,36,11,0,19,88,37,16,126,91,2,65,97,27,4,114,71,11,153,101,6,6,1,0,0,9,3,27,0,0,2,98,32,28,4,137,68,3,120,131,34,15,8,80,0,0,0,0,53,50,27,27,137,77,0,5,134,61,0,88,89,66,18,12,40,0,19,46,0,8,60,65,0,70,40,63,15,81,168

GO terms:
  GO:0009036 type II site-specific deoxyribonuclease activity (F, EXP)

Organism: Escherichia coli (NCBI:txid562)

Nearest PDB structures (foldseek):
  1na6-assembly1_A  TM=1.003E+00  e=2.902E-81  Escherichia coli
  1na6-assembly1_B  TM=9.315E-01  e=9.171E-62  Escherichia coli
  3hqf-assembly1_A  TM=9.282E-01  e=1.422E-27  Escherichia coli
  3hqg-assembly1_A-2  TM=8.313E-01  e=1.196E-26  Escherichia coli
  1na6-assembly1_B  TM=1.003E+00  e=3.265E-83  Escherichia coli